Protein AF-0000000087657426 (afdb_homodimer)

Solvent-accessible surface area (backbone atoms only — not comparable to full-atom values): 53668 Å² total; per-residue (Å²): 70,73,72,68,56,54,44,27,36,70,86,80,39,48,72,34,55,71,92,42,52,44,82,43,72,60,35,58,32,49,30,38,39,33,48,39,78,78,80,18,58,87,68,72,45,73,40,77,48,42,55,46,56,54,64,40,89,78,57,95,87,42,57,42,34,62,46,52,40,53,38,50,24,24,60,72,61,27,42,59,61,71,53,52,49,52,31,30,54,67,54,70,44,66,51,67,52,72,67,58,35,43,49,51,51,60,58,37,47,68,26,47,51,52,50,44,52,54,52,45,50,54,51,49,50,54,52,49,63,74,43,69,84,50,52,40,47,34,21,40,43,75,49,68,58,38,75,88,46,76,46,38,39,36,37,32,35,36,28,34,49,85,81,64,38,64,73,50,71,43,72,41,72,49,63,78,59,83,66,53,69,65,56,49,50,52,52,36,49,51,50,49,52,51,48,39,43,74,70,68,57,52,48,42,30,38,28,26,66,92,50,87,64,51,63,58,50,50,61,71,38,26,86,79,61,42,76,57,49,72,30,31,42,31,61,61,52,50,49,50,52,40,52,52,34,48,57,51,18,70,40,90,84,12,56,68,38,54,66,42,44,64,53,50,48,52,36,44,52,50,16,51,67,44,82,53,64,89,44,20,57,15,43,38,48,34,50,62,43,37,47,62,64,42,61,67,50,68,69,82,47,74,80,19,82,52,44,56,60,86,63,75,85,66,90,66,82,67,78,69,49,52,84,84,31,71,36,31,52,52,49,50,52,63,68,65,30,65,68,64,48,59,47,46,66,32,31,40,77,73,51,46,61,59,53,47,51,42,50,50,54,42,36,39,54,45,50,49,70,90,55,72,67,46,74,75,51,54,56,54,40,50,48,51,32,47,52,53,50,39,50,52,50,50,38,54,76,72,58,51,48,34,73,49,69,78,66,79,83,77,80,79,68,83,73,72,70,48,75,35,61,72,53,87,79,80,64,62,66,51,57,50,28,54,50,42,36,55,52,47,51,56,56,37,64,73,45,71,81,67,80,50,62,68,48,44,53,50,32,52,52,34,52,51,41,48,43,52,65,80,62,48,60,71,56,65,70,54,60,62,60,60,54,69,50,105,69,72,72,68,56,55,43,27,36,72,85,81,38,48,73,34,55,72,90,43,52,45,84,44,73,61,37,58,32,50,31,37,39,31,48,38,77,77,77,16,60,83,68,73,43,75,41,77,48,43,56,47,58,54,63,41,90,80,55,94,86,43,57,43,34,63,46,53,41,54,36,50,24,24,61,72,62,26,43,58,62,70,51,52,50,52,30,29,54,69,54,69,45,66,52,67,51,72,68,56,35,44,48,50,53,61,59,36,48,67,26,47,52,52,52,44,53,54,52,44,48,52,50,48,52,54,51,49,64,74,42,70,85,52,52,39,47,33,22,40,43,75,47,66,55,37,75,86,40,76,46,40,40,38,36,30,36,37,28,34,50,85,80,62,38,67,74,49,71,43,72,43,70,48,62,79,59,85,64,52,70,66,55,50,51,51,51,36,49,51,52,50,52,51,49,40,44,75,70,68,56,54,48,42,30,38,28,26,68,92,51,87,63,50,63,59,50,50,61,72,40,25,87,77,60,42,75,59,48,72,30,28,41,32,60,61,51,49,48,50,51,40,52,52,34,49,58,50,18,70,39,89,83,11,54,71,39,53,67,42,45,63,52,49,48,53,34,46,52,49,14,52,67,44,84,56,64,88,43,21,59,15,43,39,47,34,50,63,42,40,40,63,72,40,59,68,48,69,70,85,46,74,78,20,84,51,44,55,62,88,63,77,85,68,92,66,82,72,84,57,49,50,83,85,30,70,38,32,54,51,48,51,52,62,67,65,30,63,67,63,47,60,47,46,66,34,31,39,76,71,50,45,61,60,53,48,50,36,48,51,54,42,37,40,55,44,49,52,74,84,54,71,67,48,74,77,52,54,56,53,40,52,50,50,33,48,52,53,49,39,50,52,51,51,39,52,75,71,56,50,49,34,72,46,70,78,67,81,84,78,72,80,64,82,72,72,67,50,75,35,61,73,53,87,80,80,64,62,66,51,56,50,28,53,50,42,37,54,51,46,52,56,57,38,65,74,44,69,83,67,84,48,62,71,47,45,54,50,32,51,51,35,51,52,41,47,44,52,66,79,64,48,59,77,56,67,69,51,61,64,59,61,58,67,48,104

Foldseek 3Di:
DVLVVQQADPPPRHGFDSVFWDWDDDAQKIKIWGDDCVPCVVPVDTDIDIRADFLAPPDPPTDGLVQLCVLLVCQLQLNDVVVVVVVCVVVVGRHDDLLSNLLSVVLLVVLLVVLLVVLLVVVVVVVCVVQVPHAFEKEKEKDFFAVVADSQKMKIWIATLPLLATNDIDIHGPFPDPDDPLVVNLVRVLVVLVVCLVVPGAHAEYEYADRPCNVVSQVVCCVRRNDYQYFYALVVLLVVLQVLLVVCCVDDQQVLSNVCSVVLVQQLVCLLPPPDLVQSLLSSCCVLVVLCVHAAADCPPPRRNDGGNPDPPDPDRNPDAHCPHPNSVSVNCSSVPPVSSVNSSRYDHSCSVVSVVQLVVLLCSNPPGPADAQPVSNNSSSSSSSLVSNLVSVCVVVVQWDQPPPPDPDDPDRPPGDTDGPDDRDSCSSVSSSVSSSVVVNVCVVPPPPPCVVSSVSSVVRVVSNCCVVPDDPPPPRPVVVPVSD/DVLVVQQADPPPRHGFDSVFWDWDDDAQKIKIWGDDPVPCVVPVDTDIDIRADFLAPPDPPTDGLVQLCVLLVCQLQLNDVVVVVVVCVVVVGRHDDLLSNLLSVVLLVVLLVVLLVVLLVVVVVVVCVVQVPHAFEKEKEKDFFEVVAPSQKMKIWIATLPLLATNDIDIHGPFPDPDDPLVVNLVRVLVVLVVCLVVPGAHAEYEYADRPCNVVSCVVCCVRRNDYQYFYALVVLLVVLQVLLVVCCVDPQQVLSNVCSVVLVQQLVCLLPPPDLVQSLLSSCCVLVVLQVHAAADCPPPRRNDGGNPDPDDPDRSPHCHCPHPNSVSVNCSSVPPVSSVNSSRYDHSCSVVSVVQLVVLLCSNPPGPADAQPVSNNSSSSSSSLVSNLVSVCVVVVQWDQPPPPDPDDPPRPPRDTDGPDDRDSCSSVSSSVSSSVVVNVCVVPPPPPCVVVSVSSVVRVVSNCCVVPDDPPPPRPVVNPVSD

Secondary structure (DSSP, 8-state):
-GGGGGSB-TTT-PBPPGGGEEEEEETTEEEEEE--TTTSTTT-PPEEEESS-BS-SS-SS--BHHHHHHHHHHHHHT--HHHHHHHHHHHT-----HHHHHHHHHHHHHHHHHHHHHHHHHHHHHHHHHHTTPPEEEEEEEEES-SSS---EEEEEEEETTT--EEEEEEEE-TTS---HHHHHHHHHHHHHHHHHHTT--EEEEEE-S-THHHHHHHHTHHHH---EEEEEHHHHHHHHHHHHHHHHTSTT-GGGGGHHHHHHHHHHHHHH-S-GGGHHHHHHHHHHHTTT-SB--TT-TTTS-SB--S---SS------TTSHHHHHHHHHHT-HHHHHHHTTEE-SSHHHHHHHHHHHHHHHS-TT----HHHHHHHHHHHHHHHHHHHHHHHTT-EEEE----SS--S----EEEESSPPP-HHHHHHHHHHHHHHHHHTTS----HHHHHHHHHHHHHHHHHHHT--SS-HHHHHHHHT-/-GGGGGSB-TTT-PBPPGGGEEEEEETTEEEEEE--TTTSTTT-PPEEEESS-BS-SS-SS--BHHHHHHHHHHHHHT--HHHHHHHHHHHT-----HHHHHHHHHHHHHHHHHHHHHHHHHHHHHHHHHHTTPPEEEEEEEEE--SSS---EEEEEEEETTT--EEEEEEEE-TTS---HHHHHHHHHHHHHHHHHHTT--EEEEEE-S-THHHHHHHHTHHHH---EEEEEHHHHHHHHHHHHHHHHTSTT-GGGGGHHHHHHHHHHHHHH-S-GGGHHHHHHHHHHHTTT-SB--TT-TTTS-SB--S---SS------TTSHHHHHHHHHHT-HHHHHHHTTEE-SSHHHHHHHHHHHHHHHS-TT----HHHHHHHHHHHHHHHHHHHHHHHTT-EEEE----SS--S----EEEESSPPP-HHHHHHHHHHHHHHHHHTTS-----HHHHHHHHHHHHHHHHHHT--SS-HHHHHHHHT-

Structure (mmCIF, N/CA/C/O backbone):
data_AF-0000000087657426-model_v1
#
loop_
_entity.id
_entity.type
_entity.pdbx_description
1 polymer 'Uncharacterized protein'
#
loop_
_atom_site.group_PDB
_atom_site.id
_atom_site.type_symbol
_atom_site.label_atom_id
_atom_site.label_alt_id
_atom_site.label_comp_id
_atom_site.label_asym_id
_atom_site.label_entity_id
_atom_site.label_seq_id
_atom_site.pdbx_PDB_ins_code
_atom_site.Cartn_x
_atom_site.Cartn_y
_atom_site.Cartn_z
_atom_site.occupancy
_atom_site.B_iso_or_equiv
_atom_site.auth_seq_id
_atom_site.auth_comp_id
_atom_site.auth_asym_id
_atom_site.auth_atom_id
_atom_site.pdbx_PDB_model_num
ATOM 1 N N . MET A 1 1 ? 8.039 -35.156 -13.398 1 88.69 1 MET A N 1
ATOM 2 C CA . MET A 1 1 ? 7.773 -34.031 -14.281 1 88.69 1 MET A CA 1
ATOM 3 C C . MET A 1 1 ? 6.797 -34.406 -15.391 1 88.69 1 MET A C 1
ATOM 5 O O . MET A 1 1 ? 6.699 -35.594 -15.758 1 88.69 1 MET A O 1
ATOM 9 N N . LEU A 1 2 ? 6.148 -33.5 -15.898 1 89.56 2 LEU A N 1
ATOM 10 C CA . LEU A 1 2 ? 5.023 -33.719 -16.797 1 89.56 2 LEU A CA 1
ATOM 11 C C . LEU A 1 2 ? 5.457 -34.5 -18.047 1 89.56 2 LEU A C 1
ATOM 13 O O . LEU A 1 2 ? 4.766 -35.406 -18.469 1 89.56 2 LEU A O 1
ATOM 17 N N . MET A 1 3 ? 6.629 -34.188 -18.547 1 89.56 3 MET A N 1
ATOM 18 C CA . MET A 1 3 ? 7.078 -34.781 -19.812 1 89.56 3 MET A CA 1
ATOM 19 C C . MET A 1 3 ? 7.332 -36.281 -19.641 1 89.56 3 MET A C 1
ATOM 21 O O . MET A 1 3 ? 7.309 -37.031 -20.625 1 89.56 3 MET A O 1
ATOM 25 N N . GLN A 1 4 ? 7.559 -36.719 -18.391 1 87.62 4 GLN A N 1
ATOM 26 C CA . GLN A 1 4 ? 7.766 -38.156 -18.094 1 87.62 4 GLN A CA 1
ATOM 27 C C . GLN A 1 4 ? 6.5 -38.969 -18.359 1 87.62 4 GLN A C 1
ATOM 29 O O . GLN A 1 4 ? 6.555 -40.188 -18.5 1 87.62 4 GLN A O 1
ATOM 34 N N . LEU A 1 5 ? 5.422 -38.25 -18.484 1 89.69 5 LEU A N 1
ATOM 35 C CA . LEU A 1 5 ? 4.145 -38.938 -18.672 1 89.69 5 LEU A CA 1
ATOM 36 C C . LEU A 1 5 ? 3.811 -39.094 -20.141 1 89.69 5 LEU A C 1
ATOM 38 O O . LEU A 1 5 ? 2.781 -39.656 -20.5 1 89.69 5 LEU A O 1
ATOM 42 N N . PHE A 1 6 ? 4.676 -38.594 -20.984 1 91 6 PHE A N 1
ATOM 43 C CA . PHE A 1 6 ? 4.453 -38.719 -22.422 1 91 6 PHE A CA 1
ATOM 44 C C . PHE A 1 6 ? 5.535 -39.562 -23.078 1 91 6 PHE A C 1
ATOM 46 O O . PHE A 1 6 ? 6.004 -39.25 -24.172 1 91 6 PHE A O 1
ATOM 53 N N . ILE A 1 7 ? 5.953 -40.469 -22.328 1 88.12 7 ILE A N 1
ATOM 54 C CA . ILE A 1 7 ? 6.859 -41.469 -22.875 1 88.12 7 ILE A CA 1
ATOM 55 C C . ILE A 1 7 ? 6.066 -42.5 -23.672 1 88.12 7 ILE A C 1
ATOM 57 O O . ILE A 1 7 ? 6.539 -43.031 -24.688 1 88.12 7 ILE A O 1
ATOM 61 N N . VAL A 1 8 ? 4.871 -42.75 -23.141 1 87.88 8 VAL A N 1
ATOM 62 C CA . VAL A 1 8 ? 3.98 -43.688 -23.828 1 87.88 8 VAL A CA 1
ATOM 63 C C . VAL A 1 8 ? 2.645 -43 -24.125 1 87.88 8 VAL A C 1
ATOM 65 O O . VAL A 1 8 ? 2.225 -42.094 -23.391 1 87.88 8 VAL A O 1
ATOM 68 N N . CYS A 1 9 ? 2.061 -43.406 -25.203 1 87.06 9 CYS A N 1
ATOM 69 C CA . CYS A 1 9 ? 0.744 -42.906 -25.562 1 87.06 9 CYS A CA 1
ATOM 70 C C . CYS A 1 9 ? -0.32 -43.406 -24.594 1 87.06 9 CYS A C 1
ATOM 72 O O . CYS A 1 9 ? -0.431 -44.594 -24.344 1 87.06 9 CYS A O 1
ATOM 74 N N . GLN A 1 10 ? -1.12 -42.469 -24.141 1 83.25 10 GLN A N 1
ATOM 75 C CA . GLN A 1 10 ? -2.1 -42.812 -23.125 1 83.25 10 GLN A CA 1
ATOM 76 C C . GLN A 1 10 ? -3.303 -43.531 -23.719 1 83.25 10 GLN A C 1
ATOM 78 O O . GLN A 1 10 ? -4.09 -44.156 -23 1 83.25 10 GLN A O 1
ATOM 83 N N . GLN A 1 11 ? -3.387 -43.5 -24.938 1 82.56 11 GLN A N 1
ATOM 84 C CA . GLN A 1 11 ? -4.516 -44.156 -25.594 1 82.56 11 GLN A CA 1
ATOM 85 C C . GLN A 1 11 ? -4.188 -45.594 -25.969 1 82.56 11 GLN A C 1
ATOM 87 O O . GLN A 1 11 ? -4.996 -46.5 -25.734 1 82.56 11 GLN A O 1
ATOM 92 N N . CYS A 1 12 ? -3.023 -45.812 -26.562 1 82.5 12 CYS A N 1
ATOM 93 C CA . CYS A 1 12 ? -2.732 -47.125 -27.078 1 82.5 12 CYS A CA 1
ATOM 94 C C . CYS A 1 12 ? -1.559 -47.75 -26.344 1 82.5 12 CYS A C 1
ATOM 96 O O . CYS A 1 12 ? -1.308 -48.969 -26.469 1 82.5 12 CYS A O 1
ATOM 98 N N . GLY A 1 13 ? -0.747 -47 -25.609 1 82.62 13 GLY A N 1
ATOM 99 C CA . GLY A 1 13 ? 0.36 -47.562 -24.828 1 82.62 13 GLY A CA 1
ATOM 100 C C . GLY A 1 13 ? 1.663 -47.594 -25.609 1 82.62 13 GLY A C 1
ATOM 101 O O . GLY A 1 13 ? 2.701 -47.969 -25.062 1 82.62 13 GLY A O 1
ATOM 102 N N . ALA A 1 14 ? 1.567 -47.188 -26.859 1 85.81 14 ALA A N 1
ATOM 103 C CA . ALA A 1 14 ? 2.768 -47.219 -27.688 1 85.81 14 ALA A CA 1
ATOM 104 C C . ALA A 1 14 ? 3.773 -46.156 -27.234 1 85.81 14 ALA A C 1
ATOM 106 O O . ALA A 1 14 ? 3.387 -45.125 -26.719 1 85.81 14 ALA A O 1
ATOM 107 N N . ARG A 1 15 ? 5.023 -46.438 -27.438 1 88.75 15 ARG A N 1
ATOM 108 C CA . ARG A 1 15 ? 6.074 -45.5 -27.047 1 88.75 15 ARG A CA 1
ATOM 109 C C . ARG A 1 15 ? 6.078 -44.281 -27.984 1 88.75 15 ARG A C 1
ATOM 111 O O . ARG A 1 15 ? 5.965 -44.406 -29.203 1 88.75 15 ARG A O 1
ATOM 118 N N . LEU A 1 16 ? 6.191 -43.156 -27.359 1 90.25 16 LEU A N 1
ATOM 119 C CA . LEU A 1 16 ? 6.223 -41.906 -28.109 1 90.25 16 LEU A CA 1
ATOM 120 C C . LEU A 1 16 ? 7.66 -41.469 -28.391 1 90.25 16 LEU A C 1
ATOM 122 O O . LEU A 1 16 ? 8.531 -41.656 -27.531 1 90.25 16 LEU A O 1
ATOM 126 N N . SER A 1 17 ? 7.902 -41 -29.594 1 88.25 17 SER A N 1
ATOM 127 C CA . SER A 1 17 ? 9.211 -40.406 -29.906 1 88.25 17 SER A CA 1
ATOM 128 C C . SER A 1 17 ? 9.391 -39.062 -29.219 1 88.25 17 SER A C 1
ATOM 130 O O . SER A 1 17 ? 8.57 -38.156 -29.391 1 88.25 17 SER A O 1
ATOM 132 N N . PRO A 1 18 ? 10.453 -38.938 -28.469 1 87.25 18 PRO A N 1
ATOM 133 C CA . PRO A 1 18 ? 10.672 -37.719 -27.719 1 87.25 18 PRO A CA 1
ATOM 134 C C . PRO A 1 18 ? 10.656 -36.469 -28.594 1 87.25 18 PRO A C 1
ATOM 136 O O . PRO A 1 18 ? 10.18 -35.406 -28.172 1 87.25 18 PRO A O 1
ATOM 139 N N . GLY A 1 19 ? 11.125 -36.531 -29.781 1 88.06 19 GLY A N 1
ATOM 140 C CA . GLY A 1 19 ? 11.164 -35.406 -30.672 1 88.06 19 GLY A CA 1
ATOM 141 C C . GLY A 1 19 ? 9.797 -34.969 -31.172 1 88.06 19 GLY A C 1
ATOM 142 O O . GLY A 1 19 ? 9.633 -33.875 -31.719 1 88.06 19 GLY A O 1
ATOM 143 N N . LYS A 1 20 ? 8.828 -35.75 -30.906 1 88.5 20 LYS A N 1
ATOM 144 C CA . LYS A 1 20 ? 7.492 -35.469 -31.422 1 88.5 20 LYS A CA 1
ATOM 145 C C . LYS A 1 20 ? 6.539 -35.094 -30.297 1 88.5 20 LYS A C 1
ATOM 147 O O . LYS A 1 20 ? 5.32 -35.219 -30.438 1 88.5 20 LYS A O 1
ATOM 152 N N . VAL A 1 21 ? 7.09 -34.844 -29.125 1 92.12 21 VAL A N 1
ATOM 153 C CA . VAL A 1 21 ? 6.324 -34.344 -27.984 1 92.12 21 VAL A CA 1
ATOM 154 C C . VAL A 1 21 ? 6.742 -32.906 -27.656 1 92.12 21 VAL A C 1
ATOM 156 O O . VAL A 1 21 ? 7.926 -32.625 -27.453 1 92.12 21 VAL A O 1
ATOM 159 N N . ARG A 1 22 ? 5.762 -32 -27.688 1 93.12 22 ARG A N 1
ATOM 160 C CA . ARG A 1 22 ? 6.047 -30.578 -27.453 1 93.12 22 ARG A CA 1
ATOM 161 C C . ARG A 1 22 ? 5.141 -30.016 -26.375 1 93.12 22 ARG A C 1
ATOM 163 O O . ARG A 1 22 ? 3.924 -30.203 -26.406 1 93.12 22 ARG A O 1
ATOM 170 N N . LEU A 1 23 ? 5.805 -29.391 -25.375 1 93.62 23 LEU A N 1
ATOM 171 C CA . LEU A 1 23 ? 5.07 -28.703 -24.312 1 93.62 23 LEU A CA 1
ATOM 172 C C . LEU A 1 23 ? 4.891 -27.219 -24.641 1 93.62 23 LEU A C 1
ATOM 174 O O . LEU A 1 23 ? 5.859 -26.531 -24.984 1 93.62 23 LEU A O 1
ATOM 178 N N . ILE A 1 24 ? 3.711 -26.703 -24.609 1 91.94 24 ILE A N 1
ATOM 179 C CA . ILE A 1 24 ? 3.383 -25.312 -24.859 1 91.94 24 ILE A CA 1
ATOM 180 C C . ILE A 1 24 ? 2.559 -24.75 -23.688 1 91.94 24 ILE A C 1
ATOM 182 O O . ILE A 1 24 ? 1.74 -25.469 -23.109 1 91.94 24 ILE A O 1
ATOM 186 N N . ALA A 1 25 ? 2.865 -23.516 -23.406 1 91.69 25 ALA A N 1
ATOM 187 C CA . ALA A 1 25 ? 2.07 -22.844 -22.375 1 91.69 25 ALA A CA 1
ATOM 188 C C . ALA A 1 25 ? 1.074 -21.875 -23 1 91.69 25 ALA A C 1
ATOM 190 O O . ALA A 1 25 ? 1.448 -21.031 -23.812 1 91.69 25 ALA A O 1
ATOM 191 N N . GLU A 1 26 ? -0.146 -21.984 -22.719 1 89.94 26 GLU A N 1
ATOM 192 C CA . GLU A 1 26 ? -1.197 -21.031 -23.078 1 89.94 26 GLU A CA 1
ATOM 193 C C . GLU A 1 26 ? -1.773 -20.359 -21.828 1 89.94 26 GLU A C 1
ATOM 195 O O . GLU A 1 26 ? -2.752 -20.844 -21.25 1 89.94 26 GLU A O 1
ATOM 200 N N . GLY A 1 27 ? -1.199 -19.203 -21.531 1 92.25 27 GLY A N 1
ATOM 201 C CA . GLY A 1 27 ? -1.495 -18.641 -20.234 1 92.25 27 GLY A CA 1
ATOM 202 C C . GLY A 1 27 ? -0.994 -19.484 -19.078 1 92.25 27 GLY A C 1
ATOM 203 O O . GLY A 1 27 ? 0.197 -19.797 -19 1 92.25 27 GLY A O 1
ATOM 204 N N . THR A 1 28 ? -1.985 -19.922 -18.297 1 92.5 28 THR A N 1
ATOM 205 C CA . THR A 1 28 ? -1.608 -20.766 -17.172 1 92.5 28 THR A CA 1
ATOM 206 C C . THR A 1 28 ? -1.732 -22.25 -17.531 1 92.5 28 THR A C 1
ATOM 208 O O . THR A 1 28 ? -1.377 -23.109 -16.734 1 92.5 28 THR A O 1
ATOM 211 N N . ALA A 1 29 ? -2.18 -22.594 -18.75 1 92.44 29 ALA A N 1
ATOM 212 C CA . ALA A 1 29 ? -2.494 -23.984 -19.109 1 92.44 29 ALA A CA 1
ATOM 213 C C . ALA A 1 29 ? -1.315 -24.641 -19.828 1 92.44 29 ALA A C 1
ATOM 215 O O . ALA A 1 29 ? -0.861 -24.156 -20.859 1 92.44 29 ALA A O 1
ATOM 216 N N . PRO A 1 30 ? -0.835 -25.703 -19.219 1 93.19 30 PRO A N 1
ATOM 217 C CA . PRO A 1 30 ? 0.102 -26.516 -20 1 93.19 30 PRO A CA 1
ATOM 218 C C . PRO A 1 30 ? -0.592 -27.344 -21.078 1 93.19 30 PRO A C 1
ATOM 220 O O . PRO A 1 30 ? -1.599 -28 -20.797 1 93.19 30 PRO A O 1
ATOM 223 N N . VAL A 1 31 ? -0.122 -27.266 -22.25 1 92.31 31 VAL A N 1
ATOM 224 C CA . VAL A 1 31 ? -0.64 -28.031 -23.375 1 92.31 31 VAL A CA 1
ATOM 225 C C . VAL A 1 31 ? 0.485 -28.844 -24 1 92.31 31 VAL A C 1
ATOM 227 O O . VAL A 1 31 ? 1.572 -28.328 -24.25 1 92.31 31 VAL A O 1
ATOM 230 N N . VAL A 1 32 ? 0.19 -30.141 -24.156 1 93.25 32 VAL A N 1
ATOM 231 C CA . VAL A 1 32 ? 1.188 -31.016 -24.781 1 93.25 32 VAL A CA 1
ATOM 232 C C . VAL A 1 32 ? 0.667 -31.516 -26.125 1 93.25 32 VAL A C 1
ATOM 234 O O . VAL A 1 32 ? -0.426 -32.094 -26.203 1 93.25 32 VAL A O 1
ATOM 237 N N . GLN A 1 33 ? 1.429 -31.203 -27.125 1 92 33 GLN A N 1
ATOM 238 C CA . GLN A 1 33 ? 1.176 -31.781 -28.453 1 92 33 GLN A CA 1
ATOM 239 C C . GLN A 1 33 ? 2.111 -32.938 -28.734 1 92 33 GLN A C 1
ATOM 241 O O . GLN A 1 33 ? 3.314 -32.875 -28.484 1 92 33 GLN A O 1
ATOM 246 N N . TYR A 1 34 ? 1.52 -34.062 -29.141 1 90.81 34 TYR A N 1
ATOM 247 C CA . TYR A 1 34 ? 2.367 -35.219 -29.375 1 90.81 34 TYR A CA 1
ATOM 248 C C . TYR A 1 34 ? 1.837 -36.031 -30.547 1 90.81 34 TYR A C 1
ATOM 250 O O . TYR A 1 34 ? 0.658 -35.938 -30.891 1 90.81 34 TYR A O 1
ATOM 258 N N . TYR A 1 35 ? 2.754 -36.75 -31.203 1 91 35 TYR A N 1
ATOM 259 C CA . TYR A 1 35 ? 2.422 -37.656 -32.312 1 91 35 TYR A CA 1
ATOM 260 C C . TYR A 1 35 ? 2.619 -39.125 -31.906 1 91 35 TYR A C 1
ATOM 262 O O . TYR A 1 35 ? 3.693 -39.5 -31.438 1 91 35 TYR A O 1
ATOM 270 N N . CYS A 1 36 ? 1.531 -39.812 -32 1 88.44 36 CYS A N 1
ATOM 271 C CA . CYS A 1 36 ? 1.607 -41.25 -31.766 1 88.44 36 CYS A CA 1
ATOM 272 C C . CYS A 1 36 ? 1.553 -42.031 -33.062 1 88.44 36 CYS A C 1
ATOM 274 O O . CYS A 1 36 ? 0.616 -41.875 -33.844 1 88.44 36 CYS A O 1
ATOM 276 N N . SER A 1 37 ? 2.441 -42.906 -33.281 1 84.69 37 SER A N 1
ATOM 277 C CA . SER A 1 37 ? 2.529 -43.656 -34.531 1 84.69 37 SER A CA 1
ATOM 278 C C . SER A 1 37 ? 1.344 -44.594 -34.688 1 84.69 37 SER A C 1
ATOM 280 O O . SER A 1 37 ? 0.937 -44.906 -35.812 1 84.69 37 SER A O 1
ATOM 282 N N . CYS A 1 38 ? 0.795 -45.031 -33.625 1 83.81 38 CYS A N 1
ATOM 283 C CA . CYS A 1 38 ? -0.306 -46 -33.656 1 83.81 38 CYS A CA 1
ATOM 284 C C . CYS A 1 38 ? -1.646 -45.281 -33.812 1 83.81 38 CYS A C 1
ATOM 286 O O . CYS A 1 38 ? -2.49 -45.688 -34.594 1 83.81 38 CYS A O 1
ATOM 288 N N . CYS A 1 39 ? -1.767 -44.344 -32.969 1 82.94 39 CYS A N 1
ATOM 289 C CA . CYS A 1 39 ? -3.072 -43.688 -32.875 1 82.94 39 CYS A CA 1
ATOM 290 C C . CYS A 1 39 ? -3.223 -42.625 -33.938 1 82.94 39 CYS A C 1
ATOM 292 O O . CYS A 1 39 ? -4.34 -42.25 -34.281 1 82.94 39 CYS A O 1
ATOM 294 N N . SER A 1 40 ? -2.08 -41.969 -34.375 1 74.19 40 SER A N 1
ATOM 295 C CA . SER A 1 40 ? -2.129 -40.844 -35.281 1 74.19 40 SER A CA 1
ATOM 296 C C . SER A 1 40 ? -2.123 -41.312 -36.75 1 74.19 40 SER A C 1
ATOM 298 O O . SER A 1 40 ? -2.146 -40.5 -37.688 1 74.19 40 SER A O 1
ATOM 300 N N . ILE A 1 41 ? -1.817 -42.625 -37.062 1 60.97 41 ILE A N 1
ATOM 301 C CA . ILE A 1 41 ? -1.708 -43.188 -38.406 1 60.97 41 ILE A CA 1
ATOM 302 C C . ILE A 1 41 ? -2.914 -42.75 -39.25 1 60.97 41 ILE A C 1
ATOM 304 O O . ILE A 1 41 ? -2.762 -42.312 -40.406 1 60.97 41 ILE A O 1
ATOM 308 N N . ASP A 1 42 ? -4.086 -43.094 -38.75 1 53.84 42 ASP A N 1
ATOM 309 C CA . ASP A 1 42 ? -5.199 -42.938 -39.656 1 53.84 42 ASP A CA 1
ATOM 310 C C . ASP A 1 42 ? -5.422 -41.469 -40.031 1 53.84 42 ASP A C 1
ATOM 312 O O . ASP A 1 42 ? -5.797 -41.125 -41.156 1 53.84 42 ASP A O 1
ATOM 316 N N . LYS A 1 43 ? -5.121 -40.562 -39.094 1 56.22 43 LYS A N 1
ATOM 317 C CA . LYS A 1 43 ? -5.562 -39.219 -39.5 1 56.22 43 LYS A CA 1
ATOM 318 C C . LYS A 1 43 ? -4.414 -38.219 -39.469 1 56.22 43 LYS A C 1
ATOM 320 O O . LYS A 1 43 ? -4.578 -37.062 -39.844 1 56.22 43 LYS A O 1
ATOM 325 N N . GLY A 1 44 ? -3.182 -38.719 -39.344 1 60.19 44 GLY A N 1
ATOM 326 C CA . GLY A 1 44 ? -2 -37.875 -39.375 1 60.19 44 GLY A CA 1
ATOM 327 C C . GLY A 1 44 ? -2.059 -36.719 -38.375 1 60.19 44 GLY A C 1
ATOM 328 O O . GLY A 1 44 ? -1.388 -35.719 -38.531 1 60.19 44 GLY A O 1
ATOM 329 N N . ASP A 1 45 ? -2.973 -36.938 -37.344 1 73.69 45 ASP A N 1
ATOM 330 C CA . ASP A 1 45 ? -3.34 -35.75 -36.562 1 73.69 45 ASP A CA 1
ATOM 331 C C . ASP A 1 45 ? -2.506 -35.656 -35.281 1 73.69 45 ASP A C 1
ATOM 333 O O . ASP A 1 45 ? -2.295 -36.656 -34.594 1 73.69 45 ASP A O 1
ATOM 337 N N . ILE A 1 46 ? -1.854 -34.594 -35.062 1 83.38 46 ILE A N 1
ATOM 338 C CA . ILE A 1 46 ? -1.186 -34.219 -33.812 1 83.38 46 ILE A CA 1
ATOM 339 C C . ILE A 1 46 ? -2.182 -34.281 -32.656 1 83.38 46 ILE A C 1
ATOM 341 O O . ILE A 1 46 ? -3.285 -33.75 -32.781 1 83.38 46 ILE A O 1
ATOM 345 N N . LYS A 1 47 ? -1.854 -35.188 -31.703 1 88.44 47 LYS A N 1
ATOM 346 C CA . LYS A 1 47 ? -2.695 -35.281 -30.516 1 88.44 47 LYS A CA 1
ATOM 347 C C . LYS A 1 47 ? -2.383 -34.125 -29.547 1 88.44 47 LYS A C 1
ATOM 349 O O . LYS A 1 47 ? -1.277 -33.594 -29.562 1 88.44 47 LYS A O 1
ATOM 354 N N . ARG A 1 48 ? -3.51 -33.844 -28.844 1 89.75 48 ARG A N 1
ATOM 355 C CA . ARG A 1 48 ? -3.387 -32.688 -27.953 1 89.75 48 ARG A CA 1
ATOM 356 C C . ARG A 1 48 ? -3.916 -33 -26.562 1 89.75 48 ARG A C 1
ATOM 358 O O . ARG A 1 48 ? -5.047 -33.469 -26.406 1 89.75 48 ARG A O 1
ATOM 365 N N . TRP A 1 49 ? -2.988 -32.969 -25.562 1 91 49 TRP A N 1
ATOM 366 C CA . TRP A 1 49 ? -3.406 -33.031 -24.172 1 91 49 TRP A CA 1
ATOM 367 C C . TRP A 1 49 ? -3.461 -31.641 -23.547 1 91 49 TRP A C 1
ATOM 369 O O . TRP A 1 49 ? -2.555 -30.828 -23.75 1 91 49 TRP A O 1
ATOM 379 N N . GLU A 1 50 ? -4.531 -31.312 -22.828 1 90.75 50 GLU A N 1
ATOM 380 C CA . GLU A 1 50 ? -4.707 -30.031 -22.172 1 90.75 50 GLU A CA 1
ATOM 381 C C . GLU A 1 50 ? -4.762 -30.188 -20.656 1 90.75 50 GLU A C 1
ATOM 383 O O . GLU A 1 50 ? -5.562 -30.969 -20.125 1 90.75 50 GLU A O 1
ATOM 388 N N . GLY A 1 51 ? -3.879 -29.453 -20 1 90.88 51 GLY A N 1
ATOM 389 C CA . GLY A 1 51 ? -3.775 -29.547 -18.562 1 90.88 51 GLY A CA 1
ATOM 390 C C . GLY A 1 51 ? -4.93 -28.891 -17.828 1 90.88 51 GLY A C 1
ATOM 391 O O . GLY A 1 51 ? -5.027 -28.969 -16.609 1 90.88 51 GLY A O 1
ATOM 392 N N . GLN A 1 52 ? -5.82 -28.219 -18.547 1 89.81 52 GLN A N 1
ATOM 393 C CA . GLN A 1 52 ? -6.98 -27.531 -18 1 89.81 52 GLN A CA 1
ATOM 394 C C . GLN A 1 52 ? -8.211 -27.719 -18.891 1 89.81 52 GLN A C 1
ATOM 396 O O . GLN A 1 52 ? -8.078 -27.922 -20.094 1 89.81 52 GLN A O 1
ATOM 401 N N . CYS A 1 53 ? -9.312 -27.656 -18.172 1 87.31 53 CYS A N 1
ATOM 402 C CA . CYS A 1 53 ? -10.555 -27.672 -18.938 1 87.31 53 CYS A CA 1
ATOM 403 C C . CYS A 1 53 ? -10.82 -26.312 -19.562 1 87.31 53 CYS A C 1
ATOM 405 O O . CYS A 1 53 ? -10.32 -25.281 -19.094 1 87.31 53 CYS A O 1
ATOM 407 N N . ARG A 1 54 ? -11.469 -26.375 -20.641 1 85.81 54 ARG A N 1
ATOM 408 C CA . ARG A 1 54 ? -11.945 -25.141 -21.266 1 85.81 54 ARG A CA 1
ATOM 409 C C . ARG A 1 54 ? -13.164 -24.594 -20.531 1 85.81 54 ARG A C 1
ATOM 411 O O . ARG A 1 54 ? -13.891 -25.344 -19.875 1 85.81 54 ARG A O 1
ATOM 418 N N . SER A 1 55 ? -13.312 -23.266 -20.422 1 79.56 55 SER A N 1
ATOM 419 C CA . SER A 1 55 ? -14.422 -22.641 -19.719 1 79.56 55 SER A CA 1
ATOM 420 C C . SER A 1 55 ? -15.758 -22.984 -20.375 1 79.56 55 SER A C 1
ATOM 422 O O . SER A 1 55 ? -16.781 -23.125 -19.688 1 79.56 55 SER A O 1
ATOM 424 N N . THR A 1 56 ? -15.852 -22.906 -21.641 1 71.62 56 THR A N 1
ATOM 425 C CA . THR A 1 56 ? -17.078 -23.281 -22.344 1 71.62 56 THR A CA 1
ATOM 426 C C . THR A 1 56 ? -16.812 -24.375 -23.375 1 71.62 56 THR A C 1
ATOM 428 O O . THR A 1 56 ? -15.719 -24.469 -23.922 1 71.62 56 THR A O 1
ATOM 431 N N . ALA A 1 57 ? -17.609 -25.438 -23.297 1 58.5 57 ALA A N 1
ATOM 432 C CA . ALA A 1 57 ? -17.469 -26.562 -24.203 1 58.5 57 ALA A CA 1
ATOM 433 C C . ALA A 1 57 ? -17.766 -26.156 -25.641 1 58.5 57 ALA A C 1
ATOM 435 O O . ALA A 1 57 ? -17.359 -26.844 -26.578 1 58.5 57 ALA A O 1
ATOM 436 N N . LEU A 1 58 ? -18.484 -25.172 -25.688 1 49.44 58 LEU A N 1
ATOM 437 C CA . LEU A 1 58 ? -19.156 -25.016 -26.984 1 49.44 58 LEU A CA 1
ATOM 438 C C . LEU A 1 58 ? -18.203 -24.422 -28.016 1 49.44 58 LEU A C 1
ATOM 440 O O . LEU A 1 58 ? -18.375 -24.656 -29.219 1 49.44 58 LEU A O 1
ATOM 444 N N . THR A 1 59 ? -17.516 -23.188 -27.766 1 48.69 59 THR A N 1
ATOM 445 C CA . THR A 1 59 ? -17 -22.438 -28.906 1 48.69 59 THR A CA 1
ATOM 446 C C . THR A 1 59 ? -15.531 -22.734 -29.141 1 48.69 59 THR A C 1
ATOM 448 O O . THR A 1 59 ? -14.836 -23.203 -28.234 1 48.69 59 THR A O 1
ATOM 451 N N . ARG A 1 60 ? -15.062 -22.797 -30.438 1 47.28 60 ARG A N 1
ATOM 452 C CA . ARG A 1 60 ? -13.727 -22.953 -30.984 1 47.28 60 ARG A CA 1
ATOM 453 C C . ARG A 1 60 ? -12.688 -22.266 -30.109 1 47.28 60 ARG A C 1
ATOM 455 O O . ARG A 1 60 ? -11.539 -22.703 -30.016 1 47.28 60 ARG A O 1
ATOM 462 N N . GLU A 1 61 ? -12.859 -21 -29.75 1 53.78 61 GLU A N 1
ATOM 463 C CA . GLU A 1 61 ? -11.836 -20.219 -29.078 1 53.78 61 GLU A CA 1
ATOM 464 C C . GLU A 1 61 ? -12.117 -20.094 -27.594 1 53.78 61 GLU A C 1
ATOM 466 O O . GLU A 1 61 ? -12.617 -19.062 -27.125 1 53.78 61 GLU A O 1
ATOM 471 N N . SER A 1 62 ? -12.172 -21.359 -26.875 1 69.25 62 SER A N 1
ATOM 472 C CA . SER A 1 62 ? -12.609 -21.328 -25.484 1 69.25 62 SER A CA 1
ATOM 473 C C . SER A 1 62 ? -11.43 -21.172 -24.531 1 69.25 62 SER A C 1
ATOM 475 O O . SER A 1 62 ? -10.414 -21.859 -24.672 1 69.25 62 SER A O 1
ATOM 477 N N . SER A 1 63 ? -11.359 -19.984 -23.859 1 78.88 63 SER A N 1
ATOM 478 C CA . SER A 1 63 ? -10.336 -19.734 -22.859 1 78.88 63 SER A CA 1
ATOM 479 C C . SER A 1 63 ? -10.258 -20.859 -21.844 1 78.88 63 SER A C 1
ATOM 481 O O . SER A 1 63 ? -11.258 -21.516 -21.562 1 78.88 63 SER A O 1
ATOM 483 N N . PHE A 1 64 ? -9.094 -21.219 -21.594 1 89.56 64 PHE A N 1
ATOM 484 C CA . PHE A 1 64 ? -8.898 -22.188 -20.516 1 89.56 64 PHE A CA 1
ATOM 485 C C . PHE A 1 64 ? -9.477 -21.672 -19.203 1 89.56 64 PHE A C 1
ATOM 487 O O . PHE A 1 64 ? -9.336 -20.484 -18.891 1 89.56 64 PHE A O 1
ATOM 494 N N . LEU A 1 65 ? -10.133 -22.484 -18.484 1 90.38 65 LEU A N 1
ATOM 495 C CA . LEU A 1 65 ? -10.789 -22.141 -17.234 1 90.38 65 LEU A CA 1
ATOM 496 C C . LEU A 1 65 ? -9.797 -21.531 -16.25 1 90.38 65 LEU A C 1
ATOM 498 O O . LEU A 1 65 ? -10.102 -20.547 -15.578 1 90.38 65 LEU A O 1
ATOM 502 N N . GLY A 1 66 ? -8.625 -22.141 -16.188 1 92.12 66 GLY A N 1
ATOM 503 C CA . GLY A 1 66 ? -7.609 -21.641 -15.266 1 92.12 66 GLY A CA 1
ATOM 504 C C . GLY A 1 66 ? -7.211 -20.203 -15.547 1 92.12 66 GLY A C 1
ATOM 505 O O . GLY A 1 66 ? -6.883 -19.453 -14.617 1 92.12 66 GLY A O 1
ATOM 506 N N . ASN A 1 67 ? -7.211 -19.812 -16.797 1 92.19 67 ASN A N 1
ATOM 507 C CA . ASN A 1 67 ? -6.895 -18.438 -17.156 1 92.19 67 ASN A CA 1
ATOM 508 C C . ASN A 1 67 ? -7.949 -17.469 -16.641 1 92.19 67 ASN A C 1
ATOM 510 O O . ASN A 1 67 ? -7.613 -16.406 -16.094 1 92.19 67 ASN A O 1
ATOM 514 N N . ILE A 1 68 ? -9.125 -17.844 -16.781 1 92.19 68 ILE A N 1
ATOM 515 C CA . ILE A 1 68 ? -10.25 -17.016 -16.344 1 92.19 68 ILE A CA 1
ATOM 516 C C . ILE A 1 68 ? -10.242 -16.906 -14.812 1 92.19 68 ILE A C 1
ATOM 518 O O . ILE A 1 68 ? -10.289 -15.797 -14.273 1 92.19 68 ILE A O 1
ATOM 522 N N . LEU A 1 69 ? -10.07 -18.016 -14.211 1 94.81 69 LEU A N 1
ATOM 523 C CA . LEU A 1 69 ? -10.125 -18.047 -12.758 1 94.81 69 LEU A CA 1
ATOM 524 C C . LEU A 1 69 ? -8.953 -17.266 -12.156 1 94.81 69 LEU A C 1
ATOM 526 O O . LEU A 1 69 ? -9.094 -16.656 -11.094 1 94.81 69 LEU A O 1
ATOM 530 N N . THR A 1 70 ? -7.848 -17.359 -12.844 1 96.44 70 THR A N 1
ATOM 531 C CA . THR A 1 70 ? -6.676 -16.609 -12.398 1 96.44 70 THR A CA 1
ATOM 532 C C . THR A 1 70 ? -6.977 -15.109 -12.352 1 96.44 70 THR A C 1
ATOM 534 O O . THR A 1 70 ? -6.691 -14.445 -11.352 1 96.44 70 THR A O 1
ATOM 537 N N . ALA A 1 71 ? -7.574 -14.617 -13.344 1 95.69 71 ALA A N 1
ATOM 538 C CA . ALA A 1 71 ? -7.887 -13.195 -13.445 1 95.69 71 ALA A CA 1
ATOM 539 C C . ALA A 1 71 ? -8.969 -12.797 -12.445 1 95.69 71 ALA A C 1
ATOM 541 O O . ALA A 1 71 ? -8.797 -11.836 -11.688 1 95.69 71 ALA A O 1
ATOM 542 N N . ILE A 1 72 ? -10.016 -13.57 -12.398 1 96.5 72 ILE A N 1
ATOM 543 C CA . ILE A 1 72 ? -11.164 -13.219 -11.562 1 96.5 72 ILE A CA 1
ATOM 544 C C . ILE A 1 72 ? -10.781 -13.312 -10.094 1 96.5 72 ILE A C 1
ATOM 546 O O . ILE A 1 72 ? -11.195 -12.484 -9.281 1 96.5 72 ILE A O 1
ATOM 550 N N . SER A 1 73 ? -10.008 -14.328 -9.766 1 97.31 73 SER A N 1
ATOM 551 C CA . SER A 1 73 ? -9.562 -14.469 -8.383 1 97.31 73 SER A CA 1
ATOM 552 C C . SER A 1 73 ? -8.75 -13.258 -7.934 1 97.31 73 SER A C 1
ATOM 554 O O . SER A 1 73 ? -8.844 -12.836 -6.777 1 97.31 73 SER A O 1
ATOM 556 N N . ALA A 1 74 ? -7.957 -12.727 -8.789 1 97.12 74 ALA A N 1
ATOM 557 C CA . ALA A 1 74 ? -7.199 -11.523 -8.469 1 97.12 74 ALA A CA 1
ATOM 558 C C . ALA A 1 74 ? -8.133 -10.336 -8.227 1 97.12 74 ALA A C 1
ATOM 560 O O . ALA A 1 74 ? -7.93 -9.555 -7.293 1 97.12 74 ALA A O 1
ATOM 561 N N . VAL A 1 75 ? -9.156 -10.25 -9.023 1 96.69 75 VAL A N 1
ATOM 562 C CA . VAL A 1 75 ? -10.109 -9.148 -8.93 1 96.69 75 VAL A CA 1
ATOM 563 C C . VAL A 1 75 ? -10.852 -9.219 -7.598 1 96.69 75 VAL A C 1
ATOM 565 O O . VAL A 1 75 ? -10.867 -8.25 -6.836 1 96.69 75 VAL A O 1
ATOM 568 N N . VAL A 1 76 ? -11.375 -10.336 -7.258 1 97.38 76 VAL A N 1
ATOM 569 C CA . VAL A 1 76 ? -12.312 -10.438 -6.141 1 97.38 76 VAL A CA 1
ATOM 570 C C . VAL A 1 76 ? -11.539 -10.414 -4.824 1 97.38 76 VAL A C 1
ATOM 572 O O . VAL A 1 76 ? -12.125 -10.156 -3.766 1 97.38 76 VAL A O 1
ATOM 575 N N . THR A 1 77 ? -10.227 -10.695 -4.867 1 94.75 77 THR A N 1
ATOM 576 C CA . THR A 1 77 ? -9.438 -10.664 -3.645 1 94.75 77 THR A CA 1
ATOM 577 C C . THR A 1 77 ? -8.719 -9.328 -3.502 1 94.75 77 THR A C 1
ATOM 579 O O . THR A 1 77 ? -8.109 -9.047 -2.465 1 94.75 77 THR A O 1
ATOM 582 N N . GLY A 1 78 ? -8.719 -8.555 -4.512 1 92.81 78 GLY A N 1
ATOM 583 C CA . GLY A 1 78 ? -8.039 -7.266 -4.477 1 92.81 78 GLY A CA 1
ATOM 584 C C . GLY A 1 78 ? -6.539 -7.379 -4.672 1 92.81 78 GLY A C 1
ATOM 585 O O . GLY A 1 78 ? -5.789 -6.477 -4.289 1 92.81 78 GLY A O 1
ATOM 586 N N . THR A 1 79 ? -6.074 -8.5 -5.184 1 92.81 79 THR A N 1
ATOM 587 C CA . THR A 1 79 ? -4.648 -8.688 -5.438 1 92.81 79 THR A CA 1
ATOM 588 C C . THR A 1 79 ? -4.234 -7.996 -6.73 1 92.81 79 THR A C 1
ATOM 590 O O . THR A 1 79 ? -4.84 -8.219 -7.781 1 92.81 79 THR A O 1
ATOM 593 N N . ARG A 1 80 ? -3.215 -7.207 -6.641 1 90 80 ARG A N 1
ATOM 594 C CA . ARG A 1 80 ? -2.779 -6.453 -7.812 1 90 80 ARG A CA 1
ATOM 595 C C . ARG A 1 80 ? -2.127 -7.367 -8.844 1 90 80 ARG A C 1
ATOM 597 O O . ARG A 1 80 ? -1.201 -8.117 -8.516 1 90 80 ARG A O 1
ATOM 604 N N . PHE A 1 81 ? -2.52 -7.156 -10.039 1 91.56 81 PHE A N 1
ATOM 605 C CA . PHE A 1 81 ? -2.039 -8.039 -11.102 1 91.56 81 PHE A CA 1
ATOM 606 C C . PHE A 1 81 ? -0.554 -7.816 -11.359 1 91.56 81 PHE A C 1
ATOM 608 O O . PHE A 1 81 ? 0.187 -8.766 -11.617 1 91.56 81 PHE A O 1
ATOM 615 N N . GLY A 1 82 ? -0.136 -6.539 -11.32 1 88 82 GLY A N 1
ATOM 616 C CA . GLY A 1 82 ? 1.271 -6.246 -11.547 1 88 82 GLY A CA 1
ATOM 617 C C . GLY A 1 82 ? 2.195 -6.988 -10.609 1 88 82 GLY A C 1
ATOM 618 O O . GLY A 1 82 ? 3.262 -7.453 -11.016 1 88 82 GLY A O 1
ATOM 619 N N . GLU A 1 83 ? 1.835 -7.117 -9.422 1 90.06 83 GLU A N 1
ATOM 620 C CA . GLU A 1 83 ? 2.631 -7.832 -8.422 1 90.06 83 GLU A CA 1
ATOM 621 C C . GLU A 1 83 ? 2.607 -9.336 -8.68 1 90.06 83 GLU A C 1
ATOM 623 O O . GLU A 1 83 ? 3.631 -10.008 -8.539 1 90.06 83 GLU A O 1
ATOM 628 N N . LEU A 1 84 ? 1.434 -9.828 -9.031 1 94.25 84 LEU A N 1
ATOM 629 C CA . LEU A 1 84 ? 1.308 -11.242 -9.367 1 94.25 84 LEU A CA 1
ATOM 630 C C . LEU A 1 84 ? 2.182 -11.594 -10.562 1 94.25 84 LEU A C 1
ATOM 632 O O . LEU A 1 84 ? 2.855 -12.625 -10.562 1 94.25 84 LEU A O 1
ATOM 636 N N . GLN A 1 85 ? 2.16 -10.75 -11.5 1 92.94 85 GLN A N 1
ATOM 637 C CA . GLN A 1 85 ? 2.93 -10.977 -12.719 1 92.94 85 GLN A CA 1
ATOM 638 C C . GLN A 1 85 ? 4.43 -10.969 -12.438 1 92.94 85 GLN A C 1
ATOM 640 O O . GLN A 1 85 ? 5.172 -11.805 -12.953 1 92.94 85 GLN A O 1
ATOM 645 N N . ARG A 1 86 ? 4.883 -10 -11.656 1 91.31 86 ARG A N 1
ATOM 646 C CA . ARG A 1 86 ? 6.293 -9.938 -11.289 1 91.31 86 ARG A CA 1
ATOM 647 C C . ARG A 1 86 ? 6.719 -11.195 -10.539 1 91.31 86 ARG A C 1
ATOM 649 O O . ARG A 1 86 ? 7.801 -11.734 -10.789 1 91.31 86 ARG A O 1
ATOM 656 N N . TRP A 1 87 ? 5.922 -11.602 -9.641 1 95.38 87 TRP A N 1
ATOM 657 C CA . TRP A 1 87 ? 6.172 -12.828 -8.883 1 95.38 87 TRP A CA 1
ATOM 658 C C . TRP A 1 87 ? 6.234 -14.039 -9.805 1 95.38 87 TRP A C 1
ATOM 660 O O . TRP A 1 87 ? 7.168 -14.836 -9.727 1 95.38 87 TRP A O 1
ATOM 670 N N . ALA A 1 88 ? 5.25 -14.156 -10.695 1 95.94 88 ALA A N 1
ATOM 671 C CA . ALA A 1 88 ? 5.188 -15.281 -11.633 1 95.94 88 ALA A CA 1
ATOM 672 C C . ALA A 1 88 ? 6.402 -15.297 -12.555 1 95.94 88 ALA A C 1
ATOM 674 O O . ALA A 1 88 ? 6.973 -16.359 -12.82 1 95.94 88 ALA A O 1
ATOM 675 N N . LYS A 1 89 ? 6.781 -14.156 -12.992 1 93.44 89 LYS A N 1
ATOM 676 C CA . LYS A 1 89 ? 7.945 -14.055 -13.867 1 93.44 89 LYS A CA 1
ATOM 677 C C . LYS A 1 89 ? 9.211 -14.523 -13.156 1 93.44 89 LYS A C 1
ATOM 679 O O . LYS A 1 89 ? 10.008 -15.273 -13.727 1 93.44 89 LYS A O 1
ATOM 684 N N . GLN A 1 90 ? 9.383 -14.062 -11.984 1 94.69 90 GLN A N 1
ATOM 685 C CA . GLN A 1 90 ? 10.547 -14.484 -11.211 1 94.69 90 GLN A CA 1
ATOM 686 C C . GLN A 1 90 ? 10.547 -16 -10.992 1 94.69 90 GLN A C 1
ATOM 688 O O . GLN A 1 90 ? 11.602 -16.625 -10.992 1 94.69 90 GLN A O 1
ATOM 693 N N . LEU A 1 91 ? 9.383 -16.578 -10.836 1 94.56 91 LEU A N 1
ATOM 694 C CA . LEU A 1 91 ? 9.203 -18.016 -10.625 1 94.56 91 LEU A CA 1
ATOM 695 C C . LEU A 1 91 ? 9.312 -18.766 -11.945 1 94.56 91 LEU A C 1
ATOM 697 O O . LEU A 1 91 ? 9.32 -20 -11.953 1 94.56 91 LEU A O 1
ATOM 701 N N . ARG A 1 92 ? 9.328 -18.094 -13.062 1 91.88 92 ARG A N 1
ATOM 702 C CA . ARG A 1 92 ? 9.273 -18.656 -14.406 1 91.88 92 ARG A CA 1
ATOM 703 C C . ARG A 1 92 ? 7.992 -19.469 -14.602 1 91.88 92 ARG A C 1
ATOM 705 O O . ARG A 1 92 ? 8.016 -20.547 -15.188 1 91.88 92 ARG A O 1
ATOM 712 N N . LEU A 1 93 ? 6.949 -18.984 -13.953 1 93.69 93 LEU A N 1
ATOM 713 C CA . LEU A 1 93 ? 5.613 -19.547 -14.094 1 93.69 93 LEU A CA 1
ATOM 714 C C . LEU A 1 93 ? 4.879 -18.938 -15.281 1 93.69 93 LEU A C 1
ATOM 716 O O . LEU A 1 93 ? 4.828 -17.719 -15.422 1 93.69 93 LEU A O 1
ATOM 720 N N . SER A 1 94 ? 4.395 -19.828 -16.172 1 93.12 94 SER A N 1
ATOM 721 C CA . SER A 1 94 ? 3.533 -19.328 -17.234 1 93.12 94 SER A CA 1
ATOM 722 C C . SER A 1 94 ? 2.273 -18.688 -16.656 1 93.12 94 SER A C 1
ATOM 724 O O . SER A 1 94 ? 1.628 -19.25 -15.773 1 93.12 94 SER A O 1
ATOM 726 N N . PHE A 1 95 ? 1.966 -17.5 -17.188 1 95.25 95 PHE A N 1
ATOM 727 C CA . PHE A 1 95 ? 0.912 -16.688 -16.594 1 95.25 95 PHE A CA 1
ATOM 728 C C . PHE A 1 95 ? 0.118 -15.953 -17.672 1 95.25 95 PHE A C 1
ATOM 730 O O . PHE A 1 95 ? 0.549 -15.883 -18.812 1 95.25 95 PHE A O 1
ATOM 737 N N . ILE A 1 96 ? -1.022 -15.5 -17.344 1 94.75 96 ILE A N 1
ATOM 738 C CA . ILE A 1 96 ? -1.829 -14.742 -18.281 1 94.75 96 ILE A CA 1
ATOM 739 C C . ILE A 1 96 ? -1.187 -13.375 -18.531 1 94.75 96 ILE A C 1
ATOM 741 O O . ILE A 1 96 ? -0.43 -12.883 -17.688 1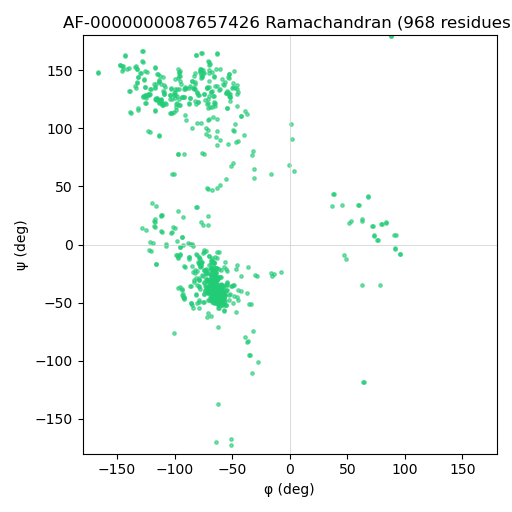 94.75 96 ILE A O 1
ATOM 745 N N . SER A 1 97 ? -1.517 -12.797 -19.656 1 92.5 97 SER A N 1
ATOM 746 C CA . SER A 1 97 ? -1.013 -11.469 -19.984 1 92.5 97 SER A CA 1
ATOM 747 C C . SER A 1 97 ? -1.823 -10.383 -19.297 1 92.5 97 SER A C 1
ATOM 749 O O . SER A 1 97 ? -2.936 -10.633 -18.828 1 92.5 97 SER A O 1
ATOM 751 N N . ILE A 1 98 ? -1.267 -9.164 -19.234 1 91.38 98 ILE A N 1
ATOM 752 C CA . ILE A 1 98 ? -1.951 -8.023 -18.625 1 91.38 98 ILE A CA 1
ATOM 753 C C . ILE A 1 98 ? -3.199 -7.684 -19.438 1 91.38 98 ILE A C 1
ATOM 755 O O . ILE A 1 98 ? -4.219 -7.281 -18.875 1 91.38 98 ILE A O 1
ATOM 759 N N . SER A 1 99 ? -3.109 -7.852 -20.766 1 89.94 99 SER A N 1
ATOM 760 C CA . SER A 1 99 ? -4.27 -7.605 -21.625 1 89.94 99 SER A CA 1
ATOM 761 C C . SER A 1 99 ? -5.406 -8.57 -21.297 1 89.94 99 SER A C 1
ATOM 763 O O . SER A 1 99 ? -6.562 -8.164 -21.203 1 89.94 99 SER A O 1
ATOM 765 N N . SER A 1 100 ? -5.02 -9.844 -21.109 1 90.38 100 SER A N 1
ATOM 766 C CA . SER A 1 100 ? -6.016 -10.844 -20.734 1 90.38 100 SER A CA 1
ATOM 767 C C . SER A 1 100 ? -6.637 -10.523 -19.375 1 90.38 100 SER A C 1
ATOM 769 O O . SER A 1 100 ? -7.848 -10.672 -19.188 1 90.38 100 SER A O 1
ATOM 771 N N . PHE A 1 101 ? -5.891 -10.031 -18.453 1 93.75 101 PHE A N 1
ATOM 772 C CA . PHE A 1 101 ? -6.391 -9.695 -17.125 1 93.75 101 PHE A CA 1
ATOM 773 C C . PHE A 1 101 ? -7.461 -8.609 -17.203 1 93.75 101 PHE A C 1
ATOM 775 O O . PHE A 1 101 ? -8.555 -8.766 -16.656 1 93.75 101 PHE A O 1
ATOM 782 N N . TYR A 1 102 ? -7.148 -7.582 -17.891 1 92.56 102 TYR A N 1
ATOM 783 C CA . TYR A 1 102 ? -8.078 -6.461 -17.922 1 92.56 102 TYR A CA 1
ATOM 784 C C . TYR A 1 102 ? -9.305 -6.789 -18.766 1 92.56 102 TYR A C 1
ATOM 786 O O . TYR A 1 102 ? -10.398 -6.27 -18.5 1 92.56 102 TYR A O 1
ATOM 794 N N . LYS A 1 103 ? -9.125 -7.605 -19.734 1 90.06 103 LYS A N 1
ATOM 795 C CA . LYS A 1 103 ? -10.289 -8.102 -20.469 1 90.06 103 LYS A CA 1
ATOM 796 C C . LYS A 1 103 ? -11.266 -8.797 -19.516 1 90.06 103 LYS A C 1
ATOM 798 O O . LYS A 1 103 ? -12.461 -8.477 -19.5 1 90.06 103 LYS A O 1
ATOM 803 N N . TRP A 1 104 ? -10.742 -9.688 -18.781 1 90.88 104 TRP A N 1
ATOM 804 C CA . TRP A 1 104 ? -11.594 -10.445 -17.859 1 90.88 104 TRP A CA 1
ATOM 805 C C . TRP A 1 104 ? -12.094 -9.562 -16.719 1 90.88 104 TRP A C 1
ATOM 807 O O . TRP A 1 104 ? -13.211 -9.742 -16.234 1 90.88 104 TRP A O 1
ATOM 817 N N . PHE A 1 105 ? -11.312 -8.586 -16.297 1 93.56 105 PHE A N 1
ATOM 818 C CA . PHE A 1 105 ? -11.766 -7.637 -15.281 1 93.56 105 PHE A CA 1
ATOM 819 C C . PHE A 1 105 ? -13.016 -6.902 -15.742 1 93.56 105 PHE A C 1
ATOM 821 O O . PHE A 1 105 ? -13.992 -6.805 -15 1 93.56 105 PHE A O 1
ATOM 828 N N . LEU A 1 106 ? -12.984 -6.473 -16.953 1 90.56 106 LEU A N 1
ATOM 829 C CA . LEU A 1 106 ? -14.133 -5.766 -17.516 1 90.56 106 LEU A CA 1
ATOM 830 C C . LEU A 1 106 ? -15.344 -6.691 -17.625 1 90.56 106 LEU A C 1
ATOM 832 O O . LEU A 1 106 ? -16.469 -6.273 -17.375 1 90.56 106 LEU A O 1
ATOM 836 N N . HIS A 1 107 ? -15.039 -7.91 -17.875 1 88 107 HIS A N 1
ATOM 837 C CA . HIS A 1 107 ? -16.109 -8.891 -18 1 88 107 HIS A CA 1
ATOM 838 C C . HIS A 1 107 ? -16.734 -9.211 -16.641 1 88 107 HIS A C 1
ATOM 840 O O . HIS A 1 107 ? -17.859 -9.711 -16.578 1 88 107 HIS A O 1
ATOM 846 N N . CYS A 1 108 ? -16.031 -8.961 -15.57 1 93.62 108 CYS A N 1
ATOM 847 C CA . CYS A 1 108 ? -16.516 -9.227 -14.227 1 93.62 108 CYS A CA 1
ATOM 848 C C . CYS A 1 108 ? -17.516 -8.156 -13.781 1 93.62 108 CYS A C 1
ATOM 850 O O . CYS A 1 108 ? -18.25 -8.352 -12.812 1 93.62 108 CYS A O 1
ATOM 852 N N . LYS A 1 109 ? -17.578 -7.023 -14.453 1 93.69 109 LYS A N 1
ATOM 853 C CA . LYS A 1 109 ? -18.312 -5.848 -13.992 1 93.69 109 LYS A CA 1
ATOM 854 C C . LYS A 1 109 ? -19.781 -6.172 -13.75 1 93.69 109 LYS A C 1
ATOM 856 O O . LYS A 1 109 ? -20.281 -6.012 -12.633 1 93.69 109 LYS A O 1
ATOM 861 N N . PRO A 1 110 ? -20.5 -6.688 -14.773 1 94.62 110 PRO A N 1
ATOM 862 C CA . PRO A 1 110 ? -21.922 -6.961 -14.539 1 94.62 110 PRO A CA 1
ATOM 863 C C . PRO A 1 110 ? -22.141 -7.996 -13.438 1 94.62 110 PRO A C 1
ATOM 865 O O . PRO A 1 110 ? -23.109 -7.883 -12.672 1 94.62 110 PRO A O 1
ATOM 868 N N . SER A 1 111 ? -21.25 -8.992 -13.352 1 96.25 111 SER A N 1
ATOM 869 C CA . SER A 1 111 ? -21.391 -10.031 -12.344 1 96.25 111 SER A CA 1
ATOM 870 C C . SER A 1 111 ? -21.156 -9.477 -10.938 1 96.25 111 SER A C 1
ATOM 872 O O . SER A 1 111 ? -21.844 -9.859 -9.992 1 96.25 111 SER A O 1
ATOM 874 N N . ILE A 1 112 ? -20.203 -8.617 -10.805 1 97.56 112 ILE A N 1
ATOM 875 C CA . ILE A 1 112 ? -19.922 -7.984 -9.516 1 97.56 112 ILE A CA 1
ATOM 876 C C . ILE A 1 112 ? -21.141 -7.164 -9.086 1 97.56 112 ILE A C 1
ATOM 878 O O . ILE A 1 112 ? -21.578 -7.25 -7.934 1 97.56 112 ILE A O 1
ATOM 882 N N . GLU A 1 113 ? -21.688 -6.418 -9.984 1 97.25 113 GLU A N 1
ATOM 883 C CA . GLU A 1 113 ? -22.859 -5.598 -9.688 1 97.25 113 GLU A CA 1
ATOM 884 C C . GLU A 1 113 ? -24.047 -6.457 -9.273 1 97.25 113 GLU A C 1
ATOM 886 O O . GLU A 1 113 ? -24.719 -6.16 -8.289 1 97.25 113 GLU A O 1
ATOM 891 N N . LYS A 1 114 ? -24.234 -7.508 -10 1 97 114 LYS A N 1
ATOM 892 C CA . LYS A 1 114 ? -25.328 -8.414 -9.703 1 97 114 LYS A CA 1
ATOM 893 C C . LYS A 1 114 ? -25.219 -8.984 -8.297 1 97 114 LYS A C 1
ATOM 895 O O . LYS A 1 114 ? -26.172 -8.945 -7.52 1 97 114 LYS A O 1
ATOM 900 N N . VAL A 1 115 ? -24.078 -9.508 -8.016 1 98.31 115 VAL A N 1
ATOM 901 C CA . VAL A 1 115 ? -23.859 -10.125 -6.711 1 98.31 115 VAL A CA 1
ATOM 902 C C . VAL A 1 115 ? -23.922 -9.062 -5.617 1 98.31 115 VAL A C 1
ATOM 904 O O . VAL A 1 115 ? -24.453 -9.312 -4.531 1 98.31 115 VAL A O 1
ATOM 907 N N . TYR A 1 116 ? -23.438 -7.918 -5.855 1 98.31 116 TYR A N 1
ATOM 908 C CA . TYR A 1 116 ? -23.484 -6.809 -4.91 1 98.31 116 TYR A CA 1
ATOM 909 C C . TYR A 1 116 ? -24.938 -6.441 -4.57 1 98.31 116 TYR A C 1
ATOM 911 O O . TYR A 1 116 ? -25.281 -6.285 -3.398 1 98.31 116 TYR A O 1
ATOM 919 N N . PHE A 1 117 ? -25.734 -6.305 -5.59 1 97.94 117 PHE A N 1
ATOM 920 C CA . PHE A 1 117 ? -27.125 -5.891 -5.367 1 97.94 117 PHE A CA 1
ATOM 921 C C . PHE A 1 117 ? -27.891 -6.953 -4.59 1 97.94 117 PHE A C 1
ATOM 923 O O . PHE A 1 117 ? -28.703 -6.633 -3.73 1 97.94 117 PHE A O 1
ATOM 930 N N . SER A 1 118 ? -27.578 -8.164 -4.891 1 97.75 118 SER A N 1
ATOM 931 C CA . SER A 1 118 ? -28.172 -9.242 -4.109 1 97.75 118 SER A CA 1
ATOM 932 C C . SER A 1 118 ? -27.734 -9.18 -2.652 1 97.75 118 SER A C 1
ATOM 934 O O . SER A 1 118 ? -28.547 -9.344 -1.743 1 97.75 118 SER A O 1
ATOM 936 N N . HIS A 1 119 ? -26.469 -9.016 -2.449 1 98.06 119 HIS A N 1
ATOM 937 C CA . HIS A 1 119 ? -25.938 -8.875 -1.104 1 98.06 119 HIS A CA 1
ATOM 938 C C . HIS A 1 119 ? -26.531 -7.676 -0.386 1 98.06 119 HIS A C 1
ATOM 940 O O . HIS A 1 119 ? -26.859 -7.754 0.801 1 98.06 119 HIS A O 1
ATOM 946 N N . GLN A 1 120 ? -26.672 -6.598 -1.065 1 97.81 120 GLN A N 1
ATOM 947 C CA . GLN A 1 120 ? -27.25 -5.371 -0.523 1 97.81 120 GLN A CA 1
ATOM 948 C C . GLN A 1 120 ? -28.703 -5.594 -0.082 1 97.81 120 GLN A C 1
ATOM 950 O O . GLN A 1 120 ? -29.109 -5.105 0.97 1 97.81 120 GLN A O 1
ATOM 955 N N . GLN A 1 121 ? -29.406 -6.371 -0.841 1 97.38 121 GLN A N 1
ATOM 956 C CA . GLN A 1 121 ? -30.781 -6.672 -0.48 1 97.38 121 GLN A CA 1
ATOM 957 C C . GLN A 1 121 ? -30.859 -7.453 0.829 1 97.38 121 GLN A C 1
ATOM 959 O O . GLN A 1 121 ? -31.734 -7.211 1.659 1 97.38 121 GLN A O 1
ATOM 964 N N . LYS A 1 122 ? -29.953 -8.312 0.954 1 96.75 122 LYS A N 1
ATOM 965 C CA . LYS A 1 122 ? -29.891 -9.047 2.215 1 96.75 122 LYS A CA 1
ATOM 966 C C . LYS A 1 122 ? -29.625 -8.102 3.387 1 96.75 122 LYS A C 1
ATOM 968 O O . LYS A 1 122 ? -30.219 -8.242 4.453 1 96.75 122 LYS A O 1
ATOM 973 N N . VAL A 1 123 ? -28.766 -7.207 3.166 1 97.81 123 VAL A N 1
ATOM 974 C CA . VAL A 1 123 ? -28.453 -6.207 4.18 1 97.81 123 VAL A CA 1
ATOM 975 C C . VAL A 1 123 ? -29.688 -5.375 4.5 1 97.81 123 VAL A C 1
ATOM 977 O O . VAL A 1 123 ? -30 -5.141 5.668 1 97.81 123 VAL A O 1
ATOM 980 N N . PHE A 1 124 ? -30.438 -5.016 3.492 1 97.38 124 PHE A N 1
ATOM 981 C CA . PHE A 1 124 ? -31.641 -4.23 3.664 1 97.38 124 PHE A CA 1
ATOM 982 C C . PHE A 1 124 ? -32.656 -4.98 4.516 1 97.38 124 PHE A C 1
ATOM 984 O O . PHE A 1 124 ? -33.25 -4.406 5.426 1 97.38 124 PHE A O 1
ATOM 991 N N . ASP A 1 125 ? -32.719 -6.199 4.234 1 96.38 125 ASP A N 1
ATOM 992 C CA . ASP A 1 125 ? -33.688 -7.02 4.957 1 96.38 125 ASP A CA 1
ATOM 993 C C . ASP A 1 125 ? -33.375 -7.074 6.445 1 96.38 125 ASP A C 1
ATOM 995 O O . ASP A 1 125 ? -34.25 -6.953 7.293 1 96.38 125 ASP A O 1
ATOM 999 N N . VAL A 1 126 ? -32.125 -7.211 6.711 1 96.25 126 VAL A N 1
ATOM 1000 C CA . VAL A 1 126 ? -31.688 -7.281 8.102 1 96.25 126 VAL A CA 1
ATOM 1001 C C . VAL A 1 126 ? -31.969 -5.953 8.797 1 96.25 126 VAL A C 1
ATOM 1003 O O . VAL A 1 126 ? -32.469 -5.93 9.922 1 96.25 126 VAL A O 1
ATOM 1006 N N . ILE A 1 127 ? -31.688 -4.883 8.172 1 96.62 127 ILE A N 1
ATOM 1007 C CA . ILE A 1 127 ? -31.875 -3.559 8.766 1 96.62 127 ILE A CA 1
ATOM 1008 C C . ILE A 1 127 ? -33.344 -3.258 8.922 1 96.62 127 ILE A C 1
ATOM 1010 O O . ILE A 1 127 ? -33.781 -2.721 9.945 1 96.62 127 ILE A O 1
ATOM 1014 N N . ARG A 1 128 ? -34.156 -3.613 7.977 1 95.69 128 ARG A N 1
ATOM 1015 C CA . ARG A 1 128 ? -35.594 -3.383 8.047 1 95.69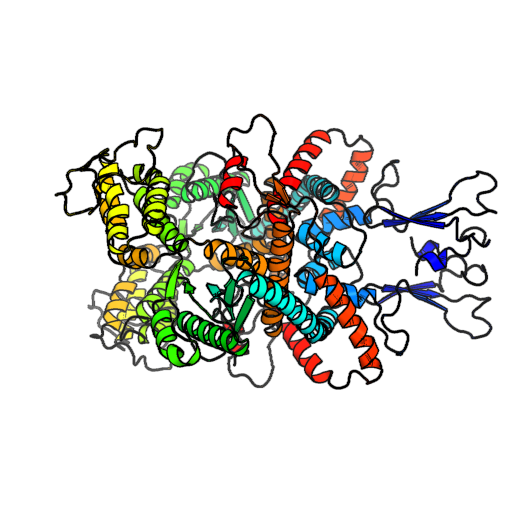 128 ARG A CA 1
ATOM 1016 C C . ARG A 1 128 ? -36.219 -4.152 9.211 1 95.69 128 ARG A C 1
ATOM 1018 O O . ARG A 1 128 ? -37.094 -3.645 9.891 1 95.69 128 ARG A O 1
ATOM 1025 N N . ARG A 1 129 ? -35.719 -5.281 9.383 1 93.75 129 ARG A N 1
ATOM 1026 C CA . ARG A 1 129 ? -36.219 -6.09 10.492 1 93.75 129 ARG A CA 1
ATOM 1027 C C . ARG A 1 129 ? -35.844 -5.457 11.836 1 93.75 129 ARG A C 1
ATOM 1029 O O . ARG A 1 129 ? -36.688 -5.449 12.766 1 93.75 129 ARG A O 1
ATOM 1036 N N . GLU A 1 130 ? -34.656 -4.934 11.93 1 91.81 130 GLU A N 1
ATOM 1037 C CA . GLU A 1 130 ? -34.188 -4.336 13.164 1 91.81 130 GLU A CA 1
ATOM 1038 C C . GLU A 1 130 ? -34.938 -3.062 13.5 1 91.81 130 GLU A C 1
ATOM 1040 O O . GLU A 1 130 ? -35.219 -2.795 14.672 1 91.81 130 GLU A O 1
ATOM 1045 N N . TYR A 1 131 ? -35.312 -2.217 12.586 1 91 131 TYR A N 1
ATOM 1046 C CA . TYR A 1 131 ? -35.906 -0.908 12.82 1 91 131 TYR A CA 1
ATOM 1047 C C . TYR A 1 131 ? -37.438 -0.988 12.773 1 91 131 TYR A C 1
ATOM 1049 O O . TYR A 1 131 ? -38.125 -0.085 13.242 1 91 131 TYR A O 1
ATOM 1057 N N . ALA A 1 132 ? -38 -2.029 12.398 1 86.44 132 ALA A N 1
ATOM 1058 C CA . ALA A 1 132 ? -39.438 -2.254 12.414 1 86.44 132 ALA A CA 1
ATOM 1059 C C . ALA A 1 132 ? -40.188 -0.987 12.016 1 86.44 132 ALA A C 1
ATOM 1061 O O . ALA A 1 132 ? -41.094 -0.547 12.734 1 86.44 132 ALA A O 1
ATOM 1062 N N . GLY A 1 133 ? -39.812 -0.223 11.016 1 79.94 133 GLY A N 1
ATOM 1063 C CA . GLY A 1 133 ? -40.5 0.948 10.516 1 79.94 133 GLY A CA 1
ATOM 1064 C C . GLY A 1 133 ? -39.969 2.248 11.102 1 79.94 133 GLY A C 1
ATOM 1065 O O . GLY A 1 133 ? -40.375 3.332 10.648 1 79.94 133 GLY A O 1
ATOM 1066 N N . LYS A 1 134 ? -39.094 2.195 12.078 1 88.25 134 LYS A N 1
ATOM 1067 C CA . LYS A 1 134 ? -38.5 3.395 12.664 1 88.25 134 LYS A CA 1
ATOM 1068 C C . LYS A 1 134 ? -37.438 3.982 11.75 1 88.25 134 LYS A C 1
ATOM 1070 O O . LYS A 1 134 ? -37.062 3.361 10.758 1 88.25 134 LYS A O 1
ATOM 1075 N N . GLY A 1 135 ? -37.125 5.18 12.062 1 94.12 135 GLY A N 1
ATOM 1076 C CA . GLY A 1 135 ? -36.125 5.859 11.273 1 94.12 135 GLY A CA 1
ATOM 1077 C C . GLY A 1 135 ? -34.688 5.371 11.555 1 94.12 135 GLY A C 1
ATOM 1078 O O . GLY A 1 135 ? -34.375 5.035 12.695 1 94.12 135 GLY A O 1
ATOM 1079 N N . LEU A 1 136 ? -33.906 5.398 10.562 1 95.81 136 LEU A N 1
ATOM 1080 C CA . LEU A 1 136 ? -32.531 4.891 10.641 1 95.81 136 LEU A CA 1
ATOM 1081 C C . LEU A 1 136 ? -31.641 5.871 11.383 1 95.81 136 LEU A C 1
ATOM 1083 O O . LEU A 1 136 ? -31.844 7.086 11.32 1 95.81 136 LEU A O 1
ATOM 1087 N N . HIS A 1 137 ? -30.703 5.355 12.117 1 96.31 137 HIS A N 1
ATOM 1088 C CA . HIS A 1 137 ? -29.562 6.098 12.641 1 96.31 137 HIS A CA 1
ATOM 1089 C C . HIS A 1 137 ? -28.297 5.801 11.836 1 96.31 137 HIS A C 1
ATOM 1091 O O . HIS A 1 137 ? -27.766 4.695 11.906 1 96.31 137 HIS A O 1
ATOM 1097 N N . LEU A 1 138 ? -27.844 6.828 11.148 1 97.25 138 LEU A N 1
ATOM 1098 C CA . LEU A 1 138 ? -26.828 6.582 10.133 1 97.25 138 LEU A CA 1
ATOM 1099 C C . LEU A 1 138 ? -25.516 7.266 10.5 1 97.25 138 LEU A C 1
ATOM 1101 O O . LEU A 1 138 ? -25.516 8.289 11.188 1 97.25 138 LEU A O 1
ATOM 1105 N N . ALA A 1 139 ? -24.438 6.668 10.148 1 97.25 139 ALA A N 1
ATOM 1106 C CA . ALA A 1 139 ? -23.125 7.297 10.109 1 97.25 139 ALA A CA 1
ATOM 1107 C C . ALA A 1 139 ? -22.656 7.473 8.672 1 97.25 139 ALA A C 1
ATOM 1109 O O . ALA A 1 139 ? -22.781 6.562 7.848 1 97.25 139 ALA A O 1
ATOM 1110 N N . VAL A 1 140 ? -22.172 8.656 8.328 1 96.5 140 VAL A N 1
ATOM 1111 C CA . VAL A 1 140 ? -21.656 8.938 6.988 1 96.5 140 VAL A CA 1
ATOM 1112 C C . VAL A 1 140 ? -20.219 9.414 7.074 1 96.5 140 VAL A C 1
ATOM 1114 O O . VAL A 1 140 ? -19.875 10.258 7.914 1 96.5 140 VAL A O 1
ATOM 1117 N N . GLY A 1 141 ? -19.375 8.812 6.293 1 93.12 141 GLY A N 1
ATOM 1118 C CA . GLY A 1 141 ? -17.984 9.195 6.246 1 93.12 141 GLY A CA 1
ATOM 1119 C C . GLY A 1 141 ? -17.453 9.328 4.832 1 93.12 141 GLY A C 1
ATOM 1120 O O . GLY A 1 141 ? -17.984 8.734 3.898 1 93.12 141 GLY A O 1
ATOM 1121 N N . THR A 1 142 ? -16.422 10.172 4.754 1 88.5 142 THR A N 1
ATOM 1122 C CA . THR A 1 142 ? -15.805 10.414 3.459 1 88.5 142 THR A CA 1
ATOM 1123 C C . THR A 1 142 ? -14.344 9.961 3.469 1 88.5 142 THR A C 1
ATOM 1125 O O . THR A 1 142 ? -13.688 10.008 4.508 1 88.5 142 THR A O 1
ATOM 1128 N N . SER A 1 143 ? -13.945 9.359 2.438 1 83.31 143 SER A N 1
ATOM 1129 C CA . SER A 1 143 ? -12.547 8.977 2.262 1 83.31 143 SER A CA 1
ATOM 1130 C C . SER A 1 143 ? -12.055 9.328 0.861 1 83.31 143 SER A C 1
ATOM 1132 O O . SER A 1 143 ? -12.797 9.195 -0.115 1 83.31 143 SER A O 1
ATOM 1134 N N . SER A 1 144 ? -10.789 9.898 0.908 1 73.69 144 SER A N 1
ATOM 1135 C CA . SER A 1 144 ? -10.203 10.281 -0.373 1 73.69 144 SER A CA 1
ATOM 1136 C C . SER A 1 144 ? -9 9.406 -0.71 1 73.69 144 SER A C 1
ATOM 1138 O O . SER A 1 144 ? -8.266 8.984 0.183 1 73.69 144 SER A O 1
ATOM 1140 N N . TYR A 1 145 ? -8.852 8.758 -1.716 1 58.06 145 TYR A N 1
ATOM 1141 C CA . TYR A 1 145 ? -7.684 7.984 -2.129 1 58.06 145 TYR A CA 1
ATOM 1142 C C . TYR A 1 145 ? -6.512 8.898 -2.461 1 58.06 145 TYR A C 1
ATOM 1144 O O . TYR A 1 145 ? -5.355 8.555 -2.205 1 58.06 145 TYR A O 1
ATOM 1152 N N . SER A 1 146 ? -6.336 9.883 -3.414 1 53.31 146 SER A N 1
ATOM 1153 C CA . SER A 1 146 ? -5.105 10.438 -3.963 1 53.31 146 SER A CA 1
ATOM 1154 C C . SER A 1 146 ? -4.656 11.672 -3.182 1 53.31 146 SER A C 1
ATOM 1156 O O . SER A 1 146 ? -5.387 12.664 -3.102 1 53.31 146 SER A O 1
ATOM 1158 N N . ARG A 1 147 ? -3.992 11.664 -1.909 1 46.44 147 ARG A N 1
ATOM 1159 C CA . ARG A 1 147 ? -3.467 12.945 -1.429 1 46.44 147 ARG A CA 1
ATOM 1160 C C . ARG A 1 147 ? -2.859 13.75 -2.57 1 46.44 147 ARG A C 1
ATOM 1162 O O . ARG A 1 147 ? -2.867 14.984 -2.539 1 46.44 147 ARG A O 1
ATOM 1169 N N . ARG A 1 148 ? -1.536 13.133 -2.732 1 42.06 148 ARG A N 1
ATOM 1170 C CA . ARG A 1 148 ? -0.812 14.07 -3.582 1 42.06 148 ARG A CA 1
ATOM 1171 C C . ARG A 1 148 ? -1.731 14.672 -4.641 1 42.06 148 ARG A C 1
ATOM 1173 O O . ARG A 1 148 ? -1.557 15.828 -5.035 1 42.06 148 ARG A O 1
ATOM 1180 N N . SER A 1 149 ? -1.844 13.867 -5.707 1 41.88 149 SER A N 1
ATOM 1181 C CA . SER A 1 149 ? -2.568 14.477 -6.816 1 41.88 149 SER A CA 1
ATOM 1182 C C . SER A 1 149 ? -4.02 14.766 -6.441 1 41.88 149 SER A C 1
ATOM 1184 O O . SER A 1 149 ? -4.492 14.32 -5.395 1 41.88 149 SER A O 1
ATOM 1186 N N . ASN A 1 150 ? -4.93 15.172 -7.531 1 41.5 150 ASN A N 1
ATOM 1187 C CA . ASN A 1 150 ? -6.328 15.578 -7.648 1 41.5 150 ASN A CA 1
ATOM 1188 C C . ASN A 1 150 ? -7.262 14.531 -7.051 1 41.5 150 ASN A C 1
ATOM 1190 O O . ASN A 1 150 ? -7.32 13.398 -7.531 1 41.5 150 ASN A O 1
ATOM 1194 N N . GLY A 1 151 ? -7.027 14.203 -5.742 1 55.06 151 GLY A N 1
ATOM 1195 C CA . GLY A 1 151 ? -8.133 13.5 -5.109 1 55.06 151 GLY A CA 1
ATOM 1196 C C . GLY A 1 151 ? -9.273 13.203 -6.062 1 55.06 151 GLY A C 1
ATOM 1197 O O . GLY A 1 151 ? -10.375 13.742 -5.914 1 55.06 151 GLY A O 1
ATOM 1198 N N . LEU A 1 152 ? -8.875 12.383 -7.035 1 62.31 152 LEU A N 1
ATOM 1199 C CA . LEU A 1 152 ? -9.781 12.188 -8.164 1 62.31 152 LEU A CA 1
ATOM 1200 C C . LEU A 1 152 ? -11.047 11.453 -7.73 1 62.31 152 LEU A C 1
ATOM 1202 O O . LEU A 1 152 ? -12.109 11.641 -8.32 1 62.31 152 LEU A O 1
ATOM 1206 N N . ILE A 1 153 ? -10.758 10.703 -6.676 1 78.5 153 ILE A N 1
ATOM 1207 C CA . ILE A 1 153 ? -11.906 9.883 -6.316 1 78.5 153 ILE A CA 1
ATOM 1208 C C . ILE A 1 153 ? -12.258 10.102 -4.848 1 78.5 153 ILE A C 1
ATOM 1210 O O . ILE A 1 153 ? -11.375 10.172 -3.994 1 78.5 153 ILE A O 1
ATOM 1214 N N . GLU A 1 154 ? -13.438 10.375 -4.645 1 85.38 154 GLU A N 1
ATOM 1215 C CA . GLU A 1 154 ? -14 10.516 -3.301 1 85.38 154 GLU A CA 1
ATOM 1216 C C . GLU A 1 154 ? -15.07 9.461 -3.037 1 85.38 154 GLU A C 1
ATOM 1218 O O . GLU A 1 154 ? -15.953 9.25 -3.869 1 85.38 154 GLU A O 1
ATOM 1223 N N . ASN A 1 155 ? -14.812 8.766 -1.938 1 89.94 155 ASN A N 1
ATOM 1224 C CA . ASN A 1 155 ? -15.836 7.832 -1.49 1 89.94 155 ASN A CA 1
ATOM 1225 C C . ASN A 1 155 ? -16.672 8.414 -0.359 1 89.94 155 ASN A C 1
ATOM 1227 O O . ASN A 1 155 ? -16.141 9.039 0.56 1 89.94 155 ASN A O 1
ATOM 1231 N N . VAL A 1 156 ? -17.938 8.336 -0.466 1 93.94 156 VAL A N 1
ATOM 1232 C CA . VAL A 1 156 ? -18.875 8.664 0.613 1 93.94 156 VAL A CA 1
ATOM 1233 C C . VAL A 1 156 ? -19.656 7.422 1.006 1 93.94 156 VAL A C 1
ATOM 1235 O O . VAL A 1 156 ? -20.422 6.879 0.197 1 93.94 156 VAL A O 1
ATOM 1238 N N . THR A 1 157 ? -19.453 6.969 2.236 1 96.44 157 THR A N 1
ATOM 1239 C CA . THR A 1 157 ? -20.031 5.707 2.695 1 96.44 157 THR A CA 1
ATOM 1240 C C . THR A 1 157 ? -21.062 5.953 3.787 1 96.44 157 THR A C 1
ATOM 1242 O O . THR A 1 157 ? -20.875 6.812 4.648 1 96.44 157 THR A O 1
ATOM 1245 N N . VAL A 1 158 ? -22.156 5.215 3.781 1 97.69 158 VAL A N 1
ATOM 1246 C CA . VAL A 1 158 ? -23.188 5.301 4.801 1 97.69 158 VAL A CA 1
ATOM 1247 C C . VAL A 1 158 ? -23.359 3.943 5.48 1 97.69 158 VAL A C 1
ATOM 1249 O O . VAL A 1 158 ? -23.375 2.906 4.816 1 97.69 158 VAL A O 1
ATOM 1252 N N . ALA A 1 159 ? -23.422 3.971 6.766 1 97.69 159 ALA A N 1
ATOM 1253 C CA . ALA A 1 159 ? -23.578 2.771 7.582 1 97.69 159 ALA A CA 1
ATOM 1254 C C . ALA A 1 159 ? -24.719 2.949 8.586 1 97.69 159 ALA A C 1
ATOM 1256 O O . ALA A 1 159 ? -24.969 4.059 9.062 1 97.69 159 ALA A O 1
ATOM 1257 N N . ASP A 1 160 ? -25.328 1.885 8.852 1 97.31 160 ASP A N 1
ATOM 1258 C CA . ASP A 1 160 ? -26.297 1.857 9.938 1 97.31 160 ASP A CA 1
ATOM 1259 C C . ASP A 1 160 ? -25.609 1.65 11.289 1 97.31 160 ASP A C 1
ATOM 1261 O O . ASP A 1 160 ? -24.781 0.758 11.43 1 97.31 160 ASP A O 1
ATOM 1265 N N . LEU A 1 161 ? -26.016 2.441 12.266 1 94.81 161 LEU A N 1
ATOM 1266 C CA . LEU A 1 161 ? -25.312 2.426 13.539 1 94.81 161 LEU A CA 1
ATOM 1267 C C . LEU A 1 161 ? -25.812 1.291 14.43 1 94.81 161 LEU A C 1
ATOM 1269 O O . LEU A 1 161 ? -25.094 0.819 15.312 1 94.81 161 LEU A O 1
ATOM 1273 N N . GLU A 1 162 ? -26.953 0.864 14.219 1 93.12 162 GLU A N 1
ATOM 1274 C CA . GLU A 1 162 ? -27.516 -0.184 15.062 1 93.12 162 GLU A CA 1
ATOM 1275 C C . GLU A 1 162 ? -26.969 -1.557 14.68 1 93.12 162 GLU A C 1
ATOM 1277 O O . GLU A 1 162 ? -26.547 -2.326 15.539 1 93.12 162 GLU A O 1
ATOM 1282 N N . THR A 1 163 ? -27.031 -1.799 13.406 1 94.94 163 THR A N 1
ATOM 1283 C CA . THR A 1 163 ? -26.594 -3.104 12.93 1 94.94 163 THR A CA 1
ATOM 1284 C C . THR A 1 163 ? -25.109 -3.072 12.578 1 94.94 163 THR A C 1
ATOM 1286 O O . THR A 1 163 ? -24.484 -4.121 12.406 1 94.94 163 THR A O 1
ATOM 1289 N N . ARG A 1 164 ? -24.5 -1.898 12.344 1 94.88 164 ARG A N 1
ATOM 1290 C CA . ARG A 1 164 ? -23.109 -1.66 11.953 1 94.88 164 ARG A CA 1
ATOM 1291 C C . ARG A 1 164 ? -22.891 -2.049 10.5 1 94.88 164 ARG A C 1
ATOM 1293 O O . ARG A 1 164 ? -21.75 -2.09 10.031 1 94.88 164 ARG A O 1
ATOM 1300 N N . LEU A 1 165 ? -23.969 -2.357 9.805 1 97.56 165 LEU A N 1
ATOM 1301 C CA . LEU A 1 165 ? -23.859 -2.768 8.406 1 97.56 165 LEU A CA 1
ATOM 1302 C C . LEU A 1 165 ? -23.766 -1.554 7.488 1 97.56 165 LEU A C 1
ATOM 1304 O O . LEU A 1 165 ? -24.328 -0.502 7.773 1 97.56 165 LEU A O 1
ATOM 1308 N N . LEU A 1 166 ? -23 -1.708 6.43 1 98.12 166 LEU A N 1
ATOM 1309 C CA . LEU A 1 166 ? -22.906 -0.679 5.402 1 98.12 166 LEU A CA 1
ATOM 1310 C C . LEU A 1 166 ? -24.062 -0.786 4.414 1 98.12 166 LEU A C 1
ATOM 1312 O O . LEU A 1 166 ? -24.375 -1.877 3.93 1 98.12 166 LEU A O 1
ATOM 1316 N N . LEU A 1 167 ? -24.625 0.336 4.145 1 97.75 167 LEU A N 1
ATOM 1317 C CA . LEU A 1 167 ? -25.734 0.36 3.211 1 97.75 167 LEU A CA 1
ATOM 1318 C C . LEU A 1 167 ? -25.266 0.636 1.79 1 97.75 167 LEU A C 1
ATOM 1320 O O . LEU A 1 167 ? -25.719 0.002 0.839 1 97.75 167 LEU A O 1
ATOM 1324 N N . HIS A 1 168 ? -24.375 1.557 1.729 1 96.5 168 HIS A N 1
ATOM 1325 C CA . HIS A 1 168 ? -24 2.02 0.395 1 96.5 168 HIS A CA 1
ATOM 1326 C C . HIS A 1 168 ? -22.734 2.859 0.434 1 96.5 168 HIS A C 1
ATOM 1328 O O . HIS A 1 168 ? -22.391 3.439 1.47 1 96.5 168 HIS A O 1
ATOM 1334 N N . THR A 1 169 ? -21.969 2.799 -0.614 1 94.94 169 THR A N 1
ATOM 1335 C CA . THR A 1 169 ? -20.828 3.678 -0.837 1 94.94 169 THR A CA 1
ATOM 1336 C C . THR A 1 169 ? -20.938 4.375 -2.191 1 94.94 169 THR A C 1
ATOM 1338 O O . THR A 1 169 ? -21 3.717 -3.23 1 94.94 169 THR A O 1
ATOM 1341 N N . GLU A 1 170 ? -20.938 5.711 -2.123 1 93.19 170 GLU A N 1
ATOM 1342 C CA . GLU A 1 170 ? -20.922 6.52 -3.338 1 93.19 170 GLU A CA 1
ATOM 1343 C C . GLU A 1 170 ? -19.484 6.859 -3.752 1 93.19 170 GLU A C 1
ATOM 1345 O O . GLU A 1 170 ? -18.703 7.352 -2.939 1 93.19 170 GLU A O 1
ATOM 1350 N N . VAL A 1 171 ? -19.203 6.523 -5.043 1 91.56 171 VAL A N 1
ATOM 1351 C CA . VAL A 1 171 ? -17.891 6.828 -5.586 1 91.56 171 VAL A CA 1
ATOM 1352 C C . VAL A 1 171 ? -17.984 7.977 -6.582 1 91.56 171 VAL A C 1
ATOM 1354 O O . VAL A 1 171 ? -18.719 7.887 -7.57 1 91.56 171 VAL A O 1
ATOM 1357 N N . LEU A 1 172 ? -17.203 9.055 -6.238 1 88.12 172 LEU A N 1
ATOM 1358 C CA . LEU A 1 172 ? -17.266 10.234 -7.09 1 88.12 172 LEU A CA 1
ATOM 1359 C C . LEU A 1 172 ? -15.914 10.516 -7.734 1 88.12 172 LEU A C 1
ATOM 1361 O O . LEU A 1 172 ? -14.867 10.359 -7.094 1 88.12 172 LEU A O 1
ATOM 1365 N N . HIS A 1 173 ? -15.953 10.828 -9.047 1 79.06 173 HIS A N 1
ATOM 1366 C CA . HIS A 1 173 ? -14.758 11.234 -9.781 1 79.06 173 HIS A CA 1
ATOM 1367 C C . HIS A 1 173 ? -14.688 12.75 -9.906 1 79.06 173 HIS A C 1
ATOM 1369 O O . HIS A 1 173 ? -15.648 13.398 -10.336 1 79.06 173 HIS A O 1
ATOM 1375 N N . ARG A 1 174 ? -13.578 13.227 -9.367 1 68.69 174 ARG A N 1
ATOM 1376 C CA . ARG A 1 174 ? -13.398 14.672 -9.445 1 68.69 174 ARG A CA 1
ATOM 1377 C C . ARG A 1 174 ? -13.109 15.117 -10.875 1 68.69 174 ARG A C 1
ATOM 1379 O O . ARG A 1 174 ? -12.719 16.266 -11.109 1 68.69 174 ARG A O 1
ATOM 1386 N N . LEU A 1 175 ? -13.445 14.492 -11.852 1 54.53 175 LEU A N 1
ATOM 1387 C CA . LEU A 1 175 ? -13.117 14.906 -13.211 1 54.53 175 LEU A CA 1
ATOM 1388 C C . LEU A 1 175 ? -13.422 16.391 -13.422 1 54.53 175 LEU A C 1
ATOM 1390 O O . LEU A 1 175 ? -14.477 16.875 -13.008 1 54.53 175 LEU A O 1
ATOM 1394 N N . GLY A 1 176 ? -12.352 17.25 -14.141 1 47.69 176 GLY A N 1
ATOM 1395 C CA . GLY A 1 176 ? -12.289 18.547 -14.789 1 47.69 176 GLY A CA 1
ATOM 1396 C C . GLY A 1 176 ? -12.57 19.703 -13.852 1 47.69 176 GLY A C 1
ATOM 1397 O O . GLY A 1 176 ? -12.359 20.875 -14.203 1 47.69 176 GLY A O 1
ATOM 1398 N N . LYS A 1 177 ? -13.43 19.547 -12.914 1 47.06 177 LYS A N 1
ATOM 1399 C CA . LYS A 1 177 ? -14.086 20.781 -12.5 1 47.06 177 LYS A CA 1
ATOM 1400 C C . LYS A 1 177 ? -13.352 21.422 -11.328 1 47.06 177 LYS A C 1
ATOM 1402 O O . LYS A 1 177 ? -13.867 22.359 -10.711 1 47.06 177 LYS A O 1
ATOM 1407 N N . ASN A 1 178 ? -12.188 21.172 -11.164 1 52.75 178 ASN A N 1
ATOM 1408 C CA . ASN A 1 178 ? -11.508 21.953 -10.133 1 52.75 178 ASN A CA 1
ATOM 1409 C C . ASN A 1 178 ? -12.336 22.047 -8.859 1 52.75 178 ASN A C 1
ATOM 1411 O O . ASN A 1 178 ? -12.594 23.141 -8.352 1 52.75 178 ASN A O 1
ATOM 1415 N N . LYS A 1 179 ? -13.102 20.953 -8.555 1 61.97 179 LYS A N 1
ATOM 1416 C CA . LYS A 1 179 ? -13.914 21.078 -7.344 1 61.97 179 LYS A CA 1
ATOM 1417 C C . LYS A 1 179 ? -13.125 20.672 -6.105 1 61.97 179 LYS A C 1
ATOM 1419 O O . LYS A 1 179 ? -12.297 19.75 -6.164 1 61.97 179 LYS A O 1
ATOM 1424 N N . SER A 1 180 ? -13.289 21.469 -5.133 1 71.19 180 SER A N 1
ATOM 1425 C CA . SER A 1 180 ? -12.641 21.25 -3.844 1 71.19 180 SER A CA 1
ATOM 1426 C C . SER A 1 180 ? -13.141 19.953 -3.199 1 71.19 180 SER A C 1
ATOM 1428 O O . SER A 1 180 ? -14.203 19.438 -3.57 1 71.19 180 SER A O 1
ATOM 1430 N N . SER A 1 181 ? -12.406 19.281 -2.422 1 75.12 181 SER A N 1
ATOM 1431 C CA . SER A 1 181 ? -12.773 18.094 -1.675 1 75.12 181 SER A CA 1
ATOM 1432 C C . SER A 1 181 ? -14.07 18.297 -0.897 1 75.12 181 SER A C 1
ATOM 1434 O O . SER A 1 181 ? -14.906 17.391 -0.833 1 75.12 181 SER A O 1
ATOM 1436 N N . THR A 1 182 ? -14.219 19.453 -0.433 1 77.94 182 THR A N 1
ATOM 1437 C CA . THR A 1 182 ? -15.414 19.766 0.343 1 77.94 182 THR A CA 1
ATOM 1438 C C . THR A 1 182 ? -16.656 19.703 -0.539 1 77.94 182 THR A C 1
ATOM 1440 O O . THR A 1 182 ? -17.688 19.156 -0.134 1 77.94 182 THR A O 1
ATOM 1443 N N . LYS A 1 183 ? -16.562 20.234 -1.702 1 82.62 183 LYS A N 1
ATOM 1444 C CA . LYS A 1 183 ? -17.688 20.219 -2.621 1 82.62 183 LYS A CA 1
ATOM 1445 C C . LYS A 1 183 ? -18.031 18.781 -3.027 1 82.62 183 LYS A C 1
ATOM 1447 O O . LYS A 1 183 ? -19.203 18.438 -3.16 1 82.62 183 LYS A O 1
ATOM 1452 N N . MET A 1 184 ? -17 18.062 -3.162 1 84.44 184 MET A N 1
ATOM 1453 C CA . MET A 1 184 ? -17.219 16.672 -3.539 1 84.44 184 MET A CA 1
ATOM 1454 C C . MET A 1 184 ? -17.906 15.898 -2.414 1 84.44 184 MET A C 1
ATOM 1456 O O . MET A 1 184 ? -18.75 15.047 -2.672 1 84.44 184 MET A O 1
ATOM 1460 N N . GLN A 1 185 ? -17.531 16.188 -1.233 1 88.56 185 GLN A N 1
ATOM 1461 C CA . GLN A 1 185 ? -18.156 15.555 -0.083 1 88.56 185 GLN A CA 1
ATOM 1462 C C . GLN A 1 185 ? -19.641 15.906 -0.007 1 88.56 185 GLN A C 1
ATOM 1464 O O . GLN A 1 185 ? -20.484 15.039 0.257 1 88.56 185 GLN A O 1
ATOM 1469 N N . VAL A 1 186 ? -19.891 17.141 -0.29 1 91.31 186 VAL A N 1
ATOM 1470 C CA . VAL A 1 186 ? -21.281 17.594 -0.248 1 91.31 186 VAL A CA 1
ATOM 1471 C C . VAL A 1 186 ? -22.078 16.922 -1.361 1 91.31 186 VAL A C 1
ATOM 1473 O O . VAL A 1 186 ? -23.188 16.453 -1.132 1 91.31 186 VAL A O 1
ATOM 1476 N N . GLU A 1 187 ? -21.484 16.922 -2.498 1 91 187 GLU A N 1
ATOM 1477 C CA . GLU A 1 187 ? -22.156 16.266 -3.615 1 91 187 GLU A CA 1
ATOM 1478 C C . GLU A 1 187 ? -22.375 14.781 -3.328 1 91 187 GLU A C 1
ATOM 1480 O O . GLU A 1 187 ? -23.422 14.227 -3.664 1 91 187 GLU A O 1
ATOM 1485 N N . GLY A 1 188 ? -21.375 14.195 -2.777 1 92.81 188 GLY A N 1
ATOM 1486 C CA . GLY A 1 188 ? -21.516 12.797 -2.414 1 92.81 188 GLY A CA 1
ATOM 1487 C C . GLY A 1 188 ? -22.609 12.539 -1.41 1 92.81 188 GLY A C 1
ATOM 1488 O O . GLY A 1 188 ? -23.375 11.578 -1.551 1 92.81 188 GLY A O 1
ATOM 1489 N N . LEU A 1 189 ? -22.719 13.352 -0.435 1 95.06 189 LEU A N 1
ATOM 1490 C CA . LEU A 1 189 ? -23.781 13.219 0.548 1 95.06 189 LEU A CA 1
ATOM 1491 C C . LEU A 1 189 ? -25.141 13.43 -0.101 1 95.06 189 LEU A C 1
ATOM 1493 O O . LEU A 1 189 ? -26.094 12.703 0.199 1 95.06 189 LEU A O 1
ATOM 1497 N N . ARG A 1 190 ? -25.188 14.406 -0.944 1 95.31 190 ARG A N 1
ATOM 1498 C CA . ARG A 1 190 ? -26.438 14.656 -1.666 1 95.31 190 ARG A CA 1
ATOM 1499 C C . ARG A 1 190 ? -26.906 13.406 -2.408 1 95.31 190 ARG A C 1
ATOM 1501 O O . ARG A 1 190 ? -28.047 12.992 -2.271 1 95.31 190 ARG A O 1
ATOM 1508 N N . LYS A 1 191 ? -26.062 12.867 -3.146 1 94.69 191 LYS A N 1
ATOM 1509 C CA . LYS A 1 191 ? -26.375 11.672 -3.922 1 94.69 191 LYS A CA 1
ATOM 1510 C C . LYS A 1 191 ? -26.781 10.516 -3.01 1 94.69 191 LYS A C 1
ATOM 1512 O O . LYS A 1 191 ? -27.688 9.75 -3.328 1 94.69 191 LYS A O 1
ATOM 1517 N N . LEU A 1 192 ? -26.062 10.422 -1.942 1 96.25 192 LEU A N 1
ATOM 1518 C CA . LEU A 1 192 ? -26.344 9.359 -0.981 1 96.25 192 LEU A CA 1
ATOM 1519 C C . LEU A 1 192 ? -27.734 9.523 -0.391 1 96.25 192 LEU A C 1
ATOM 1521 O O . LEU A 1 192 ? -28.469 8.539 -0.249 1 96.25 192 LEU A O 1
ATOM 1525 N N . LEU A 1 193 ? -28.109 10.703 -0.045 1 96.06 193 LEU A N 1
ATOM 1526 C CA . LEU A 1 193 ? -29.422 10.977 0.527 1 96.06 193 LEU A CA 1
ATOM 1527 C C . LEU A 1 193 ? -30.516 10.742 -0.5 1 96.06 193 LEU A C 1
ATOM 1529 O O . LEU A 1 193 ? -31.578 10.211 -0.167 1 96.06 193 LEU A O 1
ATOM 1533 N N . GLN A 1 194 ? -30.234 11.102 -1.702 1 94.94 194 GLN A N 1
ATOM 1534 C CA . GLN A 1 194 ? -31.188 10.82 -2.779 1 94.94 194 GLN A CA 1
ATOM 1535 C C . GLN A 1 194 ? -31.359 9.312 -2.971 1 94.94 194 GLN A C 1
ATOM 1537 O O . GLN A 1 194 ? -32.469 8.836 -3.178 1 94.94 194 GLN A O 1
ATOM 1542 N N . TRP A 1 195 ? -30.266 8.703 -2.906 1 95.75 195 TRP A N 1
ATOM 1543 C CA . TRP A 1 195 ? -30.297 7.246 -3.027 1 95.75 195 TRP A CA 1
ATOM 1544 C C . TRP A 1 195 ? -31.109 6.629 -1.888 1 95.75 195 TRP A C 1
ATOM 1546 O O . TRP A 1 195 ? -31.938 5.75 -2.113 1 95.75 195 TRP A O 1
ATOM 1556 N N . LEU A 1 196 ? -30.922 7.023 -0.695 1 95.44 196 LEU A N 1
ATOM 1557 C CA . LEU A 1 196 ? -31.656 6.523 0.462 1 95.44 196 LEU A CA 1
ATOM 1558 C C . LEU A 1 196 ? -33.156 6.781 0.307 1 95.44 196 LEU A C 1
ATOM 1560 O O . LEU A 1 196 ? -33.969 5.918 0.631 1 95.44 196 LEU A O 1
ATOM 1564 N N . SER A 1 197 ? -33.406 7.957 -0.167 1 93.94 197 SER A N 1
ATOM 1565 C CA . SER A 1 197 ? -34.781 8.305 -0.405 1 93.94 197 SER A CA 1
ATOM 1566 C C . SER A 1 197 ? -35.406 7.406 -1.463 1 93.94 197 SER A C 1
ATOM 1568 O O . SER A 1 197 ? -36.562 6.945 -1.305 1 93.94 197 SER A O 1
ATOM 1570 N N . SER A 1 198 ? -34.688 7.191 -2.508 1 93.81 198 SER A N 1
ATOM 1571 C CA . SER A 1 198 ? -35.188 6.352 -3.59 1 93.81 198 SER A CA 1
ATOM 1572 C C . SER A 1 198 ? -35.438 4.922 -3.113 1 93.81 198 SER A C 1
ATOM 1574 O O . SER A 1 198 ? -36.281 4.219 -3.648 1 93.81 198 SER A O 1
ATOM 1576 N N . GLU A 1 199 ? -34.688 4.5 -2.137 1 93.44 199 GLU A N 1
ATOM 1577 C CA . GLU A 1 199 ? -34.844 3.164 -1.568 1 93.44 199 GLU A CA 1
ATOM 1578 C C . GLU A 1 199 ? -35.906 3.148 -0.462 1 93.44 199 GLU A C 1
ATOM 1580 O O . GLU A 1 199 ? -36.094 2.133 0.209 1 93.44 199 GLU A O 1
ATOM 1585 N N . ASN A 1 200 ? -36.531 4.277 -0.179 1 91.31 200 ASN A N 1
ATOM 1586 C CA . ASN A 1 200 ? -37.625 4.441 0.755 1 91.31 200 ASN A CA 1
ATOM 1587 C C . ASN A 1 200 ? -37.188 4.219 2.197 1 91.31 200 ASN A C 1
ATOM 1589 O O . ASN A 1 200 ? -37.875 3.533 2.963 1 91.31 200 ASN A O 1
ATOM 1593 N N . TRP A 1 201 ? -36.062 4.723 2.51 1 94.44 201 TRP A N 1
ATOM 1594 C CA . TRP A 1 201 ? -35.594 4.684 3.893 1 94.44 201 TRP A CA 1
ATOM 1595 C C . TRP A 1 201 ? -36 5.945 4.645 1 94.44 201 TRP A C 1
ATOM 1597 O O . TRP A 1 201 ? -35.906 7.055 4.117 1 94.44 201 TRP A O 1
ATOM 1607 N N . ARG A 1 202 ? -36.5 5.758 5.805 1 93.56 202 ARG A N 1
ATOM 1608 C CA . ARG A 1 202 ? -36.688 6.867 6.727 1 93.56 202 ARG A CA 1
ATOM 1609 C C . ARG A 1 202 ? -35.469 7.078 7.605 1 93.56 202 ARG A C 1
ATOM 1611 O O . ARG A 1 202 ? -34.938 6.121 8.164 1 93.56 202 ARG A O 1
ATOM 1618 N N . ILE A 1 203 ? -35.094 8.328 7.719 1 95.94 203 ILE A N 1
ATOM 1619 C CA . ILE A 1 203 ? -33.875 8.633 8.469 1 95.94 203 ILE A CA 1
ATOM 1620 C C . ILE A 1 203 ? -34.219 9.477 9.695 1 95.94 203 ILE A C 1
ATOM 1622 O O . ILE A 1 203 ? -34.875 10.523 9.578 1 95.94 203 ILE A O 1
ATOM 1626 N N . SER A 1 204 ? -33.812 8.969 10.836 1 95 204 SER A N 1
ATOM 1627 C CA . SER A 1 204 ? -34.031 9.719 12.07 1 95 204 SER A CA 1
ATOM 1628 C C . SER A 1 204 ? -32.844 10.609 12.398 1 95 204 SER A C 1
ATOM 1630 O O . SER A 1 204 ? -33 11.789 12.727 1 95 204 SER A O 1
ATOM 1632 N N . ALA A 1 205 ? -31.719 10.055 12.273 1 95.38 205 ALA A N 1
ATOM 1633 C CA . ALA A 1 205 ? -30.531 10.797 12.656 1 95.38 205 ALA A CA 1
ATOM 1634 C C . ALA A 1 205 ? -29.344 10.422 11.781 1 95.38 205 ALA A C 1
ATOM 1636 O O . ALA A 1 205 ? -29.297 9.32 11.227 1 95.38 205 ALA A O 1
ATOM 1637 N N . MET A 1 206 ? -28.453 11.328 11.68 1 95.56 206 MET A N 1
ATOM 1638 C CA . MET A 1 206 ? -27.234 11.117 10.891 1 95.56 206 MET A CA 1
ATOM 1639 C C . MET A 1 206 ? -26.031 11.695 11.609 1 95.56 206 MET A C 1
ATOM 1641 O O . MET A 1 206 ? -26.078 12.82 12.117 1 95.56 206 MET A O 1
ATOM 1645 N N . THR A 1 207 ? -25.016 10.922 11.672 1 95.38 207 THR A N 1
ATOM 1646 C CA . THR A 1 207 ? -23.75 11.344 12.242 1 95.38 207 THR A CA 1
ATOM 1647 C C . THR A 1 207 ? -22.672 11.453 11.164 1 95.38 207 THR A C 1
ATOM 1649 O O . THR A 1 207 ? -22.453 10.508 10.398 1 95.38 207 THR A O 1
ATOM 1652 N N . THR A 1 208 ? -22.016 12.594 11.023 1 94.19 208 THR A N 1
ATOM 1653 C CA . THR A 1 208 ? -20.984 12.805 10.016 1 94.19 208 THR A CA 1
ATOM 1654 C C . THR A 1 208 ? -19.719 13.352 10.656 1 94.19 208 THR A C 1
ATO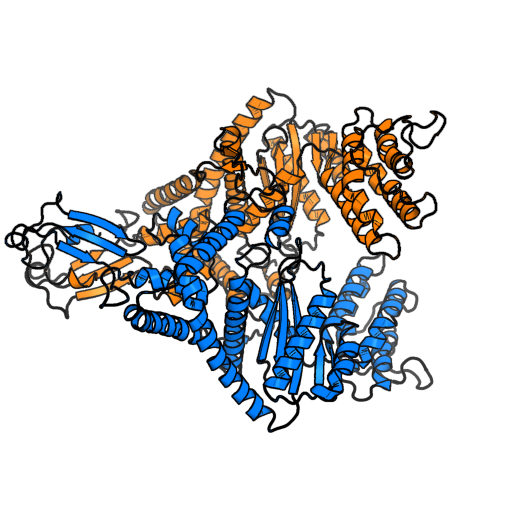M 1656 O O . THR A 1 208 ? -19.719 13.727 11.828 1 94.19 208 THR A O 1
ATOM 1659 N N . ASP A 1 209 ? -18.625 13.305 9.828 1 87.88 209 ASP A N 1
ATOM 1660 C CA . ASP A 1 209 ? -17.469 14.117 10.195 1 87.88 209 ASP A CA 1
ATOM 1661 C C . ASP A 1 209 ? -17.812 15.602 10.18 1 87.88 209 ASP A C 1
ATOM 1663 O O . ASP A 1 209 ? -18.812 16.016 9.594 1 87.88 209 ASP A O 1
ATOM 1667 N N . ARG A 1 210 ? -16.953 16.297 10.781 1 87.94 210 ARG A N 1
ATOM 1668 C CA . ARG A 1 210 ? -17.234 17.734 10.859 1 87.94 210 ARG A CA 1
ATOM 1669 C C . ARG A 1 210 ? -17.078 18.406 9.5 1 87.94 210 ARG A C 1
ATOM 1671 O O . ARG A 1 210 ? -15.977 18.5 8.969 1 87.94 210 ARG A O 1
ATOM 1678 N N . ASN A 1 211 ? -18.109 18.766 8.898 1 87.75 211 ASN A N 1
ATOM 1679 C CA . ASN A 1 211 ? -18.234 19.547 7.672 1 87.75 211 ASN A CA 1
ATOM 1680 C C . ASN A 1 211 ? -19.359 20.578 7.773 1 87.75 211 ASN A C 1
ATOM 1682 O O . ASN A 1 211 ? -20.531 20.219 7.773 1 87.75 211 ASN A O 1
ATOM 1686 N N . LYS A 1 212 ? -19 21.766 7.77 1 86.88 212 LYS A N 1
ATOM 1687 C CA . LYS A 1 212 ? -19.938 22.859 8.055 1 86.88 212 LYS A CA 1
ATOM 1688 C C . LYS A 1 212 ? -20.969 23.016 6.938 1 86.88 212 LYS A C 1
ATOM 1690 O O . LYS A 1 212 ? -21.984 23.688 7.113 1 86.88 212 LYS A O 1
ATOM 1695 N N . SER A 1 213 ? -20.719 22.391 5.84 1 90.12 213 SER A N 1
ATOM 1696 C CA . SER A 1 213 ? -21.625 22.531 4.707 1 90.12 213 SER A CA 1
ATOM 1697 C C . SER A 1 213 ? -22.75 21.5 4.773 1 90.12 213 SER A C 1
ATOM 1699 O O . SER A 1 213 ? -23.734 21.609 4.051 1 90.12 213 SER A O 1
ATOM 1701 N N . PHE A 1 214 ? -22.688 20.547 5.621 1 93.5 214 PHE A N 1
ATOM 1702 C CA . PHE A 1 214 ? -23.625 19.438 5.633 1 93.5 214 PHE A CA 1
ATOM 1703 C C . PHE A 1 214 ? -24.969 19.875 6.191 1 93.5 214 PHE A C 1
ATOM 1705 O O . PHE A 1 214 ? -26.016 19.531 5.641 1 93.5 214 PHE A O 1
ATOM 1712 N N . PRO A 1 215 ? -24.953 20.688 7.297 1 91.19 215 PRO A N 1
ATOM 1713 C CA . PRO A 1 215 ? -26.25 21.125 7.816 1 91.19 215 PRO A CA 1
ATOM 1714 C C . PRO A 1 215 ? -27.078 21.891 6.781 1 91.19 215 PRO A C 1
ATOM 1716 O O . PRO A 1 215 ? -28.281 21.688 6.668 1 91.19 215 PRO A O 1
ATOM 1719 N N . ALA A 1 216 ? -26.359 22.766 6.039 1 93.25 216 ALA A N 1
ATOM 1720 C CA . ALA A 1 216 ? -27.062 23.516 5 1 93.25 216 ALA A CA 1
ATOM 1721 C C . ALA A 1 216 ? -27.641 22.578 3.945 1 93.25 216 ALA A C 1
ATOM 1723 O O . ALA A 1 216 ? -28.75 22.797 3.455 1 93.25 216 ALA A O 1
ATOM 1724 N N . LEU A 1 217 ? -26.938 21.641 3.594 1 94.88 217 LEU A N 1
ATOM 1725 C CA . LEU A 1 217 ? -27.391 20.656 2.619 1 94.88 217 LEU A CA 1
ATOM 1726 C C . LEU A 1 217 ? -28.625 19.922 3.141 1 94.88 217 LEU A C 1
ATOM 1728 O O . LEU A 1 217 ? -29.578 19.703 2.396 1 94.88 217 LEU A O 1
ATOM 1732 N N . LEU A 1 218 ? -28.609 19.5 4.391 1 95 218 LEU A N 1
ATOM 1733 C CA . LEU A 1 218 ? -29.719 18.766 4.988 1 95 218 LEU A CA 1
ATOM 1734 C C . LEU A 1 218 ? -30.984 19.641 5.027 1 95 218 LEU A C 1
ATOM 1736 O O . LEU A 1 218 ? -32.094 19.141 4.797 1 95 218 LEU A O 1
ATOM 1740 N N . ASP A 1 219 ? -30.734 20.891 5.27 1 93.81 219 ASP A N 1
ATOM 1741 C CA . ASP A 1 219 ? -31.859 21.828 5.273 1 93.81 219 ASP A CA 1
ATOM 1742 C C . ASP A 1 219 ? -32.469 21.984 3.879 1 93.81 219 ASP A C 1
ATOM 1744 O O . ASP A 1 219 ? -33.688 22.062 3.725 1 93.81 219 ASP A O 1
ATOM 1748 N N . ASP A 1 220 ? -31.594 22 2.918 1 93.88 220 ASP A N 1
ATOM 1749 C CA . ASP A 1 220 ? -32 22.125 1.526 1 93.88 220 ASP A CA 1
ATOM 1750 C C . ASP A 1 220 ? -32.844 20.922 1.091 1 93.88 220 ASP A C 1
ATOM 1752 O O . ASP A 1 220 ? -33.75 21.047 0.266 1 93.88 220 ASP A O 1
ATOM 1756 N N . LEU A 1 221 ? -32.594 19.812 1.669 1 93.38 221 LEU A N 1
ATOM 1757 C CA . LEU A 1 221 ? -33.219 18.562 1.222 1 93.38 221 LEU A CA 1
ATOM 1758 C C . LEU A 1 221 ? -34.344 18.156 2.162 1 93.38 221 LEU A C 1
ATOM 1760 O O . LEU A 1 221 ? -34.906 17.062 2.027 1 93.38 221 LEU A O 1
ATOM 1764 N N . LYS A 1 222 ? -34.719 18.969 3.043 1 92.5 222 LYS A N 1
ATOM 1765 C CA . LYS A 1 222 ? -35.688 18.656 4.082 1 92.5 222 LYS A CA 1
ATOM 1766 C C . LYS A 1 222 ? -37.031 18.25 3.479 1 92.5 222 LYS A C 1
ATOM 1768 O O . LYS A 1 222 ? -37.719 17.359 3.986 1 92.5 222 LYS A O 1
ATOM 1773 N N . GLN A 1 223 ? -37.406 18.859 2.484 1 90.12 223 GLN A N 1
ATOM 1774 C CA . GLN A 1 223 ? -38.688 18.578 1.851 1 90.12 223 GLN A CA 1
ATOM 1775 C C . GLN A 1 223 ? -38.688 17.188 1.207 1 90.12 223 GLN A C 1
ATOM 1777 O O . GLN A 1 223 ? -39.688 16.484 1.235 1 90.12 223 GLN A O 1
ATOM 1782 N N . GLU A 1 224 ? -37.562 16.844 0.755 1 87.88 224 GLU A N 1
ATOM 1783 C CA . GLU A 1 224 ? -37.438 15.586 0.025 1 87.88 224 GLU A CA 1
ATOM 1784 C C . GLU A 1 224 ? -37.219 14.406 0.978 1 87.88 224 GLU A C 1
ATOM 1786 O O . GLU A 1 224 ? -37.781 13.328 0.771 1 87.88 224 GLU A O 1
ATOM 1791 N N . ILE A 1 225 ? -36.5 14.602 2.047 1 90.19 225 ILE A N 1
ATOM 1792 C CA . ILE A 1 225 ? -36.062 13.445 2.811 1 90.19 225 ILE A CA 1
ATOM 1793 C C . ILE A 1 225 ? -36.562 13.539 4.246 1 90.19 225 ILE A C 1
ATOM 1795 O O . ILE A 1 225 ? -36.406 12.602 5.031 1 90.19 225 ILE A O 1
ATOM 1799 N N . GLY A 1 226 ? -37.188 14.617 4.578 1 88.56 226 GLY A N 1
ATOM 1800 C CA . GLY A 1 226 ? -37.656 14.812 5.941 1 88.56 226 GLY A CA 1
ATOM 1801 C C . GLY A 1 226 ? -36.625 15.453 6.844 1 88.56 226 GLY A C 1
ATOM 1802 O O . GLY A 1 226 ? -35.5 15.75 6.402 1 88.56 226 GLY A O 1
ATOM 1803 N N . THR A 1 227 ? -37.031 15.648 8.062 1 92.12 227 THR A N 1
ATOM 1804 C CA . THR A 1 227 ? -36.125 16.266 9.047 1 92.12 227 THR A CA 1
ATOM 1805 C C . THR A 1 227 ? -35.188 15.219 9.641 1 92.12 227 THR A C 1
ATOM 1807 O O . THR A 1 227 ? -35.625 14.188 10.141 1 92.12 227 THR A O 1
ATOM 1810 N N . ILE A 1 228 ? -34 15.438 9.531 1 94.69 228 ILE A N 1
ATOM 1811 C CA . ILE A 1 228 ? -32.938 14.547 10.047 1 94.69 228 ILE A CA 1
ATOM 1812 C C . ILE A 1 228 ? -32.188 15.242 11.188 1 94.69 228 ILE A C 1
ATOM 1814 O O . ILE A 1 228 ? -31.734 16.375 11.031 1 94.69 228 ILE A O 1
ATOM 1818 N N . GLN A 1 229 ? -32.125 14.633 12.32 1 93.12 229 GLN A N 1
ATOM 1819 C CA . GLN A 1 229 ? -31.266 15.133 13.383 1 93.12 229 GLN A CA 1
ATOM 1820 C C . GLN A 1 229 ? -29.797 14.898 13.062 1 93.12 229 GLN A C 1
ATOM 1822 O O . GLN A 1 229 ? -29.375 13.766 12.844 1 93.12 229 GLN A O 1
ATOM 1827 N N . HIS A 1 230 ? -29.094 15.914 13.016 1 94.25 230 HIS A N 1
ATOM 1828 C CA . HIS A 1 230 ? -27.703 15.812 12.578 1 94.25 230 HIS A CA 1
ATOM 1829 C C . HIS A 1 230 ? -26.75 15.875 13.773 1 94.25 230 HIS A C 1
ATOM 1831 O O . HIS A 1 230 ? -26.875 16.734 14.641 1 94.25 230 HIS A O 1
ATOM 1837 N N . PHE A 1 231 ? -25.75 14.969 13.789 1 92.81 231 PHE A N 1
ATOM 1838 C CA . PHE A 1 231 ? -24.719 14.922 14.828 1 92.81 231 PHE A CA 1
ATOM 1839 C C . PHE A 1 231 ? -23.328 14.906 14.203 1 92.81 231 PHE A C 1
ATOM 1841 O O . PHE A 1 231 ? -23.172 14.562 13.031 1 92.81 231 PHE A O 1
ATOM 1848 N N . TRP A 1 232 ? -22.422 15.328 15.031 1 92.38 232 TRP A N 1
ATOM 1849 C CA . TRP A 1 232 ? -21 15.148 14.703 1 92.38 232 TRP A CA 1
ATOM 1850 C C . TRP A 1 232 ? -20.453 13.891 15.359 1 92.38 232 TRP A C 1
ATOM 1852 O O . TRP A 1 232 ? -20.875 13.523 16.469 1 92.38 232 TRP A O 1
ATOM 1862 N N . ASP A 1 233 ? -19.484 13.266 14.68 1 91 233 ASP A N 1
ATOM 1863 C CA . ASP A 1 233 ? -18.844 12.102 15.273 1 91 233 ASP A CA 1
ATOM 1864 C C . ASP A 1 233 ? -17.984 12.508 16.484 1 91 233 ASP A C 1
ATOM 1866 O O . ASP A 1 233 ? -16.969 13.188 16.328 1 91 233 ASP A O 1
ATOM 1870 N N . GLY A 1 234 ? -18.312 12.031 17.594 1 87.88 234 GLY A N 1
ATOM 1871 C CA . GLY A 1 234 ? -17.656 12.406 18.828 1 87.88 234 GLY A CA 1
ATOM 1872 C C . GLY A 1 234 ? -16.234 11.898 18.938 1 87.88 234 GLY A C 1
ATOM 1873 O O . GLY A 1 234 ? -15.391 12.516 19.594 1 87.88 234 GLY A O 1
ATOM 1874 N N . ILE A 1 235 ? -15.977 10.828 18.234 1 88.06 235 ILE A N 1
ATOM 1875 C CA . ILE A 1 235 ? -14.633 10.273 18.281 1 88.06 235 ILE A CA 1
ATOM 1876 C C . ILE A 1 235 ? -13.656 11.203 17.578 1 88.06 235 ILE A C 1
ATOM 1878 O O . ILE A 1 235 ? -12.508 11.352 18 1 88.06 235 ILE A O 1
ATOM 1882 N N . CYS A 1 236 ? -14.117 11.797 16.516 1 87.5 236 CYS A N 1
ATOM 1883 C CA . CYS A 1 236 ? -13.281 12.773 15.836 1 87.5 236 CYS A CA 1
ATOM 1884 C C . CYS A 1 236 ? -12.953 13.945 16.75 1 87.5 236 CYS A C 1
ATOM 1886 O O . CYS A 1 236 ? -11.828 14.453 16.734 1 87.5 236 CYS A O 1
ATOM 1888 N N . LEU A 1 237 ? -13.906 14.32 17.531 1 87.12 237 LEU A N 1
ATOM 1889 C CA . LEU A 1 237 ? -13.703 15.391 18.5 1 87.12 237 LEU A CA 1
ATOM 1890 C C . LEU A 1 237 ? -12.695 14.977 19.562 1 87.12 237 LEU A C 1
ATOM 1892 O O . LEU A 1 237 ? -11.805 15.758 19.922 1 87.12 237 LEU A O 1
ATOM 1896 N N . MET A 1 238 ? -12.859 13.797 20 1 86.5 238 MET A N 1
ATOM 1897 C CA . MET A 1 238 ? -11.922 13.258 20.984 1 86.5 238 MET A CA 1
ATOM 1898 C C . MET A 1 238 ? -10.508 13.227 20.422 1 86.5 238 MET A C 1
ATOM 1900 O O . MET A 1 238 ? -9.547 13.562 21.125 1 86.5 238 MET A O 1
ATOM 1904 N N . ARG A 1 239 ? -10.461 12.812 19.25 1 85.38 239 ARG A N 1
ATOM 1905 C CA . ARG A 1 239 ? -9.156 12.758 18.594 1 85.38 239 ARG A CA 1
ATOM 1906 C C . ARG A 1 239 ? -8.547 14.148 18.469 1 85.38 239 ARG A C 1
ATOM 1908 O O . ARG A 1 239 ? -7.324 14.312 18.562 1 85.38 239 ARG A O 1
ATOM 1915 N N . TRP A 1 240 ? -9.367 15.117 18.172 1 87.56 240 TRP A N 1
ATOM 1916 C CA . TRP A 1 240 ? -8.891 16.5 18.094 1 87.56 240 TRP A CA 1
ATOM 1917 C C . TRP A 1 240 ? -8.297 16.938 19.438 1 87.56 240 TRP A C 1
ATOM 1919 O O . TRP A 1 240 ? -7.191 17.484 19.484 1 87.56 240 TRP A O 1
ATOM 1929 N N . PHE A 1 241 ? -8.93 16.656 20.531 1 89.06 241 PHE A N 1
ATOM 1930 C CA . PHE A 1 241 ? -8.445 17 21.875 1 89.06 241 PHE A CA 1
ATOM 1931 C C . PHE A 1 241 ? -7.117 16.312 22.156 1 89.06 241 PHE A C 1
ATOM 1933 O O . PHE A 1 241 ? -6.172 16.953 22.641 1 89.06 241 PHE A O 1
ATOM 1940 N N . ASN A 1 242 ? -7.133 15.078 21.781 1 86.88 242 ASN A N 1
ATOM 1941 C CA . ASN A 1 242 ? -5.918 14.305 22.016 1 86.88 242 ASN A CA 1
ATOM 1942 C C . ASN A 1 242 ? -4.73 14.883 21.234 1 86.88 242 ASN A C 1
ATOM 1944 O O . ASN A 1 242 ? -3.629 14.992 21.781 1 86.88 242 ASN A O 1
ATOM 1948 N N . LYS A 1 243 ? -5.004 15.156 20.031 1 85.44 243 LYS A N 1
ATOM 1949 C CA . LYS A 1 243 ? -3.947 15.727 19.203 1 85.44 243 LYS A CA 1
ATOM 1950 C C . LYS A 1 243 ? -3.443 17.047 19.781 1 85.44 243 LYS A C 1
ATOM 1952 O O . LYS A 1 243 ? -2.236 17.297 19.812 1 85.44 243 LYS A O 1
ATOM 1957 N N . ARG A 1 244 ? -4.32 17.922 20.266 1 89.94 244 ARG A N 1
ATOM 1958 C CA . ARG A 1 244 ? -3.963 19.203 20.844 1 89.94 244 ARG A CA 1
ATOM 1959 C C . ARG A 1 244 ? -3.199 19.047 22.141 1 89.94 244 ARG A C 1
ATOM 1961 O O . ARG A 1 244 ? -2.213 19.734 22.391 1 89.94 244 ARG A O 1
ATOM 1968 N N . LEU A 1 245 ? -3.631 18.109 22.922 1 89 245 LEU A N 1
ATOM 1969 C CA . LEU A 1 245 ? -2.975 17.844 24.203 1 89 245 LEU A CA 1
ATOM 1970 C C . LEU A 1 245 ? -1.549 17.344 23.984 1 89 245 LEU A C 1
ATOM 1972 O O . LEU A 1 245 ? -0.616 17.828 24.641 1 89 245 LEU A O 1
ATOM 1976 N N . ARG A 1 246 ? -1.469 16.469 23.016 1 85.12 246 ARG A N 1
ATOM 1977 C CA . ARG A 1 246 ? -0.151 15.906 22.734 1 85.12 246 ARG A CA 1
ATOM 1978 C C . ARG A 1 246 ? 0.797 16.969 22.203 1 85.12 246 ARG A C 1
ATOM 1980 O O . ARG A 1 246 ? 1.988 16.969 22.516 1 85.12 246 ARG A O 1
ATOM 1987 N N . LYS A 1 247 ? 0.244 17.75 21.328 1 85.69 247 LYS A N 1
ATOM 1988 C CA . LYS A 1 247 ? 1.044 18.844 20.781 1 85.69 247 LYS A CA 1
ATOM 1989 C C . LYS A 1 247 ? 1.551 19.766 21.891 1 85.69 247 LYS A C 1
ATOM 1991 O O . LYS A 1 247 ? 2.738 20.094 21.938 1 85.69 247 LYS A O 1
ATOM 1996 N N . GLU A 1 248 ? 0.694 20.172 22.812 1 89 248 GLU A N 1
ATOM 1997 C CA . GLU A 1 248 ? 1.046 21.094 23.891 1 89 248 GLU A CA 1
ATOM 1998 C C . GLU A 1 248 ? 1.926 20.406 24.938 1 89 248 GLU A C 1
ATOM 2000 O O . GLU A 1 248 ? 2.711 21.062 25.625 1 89 248 GLU A O 1
ATOM 2005 N N . ALA A 1 249 ? 1.839 19.125 25.031 1 87.5 249 ALA A N 1
ATOM 2006 C CA . ALA A 1 249 ? 2.641 18.375 25.984 1 87.5 249 ALA A CA 1
ATOM 2007 C C . ALA A 1 249 ? 4.121 18.422 25.625 1 87.5 249 ALA A C 1
ATOM 2009 O O . ALA A 1 249 ? 4.984 18.188 26.469 1 87.5 249 ALA A O 1
ATOM 2010 N N . LYS A 1 250 ? 4.312 18.703 24.406 1 80.69 250 LYS A N 1
ATOM 2011 C CA . LYS A 1 250 ? 5.699 18.781 23.953 1 80.69 250 LYS A CA 1
ATOM 2012 C C . LYS A 1 250 ? 6.336 20.109 24.359 1 80.69 250 LYS A C 1
ATOM 2014 O O . LYS A 1 250 ? 7.562 20.25 24.328 1 80.69 250 LYS A O 1
ATOM 2019 N N . CYS A 1 251 ? 5.496 21.047 24.703 1 84.44 251 CYS A N 1
ATOM 2020 C CA . CYS A 1 251 ? 6.012 22.344 25.141 1 84.44 251 CYS A CA 1
ATOM 2021 C C . CYS A 1 251 ? 6.707 22.219 26.5 1 84.44 251 CYS A C 1
ATOM 2023 O O . CYS A 1 251 ? 6.438 21.297 2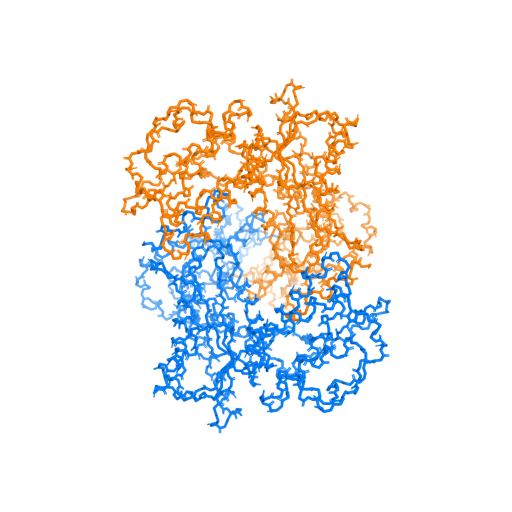7.266 1 84.44 251 CYS A O 1
ATOM 2025 N N . LYS A 1 252 ? 7.602 23.172 26.688 1 81.69 252 LYS A N 1
ATOM 2026 C CA . LYS A 1 252 ? 8.352 23.188 27.938 1 81.69 252 LYS A CA 1
ATOM 2027 C C . LYS A 1 252 ? 7.406 23.219 29.141 1 81.69 252 LYS A C 1
ATOM 2029 O O . LYS A 1 252 ? 6.457 24 29.172 1 81.69 252 LYS A O 1
ATOM 2034 N N . ASP A 1 253 ? 7.512 22.359 30.219 1 82.19 253 ASP A N 1
ATOM 2035 C CA . ASP A 1 253 ? 6.824 22.297 31.516 1 82.19 253 ASP A CA 1
ATOM 2036 C C . ASP A 1 253 ? 5.375 21.844 31.328 1 82.19 253 ASP A C 1
ATOM 2038 O O . ASP A 1 253 ? 4.523 22.125 32.188 1 82.19 253 ASP A O 1
ATOM 2042 N N . CYS A 1 254 ? 5.082 21.297 30.172 1 89.56 254 CYS A N 1
ATOM 2043 C CA . CYS A 1 254 ? 3.699 20.906 29.922 1 89.56 254 CYS A CA 1
ATOM 2044 C C . CYS A 1 254 ? 3.594 19.406 29.703 1 89.56 254 CYS A C 1
ATOM 2046 O O . CYS A 1 254 ? 2.633 18.922 29.094 1 89.56 254 CYS A O 1
ATOM 2048 N N . SER A 1 255 ? 4.531 18.641 30.125 1 82.31 255 SER A N 1
ATOM 2049 C CA . SER A 1 255 ? 4.574 17.188 29.875 1 82.31 255 SER A CA 1
ATOM 2050 C C . SER A 1 255 ? 3.422 16.484 30.578 1 82.31 255 SER A C 1
ATOM 2052 O O . SER A 1 255 ? 2.979 15.422 30.141 1 82.31 255 SER A O 1
ATOM 2054 N N . THR A 1 256 ? 2.947 17.062 31.609 1 79.56 256 THR A N 1
ATOM 2055 C CA . THR A 1 256 ? 1.869 16.469 32.406 1 79.56 256 THR A CA 1
ATOM 2056 C C . THR A 1 256 ? 0.585 16.391 31.578 1 79.56 256 THR A C 1
ATOM 2058 O O . THR A 1 256 ? -0.312 15.602 31.891 1 79.56 256 THR A O 1
ATOM 2061 N N . LEU A 1 257 ? 0.525 17.156 30.547 1 87 257 LEU A N 1
ATOM 2062 C CA . LEU A 1 257 ? -0.672 17.188 29.719 1 87 257 LEU A CA 1
ATOM 2063 C C . LEU A 1 257 ? -0.874 15.859 29 1 87 257 LEU A C 1
ATOM 2065 O O . LEU A 1 257 ? -1.991 15.531 28.609 1 87 257 LEU A O 1
ATOM 2069 N N . SER A 1 258 ? 0.131 15.125 28.844 1 81.12 258 SER A N 1
ATOM 2070 C CA . SER A 1 258 ? 0.014 13.82 28.188 1 81.12 258 SER A CA 1
ATOM 2071 C C . SER A 1 258 ? -0.844 12.867 29.016 1 81.12 258 SER A C 1
ATOM 2073 O O . SER A 1 258 ? -1.561 12.031 28.453 1 81.12 258 SER A O 1
ATOM 2075 N N . THR A 1 259 ? -0.839 13.039 30.266 1 77.69 259 THR A N 1
ATOM 2076 C CA . THR A 1 259 ? -1.611 12.172 31.141 1 77.69 259 THR A CA 1
ATOM 2077 C C . THR A 1 259 ? -3.09 12.547 31.109 1 77.69 259 THR A C 1
ATOM 2079 O O . THR A 1 259 ? -3.949 11.734 31.453 1 77.69 259 THR A O 1
ATOM 2082 N N . TRP A 1 260 ? -3.34 13.719 30.656 1 82.62 260 TRP A N 1
ATOM 2083 C CA . TRP A 1 260 ? -4.711 14.211 30.625 1 82.62 260 TRP A CA 1
ATOM 2084 C C . TRP A 1 260 ? -5.465 13.672 29.422 1 82.62 260 TRP A C 1
ATOM 2086 O O . TRP A 1 260 ? -6.691 13.789 29.344 1 82.62 260 TRP A O 1
ATOM 2096 N N . CYS A 1 261 ? -4.844 13.039 28.5 1 80.44 261 CYS A N 1
ATOM 2097 C CA . CYS A 1 261 ? -5.504 12.492 27.328 1 80.44 261 CYS A CA 1
ATOM 2098 C C . CYS A 1 261 ? -6.59 11.492 27.719 1 80.44 261 CYS A C 1
ATOM 2100 O O . CYS A 1 261 ? -7.738 11.617 27.297 1 80.44 261 CYS A O 1
ATOM 2102 N N . LYS A 1 262 ? -6.242 10.625 28.562 1 78.69 262 LYS A N 1
ATOM 2103 C CA . LYS A 1 262 ? -7.195 9.602 28.984 1 78.69 262 LYS A CA 1
ATOM 2104 C C . LYS A 1 262 ? -8.305 10.211 29.844 1 78.69 262 LYS A C 1
ATOM 2106 O O . LYS A 1 262 ? -9.477 9.852 29.703 1 78.69 262 LYS A O 1
ATOM 2111 N N . ARG A 1 263 ? -7.941 11.125 30.656 1 79.06 263 ARG A N 1
ATOM 2112 C CA . ARG A 1 263 ? -8.891 11.75 31.562 1 79.06 263 ARG A CA 1
ATOM 2113 C C . ARG A 1 263 ? -9.906 12.594 30.812 1 79.06 263 ARG A C 1
ATOM 2115 O O . ARG A 1 263 ? -11.102 12.539 31.094 1 79.06 263 ARG A O 1
ATOM 2122 N N . LEU A 1 264 ? -9.352 13.312 30 1 85.5 264 LEU A N 1
ATOM 2123 C CA . LEU A 1 264 ? -10.242 14.172 29.219 1 85.5 264 LEU A CA 1
ATOM 2124 C C . LEU A 1 264 ? -11.203 13.336 28.375 1 85.5 264 LEU A C 1
ATOM 2126 O O . LEU A 1 264 ? -12.359 13.711 28.188 1 85.5 264 LEU A O 1
ATOM 2130 N N . LYS A 1 265 ? -10.672 12.227 27.875 1 83.88 265 LYS A N 1
ATOM 2131 C CA . LYS A 1 265 ? -11.531 11.32 27.125 1 83.88 265 LYS A CA 1
ATOM 2132 C C . LYS A 1 265 ? -12.711 10.852 27.969 1 83.88 265 LYS A C 1
ATOM 2134 O O . LYS A 1 265 ? -13.844 10.781 27.469 1 83.88 265 LYS A O 1
ATOM 2139 N N . ALA A 1 266 ? -12.469 10.508 29.172 1 82.62 266 ALA A N 1
ATOM 2140 C CA . ALA A 1 266 ? -13.523 10.055 30.078 1 82.62 266 ALA A CA 1
ATOM 2141 C C . ALA A 1 266 ? -14.562 11.156 30.297 1 82.62 266 ALA A C 1
ATOM 2143 O O . ALA A 1 266 ? -15.766 10.891 30.266 1 82.62 266 ALA A O 1
ATOM 2144 N N . HIS A 1 267 ? -14.078 12.367 30.531 1 84.19 267 HIS A N 1
ATOM 2145 C CA . HIS A 1 267 ? -14.984 13.484 30.75 1 84.19 267 HIS A CA 1
ATOM 2146 C C . HIS A 1 267 ? -15.805 13.773 29.5 1 84.19 267 HIS A C 1
ATOM 2148 O O . HIS A 1 267 ? -17 14.086 29.578 1 84.19 267 HIS A O 1
ATOM 2154 N N . LEU A 1 268 ? -15.133 13.688 28.391 1 85.69 268 LEU A N 1
ATOM 2155 C CA . LEU A 1 268 ? -15.82 13.914 27.125 1 85.69 268 LEU A CA 1
ATOM 2156 C C . LEU A 1 268 ? -16.922 12.875 26.906 1 85.69 268 LEU A C 1
ATOM 2158 O O . LEU A 1 268 ? -18.016 13.211 26.453 1 85.69 268 LEU A O 1
ATOM 2162 N N . THR A 1 269 ? -16.562 11.656 27.203 1 84.25 269 THR A N 1
ATOM 2163 C CA . THR A 1 269 ? -17.531 10.57 27.062 1 84.25 269 THR A CA 1
ATOM 2164 C C . THR A 1 269 ? -18.734 10.797 27.969 1 84.25 269 THR A C 1
ATOM 2166 O O . THR A 1 269 ? -19.875 10.625 27.531 1 84.25 269 THR A O 1
ATOM 2169 N N . GLU A 1 270 ? -18.469 11.234 29.094 1 81.88 270 GLU A N 1
ATOM 2170 C CA . GLU A 1 270 ? -19.547 11.523 30.047 1 81.88 270 GLU A CA 1
ATOM 2171 C C . GLU A 1 270 ? -20.375 12.719 29.578 1 81.88 270 GLU A C 1
ATOM 2173 O O . GLU A 1 270 ? -21.594 12.727 29.734 1 81.88 270 GLU A O 1
ATOM 2178 N N . ALA A 1 271 ? -19.703 13.656 29.141 1 83.69 271 ALA A N 1
ATOM 2179 C CA . ALA A 1 271 ? -20.391 14.852 28.656 1 83.69 271 ALA A CA 1
ATOM 2180 C C . ALA A 1 271 ? -21.328 14.516 27.5 1 83.69 271 ALA A C 1
ATOM 2182 O O . ALA A 1 271 ? -22.484 14.945 27.5 1 83.69 271 ALA A O 1
ATOM 2183 N N . VAL A 1 272 ? -20.875 13.758 26.562 1 83.19 272 VAL A N 1
ATOM 2184 C CA . VAL A 1 272 ? -21.656 13.43 25.375 1 83.19 272 VAL A CA 1
ATOM 2185 C C . VAL A 1 272 ? -22.828 12.523 25.766 1 83.19 272 VAL A C 1
ATOM 2187 O O . VAL A 1 272 ? -23.906 12.617 25.188 1 83.19 272 VAL A O 1
ATOM 2190 N N . ASN A 1 273 ? -22.609 11.672 26.703 1 77.31 273 ASN A N 1
ATOM 2191 C CA . ASN A 1 273 ? -23.641 10.742 27.125 1 77.31 273 ASN A CA 1
ATOM 2192 C C . ASN A 1 273 ? -24.656 11.422 28.047 1 77.31 273 ASN A C 1
ATOM 2194 O O . ASN A 1 273 ? -25.719 10.867 28.328 1 77.31 273 ASN A O 1
ATOM 2198 N N . ALA A 1 274 ? -24.172 12.547 28.5 1 70.75 274 ALA A N 1
ATOM 2199 C CA . ALA A 1 274 ? -25.062 13.242 29.422 1 70.75 274 ALA A CA 1
ATOM 2200 C C . ALA A 1 274 ? -26.328 13.719 28.703 1 70.75 274 ALA A C 1
ATOM 2202 O O . ALA A 1 274 ? -26.281 14.078 27.531 1 70.75 274 ALA A O 1
ATOM 2203 N N . ASN A 1 275 ? -27.484 13.359 29.047 1 57.22 275 ASN A N 1
ATOM 2204 C CA . ASN A 1 275 ? -28.828 13.492 28.5 1 57.22 275 ASN A CA 1
ATOM 2205 C C . ASN A 1 275 ? -29.188 14.961 28.25 1 57.22 275 ASN A C 1
ATOM 2207 O O . ASN A 1 275 ? -29.953 15.266 27.328 1 57.22 275 ASN A O 1
ATOM 2211 N N . LYS A 1 276 ? -28.859 15.953 29.094 1 57.69 276 LYS A N 1
ATOM 2212 C CA . LYS A 1 276 ? -29.344 17.312 28.906 1 57.69 276 LYS A CA 1
ATOM 2213 C C . LYS A 1 276 ? -28.281 18.188 28.234 1 57.69 276 LYS A C 1
ATOM 2215 O O . LYS A 1 276 ? -27.141 18.25 28.703 1 57.69 276 LYS A O 1
ATOM 2220 N N . ARG A 1 277 ? -28.594 18.688 26.969 1 56.69 277 ARG A N 1
ATOM 2221 C CA . ARG A 1 277 ? -27.75 19.484 26.062 1 56.69 277 ARG A CA 1
ATOM 2222 C C . ARG A 1 277 ? -27.031 20.594 26.812 1 56.69 277 ARG A C 1
ATOM 2224 O O . ARG A 1 277 ? -25.859 20.875 26.547 1 56.69 277 ARG A O 1
ATOM 2231 N N . GLU A 1 278 ? -27.875 21.406 27.734 1 57.47 278 GLU A N 1
ATOM 2232 C CA . GLU A 1 278 ? -27.344 22.594 28.391 1 57.47 278 GLU A CA 1
ATOM 2233 C C . GLU A 1 278 ? -26.188 22.25 29.328 1 57.47 278 GLU A C 1
ATOM 2235 O O . GLU A 1 278 ? -25.281 23.062 29.531 1 57.47 278 GLU A O 1
ATOM 2240 N N . ASP A 1 279 ? -26.094 20.891 29.531 1 69.06 279 ASP A N 1
ATOM 2241 C CA . ASP A 1 279 ? -25.203 20.438 30.594 1 69.06 279 ASP A CA 1
ATOM 2242 C C . ASP A 1 279 ? -23.938 19.797 30.016 1 69.06 279 ASP A C 1
ATOM 2244 O O . ASP A 1 279 ? -23 19.516 30.75 1 69.06 279 ASP A O 1
ATOM 2248 N N . ILE A 1 280 ? -23.938 19.812 28.75 1 79.62 280 ILE A N 1
ATOM 2249 C CA . ILE A 1 280 ? -22.859 19.031 28.156 1 79.62 280 ILE A CA 1
ATOM 2250 C C . ILE A 1 280 ? -21.531 19.75 28.312 1 79.62 280 ILE A C 1
ATOM 2252 O O . ILE A 1 280 ? -20.531 19.156 28.719 1 79.62 280 ILE A O 1
ATOM 2256 N N . ARG A 1 281 ? -21.594 21.047 28.125 1 82 281 ARG A N 1
ATOM 2257 C CA . ARG A 1 281 ? -20.391 21.844 28.266 1 82 281 ARG A CA 1
ATOM 2258 C C . ARG A 1 281 ? -19.906 21.859 29.719 1 82 281 ARG A C 1
ATOM 2260 O O . ARG A 1 281 ? -18.703 21.766 29.969 1 82 281 ARG A O 1
ATOM 2267 N N . ASN A 1 282 ? -20.891 21.953 30.547 1 79.75 282 ASN A N 1
ATOM 2268 C CA . ASN A 1 282 ? -20.562 22.031 31.969 1 79.75 282 ASN A CA 1
ATOM 2269 C C . ASN 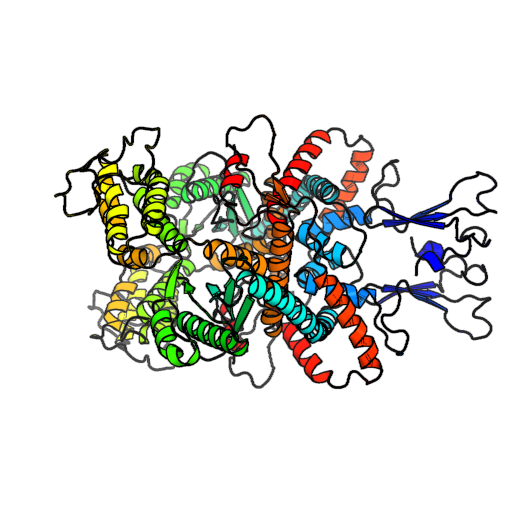A 1 282 ? -19.891 20.75 32.469 1 79.75 282 ASN A C 1
ATOM 2271 O O . ASN A 1 282 ? -18.953 20.797 33.25 1 79.75 282 ASN A O 1
ATOM 2275 N N . VAL A 1 283 ? -20.359 19.734 31.953 1 81.75 283 VAL A N 1
ATOM 2276 C CA . VAL A 1 283 ? -19.812 18.453 32.344 1 81.75 283 VAL A CA 1
ATOM 2277 C C . VAL A 1 283 ? -18.359 18.344 31.891 1 81.75 283 VAL A C 1
ATOM 2279 O O . VAL A 1 283 ? -17.5 17.875 32.656 1 81.75 283 VAL A O 1
ATOM 2282 N N . LEU A 1 284 ? -18.156 18.781 30.703 1 86 284 LEU A N 1
ATOM 2283 C CA . LEU A 1 284 ? -16.781 18.719 30.203 1 86 284 LEU A CA 1
ATOM 2284 C C . LEU A 1 284 ? -15.891 19.688 30.984 1 86 284 LEU A C 1
ATOM 2286 O O . LEU A 1 284 ? -14.773 19.328 31.359 1 86 284 LEU A O 1
ATOM 2290 N N . ASN A 1 285 ? -16.406 20.781 31.266 1 84.69 285 ASN A N 1
ATOM 2291 C CA . ASN A 1 285 ? -15.617 21.828 31.922 1 84.69 285 ASN A CA 1
ATOM 2292 C C . ASN A 1 285 ? -15.289 21.438 33.375 1 84.69 285 ASN A C 1
ATOM 2294 O O . ASN A 1 285 ? -14.367 22 33.969 1 84.69 285 ASN A O 1
ATOM 2298 N N . ALA A 1 286 ? -15.977 20.516 33.906 1 82.44 286 ALA A N 1
ATOM 2299 C CA . ALA A 1 286 ? -15.711 20.047 35.25 1 82.44 286 ALA A CA 1
ATOM 2300 C C . ALA A 1 286 ? -14.328 19.422 35.344 1 82.44 286 ALA A C 1
ATOM 2302 O O . ALA A 1 286 ? -13.766 19.297 36.438 1 82.44 286 ALA A O 1
ATOM 2303 N N . CYS A 1 287 ? -13.844 19.047 34.219 1 83.62 287 CYS A N 1
ATOM 2304 C CA . CYS A 1 287 ? -12.508 18.469 34.219 1 83.62 287 CYS A CA 1
ATOM 2305 C C . CYS A 1 287 ? -11.477 19.469 34.719 1 83.62 287 CYS A C 1
ATOM 2307 O O . CYS A 1 287 ? -10.461 19.094 35.312 1 83.62 287 CYS A O 1
ATOM 2309 N N . LEU A 1 288 ? -11.758 20.75 34.531 1 84.44 288 LEU A N 1
ATOM 2310 C CA . LEU A 1 288 ? -10.836 21.797 34.938 1 84.44 288 LEU A CA 1
ATOM 2311 C C . LEU A 1 288 ? -10.812 21.906 36.469 1 84.44 288 LEU A C 1
ATOM 2313 O O . LEU A 1 288 ? -9.781 22.234 37.062 1 84.44 288 LEU A O 1
ATOM 2317 N N . LYS A 1 289 ? -11.922 21.609 37 1 79.44 289 LYS A N 1
ATOM 2318 C CA . LYS A 1 289 ? -11.969 21.562 38.438 1 79.44 289 LYS A CA 1
ATOM 2319 C C . LYS A 1 289 ? -11.234 20.344 39 1 79.44 289 LYS A C 1
ATOM 2321 O O . LYS A 1 289 ? -10.523 20.438 40 1 79.44 289 LYS A O 1
ATOM 2326 N N . ARG A 1 290 ? -11.375 19.312 38.25 1 78.19 290 ARG A N 1
ATOM 2327 C CA . ARG A 1 290 ? -10.695 18.078 38.625 1 78.19 290 ARG A CA 1
ATOM 2328 C C . ARG A 1 290 ? -9.18 18.234 38.531 1 78.19 290 ARG A C 1
ATOM 2330 O O . ARG A 1 290 ? -8.438 17.641 39.312 1 78.19 290 ARG A O 1
ATOM 2337 N N . ALA A 1 291 ? -8.789 18.953 37.594 1 77.31 291 ALA A N 1
ATOM 2338 C CA . ALA A 1 291 ? -7.359 19.188 37.438 1 77.31 291 ALA A CA 1
ATOM 2339 C C . ALA A 1 291 ? -6.781 19.859 38.688 1 77.31 291 ALA A C 1
ATOM 2341 O O . ALA A 1 291 ? -5.582 19.734 38.969 1 77.31 291 ALA A O 1
ATOM 2342 N N . HIS A 1 292 ? -7.645 20.484 39.406 1 75.12 292 HIS A N 1
ATOM 2343 C CA . HIS A 1 292 ? -7.242 21.109 40.656 1 75.12 292 HIS A CA 1
ATOM 2344 C C . HIS A 1 292 ? -7.59 20.234 41.875 1 75.12 292 HIS A C 1
ATOM 2346 O O . HIS A 1 292 ? -7.59 20.703 43 1 75.12 292 HIS A O 1
ATOM 2352 N N . ASP A 1 293 ? -7.914 18.969 41.562 1 68.94 293 ASP A N 1
ATOM 2353 C CA . ASP A 1 293 ? -8.227 17.953 42.562 1 68.94 293 ASP A CA 1
ATOM 2354 C C . ASP A 1 293 ? -9.477 18.344 43.344 1 68.94 293 ASP A C 1
ATOM 2356 O O . ASP A 1 293 ? -9.57 18.078 44.562 1 68.94 293 ASP A O 1
ATOM 2360 N N . MET A 1 294 ? -10.188 19.156 42.719 1 66.81 294 MET A N 1
ATOM 2361 C CA . MET A 1 294 ? -11.469 19.469 43.344 1 66.81 294 MET A CA 1
ATOM 2362 C C . MET A 1 294 ? -12.531 18.469 42.906 1 66.81 294 MET A C 1
ATOM 2364 O O . MET A 1 294 ? -12.695 18.188 41.719 1 66.81 294 MET A O 1
ATOM 2368 N N . ARG A 1 295 ? -13.117 17.766 43.875 1 64.69 295 ARG A N 1
ATOM 2369 C CA . ARG A 1 295 ? -14.133 16.766 43.562 1 64.69 295 ARG A CA 1
ATOM 2370 C C . ARG A 1 295 ? -15.531 17.359 43.688 1 64.69 295 ARG A C 1
ATOM 2372 O O . ARG A 1 295 ? -16.438 16.938 42.969 1 64.69 295 ARG A O 1
ATOM 2379 N N . ASP A 1 296 ? -15.672 18.234 44.688 1 65.19 296 ASP A N 1
ATOM 2380 C CA . ASP A 1 296 ? -16.953 18.891 44.906 1 65.19 296 ASP A CA 1
ATOM 2381 C C . ASP A 1 296 ? -16.781 20.406 44.938 1 65.19 296 ASP A C 1
ATOM 2383 O O . ASP A 1 296 ? -15.742 20.922 45.375 1 65.19 296 ASP A O 1
ATOM 2387 N N . TRP A 1 297 ? -17.594 21.031 44.125 1 63.19 297 TRP A N 1
ATOM 2388 C CA . TRP A 1 297 ? -17.484 22.5 44.125 1 63.19 297 TRP A CA 1
ATOM 2389 C C . TRP A 1 297 ? -18.875 23.125 44.25 1 63.19 297 TRP A C 1
ATOM 2391 O O . TRP A 1 297 ? -19.875 22.5 43.875 1 63.19 297 TRP A O 1
ATOM 2401 N N . PRO A 1 298 ? -18.938 24.281 45 1 61.16 298 PRO A N 1
ATOM 2402 C CA . PRO A 1 298 ? -20.219 24.938 45.219 1 61.16 298 PRO A CA 1
ATOM 2403 C C . PRO A 1 298 ? -20.984 25.219 43.938 1 61.16 298 PRO A C 1
ATOM 2405 O O . PRO A 1 298 ? -20.375 25.359 42.875 1 61.16 298 PRO A O 1
ATOM 2408 N N . VAL A 1 299 ? -22.297 25.094 43.969 1 59.25 299 VAL A N 1
ATOM 2409 C CA . VAL A 1 299 ? -23.25 25.297 42.875 1 59.25 299 VAL A CA 1
ATOM 2410 C C . VAL A 1 299 ? -23.016 26.656 42.219 1 59.25 299 VAL A C 1
ATOM 2412 O O . VAL A 1 299 ? -23.203 26.797 41 1 59.25 299 VAL A O 1
ATOM 2415 N N . ASP A 1 300 ? -22.797 27.625 43.031 1 51.94 300 ASP A N 1
ATOM 2416 C CA . ASP A 1 300 ? -22.688 29 42.531 1 51.94 300 ASP A CA 1
ATOM 2417 C C . ASP A 1 300 ? -21.5 29.156 41.594 1 51.94 300 ASP A C 1
ATOM 2419 O O . ASP A 1 300 ? -21.25 30.25 41.062 1 51.94 300 ASP A O 1
ATOM 2423 N N . ASP A 1 301 ? -20.75 28.141 41.5 1 50.84 301 ASP A N 1
ATOM 2424 C CA . ASP A 1 301 ? -19.625 28.281 40.594 1 50.84 301 ASP A CA 1
ATOM 2425 C C . ASP A 1 301 ? -20.094 28.203 39.125 1 50.84 301 ASP A C 1
ATOM 2427 O O . ASP A 1 301 ? -20.578 27.156 38.688 1 50.84 301 ASP A O 1
ATOM 2431 N N . GLU A 1 302 ? -20.625 29.156 38.594 1 47.72 302 GLU A N 1
ATOM 2432 C CA . GLU A 1 302 ? -21.234 29.5 37.312 1 47.72 302 GLU A CA 1
ATOM 2433 C C . GLU A 1 302 ? -20.625 28.672 36.188 1 47.72 302 GLU A C 1
ATOM 2435 O O . GLU A 1 302 ? -21.234 28.531 35.125 1 47.72 302 GLU A O 1
ATOM 2440 N N . ALA A 1 303 ? -19.438 28.25 36.344 1 51.44 303 ALA A N 1
ATOM 2441 C CA . ALA A 1 303 ? -18.734 27.875 35.094 1 51.44 303 ALA A CA 1
ATOM 2442 C C . ALA A 1 303 ? -19.141 26.469 34.656 1 51.44 303 ALA A C 1
ATOM 2444 O O . ALA A 1 303 ? -19.078 26.156 33.469 1 51.44 303 ALA A O 1
ATOM 2445 N N . CYS A 1 304 ? -19.531 25.562 35.625 1 55.53 304 CYS A N 1
ATOM 2446 C CA . CYS A 1 304 ? -19.641 24.172 35.156 1 55.53 304 CYS A CA 1
ATOM 2447 C C . CYS A 1 304 ? -21.062 23.656 35.312 1 55.53 304 CYS A C 1
ATOM 2449 O O . CYS A 1 304 ? -21.406 22.625 34.75 1 55.53 304 CYS A O 1
ATOM 2451 N N . GLY A 1 305 ? -22.047 24.484 35.812 1 57.34 305 GLY A N 1
ATOM 2452 C CA . GLY A 1 305 ? -23.422 24.047 36 1 57.34 305 GLY A CA 1
ATOM 2453 C C . GLY A 1 305 ? -23.516 22.703 36.688 1 57.34 305 GLY A C 1
ATOM 2454 O O . GLY A 1 305 ? -24.609 22.141 36.812 1 57.34 305 GLY A O 1
ATOM 2455 N N . VAL A 1 306 ? -22.422 21.953 36.906 1 63.44 306 VAL A N 1
ATOM 2456 C CA . VAL A 1 306 ? -22.438 20.703 37.656 1 63.44 306 VAL A CA 1
ATOM 2457 C C . VAL A 1 306 ? -21.656 20.891 38.969 1 63.44 306 VAL A C 1
ATOM 2459 O O . VAL A 1 306 ? -20.797 21.766 39.062 1 63.44 306 VAL A O 1
ATOM 2462 N N . THR A 1 307 ? -22.094 20.25 40.031 1 63.5 307 THR A N 1
ATOM 2463 C CA . THR A 1 307 ? -21.5 20.453 41.344 1 63.5 307 THR A CA 1
ATOM 2464 C C . THR A 1 307 ? -20.516 19.344 41.656 1 63.5 307 THR A C 1
ATOM 2466 O O . THR A 1 307 ? -19.875 19.375 42.719 1 63.5 307 THR A O 1
ATOM 2469 N N . ARG A 1 308 ? -20.453 18.203 40.781 1 65.31 308 ARG A N 1
ATOM 2470 C CA . ARG A 1 308 ? -19.547 17.094 41.062 1 65.31 308 ARG A CA 1
ATOM 2471 C C . ARG A 1 308 ? -19 16.5 39.781 1 65.31 308 ARG A C 1
ATOM 2473 O O . ARG A 1 308 ? -19.625 16.641 38.719 1 65.31 308 ARG A O 1
ATOM 2480 N N . CYS A 1 309 ? -17.812 15.945 39.812 1 63.56 309 CYS A N 1
ATOM 2481 C CA . CYS A 1 309 ? -17.203 15.266 38.688 1 63.56 309 CYS A CA 1
ATOM 2482 C C . CYS A 1 309 ? -17.984 14.008 38.312 1 63.56 309 CYS A C 1
ATOM 2484 O O . CYS A 1 309 ? -18.406 13.258 39.188 1 63.56 309 CYS A O 1
ATOM 2486 N N . CYS A 1 310 ? -18.484 13.898 37.188 1 58.72 310 CYS A N 1
ATOM 2487 C CA . CYS A 1 310 ? -19.391 12.844 36.75 1 58.72 310 CYS A CA 1
ATOM 2488 C C . CYS A 1 310 ? -18.641 11.531 36.531 1 58.72 310 CYS A C 1
ATOM 2490 O O . CYS A 1 310 ? -19.25 10.5 36.25 1 58.72 310 CYS A O 1
ATOM 2492 N N . HIS A 1 311 ? -17.375 11.523 36.625 1 58.25 311 HIS A N 1
ATOM 2493 C CA . HIS A 1 311 ? -16.734 10.227 36.406 1 58.25 311 HIS A CA 1
ATOM 2494 C C . HIS A 1 311 ? -16.469 9.5 37.719 1 58.25 311 HIS A C 1
ATOM 2496 O O . HIS A 1 311 ? -16.359 10.133 38.75 1 58.25 311 HIS A O 1
ATOM 2502 N N . PRO A 1 312 ? -16.5 8.164 37.688 1 57.69 312 PRO A N 1
ATOM 2503 C CA . PRO A 1 312 ? -16.188 7.41 38.906 1 57.69 312 PRO A CA 1
ATOM 2504 C C . PRO A 1 312 ? -14.812 7.762 39.469 1 57.69 312 PRO A C 1
ATOM 2506 O O . PRO A 1 312 ? -13.922 8.211 38.75 1 57.69 312 PRO A O 1
ATOM 2509 N N . PRO A 1 313 ? -14.719 7.867 40.844 1 54.16 313 PRO A N 1
ATOM 2510 C CA . PRO A 1 313 ? -13.43 8.156 41.469 1 54.16 313 PRO A CA 1
ATOM 2511 C C . PRO A 1 313 ? -12.273 7.383 40.844 1 54.16 313 PRO A C 1
ATOM 2513 O O . PRO A 1 313 ? -12.406 6.188 40.562 1 54.16 313 PRO A O 1
ATOM 2516 N N . MET A 1 314 ? -11.453 8.109 40.188 1 52.59 314 MET A N 1
ATOM 2517 C CA . MET A 1 314 ? -10.266 7.434 39.656 1 52.59 314 MET A CA 1
ATOM 2518 C C . MET A 1 314 ? -9.32 7.051 40.812 1 52.59 314 MET A C 1
ATOM 2520 O O . MET A 1 314 ? -9.227 7.762 41.812 1 52.59 314 MET A O 1
ATOM 2524 N N . LYS A 1 315 ? -8.883 5.812 40.938 1 51.31 315 LYS A N 1
ATOM 2525 C CA . LYS A 1 315 ? -8.078 5.23 42 1 51.31 315 LYS A CA 1
ATOM 2526 C C . LYS A 1 315 ? -6.871 6.109 42.312 1 51.31 315 LYS A C 1
ATOM 2528 O O . LYS A 1 315 ? -6.352 6.074 43.438 1 51.31 315 LYS A O 1
ATOM 2533 N N . LYS A 1 316 ? -6.098 6.668 41.312 1 51.38 316 LYS A N 1
ATOM 2534 C CA . LYS A 1 316 ? -4.855 7.355 41.656 1 51.38 316 LYS A CA 1
ATOM 2535 C C . LYS A 1 316 ? -5.059 8.867 41.719 1 51.38 316 LYS A C 1
ATOM 2537 O O . LYS A 1 316 ? -5.77 9.43 40.875 1 51.38 316 LYS A O 1
ATOM 2542 N N . PRO A 1 317 ? -4.598 9.469 42.938 1 50.06 317 PRO A N 1
ATOM 2543 C CA . PRO A 1 317 ? -4.656 10.922 43.125 1 50.06 317 PRO A CA 1
ATOM 2544 C C . PRO A 1 317 ? -4.141 11.68 41.906 1 50.06 317 PRO A C 1
ATOM 2546 O O . PRO A 1 317 ? -3.271 11.188 41.188 1 50.06 317 PRO A O 1
ATOM 2549 N N . PHE A 1 318 ? -4.91 12.609 41.469 1 51.12 318 PHE A N 1
ATOM 2550 C CA . PHE A 1 318 ? -4.613 13.461 40.312 1 51.12 318 PHE A CA 1
ATOM 2551 C C . PHE A 1 318 ? -3.436 14.383 40.625 1 51.12 318 PHE A C 1
ATOM 2553 O O . PHE A 1 318 ? -3.551 15.305 41.438 1 51.12 318 PHE A O 1
ATOM 2560 N N . SER A 1 319 ? -2.375 14.102 41.125 1 47.56 319 SER A N 1
ATOM 2561 C CA . SER A 1 319 ? -1.322 15.031 41.5 1 47.56 319 SER A CA 1
ATOM 2562 C C . SER A 1 319 ? -1.215 16.188 40.5 1 47.56 319 SER A C 1
ATOM 2564 O O . SER A 1 319 ? -0.458 17.141 40.75 1 47.56 319 SER A O 1
ATOM 2566 N N . GLU A 1 320 ? -1.646 16.406 39.156 1 52.94 320 GLU A N 1
ATOM 2567 C CA . GLU A 1 320 ? -0.521 16.875 38.375 1 52.94 320 GLU A CA 1
ATOM 2568 C C . GLU A 1 320 ? -0.576 18.391 38.188 1 52.94 320 GLU A C 1
ATOM 2570 O O . GLU A 1 320 ? 0.461 19.062 38.156 1 52.94 320 GLU A O 1
ATOM 2575 N N . ALA A 1 321 ? -1.443 19.125 37.281 1 57.09 321 ALA A N 1
ATOM 2576 C CA . ALA A 1 321 ? -1.032 20.438 36.781 1 57.09 321 ALA A CA 1
ATOM 2577 C C . ALA A 1 321 ? -1.415 21.531 37.781 1 57.09 321 ALA A C 1
ATOM 2579 O O . ALA A 1 321 ? -2.6 21.766 38.031 1 57.09 321 ALA A O 1
ATOM 2580 N N . PRO A 1 322 ? -0.521 22.016 38.594 1 60.53 322 PRO A N 1
ATOM 2581 C CA . PRO A 1 322 ? -0.837 23.109 39.531 1 60.53 322 PRO A CA 1
ATOM 2582 C C . PRO A 1 322 ? -1.619 24.234 38.844 1 60.53 322 PRO A C 1
ATOM 2584 O O . PRO A 1 322 ? -1.43 24.5 37.656 1 60.53 322 PRO A O 1
ATOM 2587 N N . VAL A 1 323 ? -2.732 24.859 39.469 1 62.5 323 VAL A N 1
ATOM 2588 C CA . VAL A 1 323 ? -3.686 25.859 39 1 62.5 323 VAL A CA 1
ATOM 2589 C C . VAL A 1 323 ? -2.943 27 38.312 1 62.5 323 VAL A C 1
ATOM 2591 O O . VAL A 1 323 ? -3.408 27.531 37.312 1 62.5 323 VAL A O 1
ATOM 2594 N N . GLU A 1 324 ? -1.669 27.172 38.594 1 68.31 324 GLU A N 1
ATOM 2595 C CA . GLU A 1 324 ? -0.913 28.297 38.062 1 68.31 324 GLU A CA 1
ATOM 2596 C C . GLU A 1 324 ? 0.221 27.797 37.156 1 68.31 324 GLU A C 1
ATOM 2598 O O . GLU A 1 324 ? 1.104 28.578 36.781 1 68.31 324 GLU A O 1
ATOM 2603 N N . SER A 1 325 ? -0.05 26.719 36.781 1 81.19 325 SER A N 1
ATOM 2604 C CA . SER A 1 325 ? 1.016 26.188 35.938 1 81.19 325 SER A CA 1
ATOM 2605 C C . SER A 1 325 ? 0.737 26.422 34.469 1 81.19 325 SER A C 1
ATOM 2607 O O . SER A 1 325 ? -0.412 26.641 34.062 1 81.19 325 SER A O 1
ATOM 2609 N N . HIS A 1 326 ? 1.67 26.656 33.75 1 87.56 326 HIS A N 1
ATOM 2610 C CA . HIS A 1 326 ? 1.586 26.797 32.312 1 87.56 326 HIS A CA 1
ATOM 2611 C C . HIS A 1 326 ? 0.798 25.641 31.688 1 87.56 326 HIS A C 1
ATOM 2613 O O . HIS A 1 326 ? 0.02 25.859 30.75 1 87.56 326 HIS A O 1
ATOM 2619 N N . ALA A 1 327 ? 0.944 24.547 32.25 1 87.25 327 ALA A N 1
ATOM 2620 C CA . ALA A 1 327 ? 0.242 23.359 31.766 1 87.25 327 ALA A CA 1
ATOM 2621 C C . ALA A 1 327 ? -1.267 23.5 31.953 1 87.25 327 ALA A C 1
ATOM 2623 O O . ALA A 1 327 ? -2.043 23.141 31.062 1 87.25 327 ALA A O 1
ATOM 2624 N N . PHE A 1 328 ? -1.606 24.078 33.031 1 87.38 328 PHE A N 1
ATOM 2625 C CA . PHE A 1 328 ? -3.029 24.234 33.312 1 87.38 328 PHE A CA 1
ATOM 2626 C C . PHE A 1 328 ? -3.639 25.281 32.375 1 87.38 328 PHE A C 1
ATOM 2628 O O . PHE A 1 328 ? -4.766 25.125 31.922 1 87.38 328 PHE A O 1
ATOM 2635 N N . GLU A 1 329 ? -2.967 26.281 32.156 1 89.25 329 GLU A N 1
ATOM 2636 C CA . GLU A 1 329 ? -3.463 27.312 31.25 1 89.25 329 GLU A CA 1
ATOM 2637 C C . GLU A 1 329 ? -3.689 26.75 29.859 1 89.25 329 GLU A C 1
ATOM 2639 O O . GLU A 1 329 ? -4.676 27.078 29.203 1 89.25 329 GLU A O 1
ATOM 2644 N N . LYS A 1 330 ? -2.785 25.922 29.453 1 91.5 330 LYS A N 1
ATOM 2645 C CA . LYS A 1 330 ? -2.934 25.281 28.141 1 91.5 330 LYS A CA 1
ATOM 2646 C C . LYS A 1 330 ? -4.141 24.359 28.125 1 91.5 330 LYS A C 1
ATOM 2648 O O . LYS A 1 330 ? -4.887 24.312 27.141 1 91.5 330 LYS A O 1
ATOM 2653 N N . LEU A 1 331 ? -4.258 23.625 29.203 1 90.44 331 LEU A N 1
ATOM 2654 C CA . LEU A 1 331 ? -5.406 22.734 29.312 1 90.44 331 LEU A CA 1
ATOM 2655 C C . LEU A 1 331 ? -6.715 23.516 29.25 1 90.44 331 LEU A C 1
ATOM 2657 O O . LEU A 1 331 ? -7.641 23.125 28.531 1 90.44 331 LEU A O 1
ATOM 2661 N N . ARG A 1 332 ? -6.766 24.562 30.016 1 89.62 332 ARG A N 1
ATOM 2662 C CA . ARG A 1 332 ? -7.945 25.422 30.062 1 89.62 332 ARG A CA 1
ATOM 2663 C C . ARG A 1 332 ? -8.273 25.969 28.672 1 89.62 332 ARG A C 1
ATOM 2665 O O . ARG A 1 332 ? -9.438 25.938 28.25 1 89.62 332 ARG A O 1
ATOM 2672 N N . LYS A 1 333 ? -7.332 26.359 27.938 1 91.44 333 LYS A N 1
ATOM 2673 C CA . LYS A 1 333 ? -7.531 26.891 26.594 1 91.44 333 LYS A CA 1
ATOM 2674 C C . LYS A 1 333 ? -8.055 25.828 25.641 1 91.44 333 LYS A C 1
ATOM 2676 O O . LYS A 1 333 ? -8.898 26.109 24.781 1 91.44 333 LYS A O 1
ATOM 2681 N N . ILE A 1 334 ? -7.551 24.625 25.812 1 92.81 334 ILE A N 1
ATOM 2682 C CA . ILE A 1 334 ? -7.969 23.516 24.953 1 92.81 334 ILE A CA 1
ATOM 2683 C C . ILE A 1 334 ? -9.422 23.172 25.266 1 92.81 334 ILE A C 1
ATOM 2685 O O . ILE A 1 334 ? -10.234 23.031 24.344 1 92.81 334 ILE A O 1
ATOM 2689 N N . VAL A 1 335 ? -9.742 23.078 26.531 1 90 335 VAL A N 1
ATOM 2690 C CA . VAL A 1 335 ? -11.055 22.625 26.953 1 90 335 VAL A CA 1
ATOM 2691 C C . VAL A 1 335 ? -12.102 23.688 26.656 1 90 335 VAL A C 1
ATOM 2693 O O . VAL A 1 335 ? -13.211 23.375 26.203 1 90 335 VAL A O 1
ATOM 2696 N N . LEU A 1 336 ? -11.727 24.922 26.828 1 90.69 336 LEU A N 1
ATOM 2697 C CA . LEU A 1 336 ? -12.703 26 26.703 1 90.69 336 LEU A CA 1
ATOM 2698 C C . LEU A 1 336 ? -12.711 26.562 25.281 1 90.69 336 LEU A C 1
ATOM 2700 O O . LEU A 1 336 ? -13.328 27.594 25.016 1 90.69 336 LEU A O 1
ATOM 2704 N N . ASN A 1 337 ? -11.977 25.938 24.375 1 91.56 337 ASN A N 1
ATOM 2705 C CA . ASN A 1 337 ? -12.016 26.375 22.984 1 91.56 337 ASN A CA 1
ATOM 2706 C C . ASN A 1 337 ? -13.445 26.406 22.453 1 91.56 337 ASN A C 1
ATOM 2708 O O . ASN A 1 337 ? -14.172 25.422 22.562 1 91.56 337 ASN A O 1
ATOM 2712 N N . LYS A 1 338 ? -13.82 27.438 21.828 1 88.69 338 LYS A N 1
ATOM 2713 C CA . LYS A 1 338 ? -15.211 27.703 21.453 1 88.69 338 LYS A CA 1
ATOM 2714 C C . LYS A 1 338 ? -15.695 26.688 20.422 1 88.69 338 LYS A C 1
ATOM 2716 O O . LYS A 1 338 ? -16.797 26.141 20.562 1 88.69 338 LYS A O 1
ATOM 2721 N N . THR A 1 339 ? -14.906 26.391 19.438 1 88.56 339 THR A N 1
ATOM 2722 C CA . THR A 1 339 ? -15.336 25.531 18.344 1 88.56 339 THR A CA 1
ATOM 2723 C C . THR A 1 339 ? -15.602 24.125 18.828 1 88.56 339 THR A C 1
ATOM 2725 O O . THR A 1 339 ? -16.703 23.578 18.625 1 88.56 339 THR A O 1
ATOM 2728 N N . PRO A 1 340 ? -14.695 23.547 19.547 1 89.12 340 PRO A N 1
ATOM 2729 C CA . PRO A 1 340 ? -14.969 22.203 20.062 1 89.12 340 PRO A CA 1
ATOM 2730 C C . PRO A 1 340 ? -16.109 22.172 21.078 1 89.12 340 PRO A C 1
ATOM 2732 O O . PRO A 1 340 ? -16.844 21.172 21.172 1 89.12 340 PRO A O 1
ATOM 2735 N N . GLN A 1 341 ? -16.297 23.203 21.844 1 87.44 341 GLN A N 1
ATOM 2736 C CA . GLN A 1 341 ? -17.406 23.297 22.781 1 87.44 341 GLN A CA 1
ATOM 2737 C C . GLN A 1 341 ? -18.75 23.297 22.047 1 87.44 341 GLN A C 1
ATOM 2739 O O . GLN A 1 341 ? -19.703 22.625 22.484 1 87.44 341 GLN A O 1
ATOM 2744 N N . ASP A 1 342 ? -18.719 24.016 20.953 1 86.19 342 ASP A N 1
ATOM 2745 C CA . ASP A 1 342 ? -19.922 24.047 20.141 1 86.19 342 ASP A CA 1
ATOM 2746 C C . ASP A 1 342 ? -20.203 22.672 19.516 1 86.19 342 ASP A C 1
ATOM 2748 O O . ASP A 1 342 ? -21.344 22.25 19.406 1 86.19 342 ASP A O 1
ATOM 2752 N N . ASP A 1 343 ? -19.203 22.047 19.094 1 88.25 343 ASP A N 1
ATOM 2753 C CA . ASP A 1 343 ? -19.328 20.75 18.453 1 88.25 343 ASP A CA 1
ATOM 2754 C C . ASP A 1 343 ? -19.781 19.688 19.453 1 88.25 343 ASP A C 1
ATOM 2756 O O . ASP A 1 343 ? -20.438 18.703 19.094 1 88.25 343 ASP A O 1
ATOM 2760 N N . LEU A 1 344 ? -19.438 19.906 20.688 1 87.25 344 LEU A N 1
ATOM 2761 C CA . LEU A 1 344 ? -19.766 18.953 21.75 1 87.25 344 LEU A CA 1
ATOM 2762 C C . LEU A 1 344 ? -21.266 18.781 21.891 1 87.25 344 LEU A C 1
ATOM 2764 O O . LEU A 1 344 ? -21.75 17.688 22.141 1 87.25 344 LEU A O 1
ATOM 2768 N N . SER A 1 345 ? -21.984 19.812 21.766 1 83.06 345 SER A N 1
ATOM 2769 C CA . SER A 1 345 ? -23.438 19.781 21.922 1 83.06 345 SER A CA 1
ATOM 2770 C C . SER A 1 345 ? -24.094 18.953 20.828 1 83.06 345 SER A C 1
ATOM 2772 O O . SER A 1 345 ? -25.219 18.484 20.984 1 83.06 345 SER A O 1
ATOM 2774 N N . LYS A 1 346 ? -23.328 18.688 19.781 1 87.38 346 LYS A N 1
ATOM 2775 C CA . LYS A 1 346 ? -23.859 17.906 18.656 1 87.38 346 LYS A CA 1
ATOM 2776 C C . LYS A 1 346 ? -23.094 16.609 18.484 1 87.38 346 LYS A C 1
ATOM 2778 O O . LYS A 1 346 ? -23.156 15.969 17.438 1 87.38 346 LYS A O 1
ATOM 2783 N N . ALA A 1 347 ? -22.359 16.25 19.453 1 90.12 347 ALA A N 1
ATOM 2784 C CA . ALA A 1 347 ? -21.5 15.078 19.328 1 90.12 347 ALA A CA 1
ATOM 2785 C C . ALA A 1 347 ? -22.25 13.789 19.641 1 90.12 347 ALA A C 1
ATOM 2787 O O . ALA A 1 347 ? -23.109 13.773 20.531 1 90.12 347 ALA A O 1
ATOM 2788 N N . ASN A 1 348 ? -21.953 12.773 18.859 1 88.31 348 ASN A N 1
ATOM 2789 C CA . ASN A 1 348 ? -22.469 11.43 19.047 1 88.31 348 ASN A CA 1
ATOM 2790 C C . ASN A 1 348 ? -21.359 10.398 19.125 1 88.31 348 ASN A C 1
ATOM 2792 O O . ASN A 1 348 ? -20.375 10.492 18.375 1 88.31 348 ASN A O 1
ATOM 2796 N N . LEU A 1 349 ? -21.469 9.469 20.094 1 85.44 349 LEU A N 1
ATOM 2797 C CA . LEU A 1 349 ? -20.422 8.469 20.266 1 85.44 349 LEU A CA 1
ATOM 2798 C C . LEU A 1 349 ? -20.938 7.078 19.891 1 85.44 349 LEU A C 1
ATOM 2800 O O . LEU A 1 349 ? -20.406 6.07 20.375 1 85.44 349 LEU A O 1
ATOM 2804 N N . ARG A 1 350 ? -21.922 6.992 19.078 1 80.94 350 ARG A N 1
ATOM 2805 C CA . ARG A 1 350 ? -22.547 5.719 18.734 1 80.94 350 ARG A CA 1
ATOM 2806 C C . ARG A 1 350 ? -21.672 4.918 17.781 1 80.94 350 ARG A C 1
ATOM 2808 O O . ARG A 1 350 ? -22.156 4.062 17.047 1 80.94 350 ARG A O 1
ATOM 2815 N N . GLY A 1 351 ? -20.344 5.176 17.578 1 76.12 351 GLY A N 1
ATOM 2816 C CA . GLY A 1 351 ? -19.391 4.277 16.969 1 76.12 351 GLY A CA 1
ATOM 2817 C C . GLY A 1 351 ? -19.25 4.469 15.469 1 76.12 351 GLY A C 1
ATOM 2818 O O . GLY A 1 351 ? -18.719 3.604 14.773 1 76.12 351 GLY A O 1
ATOM 2819 N N . GLY A 1 352 ? -19.797 5.445 14.859 1 88.06 352 GLY A N 1
ATOM 2820 C CA . GLY A 1 352 ? -19.719 5.66 13.43 1 88.06 352 GLY A CA 1
ATOM 2821 C C . GLY A 1 352 ? -18.281 5.707 12.914 1 88.06 352 GLY A C 1
ATOM 2822 O O . GLY A 1 352 ? -17.969 5.121 11.875 1 88.06 352 GLY A O 1
ATOM 2823 N N . TYR A 1 353 ? -17.469 6.172 13.688 1 88.38 353 TYR A N 1
ATOM 2824 C CA . TYR A 1 353 ? -16.078 6.34 13.305 1 88.38 353 TYR A CA 1
ATOM 2825 C C . TYR A 1 353 ? -15.398 4.988 13.109 1 88.38 353 TYR A C 1
ATOM 2827 O O . TYR A 1 353 ? -14.703 4.773 12.109 1 88.38 353 TYR A O 1
ATOM 2835 N N . THR A 1 354 ? -15.578 4.09 14 1 84.5 354 THR A N 1
ATOM 2836 C CA . THR A 1 354 ? -14.93 2.787 13.945 1 84.5 354 THR A CA 1
ATOM 2837 C C . THR A 1 354 ? -15.398 2.002 12.727 1 84.5 354 THR A C 1
ATOM 2839 O O . THR A 1 354 ? -14.586 1.377 12.039 1 84.5 354 THR A O 1
ATOM 2842 N N . ILE A 1 355 ? -16.672 2.1 12.484 1 91.44 355 ILE A N 1
ATOM 2843 C CA . ILE A 1 355 ? -17.25 1.403 11.344 1 91.44 355 ILE A CA 1
ATOM 2844 C C . ILE A 1 355 ? -16.625 1.932 10.055 1 91.44 355 ILE A C 1
ATOM 2846 O O . ILE A 1 355 ? -16.094 1.159 9.25 1 91.44 355 ILE A O 1
ATOM 2850 N N . LEU A 1 356 ? -16.594 3.209 9.969 1 93.06 356 LEU A N 1
ATOM 2851 C CA . LEU A 1 356 ? -16.156 3.842 8.727 1 93.06 356 LEU A CA 1
ATOM 2852 C C . LEU A 1 356 ? -14.641 3.73 8.562 1 93.06 356 LEU A C 1
ATOM 2854 O O . LEU A 1 356 ? -14.141 3.586 7.445 1 93.06 356 LEU A O 1
ATOM 2858 N N . LYS A 1 357 ? -13.938 3.742 9.609 1 86.88 357 LYS A N 1
ATOM 2859 C CA . LYS A 1 357 ? -12.492 3.561 9.555 1 86.88 357 LYS A CA 1
ATOM 2860 C C . LYS A 1 357 ? -12.133 2.145 9.109 1 86.88 357 LYS A C 1
ATOM 2862 O O . LYS A 1 357 ? -11.188 1.947 8.344 1 86.88 357 LYS A O 1
ATOM 2867 N N . THR A 1 358 ? -12.836 1.191 9.617 1 85.56 358 THR A N 1
ATOM 2868 C CA . THR A 1 358 ? -12.609 -0.193 9.211 1 85.56 358 THR A CA 1
ATOM 2869 C C . THR A 1 358 ? -12.898 -0.375 7.723 1 85.56 358 THR A C 1
ATOM 2871 O O . THR A 1 358 ? -12.133 -1.041 7.02 1 85.56 358 THR A O 1
ATOM 2874 N N . LYS A 1 359 ? -13.961 0.253 7.336 1 91.69 359 LYS A N 1
ATOM 2875 C CA . LYS A 1 359 ? -14.273 0.215 5.91 1 91.69 359 LYS A CA 1
ATOM 2876 C C . LYS A 1 359 ? -13.148 0.831 5.086 1 91.69 359 LYS A C 1
ATOM 2878 O O . LYS A 1 359 ? -12.781 0.302 4.031 1 91.69 359 LYS A O 1
ATOM 2883 N N . ASN A 1 360 ? -12.547 1.868 5.527 1 85.62 360 ASN A N 1
ATOM 2884 C CA . ASN A 1 360 ? -11.445 2.529 4.836 1 85.62 360 ASN A CA 1
ATOM 2885 C C . ASN A 1 360 ? -10.227 1.62 4.734 1 85.62 360 ASN A C 1
ATOM 2887 O O . ASN A 1 360 ? -9.531 1.616 3.715 1 85.62 360 ASN A O 1
ATOM 2891 N N . VAL A 1 361 ? -10.016 0.924 5.766 1 81.75 361 VAL A N 1
ATOM 2892 C CA . VAL A 1 361 ? -8.891 -0.012 5.762 1 81.75 361 VAL A CA 1
ATOM 2893 C C . VAL A 1 361 ? -9.125 -1.09 4.707 1 81.75 361 VAL A C 1
ATOM 2895 O O . VAL A 1 361 ? -8.211 -1.43 3.947 1 81.75 361 VAL A O 1
ATOM 2898 N N . LEU A 1 362 ? -10.344 -1.566 4.656 1 86.31 362 LEU A N 1
ATOM 2899 C CA . LEU A 1 362 ? -10.672 -2.605 3.686 1 86.31 362 LEU A CA 1
ATOM 2900 C C . LEU A 1 362 ? -10.594 -2.062 2.262 1 86.31 362 LEU A C 1
ATOM 2902 O O . LEU A 1 362 ? -10.203 -2.783 1.34 1 86.31 362 LEU A O 1
ATOM 2906 N N . ASP A 1 363 ? -10.961 -0.801 2.146 1 89 363 ASP A N 1
ATOM 2907 C CA . ASP A 1 363 ? -10.828 -0.181 0.831 1 89 363 ASP A CA 1
ATOM 2908 C C . ASP A 1 363 ? -9.391 -0.244 0.333 1 89 363 ASP A C 1
ATOM 2910 O O . ASP A 1 363 ? -9.148 -0.474 -0.853 1 89 363 ASP A O 1
ATOM 2914 N N . LYS A 1 364 ? -8.516 -0.091 1.222 1 81.62 364 LYS A N 1
ATOM 2915 C CA . LYS A 1 364 ? -7.098 -0.047 0.86 1 81.62 364 LYS A CA 1
ATOM 2916 C C . LYS A 1 364 ? -6.582 -1.434 0.485 1 81.62 364 LYS A C 1
ATOM 2918 O O . LYS A 1 364 ? -5.559 -1.56 -0.186 1 81.62 364 LYS A O 1
ATOM 2923 N N . LEU A 1 365 ? -7.266 -2.406 0.962 1 82.94 365 LEU A N 1
ATOM 2924 C CA . LEU A 1 365 ? -6.926 -3.77 0.568 1 82.94 365 LEU A CA 1
ATOM 2925 C C . LEU A 1 365 ? -7.195 -3.988 -0.917 1 82.94 365 LEU A C 1
ATOM 2927 O O . LEU A 1 365 ? -6.434 -4.684 -1.595 1 82.94 365 LEU A O 1
ATOM 2931 N N . TYR A 1 366 ? -8.234 -3.365 -1.337 1 88.69 366 TYR A N 1
ATOM 2932 C CA . TYR A 1 366 ? -8.641 -3.562 -2.723 1 88.69 366 TYR A CA 1
ATOM 2933 C C . TYR A 1 366 ? -8.047 -2.49 -3.627 1 88.69 366 TYR A C 1
ATOM 2935 O O . TYR A 1 366 ? -7.734 -2.756 -4.789 1 88.69 366 TYR A O 1
ATOM 2943 N N . LEU A 1 367 ? -8.016 -1.338 -3.135 1 84.5 367 LEU A N 1
ATOM 2944 C CA . LEU A 1 367 ? -7.441 -0.212 -3.867 1 84.5 367 LEU A CA 1
ATOM 2945 C C . LEU A 1 367 ? -6.297 0.423 -3.078 1 84.5 367 LEU A C 1
ATOM 2947 O O . LEU A 1 367 ? -6.523 1.327 -2.271 1 84.5 367 LEU A O 1
ATOM 2951 N N . ARG A 1 368 ? -5.164 0.023 -3.422 1 76.12 368 ARG A N 1
ATOM 2952 C CA . ARG A 1 368 ? -4.004 0.558 -2.721 1 76.12 368 ARG A CA 1
ATOM 2953 C C . ARG A 1 368 ? -3.844 2.051 -2.984 1 76.12 368 ARG A C 1
ATOM 2955 O O . ARG A 1 368 ? -4.039 2.514 -4.109 1 76.12 368 ARG A O 1
ATOM 2962 N N . ARG A 1 369 ? -3.367 2.674 -1.9 1 68.69 369 ARG A N 1
ATOM 2963 C CA . ARG A 1 369 ? -3.178 4.117 -2.01 1 68.69 369 ARG A CA 1
ATOM 2964 C C . ARG A 1 369 ? -1.901 4.445 -2.777 1 68.69 369 ARG A C 1
ATOM 2966 O O . ARG A 1 369 ? -0.958 3.652 -2.793 1 68.69 369 ARG A O 1
ATOM 2973 N N . LYS A 1 370 ? -1.847 5.527 -3.482 1 63.88 370 LYS A N 1
ATOM 2974 C CA . LYS A 1 370 ? -0.704 6.082 -4.203 1 63.88 370 LYS A CA 1
ATOM 2975 C C . LYS A 1 370 ? -0.442 5.312 -5.496 1 63.88 370 LYS A C 1
ATOM 2977 O O . LYS A 1 370 ? 0.655 5.379 -6.051 1 63.88 370 LYS A O 1
ATOM 2982 N N . ILE A 1 371 ? -1.339 4.344 -5.773 1 70.62 371 ILE A N 1
ATOM 2983 C CA . ILE A 1 371 ? -1.311 3.672 -7.07 1 70.62 371 ILE A CA 1
ATOM 2984 C C . ILE A 1 371 ? -2.523 4.094 -7.895 1 70.62 371 ILE A C 1
ATOM 2986 O O . ILE A 1 371 ? -3.643 4.152 -7.383 1 70.62 371 ILE A O 1
ATOM 2990 N N . LEU A 1 372 ? -2.279 4.465 -9.031 1 71.31 372 LEU A N 1
ATOM 2991 C CA . LEU A 1 372 ? -3.371 4.816 -9.93 1 71.31 372 LEU A CA 1
ATOM 2992 C C . LEU A 1 372 ? -3.99 3.568 -10.555 1 71.31 372 LEU A C 1
ATOM 2994 O O . LEU A 1 372 ? -3.271 2.678 -11.008 1 71.31 372 LEU A O 1
ATOM 2998 N N . HIS A 1 373 ? -5.227 3.529 -10.477 1 81.44 373 HIS A N 1
ATOM 2999 C CA . HIS A 1 373 ? -5.988 2.438 -11.07 1 81.44 373 HIS A CA 1
ATOM 3000 C C . HIS A 1 373 ? -6.918 2.947 -12.172 1 81.44 373 HIS A C 1
ATOM 3002 O O . HIS A 1 373 ? -7.273 4.129 -12.188 1 81.44 373 HIS A O 1
ATOM 3008 N N . PRO A 1 374 ? -7.195 2.09 -13.102 1 81.94 374 PRO A N 1
ATOM 3009 C CA . PRO A 1 374 ? -8.219 2.502 -14.07 1 81.94 374 PRO A CA 1
ATOM 3010 C C . PRO A 1 374 ? -9.508 2.959 -13.398 1 81.94 374 PRO A C 1
ATOM 3012 O O . PRO A 1 374 ? -9.922 2.387 -12.391 1 81.94 374 PRO A O 1
ATOM 3015 N N . LEU A 1 375 ? -10.203 3.902 -13.945 1 81 375 LEU A N 1
ATOM 3016 C CA . LEU A 1 375 ? -11.336 4.598 -13.336 1 81 375 LEU A CA 1
ATOM 3017 C C . LEU A 1 375 ? -12.453 3.619 -13 1 81 375 LEU A C 1
ATOM 3019 O O . LEU A 1 375 ? -13.062 3.703 -11.93 1 81 375 LEU A O 1
ATOM 3023 N N . PHE A 1 376 ? -12.695 2.715 -13.859 1 85.62 376 PHE A N 1
ATOM 3024 C CA . PHE A 1 376 ? -13.844 1.842 -13.688 1 85.62 376 PHE A CA 1
ATOM 3025 C C . PHE A 1 376 ? -13.648 0.915 -12.5 1 85.62 376 PHE A C 1
ATOM 3027 O O . PHE A 1 376 ? -14.617 0.353 -11.977 1 85.62 376 PHE A O 1
ATOM 3034 N N . THR A 1 377 ? -12.414 0.731 -12.078 1 90.44 377 THR A N 1
ATOM 3035 C CA . THR A 1 377 ? -12.133 -0.224 -11.008 1 90.44 377 THR A CA 1
ATOM 3036 C C . THR A 1 377 ? -12.57 0.334 -9.656 1 90.44 377 THR A C 1
ATOM 3038 O O . THR A 1 377 ? -12.852 -0.427 -8.727 1 90.44 377 THR A O 1
ATOM 3041 N N . TYR A 1 378 ? -12.695 1.653 -9.508 1 89.75 378 TYR A N 1
ATOM 3042 C CA . TYR A 1 378 ? -12.938 2.275 -8.211 1 89.75 378 TYR A CA 1
ATOM 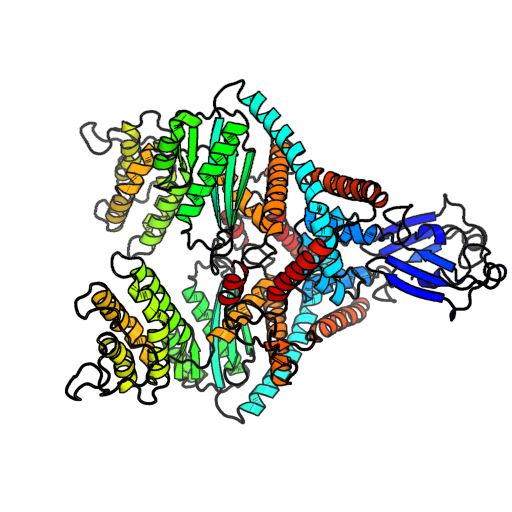3043 C C . TYR A 1 378 ? -14.312 1.907 -7.676 1 89.75 378 TYR A C 1
ATOM 3045 O O . TYR A 1 378 ? -14.453 1.487 -6.523 1 89.75 378 TYR A O 1
ATOM 3053 N N . LYS A 1 379 ? -15.258 2.061 -8.508 1 92.69 379 LYS A N 1
ATOM 3054 C CA . LYS A 1 379 ? -16.609 1.716 -8.086 1 92.69 379 LYS A CA 1
ATOM 3055 C C . LYS A 1 379 ? -16.734 0.229 -7.762 1 92.69 379 LYS A C 1
ATOM 3057 O O . LYS A 1 379 ? -17.344 -0.149 -6.758 1 92.69 379 LYS A O 1
ATOM 3062 N N . LEU A 1 380 ? -16.172 -0.615 -8.57 1 95.88 380 LEU A N 1
ATOM 3063 C CA . LEU A 1 380 ? -16.266 -2.061 -8.398 1 95.88 380 LEU A CA 1
ATOM 3064 C C . LEU A 1 380 ? -15.555 -2.502 -7.121 1 95.88 380 LEU A C 1
ATOM 3066 O O . LEU A 1 380 ? -16.094 -3.312 -6.359 1 95.88 380 LEU A O 1
ATOM 3070 N N . TYR A 1 381 ? -14.414 -1.987 -6.852 1 95.06 381 TYR A N 1
ATOM 3071 C CA . TYR A 1 381 ? -13.68 -2.352 -5.648 1 95.06 381 TYR A CA 1
ATOM 3072 C C . TYR A 1 381 ? -14.367 -1.81 -4.402 1 95.06 381 TYR A C 1
ATOM 3074 O O . TYR A 1 381 ? -14.297 -2.42 -3.33 1 95.06 381 TYR A O 1
ATOM 3082 N N . ALA A 1 382 ? -15.055 -0.652 -4.543 1 94.81 382 ALA A N 1
ATOM 3083 C CA . ALA A 1 382 ? -15.867 -0.166 -3.428 1 94.81 382 ALA A CA 1
ATOM 3084 C C . ALA A 1 382 ? -16.984 -1.147 -3.096 1 94.81 382 ALA A C 1
ATOM 3086 O O . ALA A 1 382 ? -17.281 -1.389 -1.924 1 94.81 382 ALA A O 1
ATOM 3087 N N . MET A 1 383 ? -17.562 -1.696 -4.129 1 97.56 383 MET A N 1
ATOM 3088 C CA . MET A 1 383 ? -18.594 -2.705 -3.943 1 97.56 383 MET A CA 1
ATOM 3089 C C . MET A 1 383 ? -18.031 -3.945 -3.254 1 97.56 383 MET A C 1
ATOM 3091 O O . MET A 1 383 ? -18.625 -4.445 -2.293 1 97.56 383 MET A O 1
ATOM 3095 N N . LEU A 1 384 ? -16.906 -4.371 -3.709 1 97.5 384 LEU A N 1
ATOM 3096 C CA . LEU A 1 384 ? -16.281 -5.562 -3.146 1 97.5 384 LEU A CA 1
ATOM 3097 C C . LEU A 1 384 ? -15.906 -5.344 -1.686 1 97.5 384 LEU A C 1
ATOM 3099 O O . LEU A 1 384 ? -16.156 -6.207 -0.839 1 97.5 384 LEU A O 1
ATOM 3103 N N . SER A 1 385 ? -15.32 -4.215 -1.381 1 95.75 385 SER A N 1
ATOM 3104 C CA . SER A 1 385 ? -14.93 -3.914 -0.007 1 95.75 385 SER A CA 1
ATOM 3105 C C . SER A 1 385 ? -16.141 -3.812 0.906 1 95.75 385 SER A C 1
ATOM 3107 O O . SER A 1 385 ? -16.078 -4.176 2.082 1 95.75 385 SER A O 1
ATOM 3109 N N . THR A 1 386 ? -17.219 -3.32 0.347 1 97.38 386 THR A N 1
ATOM 3110 C CA . THR A 1 386 ? -18.453 -3.23 1.12 1 97.38 386 THR A CA 1
ATOM 3111 C C . THR A 1 386 ? -18.969 -4.621 1.463 1 97.38 386 THR A C 1
ATOM 3113 O O . THR A 1 386 ? -19.312 -4.895 2.615 1 97.38 386 THR A O 1
ATOM 3116 N N . MET A 1 387 ? -19.016 -5.492 0.493 1 97.5 387 MET A N 1
ATOM 3117 C CA . MET A 1 387 ? -19.438 -6.863 0.745 1 97.5 387 MET A CA 1
ATOM 3118 C C . MET A 1 387 ? -18.516 -7.555 1.735 1 97.5 387 MET A C 1
ATOM 3120 O O . MET A 1 387 ? -18.969 -8.289 2.611 1 97.5 387 MET A O 1
ATOM 3124 N N . HIS A 1 388 ? -17.266 -7.309 1.552 1 95.38 388 HIS A N 1
ATOM 3125 C CA . HIS A 1 388 ? -16.266 -7.848 2.479 1 95.38 388 HIS A CA 1
ATOM 3126 C C . HIS A 1 388 ? -16.562 -7.41 3.91 1 95.38 388 HIS A C 1
ATOM 3128 O O . HIS A 1 388 ? -16.609 -8.242 4.82 1 95.38 388 HIS A O 1
ATOM 3134 N N . PHE A 1 389 ? -16.797 -6.176 4.082 1 95.25 389 PHE A N 1
ATOM 3135 C CA . PHE A 1 389 ? -17.078 -5.617 5.402 1 95.25 389 PHE A CA 1
ATOM 3136 C C . PHE A 1 389 ? -18.344 -6.227 5.992 1 95.25 389 PHE A C 1
ATOM 3138 O O . PHE A 1 389 ? -18.328 -6.707 7.125 1 95.25 389 PHE A O 1
ATOM 3145 N N . ASN A 1 390 ? -19.406 -6.156 5.27 1 97.06 390 ASN A N 1
ATOM 3146 C CA . ASN A 1 390 ? -20.688 -6.656 5.746 1 97.06 390 ASN A CA 1
ATOM 3147 C C . ASN A 1 390 ? -20.625 -8.141 6.094 1 97.06 390 ASN A C 1
ATOM 3149 O O . ASN A 1 390 ? -21.266 -8.586 7.047 1 97.06 390 ASN A O 1
ATOM 3153 N N . THR A 1 391 ? -19.859 -8.867 5.332 1 94.56 391 THR A N 1
ATOM 3154 C CA . THR A 1 391 ? -19.703 -10.289 5.609 1 94.56 391 THR A CA 1
ATOM 3155 C C . THR A 1 391 ? -19.031 -10.5 6.965 1 94.56 391 THR A C 1
ATOM 3157 O O . THR A 1 391 ? -19.406 -11.398 7.719 1 94.56 391 THR A O 1
ATOM 3160 N N . LEU A 1 392 ? -18.062 -9.719 7.246 1 90.38 392 LEU A N 1
ATOM 3161 C CA . LEU A 1 392 ? -17.391 -9.797 8.547 1 90.38 392 LEU A CA 1
ATOM 3162 C C . LEU A 1 392 ? -18.359 -9.445 9.672 1 90.38 392 LEU A C 1
ATOM 3164 O O . LEU A 1 392 ? -18.359 -10.086 10.719 1 90.38 392 LEU A O 1
ATOM 3168 N N . VAL A 1 393 ? -19.172 -8.438 9.438 1 92.75 393 VAL A N 1
ATOM 3169 C CA . VAL A 1 393 ? -20.156 -8.023 10.438 1 92.75 393 VAL A CA 1
ATOM 3170 C C . VAL A 1 393 ? -21.188 -9.133 10.641 1 92.75 393 VAL A C 1
ATOM 3172 O O . VAL A 1 393 ? -21.547 -9.453 11.781 1 92.75 393 VAL A O 1
ATOM 3175 N N . PHE A 1 394 ? -21.625 -9.766 9.547 1 93.12 394 PHE A N 1
ATOM 3176 C CA . PHE A 1 394 ? -22.547 -10.891 9.648 1 93.12 394 PHE A CA 1
ATOM 3177 C C . PHE A 1 394 ? -21.938 -12.023 10.469 1 93.12 394 PHE A C 1
ATOM 3179 O O . PHE A 1 394 ? -22.609 -12.609 11.32 1 93.12 394 PHE A O 1
ATOM 3186 N N . ALA A 1 395 ? -20.672 -12.289 10.219 1 88.44 395 ALA A N 1
ATOM 3187 C CA . ALA A 1 395 ? -19.984 -13.352 10.945 1 88.44 395 ALA A CA 1
ATOM 3188 C C . ALA A 1 395 ? -19.891 -13.023 12.43 1 88.44 395 ALA A C 1
ATOM 3190 O O . ALA A 1 395 ? -20.062 -13.898 13.281 1 88.44 395 ALA A O 1
ATOM 3191 N N . GLU A 1 396 ? -19.641 -11.789 12.734 1 84.19 396 GLU A N 1
ATOM 3192 C CA . GLU A 1 396 ? -19.578 -11.336 14.125 1 84.19 396 GLU A CA 1
ATOM 3193 C C . GLU A 1 396 ? -20.938 -11.469 14.805 1 84.19 396 GLU A C 1
ATOM 3195 O O . GLU A 1 396 ? -21.031 -11.945 15.938 1 84.19 396 GLU A O 1
ATOM 3200 N N . THR A 1 397 ? -21.953 -11.055 14.125 1 86.56 397 THR A N 1
ATOM 3201 C CA . THR A 1 397 ? -23.312 -11.07 14.672 1 86.56 397 THR A CA 1
ATOM 3202 C C . THR A 1 397 ? -23.797 -12.508 14.859 1 86.56 397 THR A C 1
ATOM 3204 O O . THR A 1 397 ? -24.547 -12.797 15.789 1 86.56 397 THR A O 1
ATOM 3207 N N . ASN A 1 398 ? -23.281 -13.398 14.031 1 86.56 398 ASN A N 1
ATOM 3208 C CA . ASN A 1 398 ? -23.656 -14.805 14.117 1 86.56 398 ASN A CA 1
ATOM 3209 C C . ASN A 1 398 ? -22.844 -15.539 15.164 1 86.56 398 ASN A C 1
ATOM 3211 O O . ASN A 1 398 ? -23.016 -16.75 15.359 1 86.56 398 ASN A O 1
ATOM 3215 N N . GLY A 1 399 ? -21.906 -14.875 15.844 1 79.56 399 GLY A N 1
ATOM 3216 C CA . GLY A 1 399 ? -21.141 -15.453 16.938 1 79.56 399 GLY A CA 1
ATOM 3217 C C . GLY A 1 399 ? -19.938 -16.25 16.469 1 79.56 399 GLY A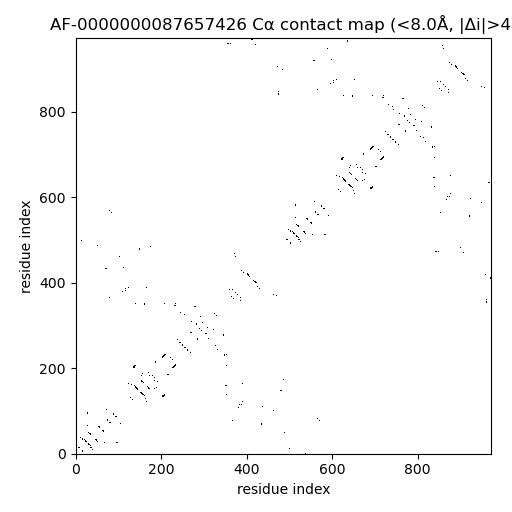 C 1
ATOM 3218 O O . GLY A 1 399 ? -19.438 -17.125 17.188 1 79.56 399 GLY A O 1
ATOM 3219 N N . GLU A 1 400 ? -19.5 -16.031 15.297 1 72.38 400 GLU A N 1
ATOM 3220 C CA . GLU A 1 400 ? -18.375 -16.797 14.758 1 72.38 400 GLU A CA 1
ATOM 3221 C C . GLU A 1 400 ? -17.047 -16.234 15.25 1 72.38 400 GLU A C 1
ATOM 3223 O O . GLU A 1 400 ? -16.094 -16.109 14.477 1 72.38 400 GLU A O 1
ATOM 3228 N N . TRP A 1 401 ? -17.031 -15.727 16.406 1 67.19 401 TRP A N 1
ATOM 3229 C CA . TRP A 1 401 ? -15.805 -15.148 16.938 1 67.19 401 TRP A CA 1
ATOM 3230 C C . TRP A 1 401 ? -15.539 -15.633 18.359 1 67.19 401 TRP A C 1
ATOM 3232 O O . TRP A 1 401 ? -16.422 -16.188 19 1 67.19 401 TRP A O 1
ATOM 3242 N N . LYS A 1 402 ? -14.344 -15.875 18.578 1 62.34 402 LYS A N 1
ATOM 3243 C CA . LYS A 1 402 ? -13.922 -16.234 19.938 1 62.34 402 LYS A CA 1
ATOM 3244 C C . LYS A 1 402 ? -13.023 -15.148 20.531 1 62.34 402 LYS A C 1
ATOM 3246 O O . LYS A 1 402 ? -12.398 -14.383 19.797 1 62.34 402 LYS A O 1
ATOM 3251 N N . VAL A 1 403 ? -13.281 -14.945 21.75 1 57.75 403 VAL A N 1
ATOM 3252 C CA . VAL A 1 403 ? -12.375 -14.062 22.469 1 57.75 403 VAL A CA 1
ATOM 3253 C C . VAL A 1 403 ? -11.047 -14.773 22.703 1 57.75 403 VAL A C 1
ATOM 3255 O O . VAL A 1 403 ? -11.016 -15.922 23.156 1 57.75 403 VAL A O 1
ATOM 3258 N N . GLU A 1 404 ? -10.078 -14.625 21.922 1 53.38 404 GLU A N 1
ATOM 3259 C CA . GLU A 1 404 ? -8.789 -15.242 22.219 1 53.38 404 GLU A CA 1
ATOM 3260 C C . GLU A 1 404 ? -8.086 -14.516 23.375 1 53.38 404 GLU A C 1
ATOM 3262 O O . GLU A 1 404 ? -7.949 -13.297 23.344 1 53.38 404 GLU A O 1
ATOM 3267 N N . GLN A 1 405 ? -8.273 -15.266 24.562 1 46.16 405 GLN A N 1
ATOM 3268 C CA . GLN A 1 405 ? -7.492 -14.844 25.719 1 46.16 405 GLN A CA 1
ATOM 3269 C C . GLN A 1 405 ? -5.996 -15.008 25.453 1 46.16 405 GLN A C 1
ATOM 3271 O O . GLN A 1 405 ? -5.551 -16.062 25.031 1 46.16 405 GLN A O 1
ATOM 3276 N N . ASN A 1 406 ? -5.398 -14.273 24.969 1 40.62 406 ASN A N 1
ATOM 3277 C CA . ASN A 1 406 ? -3.957 -14.477 24.859 1 40.62 406 ASN A CA 1
ATOM 3278 C C . ASN A 1 406 ? -3.346 -14.852 26.219 1 40.62 406 ASN A C 1
ATOM 3280 O O . ASN A 1 406 ? -3.344 -14.039 27.141 1 40.62 406 ASN A O 1
ATOM 3284 N N . GLY A 1 407 ? -3.625 -16.125 26.766 1 38.09 407 GLY A N 1
ATOM 3285 C CA . GLY A 1 407 ? -2.863 -16.594 27.922 1 38.09 407 GLY A CA 1
ATOM 3286 C C . GLY A 1 407 ? -1.371 -16.359 27.781 1 38.09 407 GLY A C 1
ATOM 3287 O O . GLY A 1 407 ? -0.575 -16.953 28.5 1 38.09 407 GLY A O 1
ATOM 3288 N N . GLY A 1 408 ? -0.755 -16.141 26.906 1 33.5 408 GLY A N 1
ATOM 3289 C CA . GLY A 1 408 ? 0.659 -16.328 27.188 1 33.5 408 GLY A CA 1
ATOM 3290 C C . GLY A 1 408 ? 1.108 -15.633 28.469 1 33.5 408 GLY A C 1
ATOM 3291 O O . GLY A 1 408 ? 0.436 -14.727 28.953 1 33.5 408 GLY A O 1
ATOM 3292 N N . ALA A 1 409 ? 2.057 -16.391 29.359 1 33.09 409 ALA A N 1
ATOM 3293 C CA . ALA A 1 409 ? 2.811 -16.031 30.562 1 33.09 409 ALA A CA 1
ATOM 3294 C C . ALA A 1 409 ? 3.127 -14.547 30.609 1 33.09 409 ALA A C 1
ATOM 3296 O O . ALA A 1 409 ? 2.902 -13.883 31.609 1 33.09 409 ALA A O 1
ATOM 3297 N N . ARG A 1 410 ? 4.52 -14.25 30.203 1 32.59 410 ARG A N 1
ATOM 3298 C CA . ARG A 1 410 ? 5.344 -13.203 30.797 1 32.59 410 ARG A CA 1
ATOM 3299 C C . ARG A 1 410 ? 4.73 -11.828 30.562 1 32.59 410 ARG A C 1
ATOM 3301 O O . ARG A 1 410 ? 5.117 -10.852 31.203 1 32.59 410 ARG A O 1
ATOM 3308 N N . ARG A 1 411 ? 4.727 -11.273 29.312 1 36.91 411 ARG A N 1
ATOM 3309 C CA . ARG A 1 411 ? 4.875 -9.82 29.359 1 36.91 411 ARG A CA 1
ATOM 3310 C C . ARG A 1 411 ? 3.625 -9.164 29.922 1 36.91 411 ARG A C 1
ATOM 3312 O O . ARG A 1 411 ? 2.52 -9.688 29.797 1 36.91 411 ARG A O 1
ATOM 3319 N N . LYS A 1 412 ? 3.73 -8.086 30.781 1 32.38 412 LYS A N 1
ATOM 3320 C CA . LYS A 1 412 ? 3.094 -7.055 31.609 1 32.38 412 LYS A CA 1
ATOM 3321 C C . LYS A 1 412 ? 1.939 -6.395 30.859 1 32.38 412 LYS A C 1
ATOM 3323 O O . LYS A 1 412 ? 1.244 -5.535 31.406 1 32.38 412 LYS A O 1
ATOM 3328 N N . ILE A 1 413 ? 2.1 -6.141 29.531 1 33.31 413 ILE A N 1
ATOM 3329 C CA . ILE A 1 413 ? 1.032 -5.211 29.172 1 33.31 413 ILE A CA 1
ATOM 3330 C C . ILE A 1 413 ? -0.288 -5.965 29.047 1 33.31 413 ILE A C 1
ATOM 3332 O O . ILE A 1 413 ? -0.363 -6.98 28.344 1 33.31 413 ILE A O 1
ATOM 3336 N N . PRO A 1 414 ? -1.148 -5.898 29.906 1 34.72 414 PRO A N 1
ATOM 3337 C CA . PRO A 1 414 ? -2.502 -6.453 29.844 1 34.72 414 PRO A CA 1
ATOM 3338 C C . PRO A 1 414 ? -3.078 -6.453 28.438 1 34.72 414 PRO A C 1
ATOM 3340 O O . PRO A 1 414 ? -3.158 -5.398 27.797 1 34.72 414 PRO A O 1
ATOM 3343 N N . ARG A 1 415 ? -2.711 -7.332 27.562 1 41.94 415 ARG A N 1
ATOM 3344 C CA . ARG A 1 415 ? -3.25 -7.488 26.219 1 41.94 415 ARG A CA 1
ATOM 3345 C C . ARG A 1 415 ? -4.773 -7.512 26.234 1 41.94 415 ARG A C 1
ATOM 3347 O O . ARG A 1 415 ? -5.379 -8.328 26.922 1 41.94 415 ARG A O 1
ATOM 3354 N N . LYS A 1 416 ? -5.344 -6.449 25.969 1 43.19 416 LYS A N 1
ATOM 3355 C CA . LYS A 1 416 ? -6.801 -6.418 25.844 1 43.19 416 LYS A CA 1
ATOM 3356 C C . LYS A 1 416 ? -7.293 -7.484 24.875 1 43.19 416 LYS A C 1
ATOM 3358 O O . LYS A 1 416 ? -6.594 -7.828 23.922 1 43.19 416 LYS A O 1
ATOM 3363 N N . SER A 1 417 ? -8.18 -8.305 25.203 1 45.81 417 SER A N 1
ATOM 3364 C CA . SER A 1 417 ? -8.938 -9.367 24.547 1 45.81 417 SER A CA 1
ATOM 3365 C C . SER A 1 417 ? -9.445 -8.922 23.172 1 45.81 417 SER A C 1
ATOM 3367 O O . SER A 1 417 ? -10 -7.832 23.047 1 45.81 417 SER A O 1
ATOM 3369 N N . GLY A 1 418 ? -8.617 -9.133 22.109 1 54.16 418 GLY A N 1
ATOM 3370 C CA . GLY A 1 418 ? -9.227 -8.805 20.828 1 54.16 418 GLY A CA 1
ATOM 3371 C C . GLY A 1 418 ? -10.094 -9.914 20.281 1 54.16 418 GLY A C 1
ATOM 3372 O O . GLY A 1 418 ? -9.969 -11.07 20.688 1 54.16 418 GLY A O 1
ATOM 3373 N N . LYS A 1 419 ? -11.281 -9.57 19.672 1 58.59 419 LYS A N 1
ATOM 3374 C CA . LYS A 1 419 ? -12.156 -10.523 19 1 58.59 419 LYS A CA 1
ATOM 3375 C C . LYS A 1 419 ? -11.492 -11.094 17.75 1 58.59 419 LYS A C 1
ATOM 3377 O O . LYS A 1 419 ? -10.906 -10.352 16.953 1 58.59 419 LYS A O 1
ATOM 3382 N N . VAL A 1 420 ? -11.133 -12.391 17.844 1 65.25 420 VAL A N 1
ATOM 3383 C CA . VAL A 1 420 ? -10.625 -13.078 16.656 1 65.25 420 VAL A CA 1
ATOM 3384 C C . VAL A 1 420 ? -11.656 -14.086 16.156 1 65.25 420 VAL A C 1
ATOM 3386 O O . VAL A 1 420 ? -12.367 -14.703 16.969 1 65.25 420 VAL A O 1
ATOM 3389 N N . PHE A 1 421 ? -11.789 -14.078 14.898 1 69.56 421 PHE A N 1
ATOM 3390 C CA . PHE A 1 421 ? -12.719 -15.055 14.336 1 69.56 421 PHE A CA 1
ATOM 3391 C C . PHE A 1 421 ? -12.227 -16.469 14.578 1 69.56 421 PHE A C 1
ATOM 3393 O O . PHE A 1 421 ? -11.031 -16.75 14.5 1 69.56 421 PHE A O 1
ATOM 3400 N N . ARG A 1 422 ? -13.086 -17.359 14.961 1 66.12 422 ARG A N 1
ATOM 3401 C CA . ARG A 1 422 ? -12.773 -18.766 15.219 1 66.12 422 ARG A CA 1
ATOM 3402 C C . ARG A 1 422 ? -12.18 -19.438 13.984 1 66.12 422 ARG A C 1
ATOM 3404 O O . ARG A 1 422 ? -11.258 -20.234 14.094 1 66.12 422 ARG A O 1
ATOM 3411 N N . ALA A 1 423 ? -12.812 -19.156 12.922 1 69.56 423 ALA A N 1
ATOM 3412 C CA . ALA A 1 423 ? -12.391 -19.641 11.617 1 69.56 423 ALA A CA 1
ATOM 3413 C C . ALA A 1 423 ? -12.391 -18.516 10.578 1 69.56 423 ALA A C 1
ATOM 3415 O O . ALA A 1 423 ? -13.039 -17.5 10.766 1 69.56 423 ALA A O 1
ATOM 3416 N N . PRO A 1 424 ? -11.477 -18.75 9.648 1 76.38 424 PRO A N 1
ATOM 3417 C CA . PRO A 1 424 ? -11.516 -17.75 8.586 1 76.38 424 PRO A CA 1
ATOM 3418 C C . PRO A 1 424 ? -12.914 -17.562 8.008 1 76.38 424 PRO A C 1
ATOM 3420 O O . PRO A 1 424 ? -13.602 -18.547 7.711 1 76.38 424 PRO A O 1
ATOM 3423 N N . VAL A 1 425 ? -13.344 -16.344 7.98 1 83.75 425 VAL A N 1
ATOM 3424 C CA . VAL A 1 425 ? -14.672 -16.016 7.48 1 83.75 425 VAL A CA 1
ATOM 3425 C C . VAL A 1 425 ? -14.75 -16.312 5.984 1 83.75 425 VAL A C 1
ATOM 3427 O O . VAL A 1 425 ? -13.883 -15.898 5.219 1 83.75 425 VAL A O 1
ATOM 3430 N N . LEU A 1 426 ? -15.75 -17.047 5.668 1 86.06 426 LEU A N 1
ATOM 3431 C CA . LEU A 1 426 ? -15.953 -17.422 4.27 1 86.06 426 LEU A CA 1
ATOM 3432 C C . LEU A 1 426 ? -16.609 -16.281 3.5 1 86.06 426 LEU A C 1
ATOM 3434 O O . LEU A 1 426 ? -17.688 -15.805 3.887 1 86.06 426 LEU A O 1
ATOM 3438 N N . HIS A 1 427 ? -15.984 -15.859 2.488 1 92.88 427 HIS A N 1
ATOM 3439 C CA . HIS A 1 427 ? -16.547 -14.836 1.609 1 92.88 427 HIS A CA 1
ATOM 3440 C C . HIS A 1 427 ? -17.203 -15.469 0.385 1 92.88 427 HIS A C 1
ATOM 3442 O O . HIS A 1 427 ? -16.688 -15.344 -0.73 1 92.88 427 HIS A O 1
ATOM 3448 N N . SER A 1 428 ? -18.391 -15.977 0.61 1 94.75 428 SER A N 1
ATOM 3449 C CA . SER A 1 428 ? -19.094 -16.75 -0.406 1 94.75 428 SER A CA 1
ATOM 3450 C C . SER A 1 428 ? -19.406 -15.898 -1.632 1 94.75 428 SER A C 1
ATOM 3452 O O . SER A 1 428 ? -19.562 -16.422 -2.736 1 94.75 428 SER A O 1
ATOM 3454 N N . TRP A 1 429 ? -19.547 -14.594 -1.389 1 96.94 429 TRP A N 1
ATOM 3455 C CA . TRP A 1 429 ? -19.859 -13.711 -2.506 1 96.94 429 TRP A CA 1
ATOM 3456 C C . TRP A 1 429 ? -18.766 -13.773 -3.57 1 96.94 429 TRP A C 1
ATOM 3458 O O . TRP A 1 429 ? -19.016 -13.508 -4.746 1 96.94 429 TRP A O 1
ATOM 3468 N N . ARG A 1 430 ? -17.547 -14.07 -3.23 1 97.31 430 ARG A N 1
ATOM 3469 C CA . ARG A 1 430 ? -16.484 -14.219 -4.219 1 97.31 430 ARG A CA 1
ATOM 3470 C C . ARG A 1 430 ? -16.797 -15.359 -5.188 1 97.31 430 ARG A C 1
ATOM 3472 O O . ARG A 1 430 ? -16.672 -15.195 -6.402 1 97.31 430 ARG A O 1
ATOM 3479 N N . ASP A 1 431 ? -17.203 -16.453 -4.617 1 96.38 431 ASP A N 1
ATOM 3480 C CA . ASP A 1 431 ? -17.562 -17.625 -5.422 1 96.38 431 ASP A CA 1
ATOM 3481 C C . ASP A 1 431 ? -18.766 -17.328 -6.301 1 96.38 431 ASP A C 1
ATOM 3483 O O . ASP A 1 431 ? -18.844 -17.781 -7.445 1 96.38 431 ASP A O 1
ATOM 3487 N N . GLN A 1 432 ? -19.656 -16.594 -5.727 1 97.12 432 GLN A N 1
ATOM 3488 C CA . GLN A 1 432 ? -20.844 -16.234 -6.484 1 97.12 432 GLN A CA 1
ATOM 3489 C C . GLN A 1 432 ? -20.484 -15.391 -7.707 1 97.12 432 GLN A C 1
ATOM 3491 O O . GLN A 1 432 ? -21.078 -15.555 -8.773 1 97.12 432 GLN A O 1
ATOM 3496 N N . ILE A 1 433 ? -19.531 -14.523 -7.535 1 97.12 433 ILE A N 1
ATOM 3497 C CA . ILE A 1 433 ? -19.109 -13.695 -8.664 1 97.12 433 ILE A CA 1
ATOM 3498 C C . ILE A 1 433 ? -18.453 -14.578 -9.719 1 97.12 433 ILE A C 1
ATOM 3500 O O . ILE A 1 433 ? -18.719 -14.43 -10.914 1 97.12 433 ILE A O 1
ATOM 3504 N N . VAL A 1 434 ? -17.594 -15.492 -9.273 1 94.25 434 VAL A N 1
ATOM 3505 C CA . VAL A 1 434 ? -16.938 -16.406 -10.195 1 94.25 434 VAL A CA 1
ATOM 3506 C C . VAL A 1 434 ? -18 -17.188 -10.977 1 94.25 434 VAL A C 1
ATOM 3508 O O . VAL A 1 434 ? -17.922 -17.281 -12.211 1 94.25 434 VAL A O 1
ATOM 3511 N N . GLU A 1 435 ? -18.969 -17.688 -10.312 1 93.38 435 GLU A N 1
ATOM 3512 C CA . GLU A 1 435 ? -20.031 -18.469 -10.938 1 93.38 435 GLU A CA 1
ATOM 3513 C C . GLU A 1 435 ? -20.828 -17.609 -11.922 1 93.38 435 GLU A C 1
ATOM 3515 O O . GLU A 1 435 ? -21.141 -18.062 -13.031 1 93.38 435 GLU A O 1
ATOM 3520 N N . ALA A 1 436 ? -21.078 -16.406 -11.516 1 94.44 436 ALA A N 1
ATOM 3521 C CA . ALA A 1 436 ? -21.844 -15.508 -12.375 1 94.44 436 ALA A CA 1
ATOM 3522 C C . ALA A 1 436 ? -21.078 -15.195 -13.656 1 94.44 436 ALA A C 1
ATOM 3524 O O . ALA A 1 436 ? -21.672 -15.102 -14.734 1 94.44 436 ALA A O 1
ATOM 3525 N N . VAL A 1 437 ? -19.797 -14.992 -13.586 1 91.94 437 VAL A N 1
ATOM 3526 C CA . VAL A 1 437 ? -18.984 -14.695 -14.758 1 91.94 437 VAL A CA 1
ATOM 3527 C C . VAL A 1 437 ? -18.969 -15.898 -15.695 1 91.94 437 VAL A C 1
ATOM 3529 O O . VAL A 1 437 ? -19.094 -15.742 -16.906 1 91.94 437 VAL A O 1
ATOM 3532 N N . LEU A 1 438 ? -18.812 -17.062 -15.133 1 88.06 438 LEU A N 1
ATOM 3533 C CA . LEU A 1 438 ? -18.766 -18.281 -15.938 1 88.06 438 LEU A CA 1
ATOM 3534 C C . LEU A 1 438 ? -20.109 -18.547 -16.594 1 88.06 438 LEU A C 1
ATOM 3536 O O . LEU A 1 438 ? -20.156 -19.016 -17.734 1 88.06 438 LEU A O 1
ATOM 3540 N N . GLU A 1 439 ? -21.156 -18.234 -15.883 1 85.88 439 GLU A N 1
ATOM 3541 C CA . GLU A 1 439 ? -22.5 -18.391 -16.438 1 85.88 439 GLU A CA 1
ATOM 3542 C C . GLU A 1 439 ? -22.734 -17.438 -17.609 1 85.88 439 GLU A C 1
ATOM 3544 O O . GLU A 1 439 ? -23.344 -17.812 -18.594 1 85.88 439 GLU A O 1
ATOM 3549 N N . GLU A 1 440 ? -22.266 -16.266 -17.438 1 80.81 440 GLU A N 1
ATOM 3550 C CA . GLU A 1 440 ? -22.422 -15.258 -18.484 1 80.81 440 GLU A CA 1
ATOM 3551 C C . GLU A 1 440 ? -21.641 -15.641 -19.734 1 80.81 440 GLU A C 1
ATOM 3553 O O . GLU A 1 440 ? -22.031 -15.305 -20.859 1 80.81 440 GLU A O 1
ATOM 3558 N N . GLN A 1 441 ? -20.531 -16.219 -19.562 1 73.25 441 GLN A N 1
ATOM 3559 C CA . GLN A 1 441 ? -19.719 -16.656 -20.688 1 73.25 441 GLN A CA 1
ATOM 3560 C C . GLN A 1 441 ? -20.438 -17.719 -21.5 1 73.25 441 GLN A C 1
ATOM 3562 O O . GLN A 1 441 ? -20.328 -17.75 -22.734 1 73.25 441 GLN A O 1
ATOM 3567 N N . VAL A 1 442 ? -21.094 -18.516 -20.844 1 61.44 442 VAL A N 1
ATOM 3568 C CA . VAL A 1 442 ? -21.828 -19.578 -21.5 1 61.44 442 VAL A CA 1
ATOM 3569 C C . VAL A 1 442 ? -22.969 -18.984 -22.328 1 61.44 442 VAL A C 1
ATOM 3571 O O . VAL A 1 442 ? -23.234 -19.422 -23.453 1 61.44 442 VAL A O 1
ATOM 3574 N N . VAL A 1 443 ? -23.531 -17.938 -21.734 1 53.97 443 VAL A N 1
ATOM 3575 C CA . VAL A 1 443 ? -24.688 -17.328 -22.391 1 53.97 443 VAL A CA 1
ATOM 3576 C C . VAL A 1 443 ? -24.219 -16.516 -23.594 1 53.97 443 VAL A C 1
ATOM 3578 O O . VAL A 1 443 ? -24.859 -16.547 -24.641 1 53.97 443 VAL A O 1
ATOM 3581 N N . GLU A 1 444 ? -23.203 -15.648 -23.375 1 52.38 444 GLU A N 1
ATOM 3582 C CA . GLU A 1 444 ? -22.75 -14.805 -24.469 1 52.38 444 GLU A CA 1
ATOM 3583 C C . GLU A 1 444 ? -22.25 -15.648 -25.641 1 52.38 444 GLU A C 1
ATOM 3585 O O . GLU A 1 444 ? -22.344 -15.234 -26.797 1 52.38 444 GLU A O 1
ATOM 3590 N N . HIS A 1 445 ? -21.531 -16.641 -25.469 1 49.47 445 HIS A N 1
ATOM 3591 C CA . HIS A 1 445 ? -21.047 -17.453 -26.578 1 49.47 445 HIS A CA 1
ATOM 3592 C C . HIS A 1 445 ? -22.219 -17.984 -27.406 1 49.47 445 HIS A C 1
ATOM 3594 O O . HIS A 1 445 ? -22.016 -18.516 -28.5 1 49.47 445 HIS A O 1
ATOM 3600 N N . GLY A 1 446 ? -23.359 -18.031 -26.953 1 43.22 446 GLY A N 1
ATOM 3601 C CA . GLY A 1 446 ? -24.297 -18.141 -28.062 1 43.22 446 GLY A CA 1
ATOM 3602 C C . GLY A 1 446 ? -24.328 -16.922 -28.938 1 43.22 446 GLY A C 1
ATOM 3603 O O . GLY A 1 446 ? -24.844 -16.969 -30.062 1 43.22 446 GLY A O 1
ATOM 3604 N N . VAL A 1 447 ? -24.219 -15.742 -28.531 1 40.16 447 VAL A N 1
ATOM 3605 C CA . VAL A 1 447 ? -24.047 -14.5 -29.281 1 40.16 447 VAL A CA 1
ATOM 3606 C C . VAL A 1 447 ? -22.578 -14.094 -29.25 1 40.16 447 VAL A C 1
ATOM 3608 O O . VAL A 1 447 ? -21.922 -14.156 -28.203 1 40.16 447 VAL A O 1
ATOM 3611 N N . PRO A 1 448 ? -21.922 -14.117 -30.422 1 37.84 448 PRO A N 1
ATOM 3612 C CA . PRO A 1 448 ? -20.547 -13.648 -30.5 1 37.84 448 PRO A CA 1
ATOM 3613 C C . PRO A 1 448 ? -20.266 -12.438 -29.609 1 37.84 448 PRO A C 1
ATOM 3615 O O . PRO A 1 448 ? -21.125 -11.562 -29.484 1 37.84 448 PRO A O 1
ATOM 3618 N N . LEU A 1 449 ? -19.5 -12.523 -28.594 1 38.19 449 LEU A N 1
ATOM 3619 C CA . LEU A 1 449 ? -19.109 -11.344 -27.828 1 38.19 449 LEU A CA 1
ATOM 3620 C C . LEU A 1 449 ? -19.031 -10.117 -28.734 1 38.19 449 LEU A C 1
ATOM 3622 O O . LEU A 1 449 ? -18.125 -10.008 -29.562 1 38.19 449 LEU A O 1
ATOM 3626 N N . LYS A 1 450 ? -20.078 -9.672 -29.281 1 36.06 450 LYS A N 1
ATOM 3627 C CA . LYS A 1 450 ? -20.078 -8.5 -30.156 1 36.06 450 LYS A CA 1
ATOM 3628 C C . LYS A 1 450 ? -19.062 -7.461 -29.672 1 36.06 450 LYS A C 1
ATOM 3630 O O . LYS A 1 450 ? -18.266 -6.957 -30.469 1 36.06 450 LYS A O 1
ATOM 3635 N N . ASP A 1 451 ? -19.422 -6.383 -28.844 1 36.69 451 ASP A N 1
ATOM 3636 C CA . ASP A 1 451 ? -18.922 -5.023 -28.672 1 36.69 451 ASP A CA 1
ATOM 3637 C C . ASP A 1 451 ? -17.562 -5.027 -27.969 1 36.69 451 ASP A C 1
ATOM 3639 O O . ASP A 1 451 ? -17.422 -4.527 -26.859 1 36.69 451 ASP A O 1
ATOM 3643 N N . VAL A 1 452 ? -16.703 -5.754 -28.359 1 41.03 452 VAL A N 1
ATOM 3644 C CA . VAL A 1 452 ? -15.32 -6.07 -28 1 41.03 452 VAL A CA 1
ATOM 3645 C C . VAL A 1 452 ? -14.43 -4.848 -28.219 1 41.03 452 VAL A C 1
ATOM 3647 O O . VAL A 1 452 ? -13.32 -4.777 -27.688 1 41.03 452 VAL A O 1
ATOM 3650 N N . LYS A 1 453 ? -14.828 -4.078 -29.203 1 42.69 453 LYS A N 1
ATOM 3651 C CA . LYS A 1 453 ? -13.938 -2.967 -29.5 1 42.69 453 LYS A CA 1
ATOM 3652 C C . LYS A 1 453 ? -13.82 -2.014 -28.312 1 42.69 453 LYS A C 1
ATOM 3654 O O . LYS A 1 453 ? -12.734 -1.506 -28.031 1 42.69 453 LYS A O 1
ATOM 3659 N N . HIS A 1 454 ? -14.969 -1.557 -27.781 1 50.06 454 HIS A N 1
ATOM 3660 C CA . HIS A 1 454 ? -14.977 -0.659 -26.641 1 50.06 454 HIS A CA 1
ATOM 3661 C C . HIS A 1 454 ? -14.188 -1.244 -25.469 1 50.06 454 HIS A C 1
ATOM 3663 O O . HIS A 1 454 ? -13.523 -0.511 -24.734 1 50.06 454 HIS A O 1
ATOM 3669 N N . ASP A 1 455 ? -14.109 -2.602 -25.594 1 67.5 455 ASP A N 1
ATOM 3670 C CA . ASP A 1 455 ? -13.414 -3.359 -24.562 1 67.5 455 ASP A CA 1
ATOM 3671 C C . ASP A 1 455 ? -11.898 -3.318 -24.766 1 67.5 455 ASP A C 1
ATOM 3673 O O . ASP A 1 455 ? -11.141 -3.143 -23.812 1 67.5 455 ASP A O 1
ATOM 3677 N N . ALA A 1 456 ? -11.695 -3.039 -26.047 1 72 456 ALA A N 1
ATOM 3678 C CA . ALA A 1 456 ? -10.266 -3.051 -26.344 1 72 456 ALA A CA 1
ATOM 3679 C C . ALA A 1 456 ? -9.609 -1.731 -25.938 1 72 456 ALA A C 1
ATOM 3681 O O . ALA A 1 456 ? -8.5 -1.721 -25.391 1 72 456 ALA A O 1
ATOM 3682 N N . SER A 1 457 ? -10.367 -0.686 -26.281 1 75.81 457 SER A N 1
ATOM 3683 C CA . SER A 1 457 ? -9.852 0.626 -25.922 1 75.81 457 SER A CA 1
ATOM 3684 C C . SER A 1 457 ? -9.75 0.778 -24.406 1 75.81 457 SER A C 1
ATOM 3686 O O . SER A 1 457 ? -8.781 1.339 -23.891 1 75.81 457 SER A O 1
ATOM 3688 N N . GLN A 1 458 ? -10.727 0.296 -23.812 1 81.62 458 GLN A N 1
ATOM 3689 C CA . GLN A 1 458 ? -10.719 0.357 -22.359 1 81.62 458 GLN A CA 1
ATOM 3690 C C . GLN A 1 458 ? -9.594 -0.499 -21.781 1 81.62 458 GLN A C 1
ATOM 3692 O O . GLN A 1 458 ? -8.945 -0.107 -20.812 1 81.62 458 GLN A O 1
ATOM 3697 N N . VAL A 1 459 ? -9.422 -1.521 -22.453 1 83.62 459 VAL A N 1
ATOM 3698 C CA . VAL A 1 459 ? -8.352 -2.414 -22.016 1 83.62 459 VAL A CA 1
ATOM 3699 C C . VAL A 1 459 ? -6.996 -1.734 -22.219 1 83.62 459 VAL A C 1
ATOM 3701 O O . VAL A 1 459 ? -6.164 -1.719 -21.297 1 83.62 459 VAL A O 1
ATOM 3704 N N . GLN A 1 460 ? -6.855 -1.177 -23.328 1 80.88 460 GLN A N 1
ATOM 3705 C CA . GLN A 1 460 ? -5.602 -0.483 -23.609 1 80.88 460 GLN A CA 1
ATOM 3706 C C . GLN A 1 460 ? -5.395 0.688 -22.656 1 80.88 460 GLN A C 1
ATOM 3708 O O . GLN A 1 460 ? -4.281 0.926 -22.188 1 80.88 460 GLN A O 1
ATOM 3713 N N . GLY A 1 461 ? -6.488 1.352 -22.422 1 75.88 461 GLY A N 1
ATOM 3714 C CA . GLY A 1 461 ? -6.426 2.426 -21.438 1 75.88 461 GLY A CA 1
ATOM 3715 C C . GLY A 1 461 ? -6.031 1.947 -20.047 1 75.88 461 GLY A C 1
ATOM 3716 O O . GLY A 1 461 ? -5.254 2.605 -19.359 1 75.88 461 GLY A O 1
ATOM 3717 N N . SER A 1 462 ? -6.488 0.854 -19.766 1 83.06 462 SER A N 1
ATOM 3718 C CA . SER A 1 462 ? -6.195 0.287 -18.453 1 83.06 462 SER A CA 1
ATOM 3719 C C . SER A 1 462 ? -4.734 -0.14 -18.344 1 83.06 462 SER A C 1
ATOM 3721 O O . SER A 1 462 ? -4.094 0.068 -17.312 1 83.06 462 SER A O 1
ATOM 3723 N N . ILE A 1 463 ? -4.27 -0.728 -19.375 1 79.19 463 ILE A N 1
ATOM 3724 C CA . ILE A 1 463 ? -2.875 -1.152 -19.422 1 79.19 463 ILE A CA 1
ATOM 3725 C C . ILE A 1 463 ? -1.96 0.064 -19.297 1 79.19 463 ILE A C 1
ATOM 3727 O O . ILE A 1 463 ? -0.955 0.023 -18.594 1 79.19 463 ILE A O 1
ATOM 3731 N N . PHE A 1 464 ? -2.365 1.032 -19.891 1 75.25 464 PHE A N 1
ATOM 3732 C CA . PHE A 1 464 ? -1.596 2.27 -19.859 1 75.25 464 PHE A CA 1
ATOM 3733 C C . PHE A 1 464 ? -1.508 2.807 -18.438 1 75.25 464 PHE A C 1
ATOM 3735 O O . PHE A 1 464 ? -0.423 3.152 -17.953 1 75.25 464 PHE A O 1
ATOM 3742 N N . VAL A 1 465 ? -2.553 2.818 -17.766 1 73.88 465 VAL A N 1
ATOM 3743 C CA . VAL A 1 465 ? -2.6 3.322 -16.406 1 73.88 465 VAL A CA 1
ATOM 3744 C C . VAL A 1 465 ? -1.7 2.471 -15.508 1 73.88 465 VAL A C 1
ATOM 3746 O O . VAL A 1 465 ? -0.95 3.002 -14.68 1 73.88 465 VAL A O 1
ATOM 3749 N N . GLU A 1 466 ? -1.717 1.202 -15.695 1 74.75 466 GLU A N 1
ATOM 3750 C CA . GLU A 1 466 ? -0.908 0.29 -14.891 1 74.75 466 GLU A CA 1
ATOM 3751 C C . GLU A 1 466 ? 0.582 0.494 -15.156 1 74.75 466 GLU A C 1
ATOM 3753 O O . GLU A 1 466 ? 1.399 0.395 -14.242 1 74.75 466 GLU A O 1
ATOM 3758 N N . SER A 1 467 ? 0.893 0.738 -16.359 1 68.5 467 SER A N 1
ATOM 3759 C CA . SER A 1 467 ? 2.289 0.896 -16.75 1 68.5 467 SER A CA 1
ATOM 3760 C C . SER A 1 467 ? 2.9 2.148 -16.141 1 68.5 467 SER A C 1
ATOM 3762 O O . SER A 1 467 ? 4.121 2.246 -15.992 1 68.5 467 SER A O 1
ATOM 3764 N N . LEU A 1 468 ? 2.09 3.047 -15.773 1 62.25 468 LEU A N 1
ATOM 3765 C CA . LEU A 1 468 ? 2.576 4.273 -15.148 1 62.25 468 LEU A CA 1
ATOM 3766 C C . LEU A 1 468 ? 3.184 3.984 -13.781 1 62.25 468 LEU A C 1
ATOM 3768 O O . LEU A 1 468 ? 4.059 4.719 -13.32 1 62.25 468 LEU A O 1
ATOM 3772 N N . PHE A 1 469 ? 2.707 2.93 -13.219 1 57.97 469 PHE A N 1
ATOM 3773 C CA . PHE A 1 469 ? 3.215 2.586 -11.891 1 57.97 469 PHE A CA 1
ATOM 3774 C C . PHE A 1 469 ? 4.5 1.776 -12 1 57.97 469 PHE A C 1
ATOM 3776 O O . PHE A 1 469 ? 5.445 1.996 -11.234 1 57.97 469 PHE A O 1
ATOM 3783 N N . ASP A 1 470 ? 4.43 0.56 -12.891 1 54.03 470 ASP A N 1
ATOM 3784 C CA . ASP A 1 470 ? 5.566 -0.353 -12.945 1 54.03 470 ASP A CA 1
ATOM 3785 C C . ASP A 1 470 ? 6.758 0.296 -13.641 1 54.03 470 ASP A C 1
ATOM 3787 O O . ASP A 1 470 ? 7.906 -0.087 -13.406 1 54.03 470 ASP A O 1
ATOM 3791 N N . GLY A 1 471 ? 6.605 0.952 -14.75 1 43.41 471 GLY A N 1
ATOM 3792 C CA . GLY A 1 471 ? 7.652 1.653 -15.469 1 43.41 471 GLY A CA 1
ATOM 3793 C C . GLY A 1 471 ? 8.125 2.91 -14.766 1 43.41 471 GLY A C 1
ATOM 3794 O O . GLY A 1 471 ? 9.109 3.531 -15.18 1 43.41 471 GLY A O 1
ATOM 3795 N N . ARG A 1 472 ? 7.004 3.814 -14.586 1 39.56 472 ARG A N 1
ATOM 3796 C CA . ARG A 1 472 ? 7.199 5.223 -14.258 1 39.56 472 ARG A CA 1
ATOM 3797 C C . ARG A 1 472 ? 8.234 5.387 -13.148 1 39.56 472 ARG A C 1
ATOM 3799 O O . ARG A 1 472 ? 8.188 4.684 -12.141 1 39.56 472 ARG A O 1
ATOM 3806 N N . GLU A 1 473 ? 9.297 6.031 -13.352 1 34.22 473 GLU A N 1
ATOM 3807 C CA . GLU A 1 473 ? 10.148 7.164 -12.992 1 34.22 473 GLU A CA 1
ATOM 3808 C C . GLU A 1 473 ? 9.547 7.969 -11.844 1 34.22 473 GLU A C 1
ATOM 3810 O O . GLU A 1 473 ? 8.352 8.258 -11.844 1 34.22 473 GLU A O 1
ATOM 3815 N N . THR A 1 474 ? 9.969 7.871 -10.781 1 34.25 474 THR A N 1
ATOM 3816 C CA . THR A 1 474 ? 9.867 8.852 -9.703 1 34.25 474 THR A CA 1
ATOM 3817 C C . THR A 1 474 ? 9.414 10.203 -10.242 1 34.25 474 THR A C 1
ATOM 3819 O O . THR A 1 474 ? 9.359 11.188 -9.492 1 34.25 474 THR A O 1
ATOM 3822 N N . LYS A 1 475 ? 9.648 10.531 -11.523 1 33.56 475 LYS A N 1
ATOM 3823 C CA . LYS A 1 475 ? 9.25 11.906 -11.797 1 33.56 475 LYS A CA 1
ATOM 3824 C C . LYS A 1 475 ? 7.82 12.172 -11.32 1 33.56 475 LYS A C 1
ATOM 3826 O O . LYS A 1 475 ? 7.066 11.234 -11.055 1 33.56 475 LYS A O 1
ATOM 3831 N N . ASP A 1 476 ? 7.184 13.359 -11.742 1 32.41 476 ASP A N 1
ATOM 3832 C CA . ASP A 1 476 ? 5.969 13.984 -11.234 1 32.41 476 ASP A CA 1
ATOM 3833 C C . ASP A 1 476 ? 4.754 13.086 -11.438 1 32.41 476 ASP A C 1
ATOM 3835 O O . ASP A 1 476 ? 4.18 13.047 -12.531 1 32.41 476 ASP A O 1
ATOM 3839 N N . ILE A 1 477 ? 4.754 11.914 -11.125 1 32.41 477 ILE A N 1
ATOM 3840 C CA . ILE A 1 477 ? 3.473 11.234 -10.953 1 32.41 477 ILE A CA 1
ATOM 3841 C C . ILE A 1 477 ? 2.352 12.266 -10.844 1 32.41 477 ILE A C 1
ATOM 3843 O O . ILE A 1 477 ? 1.185 11.953 -11.094 1 32.41 477 ILE A O 1
ATOM 3847 N N . LYS A 1 478 ? 2.619 13.359 -10.414 1 32.97 478 LYS A N 1
ATOM 3848 C CA . LYS A 1 478 ? 1.698 14.492 -10.297 1 32.97 478 LYS A CA 1
ATOM 3849 C C . LYS A 1 478 ? 1.235 14.969 -11.664 1 32.97 478 LYS A C 1
ATOM 3851 O O . LYS A 1 478 ? 0.051 15.25 -11.867 1 32.97 478 LYS A O 1
ATOM 3856 N N . GLU A 1 479 ? 2.121 15.188 -12.648 1 31.53 479 GLU A N 1
ATOM 3857 C CA . GLU A 1 479 ? 1.734 15.844 -13.898 1 31.53 479 GLU A CA 1
ATOM 3858 C C . GLU A 1 479 ? 0.999 14.883 -14.82 1 31.53 479 GLU A C 1
ATOM 3860 O O . GLU A 1 479 ? 0.079 15.281 -15.539 1 31.53 479 GLU A O 1
ATOM 3865 N N . SER A 1 480 ? 1.352 13.719 -14.898 1 30.95 480 SER A N 1
ATOM 3866 C CA . SER A 1 480 ? 0.617 12.836 -15.805 1 30.95 480 SER A CA 1
ATOM 3867 C C . SER A 1 480 ? -0.799 12.586 -15.297 1 30.95 480 SER A C 1
ATOM 3869 O O . SER A 1 480 ? -1.684 12.211 -16.062 1 30.95 480 SER A O 1
ATOM 3871 N N . PHE A 1 481 ? -1.129 12.508 -14.188 1 29.97 481 PHE A N 1
ATOM 3872 C CA . PHE A 1 481 ? -2.477 12.312 -13.664 1 29.97 481 PHE A CA 1
ATOM 3873 C C . PHE A 1 481 ? -3.375 13.484 -14.023 1 29.97 481 PHE A C 1
ATOM 3875 O O . PHE A 1 481 ? -4.582 13.312 -14.211 1 29.97 481 PHE A O 1
ATOM 3882 N N . TYR A 1 482 ? -2.902 14.672 -14.172 1 27.64 482 TYR A N 1
ATOM 3883 C CA . TYR A 1 482 ? -3.719 15.82 -14.539 1 27.64 482 TYR A CA 1
ATOM 3884 C C . TYR A 1 482 ? -4.215 15.703 -15.977 1 27.64 482 TYR A C 1
ATOM 3886 O O . TYR A 1 482 ? -5.316 16.141 -16.297 1 27.64 482 TYR A O 1
ATOM 3894 N N . GLU A 1 483 ? -3.502 15.188 -16.875 1 27.39 483 GLU A N 1
ATOM 3895 C CA . GLU A 1 483 ? -3.941 15.203 -18.266 1 27.39 483 GLU A CA 1
ATOM 3896 C C . GLU A 1 483 ? -4.984 14.117 -18.531 1 27.39 483 GLU A C 1
ATOM 3898 O O . GLU A 1 483 ? -5.793 14.234 -19.453 1 27.39 483 GLU A O 1
ATOM 3903 N N . LEU A 1 484 ? -4.992 13.086 -17.922 1 26.11 484 LEU A N 1
ATOM 3904 C CA . LEU A 1 484 ? -6.004 12.133 -18.359 1 26.11 484 LEU A CA 1
ATOM 3905 C C . LEU A 1 484 ? -7.387 12.539 -17.875 1 26.11 484 LEU A C 1
ATOM 3907 O O . LEU A 1 484 ? -8.391 11.93 -18.25 1 26.11 484 LEU A O 1
ATOM 3911 N N . GLY A 1 485 ? -7.508 13.203 -16.859 1 23.22 485 GLY A N 1
ATOM 3912 C CA . GLY A 1 485 ? -8.859 13.656 -16.594 1 23.22 485 GLY A CA 1
ATOM 3913 C C . GLY A 1 485 ? -9.383 14.648 -17.625 1 23.22 485 GLY A C 1
ATOM 3914 O O . GLY A 1 485 ? -10.492 15.172 -17.484 1 23.22 485 GLY A O 1
ATOM 3915 N N . ASN A 1 486 ? -8.672 15.328 -18.516 1 21.38 486 ASN A N 1
ATOM 3916 C CA . ASN A 1 486 ? -9.477 16 -19.531 1 21.38 486 ASN A CA 1
ATOM 3917 C C . ASN A 1 486 ? -9.984 15.016 -20.594 1 21.38 486 ASN A C 1
ATOM 3919 O O . ASN A 1 486 ? -9.211 14.219 -21.125 1 21.38 486 ASN A O 1
ATOM 3923 N N . MET B 1 1 ? -6.5 -33.031 -18.5 1 88.69 1 MET B N 1
ATOM 3924 C CA . MET B 1 1 ? -6.27 -33 -17.062 1 88.69 1 MET B CA 1
ATOM 3925 C C . MET B 1 1 ? -5.27 -34.062 -16.625 1 88.69 1 MET B C 1
ATOM 3927 O O . MET B 1 1 ? -5.129 -35.094 -17.297 1 88.69 1 MET B O 1
ATOM 3931 N N . LEU B 1 2 ? -4.66 -33.844 -15.586 1 89.62 2 LEU B N 1
ATOM 3932 C CA . LEU B 1 2 ? -3.516 -34.625 -15.164 1 89.62 2 LEU B CA 1
ATOM 3933 C C . LEU B 1 2 ? -3.908 -36.094 -14.977 1 89.62 2 LEU B C 1
ATOM 3935 O O . LEU B 1 2 ? -3.182 -37 -15.398 1 89.62 2 LEU B O 1
ATOM 3939 N N . MET B 1 3 ? -5.082 -36.344 -14.445 1 89.56 3 MET B N 1
ATOM 3940 C CA . MET B 1 3 ? -5.5 -37.719 -14.117 1 89.56 3 MET B CA 1
ATOM 3941 C C . MET B 1 3 ? -5.711 -38.531 -15.375 1 89.56 3 MET B C 1
ATOM 3943 O O . MET B 1 3 ? -5.652 -39.781 -15.336 1 89.56 3 MET B O 1
ATOM 3947 N N . GLN B 1 4 ? -5.93 -37.844 -16.531 1 87.94 4 GLN B N 1
ATOM 3948 C CA . GLN B 1 4 ? -6.094 -38.531 -17.812 1 87.94 4 GLN B CA 1
ATOM 3949 C C . GLN B 1 4 ? -4.797 -39.188 -18.25 1 87.94 4 GLN B C 1
ATOM 3951 O O . GLN B 1 4 ? -4.801 -40.062 -19.125 1 87.94 4 GLN B O 1
ATOM 3956 N N . LEU B 1 5 ? -3.729 -38.844 -17.562 1 89.94 5 LEU B N 1
ATOM 3957 C CA . LEU B 1 5 ? -2.43 -39.375 -17.969 1 89.94 5 LEU B CA 1
ATOM 3958 C C . LEU B 1 5 ? -2.061 -40.594 -17.125 1 89.94 5 LEU B C 1
ATOM 3960 O O . LEU B 1 5 ? -0.972 -41.156 -17.266 1 89.94 5 LEU B O 1
ATOM 3964 N N . PHE B 1 6 ? -2.963 -40.969 -16.266 1 91.19 6 PHE B N 1
ATOM 3965 C CA . PHE B 1 6 ? -2.721 -42.156 -15.414 1 91.19 6 PHE B CA 1
ATOM 3966 C C . PHE B 1 6 ? -3.768 -43.219 -15.664 1 91.19 6 PHE B C 1
ATOM 3968 O O . PHE B 1 6 ? -4.25 -43.844 -14.719 1 91.19 6 PHE B O 1
ATOM 3975 N N . ILE B 1 7 ? -4.133 -43.281 -16.859 1 88.19 7 ILE B N 1
ATOM 3976 C CA . ILE B 1 7 ? -4.996 -44.375 -17.297 1 88.19 7 ILE B CA 1
ATOM 3977 C C . ILE B 1 7 ? -4.164 -45.625 -17.547 1 88.19 7 ILE B C 1
ATOM 3979 O O . ILE B 1 7 ? -4.609 -46.75 -17.266 1 88.19 7 ILE B O 1
ATOM 3983 N N . VAL B 1 8 ? -2.963 -45.344 -18.031 1 88.06 8 VAL B N 1
ATOM 3984 C CA . VAL B 1 8 ? -2.037 -46.469 -18.266 1 88.06 8 VAL B CA 1
ATOM 3985 C C . VAL B 1 8 ? -0.723 -46.188 -17.531 1 88.06 8 VAL B C 1
ATOM 3987 O O . VAL B 1 8 ? -0.343 -45.031 -17.328 1 88.06 8 VAL B O 1
ATOM 3990 N N . CYS B 1 9 ? -0.129 -47.281 -17.141 1 86.94 9 CYS B N 1
ATOM 3991 C CA . CYS B 1 9 ? 1.166 -47.188 -16.469 1 86.94 9 CYS B CA 1
ATOM 3992 C C . CYS B 1 9 ? 2.242 -46.688 -17.438 1 86.94 9 CYS B C 1
ATOM 3994 O O . CYS B 1 9 ? 2.393 -47.25 -18.531 1 86.94 9 CYS B O 1
ATOM 3996 N N . GLN B 1 10 ? 2.988 -45.75 -17 1 83.06 10 GLN B N 1
ATOM 3997 C CA . GLN B 1 10 ? 3.982 -45.125 -17.875 1 83.06 10 GLN B CA 1
ATOM 3998 C C . GLN B 1 10 ? 5.199 -46.031 -18.047 1 83.06 10 GLN B C 1
ATOM 4000 O O . GLN B 1 10 ? 5.996 -45.844 -18.969 1 83.06 10 GLN B O 1
ATOM 4005 N N . GLN B 1 11 ? 5.305 -46.969 -17.234 1 82.12 11 GLN B N 1
ATOM 4006 C CA . GLN B 1 11 ? 6.461 -47.844 -17.281 1 82.12 11 GLN B CA 1
ATOM 4007 C C . GLN B 1 11 ? 6.184 -49.062 -18.172 1 82.12 11 GLN B C 1
ATOM 4009 O O . GLN B 1 11 ? 7.008 -49.438 -19.016 1 82.12 11 GLN B O 1
ATOM 4014 N N . CYS B 1 12 ? 5.027 -49.688 -17.984 1 82.38 12 CYS B N 1
ATOM 4015 C CA . CYS B 1 12 ? 4.789 -50.969 -18.672 1 82.38 12 CYS B CA 1
ATOM 4016 C C . CYS B 1 12 ? 3.627 -50.844 -19.656 1 82.38 12 CYS B C 1
ATOM 4018 O O . CYS B 1 12 ? 3.412 -51.719 -20.484 1 82.38 12 CYS B O 1
ATOM 4020 N N . GLY B 1 13 ? 2.777 -49.812 -19.562 1 82.44 13 GLY B N 1
ATOM 4021 C CA . GLY B 1 13 ? 1.683 -49.594 -20.5 1 82.44 13 GLY B CA 1
ATOM 4022 C C . GLY B 1 13 ? 0.392 -50.25 -20.062 1 82.44 13 GLY B C 1
ATOM 4023 O O . GLY B 1 13 ? -0.637 -50.125 -20.719 1 82.44 13 GLY B O 1
ATOM 4024 N N . ALA B 1 14 ? 0.493 -50.969 -18.938 1 85.81 14 ALA B N 1
ATOM 4025 C CA . ALA B 1 14 ? -0.698 -51.656 -18.438 1 85.81 14 ALA B CA 1
ATOM 4026 C C . ALA B 1 14 ? -1.743 -50.656 -17.953 1 85.81 14 ALA B C 1
ATOM 4028 O O . ALA B 1 14 ? -1.399 -49.562 -17.469 1 85.81 14 ALA B O 1
ATOM 4029 N N . ARG B 1 15 ? -2.973 -51 -18.078 1 88.94 15 ARG B N 1
ATOM 4030 C CA . ARG B 1 15 ? -4.059 -50.125 -17.625 1 88.94 15 ARG B CA 1
ATOM 4031 C C . ARG B 1 15 ? -4.094 -50.062 -16.109 1 88.94 15 ARG B C 1
ATOM 4033 O O . ARG B 1 15 ? -3.961 -51.062 -15.422 1 88.94 15 ARG B O 1
ATOM 4040 N N . LEU B 1 16 ? -4.25 -48.875 -15.648 1 90.62 16 LEU B N 1
ATOM 4041 C CA . LEU B 1 16 ? -4.312 -48.656 -14.211 1 90.62 16 LEU B CA 1
ATOM 4042 C C . LEU B 1 16 ? -5.762 -48.625 -13.727 1 90.62 16 LEU B C 1
ATOM 4044 O O . LEU B 1 16 ? -6.641 -48.125 -14.43 1 90.62 16 LEU B O 1
ATOM 4048 N N . SER B 1 17 ? -5.996 -49.219 -12.562 1 88.44 17 SER B N 1
ATOM 4049 C CA . SER B 1 17 ? -7.316 -49.125 -11.953 1 88.44 17 SER B CA 1
ATOM 4050 C C . SER B 1 17 ? -7.559 -47.75 -11.375 1 88.44 17 SER B C 1
ATOM 4052 O O . SER B 1 17 ? -6.766 -47.25 -10.57 1 88.44 17 SER B O 1
ATOM 4054 N N . PRO B 1 18 ? -8.641 -47.125 -11.805 1 87.69 18 PRO B N 1
ATOM 4055 C CA . PRO B 1 18 ? -8.906 -45.75 -11.359 1 87.69 18 PRO B CA 1
ATOM 4056 C C . PRO B 1 18 ? -8.922 -45.625 -9.836 1 87.69 18 PRO B C 1
ATOM 4058 O O . PRO B 1 18 ? -8.484 -44.594 -9.297 1 87.69 18 PRO B O 1
ATOM 4061 N N . GLY B 1 19 ? -9.375 -46.562 -9.133 1 88.25 19 GLY B N 1
ATOM 4062 C CA . GLY B 1 19 ? -9.445 -46.5 -7.68 1 88.25 19 GLY B CA 1
ATOM 4063 C C . GLY B 1 19 ? -8.086 -46.562 -7.012 1 88.25 19 GLY B C 1
ATOM 4064 O O . GLY B 1 19 ? -7.957 -46.281 -5.824 1 88.25 19 GLY B O 1
ATOM 4065 N N . LYS B 1 20 ? -7.109 -46.844 -7.766 1 88.75 20 LYS B N 1
ATOM 4066 C CA . LYS B 1 20 ? -5.781 -47.031 -7.184 1 88.75 20 LYS B CA 1
ATOM 4067 C C . LYS B 1 20 ? -4.852 -45.906 -7.598 1 88.75 20 LYS B C 1
ATOM 4069 O O . LYS B 1 20 ? -3.627 -46.062 -7.574 1 88.75 20 LYS B O 1
ATOM 4074 N N . VAL B 1 21 ? -5.41 -44.875 -8.188 1 92.25 21 VAL B N 1
ATOM 4075 C CA . VAL B 1 21 ? -4.668 -43.656 -8.531 1 92.25 21 VAL B CA 1
ATOM 4076 C C . VAL B 1 21 ? -5.133 -42.5 -7.656 1 92.25 21 VAL B C 1
ATOM 4078 O O . VAL B 1 21 ? -6.328 -42.188 -7.598 1 92.25 21 VAL B O 1
ATOM 4081 N N . ARG B 1 22 ? -4.184 -41.906 -6.914 1 93.19 22 ARG B N 1
ATOM 4082 C CA . ARG B 1 22 ? -4.516 -40.844 -5.988 1 93.19 22 ARG B CA 1
ATOM 4083 C C . ARG B 1 22 ? -3.637 -39.625 -6.23 1 93.19 22 ARG B C 1
ATOM 4085 O O . ARG B 1 22 ? -2.412 -39.719 -6.324 1 93.19 22 ARG B O 1
ATOM 4092 N N . LEU B 1 23 ? -4.324 -38.469 -6.395 1 93.75 23 LEU B N 1
ATOM 4093 C CA . LEU B 1 23 ? -3.619 -37.188 -6.531 1 93.75 23 LEU B CA 1
ATOM 4094 C C . LEU B 1 23 ? -3.486 -36.5 -5.18 1 93.75 23 LEU B C 1
ATOM 4096 O O . LEU B 1 23 ? -4.477 -36.312 -4.461 1 93.75 23 LEU B O 1
ATOM 4100 N N . ILE B 1 24 ? -2.314 -36.125 -4.793 1 92.12 24 ILE B N 1
ATOM 4101 C CA . ILE B 1 24 ? -2.031 -35.406 -3.549 1 92.12 24 ILE B CA 1
ATOM 4102 C C . ILE B 1 24 ? -1.229 -34.125 -3.848 1 92.12 24 ILE B C 1
ATOM 4104 O O . ILE B 1 24 ? -0.359 -34.125 -4.719 1 92.12 24 ILE B O 1
ATOM 4108 N N . ALA B 1 25 ? -1.598 -33.125 -3.102 1 91.81 25 ALA B N 1
ATOM 4109 C CA . ALA B 1 25 ? -0.834 -31.875 -3.23 1 91.81 25 ALA B CA 1
ATOM 4110 C C . ALA B 1 25 ? 0.14 -31.719 -2.066 1 91.81 25 ALA B C 1
ATOM 4112 O O . ALA B 1 25 ? -0.249 -31.828 -0.902 1 91.81 25 ALA B O 1
ATOM 4113 N N . GLU B 1 26 ? 1.36 -31.531 -2.305 1 90.19 26 GLU B N 1
ATOM 4114 C CA . GLU B 1 26 ? 2.387 -31.172 -1.335 1 90.19 26 GLU B CA 1
ATOM 4115 C C . GLU B 1 26 ? 2.926 -29.766 -1.606 1 90.19 26 GLU B C 1
ATOM 4117 O O . GLU B 1 26 ? 3.918 -29.609 -2.318 1 90.19 26 GLU B O 1
ATOM 4122 N N . GLY B 1 27 ? 2.307 -28.812 -0.919 1 92.19 27 GLY B N 1
ATOM 4123 C CA . GLY B 1 27 ? 2.562 -27.438 -1.312 1 92.19 27 GLY B CA 1
ATOM 4124 C C . GLY B 1 27 ? 2.076 -27.125 -2.713 1 92.19 27 GLY B C 1
ATOM 4125 O O . GLY B 1 27 ? 0.897 -27.297 -3.023 1 92.19 27 GLY B O 1
ATOM 4126 N N . THR B 1 28 ? 3.076 -26.766 -3.535 1 92.56 28 THR B N 1
ATOM 4127 C CA . THR B 1 28 ? 2.709 -26.453 -4.91 1 92.56 28 THR B CA 1
ATOM 4128 C C . THR B 1 28 ? 2.887 -27.672 -5.812 1 92.56 28 THR B C 1
ATOM 4130 O O . THR B 1 28 ? 2.553 -27.625 -7 1 92.56 28 THR B O 1
ATOM 4133 N N . ALA B 1 29 ? 3.369 -28.812 -5.289 1 92.5 29 ALA B N 1
ATOM 4134 C CA . ALA B 1 29 ? 3.73 -29.969 -6.109 1 92.5 29 ALA B CA 1
ATOM 4135 C C . ALA B 1 29 ? 2.582 -30.969 -6.188 1 92.5 29 ALA B C 1
ATOM 4137 O O . ALA B 1 29 ? 2.123 -31.469 -5.16 1 92.5 29 ALA B O 1
ATOM 4138 N N . PRO B 1 30 ? 2.133 -31.203 -7.391 1 93.12 30 PRO B N 1
ATOM 4139 C CA . PRO B 1 30 ? 1.233 -32.344 -7.531 1 93.12 30 PRO B CA 1
ATOM 4140 C C . PRO B 1 30 ? 1.967 -33.688 -7.465 1 93.12 30 PRO B C 1
ATOM 4142 O O . PRO B 1 30 ? 2.986 -33.875 -8.141 1 93.12 30 PRO B O 1
ATOM 4145 N N . VAL B 1 31 ? 1.505 -34.562 -6.668 1 92.38 31 VAL B N 1
ATOM 4146 C CA . VAL B 1 31 ? 2.059 -35.875 -6.523 1 92.38 31 VAL B CA 1
ATOM 4147 C C . VAL B 1 31 ? 0.969 -36.938 -6.777 1 92.38 31 VAL B C 1
ATOM 4149 O O . VAL B 1 31 ? -0.128 -36.844 -6.223 1 92.38 31 VAL B O 1
ATOM 4152 N N . VAL B 1 32 ? 1.298 -37.875 -7.656 1 93.19 32 VAL B N 1
ATOM 4153 C CA . VAL B 1 32 ? 0.335 -38.938 -7.941 1 93.19 32 VAL B CA 1
ATOM 4154 C C . VAL B 1 32 ? 0.883 -40.281 -7.453 1 93.19 32 VAL B C 1
ATOM 4156 O O . VAL B 1 32 ? 1.999 -40.656 -7.805 1 93.19 32 VAL B O 1
ATOM 4159 N N . GLN B 1 33 ? 0.109 -40.875 -6.594 1 92.06 33 GLN B N 1
ATOM 4160 C CA . GLN B 1 33 ? 0.391 -42.219 -6.176 1 92.06 33 GLN B CA 1
ATOM 4161 C C . GLN B 1 33 ? -0.507 -43.219 -6.906 1 92.06 33 GLN B C 1
ATOM 4163 O O . GLN B 1 33 ? -1.715 -43 -7.023 1 92.06 33 GLN B O 1
ATOM 4168 N N . TYR B 1 34 ? 0.122 -44.219 -7.473 1 90.81 34 TYR B N 1
ATOM 4169 C CA . TYR B 1 34 ? -0.692 -45.188 -8.211 1 90.81 34 TYR B CA 1
ATOM 4170 C C . TYR B 1 34 ? -0.128 -46.594 -8.086 1 90.81 34 TYR B C 1
ATOM 4172 O O . TYR B 1 34 ? 1.052 -46.781 -7.773 1 90.81 34 TYR B O 1
ATOM 4180 N N . TYR B 1 35 ? -1.012 -47.594 -8.219 1 91 35 TYR B N 1
ATOM 4181 C CA . TYR B 1 35 ? -0.645 -49 -8.188 1 91 35 TYR B CA 1
ATOM 4182 C C . TYR B 1 35 ? -0.798 -49.625 -9.562 1 91 35 TYR B C 1
ATOM 4184 O O . TYR B 1 35 ? -1.86 -49.531 -10.18 1 91 35 TYR B O 1
ATOM 4192 N N . CYS B 1 36 ? 0.313 -50.125 -10.031 1 88.31 36 CYS B N 1
ATOM 4193 C CA . CYS B 1 36 ? 0.283 -50.875 -11.281 1 88.31 36 CYS B CA 1
ATOM 4194 C C . CYS B 1 36 ? 0.38 -52.375 -11.023 1 88.31 36 CYS B C 1
ATOM 4196 O O . CYS B 1 36 ? 1.321 -52.844 -10.375 1 88.31 36 CYS B O 1
ATOM 4198 N N . SER B 1 37 ? -0.478 -53.125 -11.555 1 84.56 37 SER B N 1
ATOM 4199 C CA . SER B 1 37 ? -0.526 -54.562 -11.32 1 84.56 37 SER B CA 1
ATOM 4200 C C . SER B 1 37 ? 0.695 -55.281 -11.914 1 84.56 37 SER B C 1
ATOM 4202 O O . SER B 1 37 ? 1.124 -56.312 -11.414 1 84.56 37 SER B O 1
ATOM 4204 N N . CYS B 1 38 ? 1.245 -54.75 -12.914 1 83.69 38 CYS B N 1
ATOM 4205 C CA . CYS B 1 38 ? 2.379 -55.344 -13.602 1 83.69 38 CYS B CA 1
ATOM 4206 C C . CYS B 1 38 ? 3.693 -54.969 -12.945 1 83.69 38 CYS B C 1
ATOM 4208 O O . CYS B 1 38 ? 4.566 -55.812 -12.734 1 83.69 38 CYS B O 1
ATOM 4210 N N . CYS B 1 39 ? 3.77 -53.688 -12.758 1 83.06 39 CYS B N 1
ATOM 4211 C CA . CYS B 1 39 ? 5.051 -53.156 -12.305 1 83.06 39 CYS B CA 1
ATOM 4212 C C . CYS B 1 39 ? 5.176 -53.281 -10.789 1 83.06 39 CYS B C 1
ATOM 4214 O O . CYS B 1 39 ? 6.285 -53.281 -10.25 1 83.06 39 CYS B O 1
ATOM 4216 N N . SER B 1 40 ? 4.023 -53.188 -10.031 1 74.31 40 SER B N 1
ATOM 4217 C CA . SER B 1 40 ? 4.043 -53.156 -8.57 1 74.31 40 SER B CA 1
ATOM 4218 C C . SER B 1 40 ? 4.086 -54.562 -7.996 1 74.31 40 SER B C 1
ATOM 4220 O O . SER B 1 40 ? 4.258 -54.75 -6.789 1 74.31 40 SER B O 1
ATOM 4222 N N . ILE B 1 41 ? 3.725 -55.688 -8.742 1 61 41 ILE B N 1
ATOM 4223 C CA . ILE B 1 41 ? 3.703 -57.062 -8.266 1 61 41 ILE B CA 1
ATOM 4224 C C . ILE B 1 41 ? 5.02 -57.375 -7.566 1 61 41 ILE B C 1
ATOM 4226 O O . ILE B 1 41 ? 5.023 -58 -6.496 1 61 41 ILE B O 1
ATOM 4230 N N . ASP B 1 42 ? 6.098 -57.062 -8.25 1 53.94 42 ASP B N 1
ATOM 4231 C CA . ASP B 1 42 ? 7.32 -57.594 -7.656 1 53.94 42 ASP B CA 1
ATOM 4232 C C . ASP B 1 42 ? 7.617 -56.938 -6.312 1 53.94 42 ASP B C 1
ATOM 4234 O O . ASP B 1 42 ? 8.148 -57.562 -5.402 1 53.94 42 ASP B O 1
ATOM 4238 N N . LYS B 1 43 ? 7.195 -55.688 -6.152 1 56.28 43 LYS B N 1
ATOM 4239 C CA . LYS B 1 43 ? 7.676 -55.125 -4.891 1 56.28 43 LYS B CA 1
ATOM 4240 C C . LYS B 1 43 ? 6.527 -54.531 -4.094 1 56.28 43 LYS B C 1
ATOM 4242 O O . LYS B 1 43 ? 6.727 -54.031 -2.977 1 56.28 43 LYS B O 1
ATOM 4247 N N . GLY B 1 44 ? 5.273 -54.875 -4.5 1 59.72 44 GLY B N 1
ATOM 4248 C CA . GLY B 1 44 ? 4.082 -54.438 -3.787 1 59.72 44 GLY B CA 1
ATOM 4249 C C . GLY B 1 44 ? 4.047 -52.938 -3.539 1 59.72 44 GLY B C 1
ATOM 4250 O O . GLY B 1 44 ? 3.309 -52.469 -2.672 1 59.72 44 GLY B O 1
ATOM 4251 N N . ASP B 1 45 ? 4.906 -52.188 -4.363 1 74 45 ASP B N 1
ATOM 4252 C CA . ASP B 1 45 ? 5.184 -50.812 -3.924 1 74 45 ASP B CA 1
ATOM 4253 C C . ASP B 1 45 ? 4.324 -49.812 -4.688 1 74 45 ASP B C 1
ATOM 4255 O O . ASP B 1 45 ? 4.156 -49.938 -5.902 1 74 45 ASP B O 1
ATOM 4259 N N . ILE B 1 46 ? 3.613 -49 -4.027 1 83.56 46 ILE B N 1
ATOM 4260 C CA . ILE B 1 46 ? 2.91 -47.844 -4.555 1 83.56 46 ILE B CA 1
ATOM 4261 C C . ILE B 1 46 ? 3.889 -46.938 -5.316 1 83.56 46 ILE B C 1
ATOM 4263 O O . ILE B 1 46 ? 4.973 -46.625 -4.816 1 83.56 46 ILE B O 1
ATOM 4267 N N . LYS B 1 47 ? 3.58 -46.812 -6.641 1 88.56 47 LYS B N 1
ATOM 4268 C CA . LYS B 1 47 ? 4.41 -45.938 -7.453 1 88.56 47 LYS B CA 1
ATOM 4269 C C . LYS B 1 47 ? 4.051 -44.469 -7.207 1 88.56 47 LYS B C 1
ATOM 4271 O O . LYS B 1 47 ? 2.926 -44.156 -6.809 1 88.56 47 LYS B O 1
ATOM 4276 N N . ARG B 1 48 ? 5.152 -43.719 -7.414 1 89.75 48 ARG B N 1
ATOM 4277 C CA . ARG B 1 48 ? 4.988 -42.281 -7.105 1 89.75 48 ARG B CA 1
ATOM 4278 C C . ARG B 1 48 ? 5.516 -41.438 -8.242 1 89.75 48 ARG B C 1
ATOM 4280 O O . ARG B 1 48 ? 6.656 -41.594 -8.672 1 89.75 48 ARG B O 1
ATOM 4287 N N . TRP B 1 49 ? 4.578 -40.656 -8.859 1 90.94 49 TRP B N 1
ATOM 4288 C CA . TRP B 1 49 ? 4.984 -39.625 -9.805 1 90.94 49 TRP B CA 1
ATOM 4289 C C . TRP B 1 49 ? 4.988 -38.25 -9.141 1 90.94 49 TRP B C 1
ATOM 4291 O O . TRP B 1 49 ? 4.051 -37.906 -8.414 1 90.94 49 TRP B O 1
ATOM 4301 N N . GLU B 1 50 ? 6.039 -37.469 -9.336 1 90.75 50 GLU B N 1
ATOM 4302 C CA . GLU B 1 50 ? 6.168 -36.125 -8.773 1 90.75 50 GLU B CA 1
ATOM 4303 C C . GLU B 1 50 ? 6.207 -35.062 -9.875 1 90.75 50 GLU B C 1
ATOM 4305 O O . GLU B 1 50 ? 7.031 -35.125 -10.789 1 90.75 50 GLU B O 1
ATOM 4310 N N . GLY B 1 51 ? 5.309 -34.125 -9.734 1 90.81 51 GLY B N 1
ATOM 4311 C CA . GLY B 1 51 ? 5.191 -33.062 -10.742 1 90.81 51 GLY B CA 1
ATOM 4312 C C . GLY B 1 51 ? 6.316 -32.031 -10.672 1 90.81 51 GLY B C 1
ATOM 4313 O O . GLY B 1 51 ? 6.402 -31.156 -11.516 1 90.81 51 GLY B O 1
ATOM 4314 N N . GLN B 1 52 ? 7.188 -32.156 -9.68 1 89.88 52 GLN B N 1
ATOM 4315 C CA . GLN B 1 52 ? 8.32 -31.25 -9.492 1 89.88 52 GLN B CA 1
ATOM 4316 C C . GLN B 1 52 ? 9.562 -32 -9.039 1 89.88 52 GLN B C 1
ATOM 4318 O O . GLN B 1 52 ? 9.453 -33.094 -8.438 1 89.88 52 GLN B O 1
ATOM 4323 N N . CYS B 1 53 ? 10.656 -31.406 -9.43 1 87.56 53 CYS B N 1
ATOM 4324 C CA . CYS B 1 53 ? 11.914 -31.953 -8.938 1 87.56 53 CYS B CA 1
ATOM 4325 C C . CYS B 1 53 ? 12.141 -31.578 -7.48 1 87.56 53 CYS B C 1
ATOM 4327 O O . CYS B 1 53 ? 11.594 -30.578 -7.004 1 87.56 53 CYS B O 1
ATOM 4329 N N . ARG B 1 54 ? 12.812 -32.406 -6.828 1 86.12 54 ARG B N 1
ATOM 4330 C CA . ARG B 1 54 ? 13.25 -32.094 -5.477 1 86.12 54 ARG B CA 1
ATOM 4331 C C . ARG B 1 54 ? 14.445 -31.141 -5.496 1 86.12 54 ARG B C 1
ATOM 4333 O O . ARG B 1 54 ? 15.203 -31.109 -6.473 1 86.12 54 ARG B O 1
ATOM 4340 N N . SER B 1 55 ? 14.539 -30.203 -4.551 1 79.75 55 SER B N 1
ATOM 4341 C CA . SER B 1 55 ? 15.625 -29.234 -4.496 1 79.75 55 SER B CA 1
ATOM 4342 C C . SER B 1 55 ? 16.969 -29.922 -4.312 1 79.75 55 SER B C 1
ATOM 4344 O O . SER B 1 55 ? 17.984 -29.453 -4.828 1 79.75 55 SER B O 1
ATOM 4346 N N . THR B 1 56 ? 17.094 -30.828 -3.426 1 71.38 56 THR B N 1
ATOM 4347 C CA . THR B 1 56 ? 18.344 -31.562 -3.238 1 71.38 56 THR B CA 1
ATOM 4348 C C . THR B 1 56 ? 18.125 -33.062 -3.432 1 71.38 56 THR B C 1
ATOM 4350 O O . THR B 1 56 ? 17.031 -33.562 -3.172 1 71.38 56 THR B O 1
ATOM 4353 N N . ALA B 1 57 ? 18.969 -33.656 -4.254 1 57.34 57 ALA B N 1
ATOM 4354 C CA . ALA B 1 57 ? 18.906 -35.094 -4.547 1 57.34 57 ALA B CA 1
ATOM 4355 C C . ALA B 1 57 ? 19.188 -35.906 -3.303 1 57.34 57 ALA B C 1
ATOM 4357 O O . ALA B 1 57 ? 18.844 -37.094 -3.24 1 57.34 57 ALA B O 1
ATOM 4358 N N . LEU B 1 58 ? 19.891 -35.312 -2.488 1 48.91 58 LEU B N 1
ATOM 4359 C CA . LEU B 1 58 ? 20.578 -36.156 -1.536 1 48.91 58 LEU B CA 1
ATOM 4360 C C . LEU B 1 58 ? 19.641 -36.562 -0.387 1 48.91 58 LEU B C 1
ATOM 4362 O O . LEU B 1 58 ? 19.859 -37.562 0.271 1 48.91 58 LEU B O 1
ATOM 4366 N N . THR B 1 59 ? 18.875 -35.562 0.323 1 48.31 59 THR B N 1
ATOM 4367 C CA . THR B 1 59 ? 18.375 -35.906 1.644 1 48.31 59 THR B CA 1
ATOM 4368 C C . THR B 1 59 ? 16.906 -36.312 1.563 1 48.31 59 THR B C 1
ATOM 4370 O O . THR B 1 59 ? 16.203 -35.969 0.606 1 48.31 59 THR B O 1
ATOM 4373 N N . ARG B 1 60 ? 16.469 -37.344 2.387 1 46.69 60 ARG B N 1
ATOM 4374 C CA . ARG B 1 60 ? 15.148 -37.906 2.617 1 46.69 60 ARG B CA 1
ATOM 4375 C C . ARG B 1 60 ? 14.078 -36.844 2.557 1 46.69 60 ARG B C 1
ATOM 4377 O O . ARG B 1 60 ? 12.945 -37.094 2.137 1 46.69 60 ARG B O 1
ATOM 4384 N N . GLU B 1 61 ? 14.211 -35.75 3.283 1 53.25 61 GLU B N 1
ATOM 4385 C CA . GLU B 1 61 ? 13.141 -34.781 3.42 1 53.25 61 GLU B CA 1
ATOM 4386 C C . GLU B 1 61 ? 13.375 -33.562 2.498 1 53.25 61 GLU B C 1
ATOM 4388 O O . GLU B 1 61 ? 13.859 -32.531 2.938 1 53.25 61 GLU B O 1
ATOM 4393 N N . SER B 1 62 ? 13.43 -33.875 1.093 1 69.25 62 SER B N 1
ATOM 4394 C CA . SER B 1 62 ? 13.836 -32.844 0.171 1 69.25 62 SER B CA 1
ATOM 4395 C C . SER B 1 62 ? 12.633 -32.031 -0.33 1 69.25 62 SER B C 1
ATOM 4397 O O . SER B 1 62 ? 11.641 -32.625 -0.767 1 69.25 62 SER B O 1
ATOM 4399 N N . SER B 1 63 ? 12.516 -30.781 0.15 1 79.12 63 SER B N 1
ATOM 4400 C CA . SER B 1 63 ? 11.461 -29.875 -0.313 1 79.12 63 SER B CA 1
ATOM 4401 C C . SER B 1 63 ? 11.406 -29.828 -1.836 1 79.12 63 SER B C 1
ATOM 4403 O O . SER B 1 63 ? 12.43 -30 -2.504 1 79.12 63 SER B O 1
ATOM 4405 N N . PHE B 1 64 ? 10.258 -29.891 -2.285 1 89.56 64 PHE B N 1
ATOM 4406 C CA . PHE B 1 64 ? 10.094 -29.703 -3.721 1 89.56 64 PHE B CA 1
ATOM 4407 C C . PHE B 1 64 ? 10.633 -28.359 -4.16 1 89.56 64 PHE B C 1
ATOM 4409 O O . PHE B 1 64 ? 10.453 -27.359 -3.461 1 89.56 64 PHE B O 1
ATOM 4416 N N . LEU B 1 65 ? 11.305 -28.312 -5.238 1 90.56 65 LEU B N 1
ATOM 4417 C CA . LEU B 1 65 ? 11.938 -27.109 -5.758 1 90.56 65 LEU B CA 1
ATOM 4418 C C . LEU B 1 65 ? 10.914 -25.984 -5.941 1 90.56 65 LEU B C 1
ATOM 4420 O O . LEU B 1 65 ? 11.188 -24.828 -5.609 1 90.56 65 LEU B O 1
ATOM 4424 N N . GLY B 1 66 ? 9.766 -26.344 -6.484 1 92.12 66 GLY B N 1
ATOM 4425 C CA . GLY B 1 66 ? 8.727 -25.359 -6.703 1 92.12 66 GLY B CA 1
ATOM 4426 C C . GLY B 1 66 ? 8.289 -24.656 -5.43 1 92.12 66 GLY B C 1
ATOM 4427 O O . GLY B 1 66 ? 7.934 -23.484 -5.449 1 92.12 66 GLY B O 1
ATOM 4428 N N . ASN B 1 67 ? 8.289 -25.359 -4.34 1 92.25 67 ASN B N 1
ATOM 4429 C CA . ASN B 1 67 ? 7.93 -24.781 -3.053 1 92.25 67 ASN B CA 1
ATOM 4430 C C . ASN B 1 67 ? 8.945 -23.719 -2.615 1 92.25 67 ASN B C 1
ATOM 4432 O O . ASN B 1 67 ? 8.57 -22.641 -2.164 1 92.25 67 ASN B O 1
ATOM 4436 N N . ILE B 1 68 ? 10.141 -24.031 -2.801 1 92.38 68 ILE B N 1
ATOM 4437 C CA . ILE B 1 68 ? 11.227 -23.141 -2.424 1 92.38 68 ILE B CA 1
ATOM 4438 C C . ILE B 1 68 ? 11.203 -21.891 -3.311 1 92.38 68 ILE B C 1
ATOM 4440 O O . ILE B 1 68 ? 11.211 -20.766 -2.811 1 92.38 68 ILE B O 1
ATOM 4444 N N . LEU B 1 69 ? 11.062 -22.141 -4.559 1 95 69 LEU B N 1
ATOM 4445 C CA . LEU B 1 69 ? 11.102 -21.047 -5.516 1 95 69 LEU B CA 1
ATOM 4446 C C . LEU B 1 69 ? 9.898 -20.125 -5.328 1 95 69 LEU B C 1
ATOM 4448 O O . LEU B 1 69 ? 10 -18.906 -5.531 1 95 69 LEU B O 1
ATOM 4452 N N . THR B 1 70 ? 8.805 -20.734 -4.961 1 96.62 70 THR B N 1
ATOM 4453 C CA . THR B 1 70 ? 7.605 -19.953 -4.695 1 96.62 70 THR B CA 1
ATOM 4454 C C . THR B 1 70 ? 7.855 -18.953 -3.572 1 96.62 70 THR B C 1
ATOM 4456 O O . THR B 1 70 ? 7.535 -17.766 -3.707 1 96.62 70 THR B O 1
ATOM 4459 N N . ALA B 1 71 ? 8.453 -19.375 -2.559 1 95.75 71 ALA B N 1
ATOM 4460 C CA . ALA B 1 71 ? 8.719 -18.531 -1.398 1 95.75 71 ALA B CA 1
ATOM 4461 C C . ALA B 1 71 ? 9.781 -17.484 -1.72 1 95.75 71 ALA B C 1
ATOM 4463 O O . ALA B 1 71 ? 9.578 -16.281 -1.476 1 95.75 71 ALA B O 1
ATOM 4464 N N . ILE B 1 72 ? 10.852 -17.906 -2.32 1 96.62 72 ILE B N 1
ATOM 4465 C CA . ILE B 1 72 ? 11.977 -17.016 -2.574 1 96.62 72 ILE B CA 1
ATOM 4466 C C . ILE B 1 72 ? 11.57 -15.953 -3.594 1 96.62 72 ILE B C 1
ATOM 4468 O O . ILE B 1 72 ? 11.945 -14.781 -3.465 1 96.62 72 ILE B O 1
ATOM 4472 N N . SER B 1 73 ? 10.828 -16.375 -4.598 1 97.38 73 SER B N 1
ATOM 4473 C CA . SER B 1 73 ? 10.375 -15.422 -5.598 1 97.38 73 SER B CA 1
ATOM 4474 C C . SER B 1 73 ? 9.523 -14.32 -4.969 1 97.38 73 SER B C 1
ATOM 4476 O O . SER B 1 73 ? 9.594 -13.164 -5.383 1 97.38 73 SER B O 1
ATOM 4478 N N . ALA B 1 74 ? 8.711 -14.664 -4.023 1 97.12 74 ALA B N 1
ATOM 4479 C CA . ALA B 1 74 ? 7.922 -13.664 -3.311 1 97.12 74 ALA B CA 1
ATOM 4480 C C . ALA B 1 74 ? 8.812 -12.703 -2.537 1 97.12 74 ALA B C 1
ATOM 4482 O O . ALA B 1 74 ? 8.586 -11.492 -2.545 1 97.12 74 ALA B O 1
ATOM 4483 N N . VAL B 1 75 ? 9.844 -13.219 -1.941 1 96.81 75 VAL B N 1
ATOM 4484 C CA . VAL B 1 75 ? 10.766 -12.422 -1.141 1 96.81 75 VAL B CA 1
ATOM 4485 C C . VAL B 1 75 ? 11.492 -11.422 -2.035 1 96.81 75 VAL B C 1
ATOM 4487 O O . VAL B 1 75 ? 11.477 -10.219 -1.774 1 96.81 75 VAL B O 1
ATOM 4490 N N . VAL B 1 76 ? 12.047 -11.859 -3.121 1 97.38 76 VAL B N 1
ATOM 4491 C CA . VAL B 1 76 ? 12.969 -11.047 -3.902 1 97.38 76 VAL B CA 1
ATOM 4492 C C . VAL B 1 76 ? 12.18 -10.031 -4.734 1 97.38 76 VAL B C 1
ATOM 4494 O O . VAL B 1 76 ? 12.734 -9.039 -5.199 1 97.38 76 VAL B O 1
ATOM 4497 N N . THR B 1 77 ? 10.883 -10.289 -4.945 1 94.69 77 THR B N 1
ATOM 4498 C CA . THR B 1 77 ? 10.078 -9.352 -5.719 1 94.69 77 THR B CA 1
ATOM 4499 C C . THR B 1 77 ? 9.312 -8.406 -4.793 1 94.69 77 THR B C 1
ATOM 4501 O O . THR B 1 77 ? 8.695 -7.445 -5.254 1 94.69 77 THR B O 1
ATOM 4504 N N . GLY B 1 78 ? 9.289 -8.688 -3.551 1 92.81 78 GLY B N 1
ATOM 4505 C CA . GLY B 1 78 ? 8.578 -7.855 -2.596 1 92.81 78 GLY B CA 1
ATOM 4506 C C . GLY B 1 78 ? 7.082 -8.117 -2.578 1 92.81 78 GLY B C 1
ATOM 4507 O O . GLY B 1 78 ? 6.301 -7.277 -2.135 1 92.81 78 GLY B O 1
ATOM 4508 N N . THR B 1 79 ? 6.656 -9.25 -3.121 1 92.81 79 THR B N 1
ATOM 4509 C CA . THR B 1 79 ? 5.242 -9.609 -3.123 1 92.81 79 THR B CA 1
ATOM 4510 C C . THR B 1 79 ? 4.824 -10.164 -1.767 1 92.81 79 THR B C 1
ATOM 4512 O O . THR B 1 79 ? 5.449 -11.094 -1.252 1 92.81 79 THR B O 1
ATOM 4515 N N . ARG B 1 80 ? 3.777 -9.625 -1.223 1 90.19 80 ARG B N 1
ATOM 4516 C CA . ARG B 1 80 ? 3.336 -10.047 0.101 1 90.19 80 ARG B CA 1
ATOM 4517 C C . ARG B 1 80 ? 2.723 -11.445 0.051 1 90.19 80 ARG B C 1
ATOM 4519 O O . ARG B 1 80 ? 1.815 -11.703 -0.743 1 90.19 80 ARG B O 1
ATOM 4526 N N . PHE B 1 81 ? 3.121 -12.219 0.994 1 91.75 81 PHE B N 1
ATOM 4527 C CA . PHE B 1 81 ? 2.674 -13.602 0.994 1 91.75 81 PHE B CA 1
ATOM 4528 C C . PHE B 1 81 ? 1.184 -13.695 1.3 1 91.75 81 PHE B C 1
ATOM 4530 O O . PHE B 1 81 ? 0.472 -14.516 0.718 1 91.75 81 PHE B O 1
ATOM 4537 N N . GLY B 1 82 ? 0.721 -12.875 2.26 1 88.25 82 GLY B N 1
ATOM 4538 C CA . GLY B 1 82 ? -0.691 -12.898 2.607 1 88.25 82 GLY B CA 1
ATOM 4539 C C . GLY B 1 82 ? -1.604 -12.68 1.416 1 88.25 82 GLY B C 1
ATOM 4540 O O . GLY B 1 82 ? -2.65 -13.32 1.304 1 88.25 82 GLY B O 1
ATOM 4541 N N . GLU B 1 83 ? -1.256 -11.844 0.559 1 90.12 83 GLU B N 1
ATOM 4542 C CA . GLU B 1 83 ? -2.043 -11.562 -0.638 1 90.12 83 GLU B CA 1
ATOM 4543 C C . GLU B 1 83 ? -1.969 -12.719 -1.63 1 90.12 83 GLU B C 1
ATOM 4545 O O . GLU B 1 83 ? -2.973 -13.078 -2.248 1 90.12 83 GLU B O 1
ATOM 4550 N N . LEU B 1 84 ? -0.78 -13.273 -1.759 1 94.38 84 LEU B N 1
ATOM 4551 C CA . LEU B 1 84 ? -0.606 -14.43 -2.627 1 94.38 84 LEU B CA 1
ATOM 4552 C C . LEU B 1 84 ? -1.453 -15.602 -2.145 1 94.38 84 LEU B C 1
ATOM 4554 O O . LEU B 1 84 ? -2.094 -16.281 -2.949 1 94.38 84 LEU B O 1
ATOM 4558 N N . GLN B 1 85 ? -1.434 -15.781 -0.89 1 93.12 85 GLN B N 1
ATOM 4559 C CA . GLN B 1 85 ? -2.178 -16.891 -0.298 1 93.12 85 GLN B CA 1
ATOM 4560 C C . GLN B 1 85 ? -3.682 -16.703 -0.492 1 93.12 85 GLN B C 1
ATOM 4562 O O . GLN B 1 85 ? -4.391 -17.672 -0.809 1 93.12 85 GLN B O 1
ATOM 4567 N N . ARG B 1 86 ? -4.176 -15.508 -0.259 1 91.31 86 ARG B N 1
ATOM 4568 C CA . ARG B 1 86 ? -5.594 -15.219 -0.466 1 91.31 86 ARG B CA 1
ATOM 4569 C C . ARG B 1 86 ? -5.992 -15.461 -1.917 1 91.31 86 ARG B C 1
ATOM 4571 O O . ARG B 1 86 ? -7.051 -16.031 -2.188 1 91.31 86 ARG B O 1
ATOM 4578 N N . TRP B 1 87 ? -5.188 -15.016 -2.795 1 95.5 87 TRP B N 1
ATOM 4579 C CA . TRP B 1 87 ? -5.41 -15.227 -4.223 1 95.5 87 TRP B CA 1
ATOM 4580 C C . TRP B 1 87 ? -5.426 -16.719 -4.559 1 95.5 87 TRP B C 1
ATOM 4582 O O . TRP B 1 87 ? -6.336 -17.203 -5.234 1 95.5 87 TRP B O 1
ATOM 4592 N N . ALA B 1 88 ? -4.43 -17.438 -4.062 1 96.06 88 ALA B N 1
ATOM 4593 C CA . ALA B 1 88 ? -4.32 -18.875 -4.32 1 96.06 88 ALA B CA 1
ATOM 4594 C C . ALA B 1 88 ? -5.527 -19.625 -3.764 1 96.06 88 ALA B C 1
ATOM 4596 O O . ALA B 1 88 ? -6.062 -20.531 -4.418 1 96.06 88 ALA B O 1
ATOM 4597 N N . LYS B 1 89 ? -5.93 -19.234 -2.605 1 93.44 89 LYS B N 1
ATOM 4598 C CA . LYS B 1 89 ? -7.086 -19.891 -1.985 1 93.44 89 LYS B CA 1
ATOM 4599 C C . LYS B 1 89 ? -8.344 -19.672 -2.822 1 93.44 89 LYS B C 1
ATOM 4601 O O . LYS B 1 89 ? -9.109 -20.609 -3.041 1 93.44 89 LYS B O 1
ATOM 4606 N N . GLN B 1 90 ? -8.539 -18.484 -3.232 1 94.69 90 GLN B N 1
ATOM 4607 C CA . GLN B 1 90 ? -9.703 -18.188 -4.066 1 94.69 90 GLN B CA 1
ATOM 4608 C C . GLN B 1 90 ? -9.656 -18.984 -5.367 1 94.69 90 GLN B C 1
ATOM 4610 O O . GLN B 1 90 ? -10.695 -19.422 -5.875 1 94.69 90 GLN B O 1
ATOM 4615 N N . LEU B 1 91 ? -8.477 -19.203 -5.902 1 94.5 91 LEU B N 1
ATOM 4616 C CA . LEU B 1 91 ? -8.25 -19.953 -7.137 1 94.5 91 LEU B CA 1
ATOM 4617 C C . LEU B 1 91 ? -8.32 -21.453 -6.879 1 94.5 91 LEU B C 1
ATOM 4619 O O . LEU B 1 91 ? -8.32 -22.25 -7.82 1 94.5 91 LEU B O 1
ATOM 4623 N N . ARG B 1 92 ? -8.336 -21.875 -5.633 1 91.94 92 ARG B N 1
ATOM 4624 C CA . ARG B 1 92 ? -8.242 -23.281 -5.211 1 91.94 92 ARG B CA 1
ATOM 4625 C C . ARG B 1 92 ? -6.941 -23.906 -5.688 1 91.94 92 ARG B C 1
ATOM 4627 O O . ARG B 1 92 ? -6.934 -25.062 -6.141 1 91.94 92 ARG B O 1
ATOM 4634 N N . LEU B 1 93 ? -5.926 -23.078 -5.719 1 93.88 93 LEU B N 1
ATOM 4635 C CA . LEU B 1 93 ? -4.57 -23.516 -6.047 1 93.88 93 LEU B CA 1
ATOM 4636 C C . LEU B 1 93 ? -3.844 -24.016 -4.805 1 93.88 93 LEU B C 1
ATOM 4638 O O . LEU B 1 93 ? -3.824 -23.328 -3.775 1 93.88 93 LEU B O 1
ATOM 4642 N N . SER B 1 94 ? -3.332 -25.25 -4.91 1 93.5 94 SER B N 1
ATOM 4643 C CA . SER B 1 94 ? -2.475 -25.719 -3.822 1 93.5 94 SER B CA 1
ATOM 4644 C C . SER B 1 94 ? -1.243 -24.828 -3.674 1 93.5 94 SER B C 1
ATOM 4646 O O . SER B 1 94 ? -0.594 -24.5 -4.668 1 93.5 94 SER B O 1
ATOM 4648 N N . PHE B 1 95 ? -0.963 -24.469 -2.42 1 95.25 95 PHE B N 1
ATOM 4649 C CA . PHE B 1 95 ? 0.063 -23.469 -2.162 1 95.25 95 PHE B CA 1
ATOM 4650 C C . PHE B 1 95 ? 0.851 -23.812 -0.903 1 95.25 95 PHE B C 1
ATOM 4652 O O . PHE B 1 95 ? 0.438 -24.656 -0.12 1 95.25 95 PHE B O 1
ATOM 4659 N N . ILE B 1 96 ? 1.972 -23.219 -0.75 1 94.88 96 ILE B N 1
ATOM 4660 C CA . ILE B 1 96 ? 2.768 -23.438 0.454 1 94.88 96 ILE B CA 1
ATOM 4661 C C . ILE B 1 96 ? 2.088 -22.766 1.647 1 94.88 96 ILE B C 1
ATOM 4663 O O . ILE B 1 96 ? 1.304 -21.828 1.479 1 94.88 96 ILE B O 1
ATOM 4667 N N . SER B 1 97 ? 2.42 -23.234 2.822 1 92.69 97 SER B N 1
ATOM 4668 C CA . SER B 1 97 ? 1.882 -22.656 4.047 1 92.69 97 SER B CA 1
ATOM 4669 C C . SER B 1 97 ? 2.652 -21.406 4.445 1 92.69 97 SER B C 1
ATOM 4671 O O . SER B 1 97 ? 3.768 -21.172 3.971 1 92.69 97 SER B O 1
ATOM 4673 N N . ILE B 1 98 ? 2.053 -20.594 5.328 1 91.62 98 ILE B N 1
ATOM 4674 C CA . ILE B 1 98 ? 2.693 -19.375 5.812 1 91.62 98 ILE B CA 1
ATOM 4675 C C . ILE B 1 98 ? 3.945 -19.734 6.613 1 91.62 98 ILE B C 1
ATOM 4677 O O . ILE B 1 98 ? 4.945 -19.016 6.566 1 91.62 98 ILE B O 1
ATOM 4681 N N . SER B 1 99 ? 3.875 -20.859 7.344 1 90.19 99 SER B N 1
ATOM 4682 C CA . SER B 1 99 ? 5.039 -21.312 8.094 1 90.19 99 SER B CA 1
ATOM 4683 C C . SER B 1 99 ? 6.199 -21.656 7.164 1 90.19 99 SER B C 1
ATOM 4685 O O . SER B 1 99 ? 7.344 -21.281 7.426 1 90.19 99 SER B O 1
ATOM 4687 N N . SER B 1 100 ? 5.859 -22.328 6.062 1 90.56 100 SER B N 1
ATOM 4688 C CA . SER B 1 100 ? 6.875 -22.656 5.07 1 90.56 100 SER B CA 1
ATOM 4689 C C . SER B 1 100 ? 7.469 -21.406 4.449 1 90.56 100 SER B C 1
ATOM 4691 O O . SER B 1 100 ? 8.68 -21.312 4.23 1 90.56 100 SER B O 1
ATOM 4693 N N . PHE B 1 101 ? 6.691 -20.391 4.219 1 93.94 101 PHE B N 1
ATOM 4694 C CA . PHE B 1 101 ? 7.16 -19.141 3.635 1 93.94 101 PHE B CA 1
ATOM 4695 C C . PHE B 1 101 ? 8.195 -18.484 4.535 1 93.94 101 PHE B C 1
ATOM 4697 O O . PHE B 1 101 ? 9.289 -18.125 4.078 1 93.94 101 PHE B O 1
ATOM 4704 N N . TYR B 1 102 ? 7.863 -18.344 5.754 1 92.69 102 TYR B N 1
ATOM 4705 C CA . TYR B 1 102 ? 8.758 -17.609 6.645 1 92.69 102 TYR B CA 1
ATOM 4706 C C . TYR B 1 102 ? 10.008 -18.438 6.949 1 92.69 102 TYR B C 1
ATOM 4708 O O . TYR B 1 102 ? 11.078 -17.875 7.203 1 92.69 102 TYR B O 1
ATOM 4716 N N . LYS B 1 103 ? 9.867 -19.719 6.945 1 90.12 103 LYS B N 1
ATOM 4717 C CA . LYS B 1 103 ? 11.055 -20.562 7.055 1 90.12 103 LYS B CA 1
ATOM 4718 C C . LYS B 1 103 ? 12.039 -20.266 5.93 1 90.12 103 LYS B C 1
ATOM 4720 O O . LYS B 1 103 ? 13.219 -20 6.184 1 90.12 103 LYS B O 1
ATOM 4725 N N . TRP B 1 104 ? 11.539 -20.266 4.758 1 91 104 TRP B N 1
ATOM 4726 C CA . TRP B 1 104 ? 12.406 -20.031 3.607 1 91 104 TRP B CA 1
ATOM 4727 C C . TRP B 1 104 ? 12.859 -18.578 3.561 1 91 104 TRP B C 1
ATOM 4729 O O . TRP B 1 104 ? 13.977 -18.281 3.121 1 91 104 TRP B O 1
ATOM 4739 N N . PHE B 1 105 ? 12.039 -17.641 4.012 1 93.81 105 PHE B N 1
ATOM 4740 C CA . PHE B 1 105 ? 12.445 -16.25 4.102 1 93.81 105 PHE B CA 1
ATOM 4741 C C . PHE B 1 105 ? 13.68 -16.094 4.973 1 93.81 105 PHE B C 1
ATOM 4743 O O . PHE B 1 105 ? 14.648 -15.438 4.582 1 93.81 105 PHE B O 1
ATOM 4750 N N . LEU B 1 106 ? 13.648 -16.75 6.09 1 90.69 106 LEU B N 1
ATOM 4751 C CA . LEU B 1 106 ? 14.781 -16.688 7.008 1 90.69 106 LEU B CA 1
ATOM 4752 C C . LEU B 1 106 ? 16.016 -17.328 6.387 1 90.69 106 LEU B C 1
ATOM 4754 O O . LEU B 1 106 ? 17.125 -16.828 6.559 1 90.69 106 LEU B O 1
ATOM 4758 N N . HIS B 1 107 ? 15.766 -18.312 5.605 1 88.25 107 HIS B N 1
ATOM 4759 C CA . HIS B 1 107 ? 16.859 -19 4.941 1 88.25 107 HIS B CA 1
ATOM 4760 C C . HIS B 1 107 ? 17.469 -18.141 3.84 1 88.25 107 HIS B C 1
ATOM 4762 O O . HIS B 1 107 ? 18.609 -18.375 3.428 1 88.25 107 HIS B O 1
ATOM 4768 N N . CYS B 1 108 ? 16.75 -17.188 3.34 1 93.88 108 CYS B N 1
ATOM 4769 C CA . CYS B 1 108 ? 17.234 -16.312 2.281 1 93.88 108 CYS B CA 1
ATOM 4770 C C . CYS B 1 108 ? 18.188 -15.258 2.836 1 93.88 108 CYS B C 1
ATOM 4772 O O . CYS B 1 108 ? 18.922 -14.625 2.078 1 93.88 108 CYS B O 1
ATOM 4774 N N . LYS B 1 109 ? 18.234 -15.039 4.137 1 93.75 109 LYS B N 1
ATOM 4775 C CA . LYS B 1 109 ? 18.922 -13.906 4.758 1 93.75 109 LYS B CA 1
ATOM 4776 C C . LYS B 1 109 ? 20.406 -13.883 4.367 1 93.75 109 LYS B C 1
ATOM 4778 O O . LYS B 1 109 ? 20.875 -12.914 3.779 1 93.75 109 LYS B O 1
ATOM 4783 N N . PRO B 1 110 ? 21.156 -14.984 4.652 1 94.56 110 PRO B N 1
ATOM 4784 C CA . PRO B 1 110 ? 22.578 -14.938 4.309 1 94.56 110 PRO B CA 1
ATOM 4785 C C . PRO B 1 110 ? 22.812 -14.742 2.812 1 94.56 110 PRO B C 1
ATOM 4787 O O . PRO B 1 110 ? 23.766 -14.062 2.418 1 94.56 110 PRO B O 1
ATOM 4790 N N . SER B 1 111 ? 21.969 -15.352 1.982 1 96.25 111 SER B N 1
ATOM 4791 C CA . SER B 1 111 ? 22.109 -15.242 0.535 1 96.25 111 SER B CA 1
ATOM 4792 C C . SER B 1 111 ? 21.844 -13.82 0.057 1 96.25 111 SER B C 1
ATOM 4794 O O . SER B 1 111 ? 22.531 -13.312 -0.834 1 96.25 111 SER B O 1
ATOM 4796 N N . ILE B 1 112 ? 20.844 -13.195 0.614 1 97.56 112 ILE B N 1
ATOM 4797 C CA . ILE B 1 112 ? 20.531 -11.812 0.272 1 97.56 112 ILE B CA 1
ATOM 4798 C C . ILE B 1 112 ? 21.719 -10.914 0.639 1 97.56 112 ILE B C 1
ATOM 4800 O O . ILE B 1 112 ? 22.141 -10.078 -0.159 1 97.56 112 ILE B O 1
ATOM 4804 N N . GLU B 1 113 ? 22.25 -11.102 1.801 1 97.19 113 GLU B N 1
ATOM 4805 C CA . GLU B 1 113 ? 23.391 -10.312 2.258 1 97.19 113 GLU B CA 1
ATOM 4806 C C . GLU B 1 113 ? 24.609 -10.516 1.354 1 97.19 113 GLU B C 1
ATOM 4808 O O . GLU B 1 113 ? 25.266 -9.547 0.958 1 97.19 113 GLU B O 1
ATOM 4813 N N . LYS B 1 114 ? 24.828 -11.742 1.018 1 96.94 114 LYS B N 1
ATOM 4814 C CA . LYS B 1 114 ? 25.953 -12.062 0.149 1 96.94 114 LYS B CA 1
ATOM 4815 C C . LYS B 1 114 ? 25.828 -11.352 -1.196 1 96.94 114 LYS B C 1
ATOM 4817 O O . LYS B 1 114 ? 26.781 -10.703 -1.646 1 96.94 114 LYS B O 1
ATOM 4822 N N . VAL B 1 115 ? 24.719 -11.516 -1.807 1 98.31 115 VAL B N 1
ATOM 4823 C CA . VAL B 1 115 ? 24.5 -10.922 -3.123 1 98.31 115 VAL B CA 1
ATOM 4824 C C . VAL B 1 115 ? 24.516 -9.398 -3.012 1 98.31 115 VAL B C 1
ATOM 4826 O O . VAL B 1 115 ? 25.047 -8.711 -3.891 1 98.31 115 VAL B O 1
ATOM 4829 N N . TYR B 1 116 ? 24 -8.859 -1.984 1 98.31 116 TYR B N 1
ATOM 4830 C CA . TYR B 1 116 ? 24 -7.422 -1.741 1 98.31 116 TYR B CA 1
ATOM 4831 C C . TYR B 1 116 ? 25.422 -6.883 -1.654 1 98.31 116 TYR B C 1
ATOM 4833 O O . TYR B 1 116 ? 25.75 -5.875 -2.283 1 98.31 116 TYR B O 1
ATOM 4841 N N . PHE B 1 117 ? 26.25 -7.547 -0.884 1 97.94 117 PHE B N 1
ATOM 4842 C CA . PHE B 1 117 ? 27.609 -7.066 -0.686 1 97.94 117 PHE B CA 1
ATOM 4843 C C . PHE B 1 117 ? 28.406 -7.133 -1.986 1 97.94 117 PHE B C 1
ATOM 4845 O O . PHE B 1 117 ? 29.203 -6.238 -2.279 1 97.94 117 PHE B O 1
ATOM 4852 N N . SER B 1 118 ? 28.125 -8.156 -2.732 1 97.69 118 SER B N 1
ATOM 4853 C CA . SER B 1 118 ? 28.75 -8.234 -4.047 1 97.69 118 SER B CA 1
ATOM 4854 C C . SER B 1 118 ? 28.297 -7.09 -4.949 1 97.69 118 SER B C 1
ATOM 4856 O O . SER B 1 118 ? 29.109 -6.469 -5.637 1 97.69 118 SER B O 1
ATOM 4858 N N . HIS B 1 119 ? 27.031 -6.859 -4.969 1 98 119 HIS B N 1
ATOM 4859 C CA . HIS B 1 119 ? 26.469 -5.758 -5.738 1 98 119 HIS B CA 1
ATOM 4860 C C . HIS B 1 119 ? 27.031 -4.414 -5.27 1 98 119 HIS B C 1
ATOM 4862 O O . HIS B 1 119 ? 27.344 -3.547 -6.086 1 98 119 HIS B O 1
ATOM 4868 N N . GLN B 1 120 ? 27.141 -4.234 -4 1 97.81 120 GLN B N 1
ATOM 4869 C CA . GLN B 1 120 ? 27.672 -3.016 -3.4 1 97.81 120 GLN B CA 1
ATOM 4870 C C . GLN B 1 120 ? 29.109 -2.773 -3.83 1 97.81 120 GLN B C 1
ATOM 4872 O O . GLN B 1 120 ? 29.5 -1.64 -4.125 1 97.81 120 GLN B O 1
ATOM 4877 N N . GLN B 1 121 ? 29.859 -3.83 -3.922 1 97.38 121 GLN B N 1
ATOM 4878 C CA . GLN B 1 121 ? 31.25 -3.703 -4.363 1 97.38 121 GLN B CA 1
ATOM 4879 C C . GLN B 1 121 ? 31.312 -3.203 -5.805 1 97.38 121 GLN B C 1
ATOM 4881 O O . GLN B 1 121 ? 32.188 -2.381 -6.137 1 97.38 121 GLN B O 1
ATOM 4886 N N . LYS B 1 122 ? 30.453 -3.691 -6.562 1 96.81 122 LYS B N 1
ATOM 4887 C CA . LYS B 1 122 ? 30.391 -3.199 -7.938 1 96.81 122 LYS B CA 1
ATOM 4888 C C . LYS B 1 122 ? 30.078 -1.707 -7.973 1 96.81 122 LYS B C 1
ATOM 4890 O O . LYS B 1 122 ? 30.672 -0.962 -8.758 1 96.81 122 LYS B O 1
ATOM 4895 N N . VAL B 1 123 ? 29.188 -1.326 -7.16 1 97.81 123 VAL B N 1
ATOM 4896 C CA . VAL B 1 123 ? 28.812 0.081 -7.055 1 97.81 123 VAL B CA 1
ATOM 4897 C C . VAL B 1 123 ? 30.031 0.899 -6.602 1 97.81 123 VAL B C 1
ATOM 4899 O O . VAL B 1 123 ? 30.312 1.956 -7.168 1 97.81 123 VAL B O 1
ATOM 4902 N N . PHE B 1 124 ? 30.766 0.39 -5.664 1 97.44 124 PHE B N 1
ATOM 4903 C CA . PHE B 1 124 ? 31.953 1.065 -5.152 1 97.44 124 PHE B CA 1
ATOM 4904 C C . PHE B 1 124 ? 33 1.268 -6.258 1 97.44 124 PHE B C 1
ATOM 4906 O O . PHE B 1 124 ? 33.562 2.352 -6.395 1 97.44 124 PHE B O 1
ATOM 4913 N N . ASP B 1 125 ? 33.094 0.265 -7.02 1 96.31 125 ASP B N 1
ATOM 4914 C CA . ASP B 1 125 ? 34.094 0.323 -8.094 1 96.31 125 ASP B CA 1
ATOM 4915 C C . ASP B 1 125 ? 33.75 1.413 -9.102 1 96.31 125 ASP B C 1
ATOM 4917 O O . ASP B 1 125 ? 34.594 2.168 -9.539 1 96.31 125 ASP B O 1
ATOM 4921 N N . VAL B 1 126 ? 32.5 1.491 -9.398 1 96.19 126 VAL B N 1
ATOM 4922 C CA . VAL B 1 126 ? 32.031 2.494 -10.359 1 96.19 126 VAL B CA 1
ATOM 4923 C C . VAL B 1 126 ? 32.25 3.893 -9.789 1 96.19 126 VAL B C 1
ATOM 4925 O O . VAL B 1 126 ? 32.75 4.785 -10.484 1 96.19 126 VAL B O 1
ATOM 4928 N N . ILE B 1 127 ? 31.969 4.094 -8.562 1 96.62 127 ILE B N 1
ATOM 4929 C CA . ILE B 1 127 ? 32.094 5.398 -7.93 1 96.62 127 ILE B CA 1
ATOM 4930 C C . ILE B 1 127 ? 33.562 5.766 -7.781 1 96.62 127 ILE B C 1
ATOM 4932 O O . ILE B 1 127 ? 33.938 6.91 -8.023 1 96.62 127 ILE B O 1
ATOM 4936 N N . ARG B 1 128 ? 34.375 4.836 -7.43 1 95.75 128 ARG B N 1
ATOM 4937 C CA . ARG B 1 128 ? 35.812 5.09 -7.281 1 95.75 128 ARG B CA 1
ATOM 4938 C C . ARG B 1 128 ? 36.438 5.508 -8.609 1 95.75 128 ARG B C 1
ATOM 4940 O O . ARG B 1 128 ? 37.312 6.387 -8.641 1 95.75 128 ARG B O 1
ATOM 4947 N N . ARG B 1 129 ? 36 4.891 -9.586 1 93.81 129 ARG B N 1
ATOM 4948 C CA . ARG B 1 129 ? 36.5 5.238 -10.914 1 93.81 129 ARG B CA 1
ATOM 4949 C C . ARG B 1 129 ? 36.094 6.656 -11.297 1 93.81 129 ARG B C 1
ATOM 4951 O O . ARG B 1 129 ? 36.875 7.398 -11.883 1 93.81 129 ARG B O 1
ATOM 4958 N N . GLU B 1 130 ? 34.875 7.023 -10.969 1 91.94 130 GLU B N 1
ATOM 4959 C CA . GLU B 1 130 ? 34.344 8.344 -11.312 1 91.94 130 GLU B CA 1
ATOM 4960 C C . GLU B 1 130 ? 35.062 9.438 -10.547 1 91.94 130 GLU B C 1
ATOM 4962 O O . GLU B 1 130 ? 35.344 10.516 -11.086 1 91.94 130 GLU B O 1
ATOM 4967 N N . TYR B 1 131 ? 35.438 9.305 -9.312 1 91.31 131 TYR B N 1
ATOM 4968 C CA . TYR B 1 131 ? 36 10.344 -8.453 1 91.31 131 TYR B CA 1
ATOM 4969 C C . TYR B 1 131 ? 37.5 10.297 -8.469 1 91.31 131 TYR B C 1
ATOM 4971 O O . TYR B 1 131 ? 38.156 11.258 -8.07 1 91.31 131 TYR B O 1
ATOM 4979 N N . ALA B 1 132 ? 38.125 9.367 -9.031 1 86.81 132 ALA B N 1
ATOM 4980 C CA . ALA B 1 132 ? 39.562 9.273 -9.188 1 86.81 132 ALA B CA 1
ATOM 4981 C C . ALA B 1 132 ? 40.281 9.805 -7.953 1 86.81 132 ALA B C 1
ATOM 4983 O O . ALA B 1 132 ? 41.188 10.664 -8.062 1 86.81 132 ALA B O 1
ATOM 4984 N N . GLY B 1 133 ? 39.875 9.5 -6.738 1 80 133 GLY B N 1
ATOM 4985 C CA . GLY B 1 133 ? 40.562 9.883 -5.508 1 80 133 GLY B CA 1
ATOM 4986 C C . GLY B 1 133 ? 40 11.148 -4.895 1 80 133 GLY B C 1
ATOM 4987 O O . GLY B 1 133 ? 40.344 11.508 -3.768 1 80 133 GLY B O 1
ATOM 4988 N N . LYS B 1 134 ? 39.094 11.859 -5.566 1 88.44 134 LYS B N 1
ATOM 4989 C CA . LYS B 1 134 ? 38.469 13.055 -5.035 1 88.44 134 LYS B CA 1
ATOM 4990 C C . LYS B 1 134 ? 37.375 12.703 -4.016 1 88.44 134 LYS B C 1
ATOM 4992 O O . LYS B 1 134 ? 37.031 11.531 -3.863 1 88.44 134 LYS B O 1
ATOM 4997 N N . GLY B 1 135 ? 37 13.703 -3.299 1 94.19 135 GLY B N 1
ATOM 4998 C CA . GLY B 1 135 ? 36 13.508 -2.283 1 94.19 135 GLY B CA 1
ATOM 4999 C C . GLY B 1 135 ? 34.594 13.359 -2.859 1 94.19 135 GLY B C 1
ATOM 5000 O O . GLY B 1 135 ? 34.25 14.008 -3.854 1 94.19 135 GLY B O 1
ATOM 5001 N N . LEU B 1 136 ? 33.812 12.602 -2.207 1 95.94 136 LEU B N 1
ATOM 5002 C CA . LEU B 1 136 ? 32.469 12.297 -2.658 1 95.94 136 LEU B CA 1
ATOM 5003 C C . LEU B 1 136 ? 31.516 13.469 -2.395 1 95.94 136 LEU B C 1
ATOM 5005 O O . LEU B 1 136 ? 31.703 14.211 -1.425 1 95.94 136 LEU B O 1
ATOM 5009 N N . HIS B 1 137 ? 30.578 13.664 -3.262 1 96.31 137 HIS B N 1
ATOM 5010 C CA . HIS B 1 137 ? 29.406 14.508 -3.041 1 96.31 137 HIS B CA 1
ATOM 5011 C C . HIS B 1 137 ? 28.172 13.672 -2.768 1 96.31 137 HIS B C 1
ATOM 5013 O O . HIS B 1 137 ? 27.656 13 -3.668 1 96.31 137 HIS B O 1
ATOM 5019 N N . LEU B 1 138 ? 27.703 13.789 -1.542 1 97.25 138 LEU B N 1
ATOM 5020 C CA . LEU B 1 138 ? 26.703 12.82 -1.092 1 97.25 138 LEU B CA 1
ATOM 5021 C C . LEU B 1 138 ? 25.375 13.5 -0.834 1 97.25 138 LEU B C 1
ATOM 5023 O O . LEU B 1 138 ? 25.328 14.68 -0.489 1 97.25 138 LEU B O 1
ATOM 5027 N N . ALA B 1 139 ? 24.312 12.812 -1.082 1 97.25 139 ALA B N 1
ATOM 5028 C CA . ALA B 1 139 ? 22.969 13.133 -0.597 1 97.25 139 ALA B CA 1
ATOM 5029 C C . ALA B 1 139 ? 22.516 12.133 0.457 1 97.25 139 ALA B C 1
ATOM 5031 O O . ALA B 1 139 ? 22.672 10.922 0.283 1 97.25 139 ALA B O 1
ATOM 5032 N N . VAL B 1 140 ? 22.016 12.617 1.573 1 96.44 140 VAL B N 1
ATOM 5033 C CA . VAL B 1 140 ? 21.531 11.758 2.641 1 96.44 140 VAL B CA 1
ATOM 5034 C C . VAL B 1 140 ? 20.062 12.078 2.936 1 96.44 140 VAL B C 1
ATOM 5036 O O . VAL B 1 140 ? 19.703 13.25 3.045 1 96.44 140 VAL B O 1
ATOM 5039 N N . GLY B 1 141 ? 19.266 11.07 2.967 1 93.12 141 GLY B N 1
ATOM 5040 C CA . GLY B 1 141 ? 17.859 11.234 3.275 1 93.12 141 GLY B CA 1
ATOM 5041 C C . GLY B 1 141 ? 17.344 10.219 4.273 1 93.12 141 GLY B C 1
ATOM 5042 O O . GLY B 1 141 ? 17.906 9.133 4.406 1 93.12 141 GLY B O 1
ATOM 5043 N N . THR B 1 142 ? 16.312 10.672 4.969 1 88.31 142 THR B N 1
ATOM 5044 C CA . THR B 1 142 ? 15.695 9.805 5.973 1 88.31 142 THR B CA 1
ATOM 5045 C C . THR B 1 142 ? 14.25 9.484 5.594 1 88.31 142 THR B C 1
ATOM 5047 O O . THR B 1 142 ? 13.57 10.305 4.965 1 88.31 142 THR B O 1
ATOM 5050 N N . SER B 1 143 ? 13.898 8.305 5.77 1 83.19 143 SER B N 1
ATOM 5051 C CA . SER B 1 143 ? 12.516 7.891 5.57 1 83.19 143 SER B CA 1
ATOM 5052 C C . SER B 1 143 ? 12.031 7.027 6.73 1 83.19 143 SER B C 1
ATOM 5054 O O . SER B 1 143 ? 12.781 6.215 7.266 1 83.19 143 SER B O 1
ATOM 5056 N N . SER B 1 144 ? 10.789 7.422 7.125 1 73.81 144 SER B N 1
ATOM 5057 C CA . SER B 1 144 ? 10.211 6.672 8.234 1 73.81 144 SER B CA 1
ATOM 5058 C C . SER B 1 144 ? 9.039 5.812 7.773 1 73.81 144 SER B C 1
ATOM 5060 O O . SER B 1 144 ? 8.305 6.195 6.859 1 73.81 144 SER B O 1
ATOM 5062 N N . TYR B 1 145 ? 9.078 4.711 7.902 1 57.91 145 TYR B N 1
ATOM 5063 C CA . TYR B 1 145 ? 7.902 3.893 7.625 1 57.91 145 TYR B CA 1
ATOM 5064 C C . TYR B 1 145 ? 6.758 4.254 8.562 1 57.91 145 TYR B C 1
ATOM 5066 O O . TYR B 1 145 ? 6.934 5.043 9.5 1 57.91 145 TYR B O 1
ATOM 5074 N N . SER B 1 146 ? 5.801 3.684 9.305 1 52.59 146 SER B N 1
ATOM 5075 C CA . SER B 1 146 ? 4.445 3.701 9.852 1 52.59 146 SER B CA 1
ATOM 5076 C C . SER B 1 146 ? 4.25 4.875 10.805 1 52.59 146 SER B C 1
ATOM 5078 O O . SER B 1 146 ? 5.035 5.059 11.742 1 52.59 146 SER B O 1
ATOM 5080 N N . ARG B 1 147 ? 3.756 6.082 10.375 1 45.94 147 ARG B N 1
ATOM 5081 C CA . ARG B 1 147 ? 3.275 7.137 11.266 1 45.94 147 ARG B CA 1
ATOM 5082 C C . ARG B 1 147 ? 2.662 6.551 12.531 1 45.94 147 ARG B C 1
ATOM 5084 O O . ARG B 1 147 ? 2.705 7.176 13.594 1 45.94 147 ARG B O 1
ATOM 5091 N N . ARG B 1 148 ? 1.353 6.031 12 1 42.22 148 ARG B N 1
ATOM 5092 C CA . ARG B 1 148 ? 0.621 5.855 13.25 1 42.22 148 ARG B CA 1
ATOM 5093 C C . ARG B 1 148 ? 1.549 5.383 14.359 1 42.22 148 ARG B C 1
ATOM 5095 O O . ARG B 1 148 ? 1.386 5.773 15.516 1 42.22 148 ARG B O 1
ATOM 5102 N N . SER B 1 149 ? 1.761 4.035 14.344 1 40.81 149 SER B N 1
ATOM 5103 C CA . SER B 1 149 ? 2.514 3.504 15.477 1 40.81 149 SER B CA 1
ATOM 5104 C C . SER B 1 149 ? 3.973 3.939 15.422 1 40.81 149 SER B C 1
ATOM 5106 O O . SER B 1 149 ? 4.5 4.234 14.352 1 40.81 149 SER B O 1
ATOM 5108 N N . ASN B 1 150 ? 4.699 4.156 16.516 1 42.94 150 ASN B N 1
ATOM 5109 C CA . ASN B 1 150 ? 6.078 4.473 16.859 1 42.94 150 ASN B CA 1
ATOM 5110 C C . ASN B 1 150 ? 7.027 4.211 15.695 1 42.94 150 ASN B C 1
ATOM 5112 O O . ASN B 1 150 ? 7.176 3.068 15.258 1 42.94 150 ASN B O 1
ATOM 5116 N N . GLY B 1 151 ? 6.801 4.934 14.539 1 55.34 151 GLY B N 1
ATOM 5117 C CA . GLY B 1 151 ? 7.867 4.902 13.547 1 55.34 151 GLY B CA 1
ATOM 5118 C C . GLY B 1 151 ? 9.062 4.078 13.984 1 55.34 151 GLY B C 1
ATOM 5119 O O . GLY B 1 151 ? 10.102 4.629 14.367 1 55.34 151 GLY B O 1
ATOM 5120 N N . LEU B 1 152 ? 8.766 2.803 14.039 1 62.47 152 LEU B N 1
ATOM 5121 C CA . LEU B 1 152 ? 9.711 1.878 14.656 1 62.47 152 LEU B CA 1
ATOM 5122 C C . LEU B 1 152 ? 10.984 1.771 13.828 1 62.47 152 LEU B C 1
ATOM 5124 O O . LEU B 1 152 ? 12.055 1.472 14.367 1 62.47 152 LEU B O 1
ATOM 5128 N N . ILE B 1 153 ? 10.719 2.086 12.562 1 78.5 153 ILE B N 1
ATOM 5129 C CA . ILE B 1 153 ? 11.891 1.865 11.727 1 78.5 153 ILE B CA 1
ATOM 5130 C C . ILE B 1 153 ? 12.227 3.141 10.953 1 78.5 153 ILE B C 1
ATOM 5132 O O . ILE B 1 153 ? 11.328 3.812 10.438 1 78.5 153 ILE B O 1
ATOM 5136 N N . GLU B 1 154 ? 13.406 3.506 11.07 1 85.06 154 GLU B N 1
ATOM 5137 C CA . GLU B 1 154 ? 13.938 4.641 10.32 1 85.06 154 GLU B CA 1
ATOM 5138 C C . GLU B 1 154 ? 15.039 4.195 9.367 1 85.06 154 GLU B C 1
ATOM 5140 O O . GLU B 1 154 ? 15.938 3.441 9.742 1 85.06 154 GLU B O 1
ATOM 5145 N N . ASN B 1 155 ? 14.797 4.59 8.141 1 89.81 155 ASN B N 1
ATOM 5146 C CA . ASN B 1 155 ? 15.844 4.363 7.148 1 89.81 155 ASN B CA 1
ATOM 5147 C C . ASN B 1 155 ? 16.641 5.633 6.883 1 89.81 155 ASN B C 1
ATOM 5149 O O . ASN B 1 155 ? 16.078 6.719 6.75 1 89.81 155 ASN B O 1
ATOM 5153 N N . VAL B 1 156 ? 17.922 5.535 6.922 1 93.81 156 VAL B N 1
ATOM 5154 C CA . VAL B 1 156 ? 18.812 6.602 6.492 1 93.81 156 VAL B CA 1
ATOM 5155 C C . VAL B 1 156 ? 19.641 6.129 5.297 1 93.81 156 VAL B C 1
ATOM 5157 O O . VAL B 1 156 ? 20.422 5.184 5.41 1 93.81 156 VAL B O 1
ATOM 5160 N N . THR B 1 157 ? 19.438 6.77 4.164 1 96.31 157 THR B N 1
ATOM 5161 C CA . THR B 1 157 ? 20.047 6.336 2.91 1 96.31 157 THR B CA 1
ATOM 5162 C C . THR B 1 157 ? 21.047 7.363 2.41 1 96.31 157 THR B C 1
ATOM 5164 O O . THR B 1 157 ? 20.828 8.57 2.52 1 96.31 157 THR B O 1
ATOM 5167 N N . VAL B 1 158 ? 22.172 6.922 1.853 1 97.62 158 VAL B N 1
ATOM 5168 C CA . VAL B 1 158 ? 23.188 7.797 1.279 1 97.62 158 VAL B CA 1
ATOM 5169 C C . VAL B 1 158 ? 23.391 7.453 -0.194 1 97.62 158 VAL B C 1
ATOM 5171 O O . VAL B 1 158 ? 23.453 6.277 -0.563 1 97.62 158 VAL B O 1
ATOM 5174 N N . ALA B 1 159 ? 23.422 8.461 -1.003 1 97.62 159 ALA B N 1
ATOM 5175 C CA . ALA B 1 159 ? 23.609 8.32 -2.443 1 97.62 159 ALA B CA 1
ATOM 5176 C C . ALA B 1 159 ? 24.734 9.242 -2.934 1 97.62 159 ALA B C 1
ATOM 5178 O O . ALA B 1 159 ? 24.938 10.32 -2.379 1 97.62 159 ALA B O 1
ATOM 5179 N N . ASP B 1 160 ? 25.391 8.781 -3.904 1 97.31 160 ASP B N 1
ATOM 5180 C CA . ASP B 1 160 ? 26.344 9.625 -4.613 1 97.31 160 ASP B CA 1
ATOM 5181 C C . ASP B 1 160 ? 25.641 10.5 -5.648 1 97.31 160 ASP B C 1
ATOM 5183 O O . ASP B 1 160 ? 24.844 10.008 -6.445 1 97.31 160 ASP B O 1
ATOM 5187 N N . LEU B 1 161 ? 25.984 11.766 -5.66 1 94.75 161 LEU B N 1
ATOM 5188 C CA . LEU B 1 161 ? 25.266 12.711 -6.508 1 94.75 161 LEU B CA 1
ATOM 5189 C C . LEU B 1 161 ? 25.797 12.672 -7.938 1 94.75 161 LEU B C 1
ATOM 5191 O O . LEU B 1 161 ? 25.078 13.016 -8.875 1 94.75 161 LEU B O 1
ATOM 5195 N N . GLU B 1 162 ? 26.953 12.273 -8.109 1 93.25 162 GLU B N 1
ATOM 5196 C CA . GLU B 1 162 ? 27.531 12.266 -9.445 1 93.25 162 GLU B CA 1
ATOM 5197 C C . GLU B 1 162 ? 27.047 11.07 -10.258 1 93.25 162 GLU B C 1
ATOM 5199 O O . GLU B 1 162 ? 26.625 11.219 -11.406 1 93.25 162 GLU B O 1
ATOM 5204 N N . THR B 1 163 ? 27.125 9.938 -9.625 1 94.88 163 THR B N 1
ATOM 5205 C CA . THR B 1 163 ? 26.734 8.727 -10.328 1 94.88 163 THR B CA 1
ATOM 5206 C C . THR B 1 163 ? 25.266 8.422 -10.102 1 94.88 163 THR B C 1
ATOM 5208 O O . THR B 1 163 ? 24.672 7.605 -10.805 1 94.88 163 THR B O 1
ATOM 5211 N N . ARG B 1 164 ? 24.609 8.992 -9.055 1 94.88 164 ARG B N 1
ATOM 5212 C CA . ARG B 1 164 ? 23.219 8.805 -8.648 1 94.88 164 ARG B CA 1
ATOM 5213 C C . ARG B 1 164 ? 23.031 7.43 -8.008 1 94.88 164 ARG B C 1
ATOM 5215 O O . ARG B 1 164 ? 21.891 7.02 -7.754 1 94.88 164 ARG B O 1
ATOM 5222 N N . LEU B 1 165 ? 24.141 6.734 -7.793 1 97.56 165 LEU B N 1
ATOM 5223 C CA . LEU B 1 165 ? 24.047 5.398 -7.215 1 97.56 165 LEU B CA 1
ATOM 5224 C C . LEU B 1 165 ? 23.922 5.473 -5.695 1 97.56 165 LEU B C 1
ATOM 5226 O O . LEU B 1 165 ? 24.453 6.387 -5.066 1 97.56 165 LEU B O 1
ATOM 5230 N N . LEU B 1 166 ? 23.203 4.535 -5.145 1 98.12 166 LEU B N 1
ATOM 5231 C CA . LEU B 1 166 ? 23.078 4.402 -3.697 1 98.12 166 LEU B CA 1
ATOM 5232 C C . LEU B 1 166 ? 24.266 3.613 -3.129 1 98.12 166 LEU B C 1
ATOM 5234 O O . LEU B 1 166 ? 24.609 2.555 -3.656 1 98.12 166 LEU B O 1
ATOM 5238 N N . LEU B 1 167 ? 24.781 4.141 -2.082 1 97.75 167 LEU B N 1
ATOM 5239 C CA . LEU B 1 167 ? 25.906 3.473 -1.447 1 97.75 167 LEU B CA 1
ATOM 5240 C C . LEU B 1 167 ? 25.438 2.547 -0.332 1 97.75 167 LEU B C 1
ATOM 5242 O O . LEU B 1 167 ? 25.938 1.425 -0.2 1 97.75 167 LEU B O 1
ATOM 5246 N N . HIS B 1 168 ? 24.531 3.059 0.409 1 96.5 168 HIS B N 1
ATOM 5247 C CA . HIS B 1 168 ? 24.156 2.322 1.614 1 96.5 168 HIS B CA 1
ATOM 5248 C C . HIS B 1 168 ? 22.859 2.854 2.213 1 96.5 168 HIS B C 1
ATOM 5250 O O . HIS B 1 168 ? 22.5 4.012 1.995 1 96.5 168 HIS B O 1
ATOM 5256 N N . THR B 1 169 ? 22.094 1.989 2.816 1 94.81 169 THR B N 1
ATOM 5257 C CA . THR B 1 169 ? 20.938 2.348 3.623 1 94.81 169 THR B CA 1
ATOM 5258 C C . THR B 1 169 ? 21.047 1.76 5.027 1 94.81 169 THR B C 1
ATOM 5260 O O . THR B 1 169 ? 21.141 0.542 5.188 1 94.81 169 THR B O 1
ATOM 5263 N N . GLU B 1 170 ? 21.016 2.67 5.996 1 93.12 170 GLU B N 1
ATOM 5264 C CA . GLU B 1 170 ? 21 2.258 7.395 1 93.12 170 GLU B CA 1
ATOM 5265 C C . GLU B 1 170 ? 19.562 2.119 7.91 1 93.12 170 GLU B C 1
ATOM 5267 O O . GLU B 1 170 ? 18.75 3.033 7.754 1 93.12 170 GLU B O 1
ATOM 5272 N N . VAL B 1 171 ? 19.312 0.9 8.477 1 91.38 171 VAL B N 1
ATOM 5273 C CA . VAL B 1 171 ? 17.984 0.643 9.039 1 91.38 171 VAL B CA 1
ATOM 5274 C C . VAL B 1 171 ? 18.078 0.624 10.562 1 91.38 171 VAL B C 1
ATOM 5276 O O . VAL B 1 171 ? 18.828 -0.166 11.141 1 91.38 171 VAL B O 1
ATOM 5279 N N . LEU B 1 172 ? 17.25 1.561 11.156 1 87.81 172 LEU B N 1
ATOM 5280 C CA . LEU B 1 172 ? 17.281 1.673 12.609 1 87.81 172 LEU B CA 1
ATOM 5281 C C . LEU B 1 172 ? 15.938 1.313 13.219 1 87.81 172 LEU B C 1
ATOM 5283 O O . LEU B 1 172 ? 14.891 1.668 12.672 1 87.81 172 LEU B O 1
ATOM 5287 N N . HIS B 1 173 ? 15.969 0.503 14.289 1 78.44 173 HIS B N 1
ATOM 5288 C CA . HIS B 1 173 ? 14.773 0.165 15.055 1 78.44 173 HIS B CA 1
ATOM 5289 C C . HIS B 1 173 ? 14.656 1.029 16.297 1 78.44 173 HIS B C 1
ATOM 5291 O O . HIS B 1 173 ? 15.609 1.153 17.078 1 78.44 173 HIS B O 1
ATOM 5297 N N . ARG B 1 174 ? 13.523 1.723 16.344 1 68.38 174 ARG B N 1
ATOM 5298 C CA . ARG B 1 174 ? 13.289 2.576 17.5 1 68.38 174 ARG B CA 1
ATOM 5299 C C . ARG B 1 174 ? 13.016 1.743 18.75 1 68.38 174 ARG B C 1
ATOM 5301 O O . ARG B 1 174 ? 12.617 2.279 19.781 1 68.38 174 ARG B O 1
ATOM 5308 N N . LEU B 1 175 ? 13.273 0.569 18.859 1 54.38 175 LEU B N 1
ATOM 5309 C CA . LEU B 1 175 ? 12.93 -0.233 20.031 1 54.38 175 LEU B CA 1
ATOM 5310 C C . LEU B 1 175 ? 13.438 0.424 21.312 1 54.38 175 LEU B C 1
ATOM 5312 O O . LEU B 1 175 ? 14.586 0.879 21.359 1 54.38 175 LEU B O 1
ATOM 5316 N N . GLY B 1 176 ? 12.477 0.605 22.453 1 47.75 176 GLY B N 1
ATOM 5317 C CA . GLY B 1 176 ? 12.578 0.939 23.875 1 47.75 176 GLY B CA 1
ATOM 5318 C C . GLY B 1 176 ? 12.781 2.422 24.125 1 47.75 176 GLY B C 1
ATOM 5319 O O . GLY B 1 176 ? 12.633 2.893 25.25 1 47.75 176 GLY B O 1
ATOM 5320 N N . LYS B 1 177 ? 13.477 3.068 23.297 1 46.44 177 LYS B N 1
ATOM 5321 C CA . LYS B 1 177 ? 14.141 4.223 23.891 1 46.44 177 LYS B CA 1
ATOM 5322 C C . LYS B 1 177 ? 13.352 5.504 23.641 1 46.44 177 LYS B C 1
ATOM 5324 O O . LYS B 1 177 ? 13.805 6.598 23.984 1 46.44 177 LYS B O 1
ATOM 5329 N N . ASN B 1 178 ? 12.086 5.41 23.516 1 52.72 178 ASN B N 1
ATOM 5330 C CA . ASN B 1 178 ? 11.352 6.668 23.453 1 52.72 178 ASN B CA 1
ATOM 5331 C C . ASN B 1 178 ? 12.125 7.734 22.688 1 52.72 178 ASN B C 1
ATOM 5333 O O . ASN B 1 178 ? 12.266 8.867 23.156 1 52.72 178 ASN B O 1
ATOM 5337 N N . LYS B 1 179 ? 12.898 7.309 21.656 1 61.12 179 LYS B N 1
ATOM 5338 C CA . LYS B 1 179 ? 13.664 8.352 20.984 1 61.12 179 LYS B CA 1
ATOM 5339 C C . LYS B 1 179 ? 12.852 9 19.875 1 61.12 179 LYS B C 1
ATOM 5341 O O . LYS B 1 179 ? 12.055 8.336 19.219 1 61.12 179 LYS B O 1
ATOM 5346 N N . SER B 1 180 ? 12.922 10.25 19.875 1 70.94 180 SER B N 1
ATOM 5347 C CA . SER B 1 180 ? 12.266 11.07 18.859 1 70.94 180 SER B CA 1
ATOM 5348 C C . SER B 1 180 ? 12.797 10.75 17.469 1 70.94 180 SER B C 1
ATOM 5350 O O . SER B 1 180 ? 13.875 10.18 17.328 1 70.94 180 SER B O 1
ATOM 5352 N N . SER B 1 181 ? 12.047 10.898 16.453 1 74.81 181 SER B N 1
ATOM 5353 C CA . SER B 1 181 ? 12.438 10.711 15.062 1 74.81 181 SER B CA 1
ATOM 5354 C C . SER B 1 181 ? 13.711 11.484 14.742 1 74.81 181 SER B C 1
ATOM 5356 O O . SER B 1 181 ? 14.586 10.984 14.023 1 74.81 181 SER B O 1
ATOM 5358 N N . THR B 1 182 ? 13.82 12.602 15.344 1 77.88 182 THR B N 1
ATOM 5359 C CA . THR B 1 182 ? 15 13.43 15.102 1 77.88 182 THR B CA 1
ATOM 5360 C C . THR B 1 182 ? 16.25 12.766 15.641 1 77.88 182 THR B C 1
ATOM 5362 O O . THR B 1 182 ? 17.297 12.758 14.984 1 77.88 182 THR B O 1
ATOM 5365 N N . LYS B 1 183 ? 16.156 12.211 16.812 1 82.62 183 LYS B N 1
ATOM 5366 C CA . LYS B 1 183 ? 17.312 11.531 17.391 1 82.62 183 LYS B CA 1
ATOM 5367 C C . LYS B 1 183 ? 17.703 10.312 16.562 1 82.62 183 LYS B C 1
ATOM 5369 O O . LYS B 1 183 ? 18.891 10.023 16.406 1 82.62 183 LYS B O 1
ATOM 5374 N N . MET B 1 184 ? 16.703 9.703 16.078 1 83.94 184 MET B N 1
ATOM 5375 C CA . MET B 1 184 ? 16.969 8.523 15.266 1 83.94 184 MET B CA 1
ATOM 5376 C C . MET B 1 184 ? 17.672 8.906 13.961 1 83.94 184 MET B C 1
ATOM 5378 O O . MET B 1 184 ? 18.547 8.188 13.484 1 83.94 184 MET B O 1
ATOM 5382 N N . GLN B 1 185 ? 17.266 10 13.43 1 88.38 185 GLN B N 1
ATOM 5383 C CA . GLN B 1 185 ? 17.891 10.492 12.211 1 88.38 185 GLN B CA 1
ATOM 5384 C C . GLN B 1 185 ? 19.375 10.82 12.453 1 88.38 185 GLN B C 1
ATOM 5386 O O . GLN B 1 185 ? 20.219 10.492 11.625 1 88.38 185 GLN B O 1
ATOM 5391 N N . VAL B 1 186 ? 19.594 11.414 13.578 1 91.25 186 VAL B N 1
ATOM 5392 C CA . VAL B 1 186 ? 20.953 11.781 13.922 1 91.25 186 VAL B CA 1
ATOM 5393 C C . VAL B 1 186 ? 21.797 10.523 14.133 1 91.25 186 VAL B C 1
ATOM 5395 O O . VAL B 1 186 ? 22.922 10.43 13.633 1 91.25 186 VAL B O 1
ATOM 5398 N N . GLU B 1 187 ? 21.219 9.625 14.859 1 91 187 GLU B N 1
ATOM 5399 C CA . GLU B 1 187 ? 21.922 8.359 15.086 1 91 187 GLU B CA 1
ATOM 5400 C C . GLU B 1 187 ? 22.188 7.637 13.766 1 91 187 GLU B C 1
ATOM 5402 O O . GLU B 1 187 ? 23.25 7.055 13.57 1 91 187 GLU B O 1
ATOM 5407 N N . GLY B 1 188 ? 21.203 7.652 12.953 1 92.62 188 GLY B N 1
ATOM 5408 C CA . GLY B 1 188 ? 21.375 7.035 11.648 1 92.62 188 GLY B CA 1
ATOM 5409 C C . GLY B 1 188 ? 22.469 7.668 10.82 1 92.62 188 GLY B C 1
ATOM 5410 O O . GLY B 1 188 ? 23.266 6.965 10.188 1 92.62 188 GLY B O 1
ATOM 5411 N N . LEU B 1 189 ? 22.531 8.945 10.812 1 94.94 189 LEU B N 1
ATOM 5412 C CA . LEU B 1 189 ? 23.594 9.641 10.094 1 94.94 189 LEU B CA 1
ATOM 5413 C C . LEU B 1 189 ? 24.953 9.32 10.688 1 94.94 189 LEU B C 1
ATOM 5415 O O . LEU B 1 189 ? 25.922 9.117 9.953 1 94.94 189 LEU B O 1
ATOM 5419 N N . ARG B 1 190 ? 25 9.305 11.992 1 95.31 190 ARG B N 1
ATOM 5420 C CA . ARG B 1 190 ? 26.25 8.953 12.664 1 95.31 190 ARG B CA 1
ATOM 5421 C C . ARG B 1 190 ? 26.75 7.594 12.188 1 95.31 190 ARG B C 1
ATOM 5423 O O . ARG B 1 190 ? 27.922 7.465 11.789 1 95.31 190 ARG B O 1
ATOM 5430 N N . LYS B 1 191 ? 25.922 6.652 12.242 1 94.75 191 LYS B N 1
ATOM 5431 C CA . LYS B 1 191 ? 26.297 5.297 11.828 1 94.75 191 LYS B CA 1
ATOM 5432 C C . LYS B 1 191 ? 26.703 5.262 10.359 1 94.75 191 LYS B C 1
ATOM 5434 O O . LYS B 1 191 ? 27.641 4.555 9.992 1 94.75 191 LYS B O 1
ATOM 5439 N N . LEU B 1 192 ? 25.984 5.996 9.586 1 96.19 192 LEU B N 1
ATOM 5440 C CA . LEU B 1 192 ? 26.281 6.059 8.164 1 96.19 192 LEU B CA 1
ATOM 5441 C C . LEU B 1 192 ? 27.672 6.656 7.922 1 96.19 192 LEU B C 1
ATOM 5443 O O . LEU B 1 192 ? 28.422 6.156 7.094 1 96.19 192 LEU B O 1
ATOM 5447 N N . LEU B 1 193 ? 27.984 7.695 8.609 1 96.12 193 LEU B N 1
ATOM 5448 C CA . LEU B 1 193 ? 29.281 8.344 8.469 1 96.12 193 LEU B CA 1
ATOM 5449 C C . LEU B 1 193 ? 30.406 7.441 8.961 1 96.12 193 LEU B C 1
ATOM 5451 O O . LEU B 1 193 ? 31.484 7.391 8.359 1 96.12 193 LEU B O 1
ATOM 5455 N N . GLN B 1 194 ? 30.141 6.758 10.016 1 95.06 194 GLN B N 1
ATOM 5456 C CA . GLN B 1 194 ? 31.109 5.781 10.5 1 95.06 194 GLN B CA 1
ATOM 5457 C C . GLN B 1 194 ? 31.344 4.672 9.477 1 95.06 194 GLN B C 1
ATOM 5459 O O . GLN B 1 194 ? 32.469 4.242 9.266 1 95.06 194 GLN B O 1
ATOM 5464 N N . TRP B 1 195 ? 30.266 4.289 8.945 1 95.81 195 TRP B N 1
ATOM 5465 C CA . TRP B 1 195 ? 30.359 3.262 7.914 1 95.81 195 TRP B CA 1
ATOM 5466 C C . TRP B 1 195 ? 31.156 3.764 6.719 1 95.81 195 TRP B C 1
ATOM 5468 O O . TRP B 1 195 ? 32.031 3.057 6.203 1 95.81 195 TRP B O 1
ATOM 5478 N N . LEU B 1 196 ? 30.938 4.93 6.25 1 95.56 196 LEU B N 1
ATOM 5479 C CA . LEU B 1 196 ? 31.672 5.52 5.137 1 95.56 196 LEU B CA 1
ATOM 5480 C C . LEU B 1 196 ? 33.156 5.613 5.453 1 95.56 196 LEU B C 1
ATOM 5482 O O . LEU B 1 196 ? 34 5.336 4.598 1 95.56 196 LEU B O 1
ATOM 5486 N N . SER B 1 197 ? 33.375 6.008 6.664 1 94.06 197 SER B N 1
ATOM 5487 C CA . SER B 1 197 ? 34.781 6.098 7.105 1 94.06 197 SER B CA 1
ATOM 5488 C C . SER B 1 197 ? 35.438 4.727 7.098 1 94.06 197 SER B C 1
ATOM 5490 O O . SER B 1 197 ? 36.594 4.59 6.66 1 94.06 197 SER B O 1
ATOM 5492 N N . SER B 1 198 ? 34.719 3.762 7.594 1 94 198 SER B N 1
ATOM 5493 C CA . SER B 1 198 ? 35.281 2.408 7.652 1 94 198 SER B CA 1
ATOM 5494 C C . SER B 1 198 ? 35.531 1.865 6.254 1 94 198 SER B C 1
ATOM 5496 O O . SER B 1 198 ? 36.438 1.029 6.07 1 94 198 SER B O 1
ATOM 5498 N N . GLU B 1 199 ? 34.812 2.328 5.289 1 93.69 199 GLU B N 1
ATOM 5499 C CA . GLU B 1 199 ? 35 1.913 3.904 1 93.69 199 GLU B CA 1
ATOM 5500 C C . GLU B 1 199 ? 36.031 2.785 3.201 1 93.69 199 GLU B C 1
ATOM 5502 O O . GLU B 1 199 ? 36.25 2.648 1.996 1 93.69 199 GLU B O 1
ATOM 5507 N N . ASN B 1 200 ? 36.625 3.74 3.893 1 91.62 200 ASN B N 1
ATOM 5508 C CA . ASN B 1 200 ? 37.719 4.598 3.439 1 91.62 200 ASN B CA 1
ATOM 5509 C C . ASN B 1 200 ? 37.25 5.547 2.334 1 91.62 200 ASN B C 1
ATOM 5511 O O . ASN B 1 200 ? 37.969 5.715 1.33 1 91.62 200 ASN B O 1
ATOM 5515 N N . TRP B 1 201 ? 36.094 6.07 2.504 1 94.5 201 TRP B N 1
ATOM 5516 C CA . TRP B 1 201 ? 35.625 7.09 1.573 1 94.5 201 TRP B CA 1
ATOM 5517 C C . TRP B 1 201 ? 36 8.484 2.062 1 94.5 201 TRP B C 1
ATOM 5519 O O . TRP B 1 201 ? 35.844 8.797 3.246 1 94.5 201 TRP B O 1
ATOM 5529 N N . ARG B 1 202 ? 36.469 9.273 1.171 1 93.56 202 ARG B N 1
ATOM 5530 C CA . ARG B 1 202 ? 36.625 10.695 1.43 1 93.56 202 ARG B CA 1
ATOM 5531 C C . ARG B 1 202 ? 35.375 11.469 1.011 1 93.56 202 ARG B C 1
ATOM 5533 O O . ARG B 1 202 ? 34.844 11.266 -0.089 1 93.56 202 ARG B O 1
ATOM 5540 N N . ILE B 1 203 ? 34.938 12.344 1.893 1 96 203 ILE B N 1
ATOM 5541 C CA . ILE B 1 203 ? 33.719 13.078 1.63 1 96 203 ILE B CA 1
ATOM 5542 C C . ILE B 1 203 ? 34.031 14.562 1.485 1 96 203 ILE B C 1
ATOM 5544 O O . ILE B 1 203 ? 34.625 15.172 2.371 1 96 203 ILE B O 1
ATOM 5548 N N . SER B 1 204 ? 33.594 15.102 0.362 1 95 204 SER B N 1
ATOM 5549 C CA . SER B 1 204 ? 33.781 16.531 0.141 1 95 204 SER B CA 1
ATOM 5550 C C . SER B 1 204 ? 32.562 17.328 0.606 1 95 204 SER B C 1
ATOM 5552 O O . SER B 1 204 ? 32.688 18.344 1.291 1 95 204 SER B O 1
ATOM 5554 N N . ALA B 1 205 ? 31.453 16.828 0.244 1 95.44 205 ALA B N 1
ATOM 5555 C CA . ALA B 1 205 ? 30.234 17.578 0.558 1 95.44 205 ALA B CA 1
ATOM 5556 C C . ALA B 1 205 ? 29.078 16.625 0.811 1 95.44 205 ALA B C 1
ATOM 5558 O O . ALA B 1 205 ? 29.078 15.484 0.324 1 95.44 205 ALA B O 1
ATOM 5559 N N . MET B 1 206 ? 28.172 17.094 1.56 1 95.56 206 MET B N 1
ATOM 5560 C CA . MET B 1 206 ? 26.969 16.328 1.882 1 95.56 206 MET B CA 1
ATOM 5561 C C . MET B 1 206 ? 25.719 17.203 1.853 1 95.56 206 MET B C 1
ATOM 5563 O O . MET B 1 206 ? 25.734 18.328 2.379 1 95.56 206 MET B O 1
ATOM 5567 N N . THR B 1 207 ? 24.734 16.719 1.201 1 95.31 207 THR B N 1
ATOM 5568 C CA . THR B 1 207 ? 23.438 17.391 1.145 1 95.31 207 THR B CA 1
ATOM 5569 C C . THR B 1 207 ? 22.375 16.594 1.901 1 95.31 207 THR B C 1
ATOM 5571 O O . THR B 1 207 ? 22.219 15.391 1.667 1 95.31 207 THR B O 1
ATOM 5574 N N . THR B 1 208 ? 21.703 17.188 2.863 1 94.19 208 THR B N 1
ATOM 5575 C CA . THR B 1 208 ? 20.672 16.516 3.656 1 94.19 208 THR B CA 1
ATOM 5576 C C . THR B 1 208 ? 19.375 17.328 3.648 1 94.19 208 THR B C 1
ATOM 5578 O O . THR B 1 208 ? 19.344 18.469 3.18 1 94.19 208 THR B O 1
ATOM 5581 N N . ASP B 1 209 ? 18.297 16.625 4.117 1 87.94 209 ASP B N 1
ATOM 5582 C CA . ASP B 1 209 ? 17.109 17.391 4.484 1 87.94 209 ASP B CA 1
ATOM 5583 C C . ASP B 1 209 ? 17.406 18.344 5.645 1 87.94 209 ASP B C 1
ATOM 5585 O O . ASP B 1 209 ? 18.406 18.172 6.352 1 87.94 209 ASP B O 1
ATOM 5589 N N . ARG B 1 210 ? 16.547 19.234 5.793 1 87.88 210 ARG B N 1
ATOM 5590 C CA . ARG B 1 210 ? 16.781 20.219 6.844 1 87.88 210 ARG B CA 1
ATOM 5591 C C . ARG B 1 210 ? 16.625 19.594 8.227 1 87.88 210 ARG B C 1
ATOM 5593 O O . ARG B 1 210 ? 15.508 19.219 8.617 1 87.88 210 ARG B O 1
ATOM 5600 N N . ASN B 1 211 ? 17.641 19.406 8.922 1 87.69 211 ASN B N 1
ATOM 5601 C CA . ASN B 1 211 ? 17.75 18.984 10.32 1 87.69 211 ASN B CA 1
ATOM 5602 C C . ASN B 1 211 ? 18.844 19.766 11.055 1 87.69 211 ASN B C 1
ATOM 5604 O O . ASN B 1 211 ? 20.031 19.562 10.789 1 87.69 211 ASN B O 1
ATOM 5608 N N . LYS B 1 212 ? 18.438 20.516 11.953 1 86.62 212 LYS B N 1
ATOM 5609 C CA . LYS B 1 212 ? 19.328 21.469 12.617 1 86.62 212 LYS B CA 1
ATOM 5610 C C . LYS B 1 212 ? 20.375 20.75 13.461 1 86.62 212 LYS B C 1
ATOM 5612 O O . LYS B 1 212 ? 21.375 21.344 13.875 1 86.62 212 LYS B O 1
ATOM 5617 N N . SER B 1 213 ? 20.172 19.5 13.703 1 89.81 213 SER B N 1
ATOM 5618 C CA . SER B 1 213 ? 21.094 18.75 14.547 1 89.81 213 SER B CA 1
ATOM 5619 C C . SER B 1 213 ? 22.25 18.172 13.727 1 89.81 213 SER B C 1
ATOM 5621 O O . SER B 1 213 ? 23.25 17.719 14.289 1 89.81 213 SER B O 1
ATOM 5623 N N . PHE B 1 214 ? 22.203 18.203 12.438 1 93.5 214 PHE B N 1
ATOM 5624 C CA . PHE B 1 214 ? 23.172 17.531 11.594 1 93.5 214 PHE B CA 1
ATOM 5625 C C . PHE B 1 214 ? 24.5 18.281 11.594 1 93.5 214 PHE B C 1
ATOM 5627 O O . PHE B 1 214 ? 25.562 17.672 11.695 1 93.5 214 PHE B O 1
ATOM 5634 N N . PRO B 1 215 ? 24.453 19.641 11.516 1 91.25 215 PRO B N 1
ATOM 5635 C CA . PRO B 1 215 ? 25.734 20.359 11.539 1 91.25 215 PRO B CA 1
ATOM 5636 C C . PRO B 1 215 ? 26.531 20.078 12.805 1 91.25 215 PRO B C 1
ATOM 5638 O O . PRO B 1 215 ? 27.75 19.891 12.734 1 91.25 215 PRO B O 1
ATOM 5641 N N . ALA B 1 216 ? 25.812 20.062 13.938 1 93.31 216 ALA B N 1
ATOM 5642 C CA . ALA B 1 216 ? 26.5 19.766 15.188 1 93.31 216 ALA B CA 1
ATOM 5643 C C . ALA B 1 216 ? 27.125 18.359 15.164 1 93.31 216 ALA B C 1
ATOM 5645 O O . ALA B 1 216 ? 28.234 18.156 15.664 1 93.31 216 ALA B O 1
ATOM 5646 N N . LEU B 1 217 ? 26.453 17.484 14.648 1 94.94 217 LEU B N 1
ATOM 5647 C CA . LEU B 1 217 ? 26.953 16.109 14.531 1 94.94 217 LEU B CA 1
ATOM 5648 C C . LEU B 1 217 ? 28.188 16.062 13.648 1 94.94 217 LEU B C 1
ATOM 5650 O O . LEU B 1 217 ? 29.172 15.383 13.969 1 94.94 217 LEU B O 1
ATOM 5654 N N . LEU B 1 218 ? 28.188 16.75 12.531 1 95 218 LEU B N 1
ATOM 5655 C CA . LEU B 1 218 ? 29.312 16.766 11.609 1 95 218 LEU B CA 1
ATOM 5656 C C . LEU B 1 218 ? 30.547 17.391 12.258 1 95 218 LEU B C 1
ATOM 5658 O O . LEU B 1 218 ? 31.672 16.922 12.039 1 95 218 LEU B O 1
ATOM 5662 N N . ASP B 1 219 ? 30.266 18.375 13.062 1 93.94 219 ASP B N 1
ATOM 5663 C CA . ASP B 1 219 ? 31.359 19 13.797 1 93.94 219 ASP B CA 1
ATOM 5664 C C . ASP B 1 219 ? 31.969 18.047 14.812 1 93.94 219 ASP B C 1
ATOM 5666 O O . ASP B 1 219 ? 33.188 18 14.977 1 93.94 219 ASP B O 1
ATOM 5670 N N . ASP B 1 220 ? 31.109 17.297 15.438 1 94 220 ASP B N 1
ATOM 5671 C CA . ASP B 1 220 ? 31.547 16.312 16.438 1 94 220 ASP B CA 1
ATOM 5672 C C . ASP B 1 220 ? 32.406 15.234 15.797 1 94 220 ASP B C 1
ATOM 5674 O O . ASP B 1 220 ? 33.312 14.703 16.438 1 94 220 ASP B O 1
ATOM 5678 N N . LEU B 1 221 ? 32.156 14.953 14.562 1 93.56 221 LEU B N 1
ATOM 5679 C CA . LEU B 1 221 ? 32.844 13.836 13.906 1 93.56 221 LEU B CA 1
ATOM 5680 C C . LEU B 1 221 ? 33.969 14.328 13.008 1 93.56 221 LEU B C 1
ATOM 5682 O O . LEU B 1 221 ? 34.562 13.539 12.258 1 93.56 221 LEU B O 1
ATOM 5686 N N . LYS B 1 222 ? 34.312 15.531 13.078 1 92.75 222 LYS B N 1
ATOM 5687 C CA . LYS B 1 222 ? 35.281 16.156 12.18 1 92.75 222 LYS B CA 1
ATOM 5688 C C . LYS B 1 222 ? 36.625 15.477 12.266 1 92.75 222 LYS B C 1
ATOM 5690 O O . LYS B 1 222 ? 37.312 15.305 11.258 1 92.75 222 LYS B O 1
ATOM 5695 N N . GLN B 1 223 ? 37 15.109 13.375 1 90.5 223 GLN B N 1
ATOM 5696 C CA . GLN B 1 223 ? 38.312 14.469 13.57 1 90.5 223 GLN B CA 1
ATOM 5697 C C . GLN B 1 223 ? 38.344 13.094 12.922 1 90.5 223 GLN B C 1
ATOM 5699 O O . GLN B 1 223 ? 39.375 12.688 12.375 1 90.5 223 GLN B O 1
ATOM 5704 N N . GLU B 1 224 ? 37.219 12.492 12.914 1 88.31 224 GLU B N 1
ATOM 5705 C CA . GLU B 1 224 ? 37.156 11.125 12.414 1 88.31 224 GLU B CA 1
ATOM 5706 C C . GLU B 1 224 ? 36.969 11.102 10.898 1 88.31 224 GLU B C 1
ATOM 5708 O O . GLU B 1 224 ? 37.531 10.266 10.203 1 88.31 224 GLU B O 1
ATOM 5713 N N . ILE B 1 225 ? 36.219 12.031 10.359 1 90.5 225 ILE B N 1
ATOM 5714 C CA . ILE B 1 225 ? 35.781 11.875 8.977 1 90.5 225 ILE B CA 1
ATOM 5715 C C . ILE B 1 225 ? 36.281 13.055 8.141 1 90.5 225 ILE B C 1
ATOM 5717 O O . ILE B 1 225 ? 36.125 13.07 6.914 1 90.5 225 ILE B O 1
ATOM 5721 N N . GLY B 1 226 ? 36.875 14.023 8.758 1 88.75 226 GLY B N 1
ATOM 5722 C CA . GLY B 1 226 ? 37.312 15.211 8.047 1 88.75 226 GLY B CA 1
ATOM 5723 C C . GLY B 1 226 ? 36.25 16.281 7.945 1 88.75 226 GLY B C 1
ATOM 5724 O O . GLY B 1 226 ? 35.156 16.109 8.453 1 88.75 226 GLY B O 1
ATOM 5725 N N . THR B 1 227 ? 36.625 17.359 7.32 1 92 227 THR B N 1
ATOM 5726 C CA . THR B 1 227 ? 35.719 18.484 7.148 1 92 227 THR B CA 1
ATOM 5727 C C . THR B 1 227 ? 34.781 18.234 5.957 1 92 227 THR B C 1
ATOM 5729 O O . THR B 1 227 ? 35.25 17.984 4.844 1 92 227 THR B O 1
ATOM 5732 N N . ILE B 1 228 ? 33.594 18.234 6.172 1 94.81 228 ILE B N 1
ATOM 5733 C CA . ILE B 1 228 ? 32.594 18.031 5.141 1 94.81 228 ILE B CA 1
ATOM 5734 C C . ILE B 1 228 ? 31.781 19.312 4.938 1 94.81 228 ILE B C 1
ATOM 5736 O O . ILE B 1 228 ? 31.281 19.906 5.898 1 94.81 228 ILE B O 1
ATOM 5740 N N . GLN B 1 229 ? 31.719 19.812 3.742 1 93.12 229 GLN B N 1
ATOM 5741 C CA . GLN B 1 229 ? 30.828 20.922 3.43 1 93.12 229 GLN B CA 1
ATOM 5742 C C . GLN B 1 229 ? 29.375 20.469 3.441 1 93.12 229 GLN B C 1
ATOM 5744 O O . GLN B 1 229 ? 28.984 19.562 2.711 1 93.12 229 GLN B O 1
ATOM 5749 N N . HIS B 1 230 ? 28.641 21.078 4.238 1 94.38 230 HIS B N 1
ATOM 5750 C CA . HIS B 1 230 ? 27.25 20.641 4.418 1 94.38 230 HIS B CA 1
ATOM 5751 C C . HIS B 1 230 ? 26.281 21.562 3.689 1 94.38 230 HIS B C 1
ATOM 5753 O O . HIS B 1 230 ? 26.375 22.781 3.809 1 94.38 230 HIS B O 1
ATOM 5759 N N . PHE B 1 231 ? 25.312 20.969 2.953 1 92.81 231 PHE B N 1
ATOM 5760 C CA . PHE B 1 231 ? 24.281 21.703 2.238 1 92.81 231 PHE B CA 1
ATOM 5761 C C . PHE B 1 231 ? 22.891 21.172 2.6 1 92.81 231 PHE B C 1
ATOM 5763 O O . PHE B 1 231 ? 22.766 20.047 3.08 1 92.81 231 PHE B O 1
ATOM 5770 N N . TRP B 1 232 ? 21.938 22.047 2.383 1 92.31 232 TRP B N 1
ATOM 5771 C CA . TRP B 1 232 ? 20.547 21.625 2.434 1 92.31 232 TRP B CA 1
ATOM 5772 C C . TRP B 1 232 ? 20.016 21.312 1.038 1 92.31 232 TRP B C 1
ATOM 5774 O O . TRP B 1 232 ? 20.438 21.922 0.056 1 92.31 232 TRP B O 1
ATOM 5784 N N . ASP B 1 233 ? 19.094 20.344 0.99 1 90.88 233 ASP B N 1
ATOM 5785 C CA . ASP B 1 233 ? 18.469 20.047 -0.294 1 90.88 233 ASP B CA 1
ATOM 5786 C C . ASP B 1 233 ? 17.594 21.203 -0.771 1 90.88 233 ASP B C 1
ATOM 5788 O O . ASP B 1 233 ? 16.562 21.484 -0.166 1 90.88 233 ASP B O 1
ATOM 5792 N N . GLY B 1 234 ? 17.922 21.75 -1.85 1 87.56 234 GLY B N 1
ATOM 5793 C CA . GLY B 1 234 ? 17.234 22.922 -2.369 1 87.56 234 GLY B CA 1
ATOM 5794 C C . GLY B 1 234 ? 15.82 22.625 -2.85 1 87.56 234 GLY B C 1
ATOM 5795 O O . GLY B 1 234 ? 14.953 23.5 -2.826 1 87.56 234 GLY B O 1
ATOM 5796 N N . ILE B 1 235 ? 15.602 21.391 -3.207 1 88 235 ILE B N 1
ATOM 5797 C CA . ILE B 1 235 ? 14.273 21.016 -3.689 1 88 235 ILE B CA 1
ATOM 5798 C C . ILE B 1 235 ? 13.273 21.047 -2.533 1 88 235 ILE B C 1
ATOM 5800 O O . ILE B 1 235 ? 12.117 21.422 -2.715 1 88 235 ILE B O 1
ATOM 5804 N N . CYS B 1 236 ? 13.734 20.656 -1.398 1 87.44 236 CYS B N 1
ATOM 5805 C CA . CYS B 1 236 ? 12.875 20.734 -0.223 1 87.44 236 CYS B CA 1
ATOM 5806 C C . CYS B 1 236 ? 12.492 22.172 0.076 1 87.44 236 CYS B C 1
ATOM 5808 O O . CYS B 1 236 ? 11.352 22.453 0.456 1 87.44 236 CYS B O 1
ATOM 5810 N N . LEU B 1 237 ? 13.414 23.047 -0.13 1 87 237 LEU B N 1
ATOM 5811 C CA . LEU B 1 237 ? 13.156 24.469 0.056 1 87 237 LEU B CA 1
ATOM 5812 C C . LEU B 1 237 ? 12.148 24.984 -0.969 1 87 237 LEU B C 1
ATOM 5814 O O . LEU B 1 237 ? 11.227 25.719 -0.622 1 87 237 LEU B O 1
ATOM 5818 N N . MET B 1 238 ? 12.352 24.547 -2.145 1 86.44 238 MET B N 1
ATOM 5819 C CA . MET B 1 238 ? 11.422 24.922 -3.207 1 86.44 238 MET B CA 1
ATOM 5820 C C . MET B 1 238 ? 10.008 24.438 -2.891 1 86.44 238 MET B C 1
ATOM 5822 O O . MET B 1 238 ? 9.031 25.156 -3.111 1 86.44 238 MET B O 1
ATOM 5826 N N . ARG B 1 239 ? 9.992 23.281 -2.445 1 85.38 239 ARG B N 1
ATOM 5827 C CA . ARG B 1 239 ? 8.703 22.703 -2.088 1 85.38 239 ARG B CA 1
ATOM 5828 C C . ARG B 1 239 ? 8.047 23.484 -0.955 1 85.38 239 ARG B C 1
ATOM 5830 O O . ARG B 1 239 ? 6.824 23.625 -0.913 1 85.38 239 ARG B O 1
ATOM 5837 N N . TRP B 1 240 ? 8.828 23.906 -0.006 1 87.38 240 TRP B N 1
ATOM 5838 C CA . TRP B 1 240 ? 8.312 24.734 1.076 1 87.38 240 TRP B CA 1
ATOM 5839 C C . TRP B 1 240 ? 7.688 26.016 0.53 1 87.38 240 TRP B C 1
ATOM 5841 O O . TRP B 1 240 ? 6.566 26.359 0.899 1 87.38 240 TRP B O 1
ATOM 5851 N N . PHE B 1 241 ? 8.328 26.688 -0.386 1 88.88 241 PHE B N 1
ATOM 5852 C CA . PHE B 1 241 ? 7.816 27.906 -0.996 1 88.88 241 PHE B CA 1
ATOM 5853 C C . PHE B 1 241 ? 6.504 27.641 -1.728 1 88.88 241 PHE B C 1
ATOM 5855 O O . PHE B 1 241 ? 5.535 28.391 -1.568 1 88.88 241 PHE B O 1
ATOM 5862 N N . ASN B 1 242 ? 6.562 26.562 -2.426 1 86.62 242 ASN B N 1
ATOM 5863 C CA . ASN B 1 242 ? 5.367 26.203 -3.182 1 86.62 242 ASN B CA 1
ATOM 5864 C C . ASN B 1 242 ? 4.176 25.953 -2.262 1 86.62 242 ASN B C 1
ATOM 5866 O O . ASN B 1 242 ? 3.064 26.391 -2.547 1 86.62 242 ASN B O 1
ATOM 5870 N N . LYS B 1 243 ? 4.445 25.219 -1.262 1 85.19 243 LYS B N 1
ATOM 5871 C CA . LYS B 1 243 ? 3.383 24.922 -0.304 1 85.19 243 LYS B CA 1
ATOM 5872 C C . LYS B 1 243 ? 2.832 26.203 0.319 1 85.19 243 LYS B C 1
ATOM 5874 O O . LYS B 1 243 ? 1.617 26.344 0.467 1 85.19 243 LYS B O 1
ATOM 5879 N N . ARG B 1 244 ? 3.678 27.156 0.686 1 89.81 244 ARG B N 1
ATOM 5880 C CA . ARG B 1 244 ? 3.277 28.406 1.304 1 89.81 244 ARG B CA 1
ATOM 5881 C C . ARG B 1 244 ? 2.502 29.281 0.319 1 89.81 244 ARG B C 1
ATOM 5883 O O . ARG B 1 244 ? 1.494 29.891 0.681 1 89.81 244 ARG B O 1
ATOM 5890 N N . LEU B 1 245 ? 2.953 29.297 -0.891 1 88.81 245 LEU B N 1
ATOM 5891 C CA . LEU B 1 245 ? 2.287 30.078 -1.921 1 88.81 245 LEU B CA 1
ATOM 5892 C C . LEU B 1 245 ? 0.882 29.562 -2.188 1 88.81 245 LEU B C 1
ATOM 5894 O O . LEU B 1 245 ? -0.073 30.328 -2.268 1 88.81 245 LEU B O 1
ATOM 5898 N N . ARG B 1 246 ? 0.839 28.234 -2.238 1 84.94 246 ARG B N 1
ATOM 5899 C CA . ARG B 1 246 ? -0.458 27.625 -2.514 1 84.94 246 ARG B CA 1
ATOM 5900 C C . ARG B 1 246 ? -1.431 27.875 -1.363 1 84.94 246 ARG B C 1
ATOM 5902 O O . ARG B 1 246 ? -2.625 28.078 -1.587 1 84.94 246 ARG B O 1
ATOM 5909 N N . LYS B 1 247 ? -0.891 27.719 -0.196 1 85.5 247 LYS B N 1
ATOM 5910 C CA . LYS B 1 247 ? -1.72 27.969 0.978 1 85.5 247 LYS B CA 1
ATOM 5911 C C . LYS B 1 247 ? -2.271 29.391 0.96 1 85.5 247 LYS B C 1
ATOM 5913 O O . LYS B 1 247 ? -3.469 29.609 1.164 1 85.5 247 LYS B O 1
ATOM 5918 N N . GLU B 1 248 ? -1.441 30.391 0.679 1 89.06 248 GLU B N 1
ATOM 5919 C CA . GLU B 1 248 ? -1.835 31.797 0.675 1 89.06 248 GLU B CA 1
ATOM 5920 C C . GLU B 1 248 ? -2.705 32.125 -0.535 1 89.06 248 GLU B C 1
ATOM 5922 O O . GLU B 1 248 ? -3.521 33.062 -0.488 1 89.06 248 GLU B O 1
ATOM 5927 N N . ALA B 1 249 ? -2.582 31.391 -1.562 1 87.31 249 ALA B N 1
ATOM 5928 C CA . ALA B 1 249 ? -3.367 31.594 -2.773 1 87.31 249 ALA B CA 1
ATOM 5929 C C . ALA B 1 249 ? -4.844 31.312 -2.527 1 87.31 249 ALA B C 1
ATOM 5931 O O . ALA B 1 249 ? -5.711 31.781 -3.273 1 87.31 249 ALA B O 1
ATOM 5932 N N . LYS B 1 250 ? -5.031 30.562 -1.533 1 80.44 250 LYS B N 1
ATOM 5933 C CA . LYS B 1 250 ? -6.414 30.219 -1.215 1 80.44 250 LYS B CA 1
ATOM 5934 C C . LYS B 1 250 ? -7.105 31.344 -0.474 1 80.44 250 LYS B C 1
ATOM 5936 O O . LYS B 1 250 ? -8.336 31.375 -0.368 1 80.44 250 LYS B O 1
ATOM 5941 N N . CYS B 1 251 ? -6.301 32.25 0.02 1 84.25 251 CYS B N 1
ATOM 5942 C CA . CYS B 1 251 ? -6.867 33.406 0.72 1 84.25 251 CYS B CA 1
ATOM 5943 C C . CYS B 1 251 ? -7.57 34.344 -0.253 1 84.25 251 CYS B C 1
ATOM 5945 O O . CYS B 1 251 ? -7.277 34.344 -1.45 1 84.25 251 CYS B O 1
ATOM 5947 N N . LYS B 1 252 ? -8.508 35.062 0.33 1 81.31 252 LYS B N 1
ATOM 5948 C CA . LYS B 1 252 ? -9.273 36 -0.488 1 81.31 252 LYS B CA 1
ATOM 5949 C C . LYS B 1 252 ? -8.344 36.969 -1.213 1 81.31 252 LYS B C 1
ATOM 5951 O O . LYS B 1 252 ? -7.434 37.531 -0.607 1 81.31 252 LYS B O 1
ATOM 5956 N N . ASP B 1 253 ? -8.43 37.219 -2.572 1 81.81 253 ASP B N 1
ATOM 5957 C CA . ASP B 1 253 ? -7.758 38.188 -3.432 1 81.81 253 ASP B CA 1
ATOM 5958 C C . ASP B 1 253 ? -6.289 37.812 -3.627 1 81.81 253 ASP B C 1
ATOM 5960 O O . ASP B 1 253 ? -5.461 38.688 -3.936 1 81.81 253 ASP B O 1
ATOM 5964 N N . CYS B 1 254 ? -5.973 36.594 -3.293 1 89.56 254 CYS B N 1
ATOM 5965 C CA . CYS B 1 254 ? -4.574 36.188 -3.408 1 89.56 254 CYS B CA 1
ATOM 5966 C C . CYS B 1 254 ? -4.406 35.062 -4.418 1 89.56 254 CYS B C 1
ATOM 5968 O O . CYS B 1 254 ? -3.416 34.312 -4.379 1 89.56 254 CYS B O 1
ATOM 5970 N N . SER B 1 255 ? -5.316 34.844 -5.293 1 82.44 255 SER B N 1
ATOM 5971 C CA . SER B 1 255 ? -5.301 33.75 -6.238 1 82.44 255 SER B CA 1
ATOM 5972 C C . SER B 1 255 ? -4.133 33.875 -7.211 1 82.44 255 SER B C 1
ATOM 5974 O O . SER B 1 255 ? -3.646 32.875 -7.734 1 82.44 255 SER B O 1
ATOM 5976 N N . THR B 1 256 ? -3.711 35.062 -7.418 1 79.06 256 THR B N 1
ATOM 5977 C CA . THR B 1 256 ? -2.621 35.312 -8.359 1 79.06 256 THR B CA 1
ATOM 5978 C C . THR B 1 256 ? -1.327 34.656 -7.867 1 79.06 256 THR B C 1
ATOM 5980 O O . THR B 1 256 ? -0.405 34.438 -8.648 1 79.06 256 THR B O 1
ATOM 5983 N N . LEU B 1 257 ? -1.272 34.375 -6.621 1 86.75 257 LEU B N 1
ATOM 5984 C CA . LEU B 1 257 ? -0.068 33.781 -6.035 1 86.75 257 LEU B CA 1
ATOM 5985 C C . LEU B 1 257 ? 0.189 32.406 -6.594 1 86.75 257 LEU B C 1
ATOM 5987 O O . LEU B 1 257 ? 1.321 31.906 -6.566 1 86.75 257 LEU B O 1
ATOM 5991 N N . SER B 1 258 ? -0.784 31.766 -7.09 1 80.81 258 SER B N 1
ATOM 5992 C CA . SER B 1 258 ? -0.613 30.438 -7.668 1 80.81 258 SER B CA 1
ATOM 5993 C C . SER B 1 258 ? 0.27 30.484 -8.914 1 80.81 258 SER B C 1
ATOM 5995 O O . SER B 1 258 ? 1.019 29.547 -9.18 1 80.81 258 SER B O 1
ATOM 5997 N N . THR B 1 259 ? 0.231 31.562 -9.578 1 77.62 259 THR B N 1
ATOM 5998 C CA . THR B 1 259 ? 1.027 31.703 -10.797 1 77.62 259 THR B CA 1
ATOM 5999 C C . THR B 1 259 ? 2.492 31.969 -10.453 1 77.62 259 THR B C 1
ATOM 6001 O O . THR B 1 259 ? 3.379 31.719 -11.273 1 77.62 259 THR B O 1
ATOM 6004 N N . TRP B 1 260 ? 2.703 32.375 -9.242 1 82.44 260 TRP B N 1
ATOM 6005 C CA . TRP B 1 260 ? 4.055 32.719 -8.82 1 82.44 260 TRP B CA 1
ATOM 6006 C C . TRP B 1 260 ? 4.84 31.453 -8.438 1 82.44 260 TRP B C 1
ATOM 6008 O O . TRP B 1 260 ? 6.066 31.516 -8.289 1 82.44 260 TRP B O 1
ATOM 6018 N N . CYS B 1 261 ? 4.25 30.328 -8.359 1 80.12 261 CYS B N 1
ATOM 6019 C CA . CYS B 1 261 ? 4.945 29.094 -8 1 80.12 261 CYS B CA 1
ATOM 6020 C C . CYS B 1 261 ? 6.059 28.797 -9 1 80.12 261 CYS B C 1
ATOM 6022 O O . CYS B 1 261 ? 7.207 28.578 -8.609 1 80.12 261 CYS B O 1
ATOM 6024 N N . LYS B 1 262 ? 5.734 28.859 -10.211 1 78.44 262 LYS B N 1
ATOM 6025 C CA . LYS B 1 262 ? 6.719 28.562 -11.242 1 78.44 262 LYS B CA 1
ATOM 6026 C C . LYS B 1 262 ? 7.793 29.641 -11.312 1 78.44 262 LYS B C 1
ATOM 6028 O O . LYS B 1 262 ? 8.977 29.344 -11.484 1 78.44 262 LYS B O 1
ATOM 6033 N N . ARG B 1 263 ? 7.395 30.828 -11.141 1 78.75 263 ARG B N 1
ATOM 6034 C CA . ARG B 1 263 ? 8.312 31.953 -11.234 1 78.75 263 ARG B CA 1
ATOM 6035 C C . ARG B 1 263 ? 9.312 31.953 -10.086 1 78.75 263 ARG B C 1
ATOM 6037 O O . ARG B 1 263 ? 10.508 32.188 -10.289 1 78.75 263 ARG B O 1
ATOM 6044 N N . LEU B 1 264 ? 8.75 31.781 -9.008 1 85.38 264 LEU B N 1
ATOM 6045 C CA . LEU B 1 264 ? 9.617 31.75 -7.836 1 85.38 264 LEU B CA 1
ATOM 6046 C C . LEU B 1 264 ? 10.617 30.609 -7.922 1 85.38 264 LEU B C 1
ATOM 6048 O O . LEU B 1 264 ? 11.766 30.734 -7.496 1 85.38 264 LEU B O 1
ATOM 6052 N N . LYS B 1 265 ? 10.125 29.5 -8.469 1 83.75 265 LYS B N 1
ATOM 6053 C CA . LYS B 1 265 ? 11.023 28.359 -8.664 1 83.75 265 LYS B CA 1
ATOM 6054 C C . LYS B 1 265 ? 12.211 28.75 -9.547 1 83.75 265 LYS B C 1
ATOM 6056 O O . LYS B 1 265 ? 13.344 28.359 -9.266 1 83.75 265 LYS B O 1
ATOM 6061 N N . ALA B 1 266 ? 11.961 29.422 -10.586 1 82.88 266 ALA B N 1
ATOM 6062 C CA . ALA B 1 266 ? 13.016 29.859 -11.5 1 82.88 266 ALA B CA 1
ATOM 6063 C C . ALA B 1 266 ? 14.016 30.766 -10.797 1 82.88 266 ALA B C 1
ATOM 6065 O O . ALA B 1 266 ? 15.227 30.609 -10.945 1 82.88 266 ALA B O 1
ATOM 6066 N N . HIS B 1 267 ? 13.5 31.719 -10.031 1 83.94 267 HIS B N 1
ATOM 6067 C CA . HIS B 1 267 ? 14.367 32.625 -9.297 1 83.94 267 HIS B CA 1
ATOM 6068 C C . HIS B 1 267 ? 15.195 31.891 -8.258 1 83.94 267 HIS B C 1
ATOM 6070 O O . HIS B 1 267 ? 16.375 32.219 -8.055 1 83.94 267 HIS B O 1
ATOM 6076 N N . LEU B 1 268 ? 14.555 30.984 -7.629 1 85.44 268 LEU B N 1
ATOM 6077 C CA . LEU B 1 268 ? 15.25 30.188 -6.629 1 85.44 268 LEU B CA 1
ATOM 6078 C C . LEU B 1 268 ? 16.375 29.375 -7.266 1 85.44 268 LEU B C 1
ATOM 6080 O O . LEU B 1 268 ? 17.469 29.281 -6.707 1 85.44 268 LEU B O 1
ATOM 6084 N N . THR B 1 269 ? 16.047 28.797 -8.383 1 84.06 269 THR B N 1
ATOM 6085 C CA . THR B 1 269 ? 17.062 28.016 -9.102 1 84.06 269 THR B CA 1
ATOM 6086 C C . THR B 1 269 ? 18.25 28.891 -9.492 1 84.06 269 THR B C 1
ATOM 6088 O O . THR B 1 269 ? 19.391 28.484 -9.336 1 84.06 269 THR B O 1
ATOM 6091 N N . GLU B 1 270 ? 17.953 30.031 -9.898 1 81.56 270 GLU B N 1
ATOM 6092 C CA . GLU B 1 270 ? 19 30.969 -10.273 1 81.56 270 GLU B CA 1
ATOM 6093 C C . GLU B 1 270 ? 19.797 31.422 -9.055 1 81.56 270 GLU B C 1
ATOM 6095 O O . GLU B 1 270 ? 21.016 31.578 -9.133 1 81.56 270 GLU B O 1
ATOM 6100 N N . ALA B 1 271 ? 19.094 31.641 -8.062 1 83.5 271 ALA B N 1
ATOM 6101 C CA . ALA B 1 271 ? 19.766 32.062 -6.832 1 83.5 271 ALA B CA 1
ATOM 6102 C C . ALA B 1 271 ? 20.719 31 -6.324 1 83.5 271 ALA B C 1
ATOM 6104 O O . ALA B 1 271 ? 21.875 31.312 -5.977 1 83.5 271 ALA B O 1
ATOM 6105 N N . VAL B 1 272 ? 20.312 29.781 -6.301 1 82.88 272 VAL B N 1
ATOM 6106 C CA . VAL B 1 272 ? 21.125 28.688 -5.777 1 82.88 272 VAL B CA 1
ATOM 6107 C C . VAL B 1 272 ? 22.312 28.438 -6.703 1 82.88 272 VAL B C 1
ATOM 6109 O O . VAL B 1 272 ? 23.406 28.078 -6.246 1 82.88 272 VAL B O 1
ATOM 6112 N N . ASN B 1 273 ? 22.094 28.609 -7.969 1 76.69 273 ASN B N 1
ATOM 6113 C CA . ASN B 1 273 ? 23.156 28.375 -8.938 1 76.69 273 ASN B CA 1
ATOM 6114 C C . ASN B 1 273 ? 24.141 29.547 -8.992 1 76.69 273 ASN B C 1
ATOM 6116 O O . ASN B 1 273 ? 25.203 29.438 -9.602 1 76.69 273 ASN B O 1
ATOM 6120 N N . ALA B 1 274 ? 23.609 30.594 -8.414 1 69.69 274 ALA B N 1
ATOM 6121 C CA . ALA B 1 274 ? 24.469 31.781 -8.445 1 69.69 274 ALA B CA 1
ATOM 6122 C C . ALA B 1 274 ? 25.719 31.562 -7.609 1 69.69 274 ALA B C 1
ATOM 6124 O O . ALA B 1 274 ? 25.688 30.875 -6.586 1 69.69 274 ALA B O 1
ATOM 6125 N N . ASN B 1 275 ? 26.875 31.672 -8.094 1 56.91 275 ASN B N 1
ATOM 6126 C CA . ASN B 1 275 ? 28.219 31.375 -7.613 1 56.91 275 ASN B CA 1
ATOM 6127 C C . ASN B 1 275 ? 28.516 32.125 -6.312 1 56.91 275 ASN B C 1
ATOM 6129 O O . ASN B 1 275 ? 29.25 31.609 -5.465 1 56.91 275 ASN B O 1
ATOM 6133 N N . LYS B 1 276 ? 28.172 33.406 -6.086 1 58.19 276 LYS B N 1
ATOM 6134 C CA . LYS B 1 276 ? 28.594 34.125 -4.898 1 58.19 276 LYS B CA 1
ATOM 6135 C C . LYS B 1 276 ? 27.484 34.156 -3.842 1 58.19 276 LYS B C 1
ATOM 6137 O O . LYS B 1 276 ? 26.344 34.5 -4.133 1 58.19 276 LYS B O 1
ATOM 6142 N N . ARG B 1 277 ? 27.781 33.531 -2.59 1 56.88 277 ARG B N 1
ATOM 6143 C CA . ARG B 1 277 ? 26.906 33.344 -1.444 1 56.88 277 ARG B CA 1
ATOM 6144 C C . ARG B 1 277 ? 26.141 34.594 -1.104 1 56.88 277 ARG B C 1
ATOM 6146 O O . ARG B 1 277 ? 24.953 34.562 -0.765 1 56.88 277 ARG B O 1
ATOM 6153 N N . GLU B 1 278 ? 26.938 35.875 -1.101 1 58.06 278 GLU B N 1
ATOM 6154 C CA . GLU B 1 278 ? 26.359 37.125 -0.647 1 58.06 278 GLU B CA 1
ATOM 6155 C C . GLU B 1 278 ? 25.219 37.594 -1.555 1 58.06 278 GLU B C 1
ATOM 6157 O O . GLU B 1 278 ? 24.281 38.25 -1.101 1 58.06 278 GLU B O 1
ATOM 6162 N N . ASP B 1 279 ? 25.172 36.844 -2.701 1 69.56 279 ASP B N 1
ATOM 6163 C CA . ASP B 1 279 ? 24.297 37.312 -3.773 1 69.56 279 ASP B CA 1
ATOM 6164 C C . ASP B 1 279 ? 23.062 36.406 -3.896 1 69.56 279 ASP B C 1
ATOM 6166 O O . ASP B 1 279 ? 22.109 36.75 -4.594 1 69.56 279 ASP B O 1
ATOM 6170 N N . ILE B 1 280 ? 23.109 35.438 -3.043 1 80.31 280 ILE B N 1
ATOM 6171 C CA . ILE B 1 280 ? 22.062 34.469 -3.275 1 80.31 280 ILE B CA 1
ATOM 6172 C C . ILE B 1 280 ? 20.703 35 -2.836 1 80.31 280 ILE B C 1
ATOM 6174 O O . ILE B 1 280 ? 19.719 34.906 -3.566 1 80.31 280 ILE B O 1
ATOM 6178 N N . ARG B 1 281 ? 20.75 35.688 -1.723 1 82.25 281 ARG B N 1
ATOM 6179 C CA . ARG B 1 281 ? 19.516 36.281 -1.209 1 82.25 281 ARG B CA 1
ATOM 6180 C C . ARG B 1 281 ? 19 37.375 -2.133 1 82.25 281 ARG B C 1
ATOM 6182 O O . ARG B 1 281 ? 17.797 37.469 -2.391 1 82.25 281 ARG B O 1
ATOM 6189 N N . ASN B 1 282 ? 19.984 38.125 -2.598 1 79.56 282 ASN B N 1
ATOM 6190 C CA . ASN B 1 282 ? 19.625 39.25 -3.451 1 79.56 282 ASN B CA 1
ATOM 6191 C C . ASN B 1 282 ? 19 38.781 -4.762 1 79.56 282 ASN B C 1
ATOM 6193 O O . ASN B 1 282 ? 18.047 39.375 -5.254 1 79.56 282 ASN B O 1
ATOM 6197 N N . VAL B 1 283 ? 19.516 37.75 -5.207 1 81.88 283 VAL B N 1
ATOM 6198 C CA . VAL B 1 283 ? 19 37.188 -6.465 1 81.88 283 VAL B CA 1
ATOM 6199 C C . VAL B 1 283 ? 17.562 36.719 -6.277 1 81.88 283 VAL B C 1
ATOM 6201 O O . VAL B 1 283 ? 16.703 36.969 -7.117 1 81.88 283 VAL B O 1
ATOM 6204 N N . LEU B 1 284 ? 17.359 36.094 -5.176 1 86.06 284 LEU B N 1
ATOM 6205 C CA . LEU B 1 284 ? 15.992 35.656 -4.922 1 86.06 284 LEU B CA 1
ATOM 6206 C C . LEU B 1 284 ? 15.055 36.844 -4.703 1 86.06 284 LEU B C 1
ATOM 6208 O O . LEU B 1 284 ? 13.945 36.844 -5.234 1 86.06 284 LEU B O 1
ATOM 6212 N N . ASN B 1 285 ? 15.539 37.781 -4.031 1 84.38 285 ASN B N 1
ATOM 6213 C CA . ASN B 1 285 ? 14.711 38.938 -3.68 1 84.38 285 ASN B CA 1
ATOM 6214 C C . ASN B 1 285 ? 14.367 39.781 -4.906 1 84.38 285 ASN B C 1
ATOM 6216 O O . ASN B 1 285 ? 13.422 40.562 -4.875 1 84.38 285 ASN B O 1
ATOM 6220 N N . ALA B 1 286 ? 15.062 39.594 -5.934 1 82 286 ALA B N 1
ATOM 6221 C CA . ALA B 1 286 ? 14.797 40.312 -7.18 1 82 286 ALA B CA 1
ATOM 6222 C C . ALA B 1 286 ? 13.422 39.938 -7.742 1 82 286 ALA B C 1
ATOM 6224 O O . ALA B 1 286 ? 12.852 40.688 -8.539 1 82 286 ALA B O 1
ATOM 6225 N N . CYS B 1 287 ? 12.984 38.812 -7.277 1 83.31 287 CYS B N 1
ATOM 6226 C CA . CYS B 1 287 ? 11.664 38.438 -7.754 1 83.31 287 CYS B CA 1
ATOM 6227 C C . CYS B 1 287 ? 10.594 39.406 -7.305 1 83.31 287 CYS B C 1
ATOM 6229 O O . CYS B 1 287 ? 9.578 39.594 -7.977 1 83.31 287 CYS B O 1
ATOM 6231 N N . LEU B 1 288 ? 10.836 40.094 -6.219 1 83.94 288 LEU B N 1
ATOM 6232 C CA . LEU B 1 288 ? 9.875 41.062 -5.703 1 83.94 288 LEU B CA 1
ATOM 6233 C C . LEU B 1 288 ? 9.828 42.312 -6.594 1 83.94 288 LEU B C 1
ATOM 6235 O O . LEU B 1 288 ? 8.773 42.938 -6.738 1 83.94 288 LEU B O 1
ATOM 6239 N N . LYS B 1 289 ? 10.938 42.531 -7.145 1 79.12 289 LYS B N 1
ATOM 6240 C CA . LYS B 1 289 ? 10.961 43.625 -8.109 1 79.12 289 LYS B CA 1
ATOM 6241 C C . LYS B 1 289 ? 10.258 43.25 -9.398 1 79.12 289 LYS B C 1
ATOM 6243 O O . LYS B 1 289 ? 9.531 44.062 -9.984 1 79.12 289 LYS B O 1
ATOM 6248 N N . ARG B 1 290 ? 10.43 42 -9.727 1 77.62 290 ARG B N 1
ATOM 6249 C CA . ARG B 1 290 ? 9.781 41.5 -10.93 1 77.62 290 ARG B CA 1
ATOM 6250 C C . ARG B 1 290 ? 8.266 41.469 -10.773 1 77.62 290 ARG B C 1
ATOM 6252 O O . ARG B 1 290 ? 7.535 41.656 -11.742 1 77.62 290 ARG B O 1
ATOM 6259 N N . ALA B 1 291 ? 7.867 41.219 -9.617 1 76.88 291 ALA B N 1
ATOM 6260 C CA . ALA B 1 291 ? 6.43 41.188 -9.352 1 76.88 291 ALA B CA 1
ATOM 6261 C C . ALA B 1 291 ? 5.812 42.562 -9.648 1 76.88 291 ALA B C 1
ATOM 6263 O O . ALA B 1 291 ? 4.617 42.656 -9.945 1 76.88 291 ALA B O 1
ATOM 6264 N N . HIS B 1 292 ? 6.66 43.531 -9.641 1 74.62 292 HIS B N 1
ATOM 6265 C CA . HIS B 1 292 ? 6.215 44.875 -9.977 1 74.62 292 HIS B CA 1
ATOM 6266 C C . HIS B 1 292 ? 6.582 45.25 -11.406 1 74.62 292 HIS B C 1
ATOM 6268 O O . HIS B 1 292 ? 6.574 46.438 -11.781 1 74.62 292 HIS B O 1
ATOM 6274 N N . ASP B 1 293 ? 6.941 44.188 -12.18 1 68 293 ASP B N 1
ATOM 6275 C CA . ASP B 1 293 ? 7.281 44.344 -13.594 1 68 293 ASP B CA 1
ATOM 6276 C C . ASP B 1 293 ? 8.508 45.219 -13.789 1 68 293 ASP B C 1
ATOM 6278 O O . ASP B 1 293 ? 8.594 45.969 -14.766 1 68 293 ASP B O 1
ATOM 6282 N N . MET B 1 294 ? 9.195 45.281 -12.719 1 65.75 294 MET B N 1
ATOM 6283 C CA . MET B 1 294 ? 10.461 46 -12.859 1 65.75 294 MET B CA 1
ATOM 6284 C C . MET B 1 294 ? 11.57 45.031 -13.336 1 65.75 294 MET B C 1
ATOM 6286 O O . MET B 1 294 ? 11.75 43.969 -12.773 1 65.75 294 MET B O 1
ATOM 6290 N N . ARG B 1 295 ? 12.164 45.375 -14.5 1 63.91 295 ARG B N 1
ATOM 6291 C CA . ARG B 1 295 ? 13.219 44.5 -15.031 1 63.91 295 ARG B CA 1
ATOM 6292 C C . ARG B 1 295 ? 14.594 45.031 -14.633 1 63.91 295 ARG B C 1
ATOM 6294 O O . ARG B 1 295 ? 15.523 44.25 -14.43 1 63.91 295 ARG B O 1
ATOM 6301 N N . ASP B 1 296 ? 14.688 46.375 -14.641 1 63.81 296 ASP B N 1
ATOM 6302 C CA . ASP B 1 296 ? 15.938 47.031 -14.266 1 63.81 296 ASP B CA 1
ATOM 6303 C C . ASP B 1 296 ? 15.703 48.031 -13.133 1 63.81 296 ASP B C 1
ATOM 6305 O O . ASP B 1 296 ? 14.641 48.656 -13.047 1 63.81 296 ASP B O 1
ATOM 6309 N N . TRP B 1 297 ? 16.484 47.844 -12.102 1 62.38 297 TRP B N 1
ATOM 6310 C CA . TRP B 1 297 ? 16.328 48.781 -11.008 1 62.38 297 TRP B CA 1
ATOM 6311 C C . TRP B 1 297 ? 17.672 49.312 -10.562 1 62.38 297 TRP B C 1
ATOM 6313 O O . TRP B 1 297 ? 18.703 48.688 -10.781 1 62.38 297 TRP B O 1
ATOM 6323 N N . PRO B 1 298 ? 17.672 50.656 -10.156 1 60.44 298 PRO B N 1
ATOM 6324 C CA . PRO B 1 298 ? 18.938 51.312 -9.789 1 60.44 298 PRO B CA 1
ATOM 6325 C C . PRO B 1 298 ? 19.703 50.531 -8.727 1 60.44 298 PRO B C 1
ATOM 6327 O O . PRO B 1 298 ? 19.109 49.781 -7.941 1 60.44 298 PRO B O 1
ATOM 6330 N N . VAL B 1 299 ? 21.031 50.531 -8.828 1 58.44 299 VAL B N 1
ATOM 6331 C CA . VAL B 1 299 ? 22.016 49.844 -7.965 1 58.44 299 VAL B CA 1
ATOM 6332 C C . VAL B 1 299 ? 21.734 50.219 -6.504 1 58.44 299 VAL B C 1
ATOM 6334 O O . VAL B 1 299 ? 21.938 49.375 -5.613 1 58.44 299 VAL B O 1
ATOM 6337 N N . ASP B 1 300 ? 21.484 51.438 -6.266 1 50.75 300 ASP B N 1
ATOM 6338 C CA . ASP B 1 300 ? 21.328 51.938 -4.906 1 50.75 300 ASP B CA 1
ATOM 6339 C C . ASP B 1 300 ? 20.156 51.281 -4.188 1 50.75 300 ASP B C 1
ATOM 6341 O O . ASP B 1 300 ? 19.875 51.594 -3.029 1 50.75 300 ASP B O 1
ATOM 6345 N N . ASP B 1 301 ? 19.453 50.531 -4.938 1 50.25 301 ASP B N 1
ATOM 6346 C CA . ASP B 1 301 ? 18.328 49.875 -4.258 1 50.25 301 ASP B CA 1
ATOM 6347 C C . ASP B 1 301 ? 18.812 48.719 -3.402 1 50.25 301 ASP B C 1
ATOM 6349 O O . ASP B 1 301 ? 19.312 47.719 -3.928 1 50.25 301 ASP B O 1
ATOM 6353 N N . GLU B 1 302 ? 19.312 48.938 -2.305 1 47.41 302 GLU B N 1
ATOM 6354 C CA . GLU B 1 302 ? 19.922 48.156 -1.218 1 47.41 302 GLU B CA 1
ATOM 6355 C C . GLU B 1 302 ? 19.312 46.75 -1.136 1 47.41 302 GLU B C 1
ATOM 6357 O O . GLU B 1 302 ? 19.922 45.844 -0.56 1 47.41 302 GLU B O 1
ATOM 6362 N N . ALA B 1 303 ? 18.125 46.594 -1.575 1 50.88 303 ALA B N 1
ATOM 6363 C CA . ALA B 1 303 ? 17.406 45.406 -1.103 1 50.88 303 ALA B CA 1
ATOM 6364 C C . ALA B 1 303 ? 17.859 44.156 -1.852 1 50.88 303 ALA B C 1
ATOM 6366 O O . ALA B 1 303 ? 17.75 43.062 -1.341 1 50.88 303 ALA B O 1
ATOM 6367 N N . CYS B 1 304 ? 18.328 44.312 -3.16 1 55.44 304 CYS B N 1
ATOM 6368 C CA . CYS B 1 304 ? 18.5 43.062 -3.891 1 55.44 304 CYS B CA 1
ATOM 6369 C C . CYS B 1 304 ? 19.938 42.906 -4.344 1 55.44 304 CYS B C 1
ATOM 6371 O O . CYS B 1 304 ? 20.328 41.812 -4.793 1 55.44 304 CYS B O 1
ATOM 6373 N N . GLY B 1 305 ? 20.891 43.844 -4.012 1 56.72 305 GLY B N 1
ATOM 6374 C CA . GLY B 1 305 ? 22.266 43.719 -4.43 1 56.72 305 GLY B CA 1
ATOM 6375 C C . GLY B 1 305 ? 22.422 43.406 -5.902 1 56.72 305 GLY B C 1
ATOM 6376 O O . GLY B 1 305 ? 23.547 43.188 -6.379 1 56.72 305 GLY B O 1
ATOM 6377 N N . VAL B 1 306 ? 21.375 43.031 -6.617 1 62.84 306 VAL B N 1
ATOM 6378 C CA . VAL B 1 306 ? 21.438 42.812 -8.055 1 62.84 306 VAL B CA 1
ATOM 6379 C C . VAL B 1 306 ? 20.656 43.906 -8.789 1 62.84 306 VAL B C 1
ATOM 6381 O O . VAL B 1 306 ? 19.75 44.5 -8.211 1 62.84 306 VA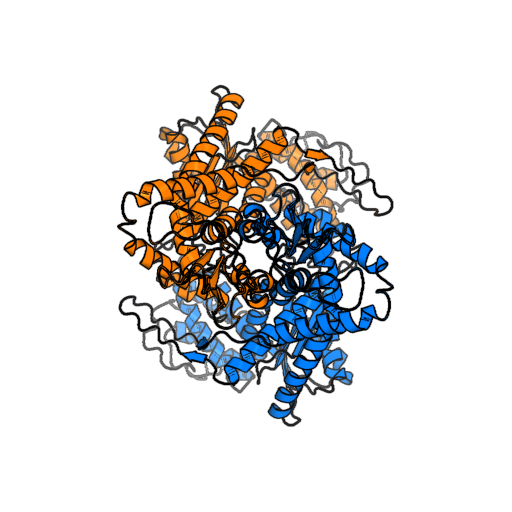L B O 1
ATOM 6384 N N . THR B 1 307 ? 21.109 44.344 -9.945 1 62.41 307 THR B N 1
ATOM 6385 C CA . THR B 1 307 ? 20.5 45.469 -10.648 1 62.41 307 THR B CA 1
ATOM 6386 C C . THR B 1 307 ? 19.547 44.969 -11.727 1 62.41 307 THR B C 1
ATOM 6388 O O . THR B 1 307 ? 18.875 45.75 -12.398 1 62.41 307 THR B O 1
ATOM 6391 N N . ARG B 1 308 ? 19.516 43.562 -12.047 1 65.06 308 ARG B N 1
ATOM 6392 C CA . ARG B 1 308 ? 18.656 43.031 -13.086 1 65.06 308 ARG B CA 1
ATOM 6393 C C . ARG B 1 308 ? 18.156 41.625 -12.727 1 65.06 308 ARG B C 1
ATOM 6395 O O . ARG B 1 308 ? 18.781 40.938 -11.922 1 65.06 308 ARG B O 1
ATOM 6402 N N . CYS B 1 309 ? 16.969 41.281 -13.188 1 63.12 309 CYS B N 1
ATOM 6403 C CA . CYS B 1 309 ? 16.422 39.938 -12.984 1 63.12 309 CYS B CA 1
ATOM 6404 C C . CYS B 1 309 ? 17.25 38.906 -13.711 1 63.12 309 CYS B C 1
ATOM 6406 O O . CYS B 1 309 ? 17.656 39.094 -14.852 1 63.12 309 CYS B O 1
ATOM 6408 N N . CYS B 1 310 ? 17.781 37.969 -13.07 1 58.34 310 CYS B N 1
ATOM 6409 C CA . CYS B 1 310 ? 18.734 36.969 -13.578 1 58.34 310 CYS B CA 1
ATOM 6410 C C . CYS B 1 310 ? 18.031 35.938 -14.43 1 58.34 310 CYS B C 1
ATOM 6412 O O . CYS B 1 310 ? 18.688 35.062 -15.008 1 58.34 310 CYS B O 1
ATOM 6414 N N . HIS B 1 311 ? 16.719 35.938 -14.516 1 58.28 311 HIS B N 1
ATOM 6415 C CA . HIS B 1 311 ? 16.156 34.906 -15.344 1 58.28 311 HIS B CA 1
ATOM 6416 C C . HIS B 1 311 ? 15.844 35.406 -16.75 1 58.28 311 HIS B C 1
ATOM 6418 O O . HIS B 1 311 ? 15.656 36.594 -16.953 1 58.28 311 HIS B O 1
ATOM 6424 N N . PRO B 1 312 ? 15.891 34.5 -17.75 1 57.44 312 PRO B N 1
ATOM 6425 C CA . PRO B 1 312 ? 15.555 34.938 -19.125 1 57.44 312 PRO B CA 1
ATOM 6426 C C . PRO B 1 312 ? 14.141 35.5 -19.219 1 57.44 312 PRO B C 1
ATOM 6428 O O . PRO B 1 312 ? 13.281 35.188 -18.406 1 57.44 312 PRO B O 1
ATOM 6431 N N . PRO B 1 313 ? 13.93 36.562 -20.031 1 54.22 313 PRO B N 1
ATOM 6432 C CA . PRO B 1 313 ? 12.602 37.125 -20.234 1 54.22 313 PRO B CA 1
ATOM 6433 C C . PRO B 1 313 ? 11.516 36.062 -20.406 1 54.22 313 PRO B C 1
ATOM 6435 O O . PRO B 1 313 ? 11.711 35.094 -21.141 1 54.22 313 PRO B O 1
ATOM 6438 N N . MET B 1 314 ? 10.648 35.938 -19.453 1 53.06 314 MET B N 1
ATOM 6439 C CA . MET B 1 314 ? 9.531 35.031 -19.625 1 53.06 314 MET B CA 1
ATOM 6440 C C . MET B 1 314 ? 8.555 35.531 -20.688 1 53.06 314 MET B C 1
ATOM 6442 O O . MET B 1 314 ? 8.391 36.75 -20.844 1 53.06 314 MET B O 1
ATOM 6446 N N . LYS B 1 315 ? 8.117 34.719 -21.656 1 51.66 315 LYS B N 1
ATOM 6447 C CA . LYS B 1 315 ? 7.309 35.062 -22.828 1 51.66 315 LYS B CA 1
ATOM 6448 C C . LYS B 1 315 ? 6.047 35.812 -22.422 1 51.66 315 LYS B C 1
ATOM 6450 O O . LYS B 1 315 ? 5.52 36.625 -23.188 1 51.66 315 LYS B O 1
ATOM 6455 N N . LYS B 1 316 ? 5.23 35.344 -21.375 1 52.22 316 LYS B N 1
ATOM 6456 C CA . LYS B 1 316 ? 3.957 36 -21.078 1 52.22 316 LYS B CA 1
ATOM 6457 C C . LYS B 1 316 ? 4.109 37 -19.953 1 52.22 316 LYS B C 1
ATOM 6459 O O . LYS B 1 316 ? 4.844 36.781 -19 1 52.22 316 LYS B O 1
ATOM 6464 N N . PRO B 1 317 ? 3.475 38.219 -20.297 1 48.94 317 PRO B N 1
ATOM 6465 C CA . PRO B 1 317 ? 3.484 39.281 -19.297 1 48.94 317 PRO B CA 1
ATOM 6466 C C . PRO B 1 317 ? 2.975 38.812 -17.938 1 48.94 317 PRO B C 1
ATOM 6468 O O . PRO B 1 317 ? 2.137 37.906 -17.859 1 48.94 317 PRO B O 1
ATOM 6471 N N . PHE B 1 318 ? 3.695 38.938 -16.891 1 51.28 318 PHE B N 1
ATOM 6472 C CA . PHE B 1 318 ? 3.361 38.594 -15.516 1 51.28 318 PHE B CA 1
ATOM 6473 C C . PHE B 1 318 ? 2.051 39.25 -15.102 1 51.28 318 PHE B C 1
ATOM 6475 O O . PHE B 1 318 ? 1.859 40.469 -15.312 1 51.28 318 PHE B O 1
ATOM 6482 N N . SER B 1 319 ? 1.005 38.844 -15.25 1 51.53 319 SER B N 1
ATOM 6483 C CA . SER B 1 319 ? -0.131 39.469 -14.586 1 51.53 319 SER B CA 1
ATOM 6484 C C . SER B 1 319 ? 0.22 39.875 -13.164 1 51.53 319 SER B C 1
ATOM 6486 O O . SER B 1 319 ? 0.597 39.031 -12.344 1 51.53 319 SER B O 1
ATOM 6488 N N . GLU B 1 320 ? 0.681 41.188 -12.836 1 54 320 GLU B N 1
ATOM 6489 C CA . GLU B 1 320 ? 1.325 41.969 -11.781 1 54 320 GLU B CA 1
ATOM 6490 C C . GLU B 1 320 ? 0.461 42.031 -10.523 1 54 320 GLU B C 1
ATOM 6492 O O . GLU B 1 320 ? -0.747 42.25 -10.609 1 54 320 GLU B O 1
ATOM 6497 N N . ALA B 1 321 ? 0.712 41.188 -9.531 1 58 321 ALA B N 1
ATOM 6498 C CA . ALA B 1 321 ? 0.146 41.594 -8.242 1 58 321 ALA B CA 1
ATOM 6499 C C . ALA B 1 321 ? 0.447 43.062 -7.953 1 58 321 ALA B C 1
ATOM 6501 O O . ALA B 1 321 ? 1.612 43.469 -7.875 1 58 321 ALA B O 1
ATOM 6502 N N . PRO B 1 322 ? -0.483 43.875 -8.109 1 61.12 322 PRO B N 1
ATOM 6503 C CA . PRO B 1 322 ? -0.22 45.281 -7.809 1 61.12 322 PRO B CA 1
ATOM 6504 C C . PRO B 1 322 ? 0.522 45.5 -6.488 1 61.12 322 PRO B C 1
ATOM 6506 O O . PRO B 1 322 ? 0.332 44.719 -5.551 1 61.12 322 PRO B O 1
ATOM 6509 N N . VAL B 1 323 ? 1.588 46.344 -6.371 1 63.06 323 VAL B N 1
ATOM 6510 C CA . VAL B 1 323 ? 2.496 46.656 -5.273 1 63.06 323 VAL B CA 1
ATOM 6511 C C . VAL B 1 323 ? 1.706 46.781 -3.973 1 63.06 323 VAL B C 1
ATOM 6513 O O . VAL B 1 323 ? 2.152 46.344 -2.916 1 63.06 323 VAL B O 1
ATOM 6516 N N . GLU B 1 324 ? 0.397 47.156 -4.059 1 68.69 324 GLU B N 1
ATOM 6517 C CA . GLU B 1 324 ? -0.382 47.406 -2.848 1 68.69 324 GLU B CA 1
ATOM 6518 C C . GLU B 1 324 ? -1.465 46.344 -2.666 1 68.69 324 GLU B C 1
ATOM 6520 O O . GLU B 1 324 ? -2.363 46.5 -1.838 1 68.69 324 GLU B O 1
ATOM 6525 N N . SER B 1 325 ? -1.101 45.344 -3.246 1 81.44 325 SER B N 1
ATOM 6526 C CA . SER B 1 325 ? -2.131 44.312 -3.146 1 81.44 325 SER B CA 1
ATOM 6527 C C . SER B 1 325 ? -1.835 43.344 -2.004 1 81.44 325 SER B C 1
ATOM 6529 O O . SER B 1 325 ? -0.686 43.219 -1.577 1 81.44 325 SER B O 1
ATOM 6531 N N . HIS B 1 326 ? -2.77 42.906 -1.407 1 87.56 326 HIS B N 1
ATOM 6532 C CA . HIS B 1 326 ? -2.664 41.875 -0.365 1 87.56 326 HIS B CA 1
ATOM 6533 C C . HIS B 1 326 ? -1.832 40.688 -0.836 1 87.56 326 HIS B C 1
ATOM 6535 O O . HIS B 1 326 ? -1.044 40.125 -0.067 1 87.56 326 HIS B O 1
ATOM 6541 N N . ALA B 1 327 ? -1.945 40.406 -2.027 1 87 327 ALA B N 1
ATOM 6542 C CA . ALA B 1 327 ? -1.199 39.312 -2.619 1 87 327 ALA B CA 1
ATOM 6543 C C . ALA B 1 327 ? 0.301 39.594 -2.607 1 87 327 ALA B C 1
ATOM 6545 O O . ALA B 1 327 ? 1.103 38.688 -2.301 1 87 327 ALA B O 1
ATOM 6546 N N . PHE B 1 328 ? 0.599 40.781 -2.883 1 87.25 328 PHE B N 1
ATOM 6547 C CA . PHE B 1 328 ? 2.01 41.156 -2.906 1 87.25 328 PHE B CA 1
ATOM 6548 C C . PHE B 1 328 ? 2.6 41.125 -1.501 1 87.25 328 PHE B C 1
ATOM 6550 O O . PHE B 1 328 ? 3.738 40.688 -1.307 1 87.25 328 PHE B O 1
ATOM 6557 N N . GLU B 1 329 ? 1.904 41.594 -0.582 1 89.12 329 GLU B N 1
ATOM 6558 C CA . GLU B 1 329 ? 2.379 41.562 0.798 1 89.12 329 GLU B CA 1
ATOM 6559 C C . GLU B 1 329 ? 2.645 40.156 1.265 1 89.12 329 GLU B C 1
ATOM 6561 O O . GLU B 1 329 ? 3.631 39.875 1.959 1 89.12 329 GLU B O 1
ATOM 6566 N N . LYS B 1 330 ? 1.775 39.281 0.881 1 91.44 330 LYS B N 1
ATOM 6567 C CA . LYS B 1 330 ? 1.963 37.875 1.231 1 91.44 330 LYS B CA 1
ATOM 6568 C C . LYS B 1 330 ? 3.199 37.312 0.549 1 91.44 330 LYS B C 1
ATOM 6570 O O . LYS B 1 330 ? 3.963 36.562 1.165 1 91.44 330 LYS B O 1
ATOM 6575 N N . LEU B 1 331 ? 3.322 37.656 -0.703 1 90.38 331 LEU B N 1
ATOM 6576 C CA . LEU B 1 331 ? 4.5 37.188 -1.438 1 90.38 331 LEU B CA 1
ATOM 6577 C C . LEU B 1 331 ? 5.777 37.719 -0.78 1 90.38 331 LEU B C 1
ATOM 6579 O O . LEU B 1 331 ? 6.73 36.938 -0.601 1 90.38 331 LEU B O 1
ATOM 6583 N N . ARG B 1 332 ? 5.797 38.969 -0.465 1 89.5 332 ARG B N 1
ATOM 6584 C CA . ARG B 1 332 ? 6.945 39.594 0.188 1 89.5 332 ARG B CA 1
ATOM 6585 C C . ARG B 1 332 ? 7.273 38.875 1.499 1 89.5 332 ARG B C 1
ATOM 6587 O O . ARG B 1 332 ? 8.438 38.594 1.776 1 89.5 332 ARG B O 1
ATOM 6594 N N . LYS B 1 333 ? 6.336 38.531 2.268 1 91.19 333 LYS B N 1
ATOM 6595 C CA . LYS B 1 333 ? 6.535 37.875 3.545 1 91.19 333 LYS B CA 1
ATOM 6596 C C . LYS B 1 333 ? 7.105 36.469 3.342 1 91.19 333 LYS B C 1
ATOM 6598 O O . LYS B 1 333 ? 7.957 36.031 4.117 1 91.19 333 LYS B O 1
ATOM 6603 N N . ILE B 1 334 ? 6.641 35.812 2.311 1 92.88 334 ILE B N 1
ATOM 6604 C CA . ILE B 1 334 ? 7.109 34.469 2.012 1 92.88 334 ILE B CA 1
ATOM 6605 C C . ILE B 1 334 ? 8.57 34.5 1.572 1 92.88 334 ILE B C 1
ATOM 6607 O O . ILE B 1 334 ? 9.398 33.75 2.068 1 92.88 334 ILE B O 1
ATOM 6611 N N . VAL B 1 335 ? 8.867 35.438 0.699 1 89.88 335 VAL B N 1
ATOM 6612 C CA . VAL B 1 335 ? 10.195 35.5 0.092 1 89.88 335 VAL B CA 1
ATOM 6613 C C . VAL B 1 335 ? 11.211 36 1.124 1 89.88 335 VAL B C 1
ATOM 6615 O O . VAL B 1 335 ? 12.328 35.5 1.19 1 89.88 335 VAL B O 1
ATOM 6618 N N . LEU B 1 336 ? 10.797 36.906 1.958 1 90.69 336 LEU B N 1
ATOM 6619 C CA . LEU B 1 336 ? 11.734 37.531 2.879 1 90.69 336 LEU B CA 1
ATOM 6620 C C . LEU B 1 336 ? 11.742 36.812 4.223 1 90.69 336 LEU B C 1
ATOM 6622 O O . LEU B 1 336 ? 12.328 37.312 5.191 1 90.69 336 LEU B O 1
ATOM 6626 N N . ASN B 1 337 ? 11.031 35.688 4.32 1 91.5 337 ASN B N 1
ATOM 6627 C CA . ASN B 1 337 ? 11.086 34.906 5.551 1 91.5 337 ASN B CA 1
ATOM 6628 C C . ASN B 1 337 ? 12.516 34.562 5.941 1 91.5 337 ASN B C 1
ATOM 6630 O O . ASN B 1 337 ? 13.273 34.031 5.133 1 91.5 337 ASN B O 1
ATOM 6634 N N . LYS B 1 338 ? 12.867 34.781 7.141 1 88.88 338 LYS B N 1
ATOM 6635 C CA . LYS B 1 338 ? 14.25 34.688 7.598 1 88.88 338 LYS B CA 1
ATOM 6636 C C . LYS B 1 338 ? 14.789 33.281 7.484 1 88.88 338 LYS B C 1
ATOM 6638 O O . LYS B 1 338 ? 15.906 33.062 7 1 88.88 338 LYS B O 1
ATOM 6643 N N . THR B 1 339 ? 14.016 32.312 7.898 1 88.88 339 THR B N 1
ATOM 6644 C CA . THR B 1 339 ? 14.492 30.938 7.957 1 88.88 339 THR B CA 1
ATOM 6645 C C . THR B 1 339 ? 14.789 30.406 6.559 1 88.88 339 THR B C 1
ATOM 6647 O O . THR B 1 339 ? 15.898 29.938 6.289 1 88.88 339 THR B O 1
ATOM 6650 N N . PRO B 1 340 ? 13.891 30.547 5.629 1 89.19 340 PRO B N 1
ATOM 6651 C CA . PRO B 1 340 ? 14.188 30.094 4.273 1 89.19 340 PRO B CA 1
ATOM 6652 C C . PRO B 1 340 ? 15.32 30.875 3.613 1 89.19 340 PRO B C 1
ATOM 6654 O O . PRO B 1 340 ? 16.078 30.328 2.809 1 89.19 340 PRO B O 1
ATOM 6657 N N . GLN B 1 341 ? 15.484 32.125 3.916 1 87.56 341 GLN B N 1
ATOM 6658 C CA . GLN B 1 341 ? 16.578 32.938 3.393 1 87.56 341 GLN B CA 1
ATOM 6659 C C . GLN B 1 341 ? 17.938 32.406 3.879 1 87.56 341 GLN B C 1
ATOM 6661 O O . GLN B 1 341 ? 18.891 32.344 3.105 1 87.56 341 GLN B O 1
ATOM 6666 N N . ASP B 1 342 ? 17.891 32.031 5.141 1 86.44 342 ASP B N 1
ATOM 6667 C CA . ASP B 1 342 ? 19.109 31.469 5.703 1 86.44 342 ASP B CA 1
ATOM 6668 C C . ASP B 1 342 ? 19.422 30.109 5.074 1 86.44 342 ASP B C 1
ATOM 6670 O O . ASP B 1 342 ? 20.594 29.797 4.828 1 86.44 342 ASP B O 1
ATOM 6674 N N . ASP B 1 343 ? 18.453 29.359 4.855 1 88.31 343 ASP B N 1
ATOM 6675 C CA . ASP B 1 343 ? 18.625 28.031 4.27 1 88.31 343 ASP B CA 1
ATOM 6676 C C . ASP B 1 343 ? 19.078 28.141 2.818 1 88.31 343 ASP B C 1
ATOM 6678 O O . ASP B 1 343 ? 19.781 27.25 2.32 1 88.31 343 ASP B O 1
ATOM 6682 N N . LEU B 1 344 ? 18.719 29.188 2.188 1 87.44 344 LEU B N 1
ATOM 6683 C CA . LEU B 1 344 ? 19.047 29.391 0.783 1 87.44 344 LEU B CA 1
ATOM 6684 C C . LEU B 1 344 ? 20.562 29.469 0.591 1 87.44 344 LEU B C 1
ATOM 6686 O O . LEU B 1 344 ? 21.094 28.969 -0.407 1 87.44 344 LEU B O 1
ATOM 6690 N N . SER B 1 345 ? 21.234 30.047 1.484 1 83.31 345 SER B N 1
ATOM 6691 C CA . SER B 1 345 ? 22.688 30.219 1.385 1 83.31 345 SER B CA 1
ATOM 6692 C C . SER B 1 345 ? 23.406 28.875 1.465 1 83.31 345 SER B C 1
ATOM 6694 O O . SER B 1 345 ? 24.547 28.75 1.031 1 83.31 345 SER B O 1
ATOM 6696 N N . LYS B 1 346 ? 22.672 27.859 1.918 1 87.5 346 LYS B N 1
ATOM 6697 C CA . LYS B 1 346 ? 23.25 26.531 2.041 1 87.5 346 LYS B CA 1
ATOM 6698 C C . LYS B 1 346 ? 22.531 25.531 1.148 1 87.5 346 LYS B C 1
ATOM 6700 O O . LYS B 1 346 ? 22.625 24.312 1.358 1 87.5 346 LYS B O 1
ATOM 6705 N N . ALA B 1 347 ? 21.797 26.016 0.235 1 90.06 347 ALA B N 1
ATOM 6706 C CA . ALA B 1 347 ? 20.969 25.125 -0.59 1 90.06 347 ALA B CA 1
ATOM 6707 C C . ALA B 1 347 ? 21.781 24.562 -1.762 1 90.06 347 ALA B C 1
ATOM 6709 O O . ALA B 1 347 ? 22.625 25.25 -2.336 1 90.06 347 ALA B O 1
ATOM 6710 N N . ASN B 1 348 ? 21.531 23.297 -2.043 1 88.12 348 ASN B N 1
ATOM 6711 C CA . ASN B 1 348 ? 22.094 22.594 -3.191 1 88.12 348 ASN B CA 1
ATOM 6712 C C . ASN B 1 348 ? 21 21.953 -4.035 1 88.12 348 ASN B C 1
ATOM 6714 O O . ASN B 1 348 ? 20.031 21.391 -3.498 1 88.12 348 ASN B O 1
ATOM 6718 N N . LEU B 1 349 ? 21.109 22.109 -5.375 1 84.88 349 LEU B N 1
ATOM 6719 C CA . LEU B 1 349 ? 20.094 21.562 -6.266 1 84.88 349 LEU B CA 1
ATOM 6720 C C . LEU B 1 349 ? 20.641 20.406 -7.082 1 84.88 349 LEU B C 1
ATOM 6722 O O . LEU B 1 349 ? 20.125 20.094 -8.156 1 84.88 349 LEU B O 1
ATOM 6726 N N . ARG B 1 350 ? 21.625 19.75 -6.613 1 80.69 350 ARG B N 1
ATOM 6727 C CA . ARG B 1 350 ? 22.281 18.703 -7.375 1 80.69 350 ARG B CA 1
ATOM 6728 C C . ARG B 1 350 ? 21.453 17.422 -7.379 1 80.69 350 ARG B C 1
ATOM 6730 O O . ARG B 1 350 ? 22 16.312 -7.508 1 80.69 350 ARG B O 1
ATOM 6737 N N . GLY B 1 351 ? 20.141 17.391 -7.094 1 76.19 351 GLY B N 1
ATOM 6738 C CA . GLY B 1 351 ? 19.219 16.297 -7.402 1 76.19 351 GLY B CA 1
ATOM 6739 C C . GLY B 1 351 ? 19.109 15.281 -6.285 1 76.19 351 GLY B C 1
ATOM 6740 O O . GLY B 1 351 ? 18.594 14.188 -6.496 1 76.19 351 GLY B O 1
ATOM 6741 N N . GLY B 1 352 ? 19.641 15.469 -5.141 1 88 352 GLY B N 1
ATOM 6742 C CA . GLY B 1 352 ? 19.578 14.516 -4.047 1 88 352 GLY B CA 1
ATOM 6743 C C . GLY B 1 352 ? 18.156 14.109 -3.691 1 88 352 GLY B C 1
ATOM 6744 O O . GLY B 1 352 ? 17.875 12.93 -3.469 1 88 352 GLY B O 1
ATOM 6745 N N . TYR B 1 353 ? 17.328 14.977 -3.842 1 88.25 353 TYR B N 1
ATOM 6746 C CA . TYR B 1 353 ? 15.93 14.75 -3.488 1 88.25 353 TYR B CA 1
ATOM 6747 C C . TYR B 1 353 ? 15.297 13.703 -4.398 1 88.25 353 TYR B C 1
ATOM 6749 O O . TYR B 1 353 ? 14.625 12.781 -3.93 1 88.25 353 TYR B O 1
ATOM 6757 N N . THR B 1 354 ? 15.492 13.82 -5.664 1 84.19 354 THR B N 1
ATOM 6758 C CA . THR B 1 354 ? 14.883 12.914 -6.633 1 84.19 354 THR B CA 1
ATOM 6759 C C . THR B 1 354 ? 15.398 11.492 -6.441 1 84.19 354 THR B C 1
ATOM 6761 O O . THR B 1 354 ? 14.617 10.531 -6.492 1 84.19 354 THR B O 1
ATOM 6764 N N . ILE B 1 355 ? 16.656 11.406 -6.219 1 91.44 355 ILE B N 1
ATOM 6765 C CA . ILE B 1 355 ? 17.281 10.102 -6.008 1 91.44 355 ILE B CA 1
ATOM 6766 C C . ILE B 1 355 ? 16.672 9.43 -4.781 1 91.44 355 ILE B C 1
ATOM 6768 O O . ILE B 1 355 ? 16.172 8.305 -4.863 1 91.44 355 ILE B O 1
ATOM 6772 N N . LEU B 1 356 ? 16.594 10.195 -3.74 1 93.06 356 LEU B N 1
ATOM 6773 C CA . LEU B 1 356 ? 16.141 9.641 -2.467 1 93.06 356 LEU B CA 1
ATOM 6774 C C . LEU B 1 356 ? 14.641 9.391 -2.471 1 93.06 356 LEU B C 1
ATOM 6776 O O . LEU B 1 356 ? 14.164 8.43 -1.87 1 93.06 356 LEU B O 1
ATOM 6780 N N . LYS B 1 357 ? 13.93 10.188 -3.148 1 87.12 357 LYS B N 1
ATOM 6781 C CA . LYS B 1 357 ? 12.492 9.984 -3.275 1 87.12 357 LYS B CA 1
ATOM 6782 C C . LYS B 1 357 ? 12.188 8.719 -4.078 1 87.12 357 LYS B C 1
ATOM 6784 O O . LYS B 1 357 ? 11.258 7.977 -3.746 1 87.12 357 LYS B O 1
ATOM 6789 N N . THR B 1 358 ? 12.906 8.508 -5.125 1 85.88 358 THR B N 1
ATOM 6790 C CA . THR B 1 358 ? 12.734 7.297 -5.922 1 85.88 358 THR B CA 1
ATOM 6791 C C . THR B 1 358 ? 13.047 6.055 -5.094 1 85.88 358 THR B C 1
ATOM 6793 O O . THR B 1 358 ? 12.312 5.062 -5.156 1 85.88 358 THR B O 1
ATOM 6796 N N . LYS B 1 359 ? 14.094 6.199 -4.352 1 91.69 359 LYS B N 1
ATOM 6797 C CA . LYS B 1 359 ? 14.43 5.094 -3.453 1 91.69 359 LYS B CA 1
ATOM 6798 C C . LYS B 1 359 ? 13.297 4.828 -2.467 1 91.69 359 LYS B C 1
ATOM 6800 O O . LYS B 1 359 ? 12.961 3.672 -2.197 1 91.69 359 LYS B O 1
ATOM 6805 N N . ASN B 1 360 ? 12.664 5.809 -1.957 1 85.62 360 ASN B N 1
ATOM 6806 C CA . ASN B 1 360 ? 11.547 5.676 -1.025 1 85.62 360 ASN B CA 1
ATOM 6807 C C . ASN B 1 360 ? 10.359 4.973 -1.674 1 85.62 360 ASN B C 1
ATOM 6809 O O . ASN B 1 360 ? 9.68 4.164 -1.032 1 85.62 360 ASN B O 1
ATOM 6813 N N . VAL B 1 361 ? 10.164 5.309 -2.867 1 82.06 361 VAL B N 1
ATOM 6814 C CA . VAL B 1 361 ? 9.07 4.672 -3.6 1 82.06 361 VAL B CA 1
ATOM 6815 C C . VAL B 1 361 ? 9.352 3.178 -3.748 1 82.06 361 VAL B C 1
ATOM 6817 O O . VAL B 1 361 ? 8.461 2.35 -3.535 1 82.06 361 VAL B O 1
ATOM 6820 N N . LEU B 1 362 ? 10.586 2.875 -4.074 1 86.5 362 LEU B N 1
ATOM 6821 C CA . LEU B 1 362 ? 10.953 1.474 -4.242 1 86.5 362 LEU B CA 1
ATOM 6822 C C . LEU B 1 362 ? 10.875 0.729 -2.914 1 86.5 362 LEU B C 1
ATOM 6824 O O . LEU B 1 362 ? 10.516 -0.451 -2.879 1 86.5 362 LEU B O 1
ATOM 6828 N N . ASP B 1 363 ? 11.195 1.46 -1.862 1 88.88 363 ASP B N 1
ATOM 6829 C CA . ASP B 1 363 ? 11.062 0.845 -0.545 1 88.88 363 ASP B CA 1
ATOM 6830 C C . ASP B 1 363 ? 9.633 0.382 -0.295 1 88.88 363 ASP B C 1
ATOM 6832 O O . ASP B 1 363 ? 9.406 -0.68 0.29 1 88.88 363 ASP B O 1
ATOM 6836 N N . LYS B 1 364 ? 8.75 1.134 -0.76 1 81.69 364 LYS B N 1
ATOM 6837 C CA . LYS B 1 364 ? 7.344 0.835 -0.522 1 81.69 364 LYS B CA 1
ATOM 6838 C C . LYS B 1 364 ? 6.891 -0.365 -1.348 1 81.69 364 LYS B C 1
ATOM 6840 O O . LYS B 1 364 ? 5.879 -0.997 -1.03 1 81.69 364 LYS B O 1
ATOM 6845 N N . LEU B 1 365 ? 7.594 -0.591 -2.396 1 83.12 365 LEU B N 1
ATOM 6846 C CA . LEU B 1 365 ? 7.309 -1.779 -3.191 1 83.12 365 LEU B CA 1
ATOM 6847 C C . LEU B 1 365 ? 7.605 -3.049 -2.402 1 83.12 365 LEU B C 1
ATOM 6849 O O . LEU B 1 365 ? 6.879 -4.039 -2.51 1 83.12 365 LEU B O 1
ATOM 6853 N N . TYR B 1 366 ? 8.625 -2.93 -1.646 1 88.44 366 TYR B N 1
ATOM 6854 C CA . TYR B 1 366 ? 9.07 -4.105 -0.902 1 88.44 366 TYR B CA 1
ATOM 6855 C C . TYR B 1 366 ? 8.453 -4.133 0.492 1 88.44 366 TYR B C 1
ATOM 6857 O O . TYR B 1 366 ? 8.188 -5.207 1.038 1 88.44 366 TYR B O 1
ATOM 6865 N N . LEU B 1 367 ? 8.352 -3.031 1.059 1 84.38 367 LEU B N 1
ATOM 6866 C CA . LEU B 1 367 ? 7.754 -2.893 2.381 1 84.38 367 LEU B CA 1
ATOM 6867 C C . LEU B 1 367 ? 6.586 -1.915 2.346 1 84.38 367 LEU B C 1
ATOM 6869 O O . LEU B 1 367 ? 6.773 -0.709 2.529 1 84.38 367 LEU B O 1
ATOM 6873 N N . ARG B 1 368 ? 5.461 -2.463 2.25 1 76 368 ARG B N 1
ATOM 6874 C CA . ARG B 1 368 ? 4.273 -1.619 2.193 1 76 368 ARG B CA 1
ATOM 6875 C C . ARG B 1 368 ? 4.074 -0.865 3.504 1 76 368 ARG B C 1
ATOM 6877 O O . ARG B 1 368 ? 4.266 -1.425 4.582 1 76 368 ARG B O 1
ATOM 6884 N N . ARG B 1 369 ? 3.592 0.352 3.279 1 68.25 369 ARG B N 1
ATOM 6885 C CA . ARG B 1 369 ? 3.361 1.191 4.449 1 68.25 369 ARG B CA 1
ATOM 6886 C C . ARG B 1 369 ? 2.074 0.793 5.164 1 68.25 369 ARG B C 1
ATOM 6888 O O . ARG B 1 369 ? 1.148 0.268 4.543 1 68.25 369 ARG B O 1
ATOM 6895 N N . LYS B 1 370 ? 2.006 0.938 6.469 1 64.19 370 LYS B N 1
ATOM 6896 C CA . LYS B 1 370 ? 0.85 0.715 7.332 1 64.19 370 LYS B CA 1
ATOM 6897 C C . LYS B 1 370 ? 0.616 -0.774 7.566 1 64.19 370 LYS B C 1
ATOM 6899 O O . LYS B 1 370 ? -0.48 -1.183 7.957 1 64.19 370 LYS B O 1
ATOM 6904 N N . ILE B 1 371 ? 1.521 -1.582 7.023 1 70.69 371 ILE B N 1
ATOM 6905 C CA . ILE B 1 371 ? 1.524 -3.006 7.34 1 70.69 371 ILE B CA 1
ATOM 6906 C C . ILE B 1 371 ? 2.734 -3.34 8.211 1 70.69 371 ILE B C 1
ATOM 6908 O O . ILE B 1 371 ? 3.85 -2.895 7.93 1 70.69 371 ILE B O 1
ATOM 6912 N N . LEU B 1 372 ? 2.498 -3.977 9.227 1 71.25 372 LEU B N 1
ATOM 6913 C CA . LEU B 1 372 ? 3.59 -4.406 10.086 1 71.25 372 LEU B CA 1
ATOM 6914 C C . LEU B 1 372 ? 4.254 -5.664 9.539 1 71.25 372 LEU B C 1
ATOM 6916 O O . LEU B 1 372 ? 3.57 -6.613 9.148 1 71.25 372 LEU B O 1
ATOM 6920 N N . HIS B 1 373 ? 5.496 -5.598 9.477 1 81.12 373 HIS B N 1
ATOM 6921 C CA . HIS B 1 373 ? 6.297 -6.734 9.039 1 81.12 373 HIS B CA 1
ATOM 6922 C C . HIS B 1 373 ? 7.227 -7.215 10.148 1 81.12 373 HIS B C 1
ATOM 6924 O O . HIS B 1 373 ? 7.551 -6.453 11.062 1 81.12 373 HIS B O 1
ATOM 6930 N N . PRO B 1 374 ? 7.547 -8.469 10.094 1 81.56 374 PRO B N 1
ATOM 6931 C CA . PRO B 1 374 ? 8.57 -8.906 11.047 1 81.56 374 PRO B CA 1
ATOM 6932 C C . PRO B 1 374 ? 9.836 -8.062 10.984 1 81.56 374 PRO B C 1
ATOM 6934 O O . PRO B 1 374 ? 10.258 -7.656 9.898 1 81.56 374 PRO B O 1
ATOM 6937 N N . LEU B 1 375 ? 10.523 -7.855 12.055 1 80.69 375 LEU B N 1
ATOM 6938 C CA . LEU B 1 375 ? 11.617 -6.906 12.211 1 80.69 375 LEU B CA 1
ATOM 6939 C C . LEU B 1 375 ? 12.766 -7.246 11.266 1 80.69 375 LEU B C 1
ATOM 6941 O O . LEU B 1 375 ? 13.352 -6.355 10.641 1 80.69 375 LEU B O 1
ATOM 6945 N N . PHE B 1 376 ? 13.039 -8.469 11.141 1 85.06 376 PHE B N 1
ATOM 6946 C CA . PHE B 1 376 ? 14.219 -8.867 10.383 1 85.06 376 PHE B CA 1
ATOM 6947 C C . PHE B 1 376 ? 14.039 -8.555 8.898 1 85.06 376 PHE B C 1
ATOM 6949 O O . PHE B 1 376 ? 15.008 -8.492 8.148 1 85.06 376 PHE B O 1
ATOM 6956 N N . THR B 1 377 ? 12.797 -8.391 8.461 1 90.38 377 THR B N 1
ATOM 6957 C CA . THR B 1 377 ? 12.531 -8.195 7.043 1 90.38 377 THR B CA 1
ATOM 6958 C C . THR B 1 377 ? 12.93 -6.789 6.602 1 90.38 377 THR B C 1
ATOM 6960 O O . THR B 1 377 ? 13.234 -6.562 5.43 1 90.38 377 THR B O 1
ATOM 6963 N N . TYR B 1 378 ? 13.023 -5.828 7.52 1 89.62 378 TYR B N 1
ATOM 6964 C CA . TYR B 1 378 ? 13.234 -4.43 7.164 1 89.62 378 TYR B CA 1
ATOM 6965 C C . TYR B 1 378 ? 14.617 -4.219 6.559 1 89.62 378 TYR B C 1
ATOM 6967 O O . TYR B 1 378 ? 14.75 -3.609 5.496 1 89.62 378 TYR B O 1
ATOM 6975 N N . LYS B 1 379 ? 15.562 -4.734 7.234 1 92.69 379 LYS B N 1
ATOM 6976 C CA . LYS B 1 379 ? 16.922 -4.598 6.723 1 92.69 379 LYS B CA 1
ATOM 6977 C C . LYS B 1 379 ? 17.078 -5.301 5.379 1 92.69 379 LYS B C 1
ATOM 6979 O O . LYS B 1 379 ? 17.688 -4.758 4.453 1 92.69 379 LYS B O 1
ATOM 6984 N N . LEU B 1 380 ? 16.547 -6.473 5.246 1 95.81 380 LEU B N 1
ATOM 6985 C CA . LEU B 1 380 ? 16.672 -7.266 4.031 1 95.81 380 LEU B CA 1
ATOM 6986 C C . LEU B 1 380 ? 15.969 -6.59 2.859 1 95.81 380 LEU B C 1
ATOM 6988 O O . LEU B 1 380 ? 16.516 -6.508 1.76 1 95.81 380 LEU B O 1
ATOM 6992 N N . TYR B 1 381 ? 14.812 -6.086 3.059 1 95.06 381 TYR B N 1
ATOM 6993 C CA . TYR B 1 381 ? 14.07 -5.422 1.995 1 95.06 381 TYR B CA 1
ATOM 6994 C C . TYR B 1 381 ? 14.727 -4.094 1.62 1 95.06 381 TYR B C 1
ATOM 6996 O O . TYR B 1 381 ? 14.656 -3.668 0.466 1 95.06 381 TYR B O 1
ATOM 7004 N N . ALA B 1 382 ? 15.383 -3.439 2.611 1 94.81 382 ALA B N 1
ATOM 7005 C CA . ALA B 1 382 ? 16.156 -2.25 2.279 1 94.81 382 ALA B CA 1
ATOM 7006 C C . ALA B 1 382 ? 17.312 -2.592 1.331 1 94.81 382 ALA B C 1
ATOM 7008 O O . ALA B 1 382 ? 17.594 -1.84 0.397 1 94.81 382 ALA B O 1
ATOM 7009 N N . MET B 1 383 ? 17.906 -3.725 1.581 1 97.56 383 MET B N 1
ATOM 7010 C CA . MET B 1 383 ? 18.984 -4.199 0.706 1 97.56 383 MET B CA 1
ATOM 7011 C C . MET B 1 383 ? 18.453 -4.488 -0.694 1 97.56 383 MET B C 1
ATOM 7013 O O . MET B 1 383 ? 19.031 -4.055 -1.687 1 97.56 383 MET B O 1
ATOM 7017 N N . LEU B 1 384 ? 17.344 -5.137 -0.753 1 97.5 384 LEU B N 1
ATOM 7018 C CA . LEU B 1 384 ? 16.75 -5.492 -2.037 1 97.5 384 LEU B CA 1
ATOM 7019 C C . LEU B 1 384 ? 16.344 -4.242 -2.812 1 97.5 384 LEU B C 1
ATOM 7021 O O . LEU B 1 384 ? 16.594 -4.141 -4.016 1 97.5 384 LEU B O 1
ATOM 7025 N N . SER B 1 385 ? 15.703 -3.301 -2.148 1 95.69 385 SER B N 1
ATOM 7026 C CA . SER B 1 385 ? 15.289 -2.07 -2.809 1 95.69 385 SER B CA 1
ATOM 7027 C C . SER B 1 385 ? 16.484 -1.267 -3.297 1 95.69 385 SER B C 1
ATOM 7029 O O . SER B 1 385 ? 16.422 -0.606 -4.336 1 95.69 385 SER B O 1
ATOM 7031 N N . THR B 1 386 ? 17.547 -1.341 -2.543 1 97.44 386 THR B N 1
ATOM 7032 C CA . THR B 1 386 ? 18.766 -0.654 -2.951 1 97.44 386 THR B CA 1
ATOM 7033 C C . THR B 1 386 ? 19.344 -1.269 -4.23 1 97.44 386 THR B C 1
ATOM 7035 O O . THR B 1 386 ? 19.672 -0.551 -5.176 1 97.44 386 THR B O 1
ATOM 7038 N N . MET B 1 387 ? 19.422 -2.568 -4.285 1 97.5 387 MET B N 1
ATOM 7039 C CA . MET B 1 387 ? 19.891 -3.244 -5.488 1 97.5 387 MET B CA 1
ATOM 7040 C C . MET B 1 387 ? 18.969 -2.959 -6.672 1 97.5 387 MET B C 1
ATOM 7042 O O . MET B 1 387 ? 19.438 -2.748 -7.789 1 97.5 387 MET B O 1
ATOM 7046 N N . HIS B 1 388 ? 17.719 -2.984 -6.375 1 95.38 388 HIS B N 1
ATOM 7047 C CA . HIS B 1 388 ? 16.734 -2.652 -7.398 1 95.38 388 HIS B CA 1
ATOM 7048 C C . HIS B 1 388 ? 16.984 -1.266 -7.98 1 95.38 388 HIS B C 1
ATOM 7050 O O . HIS B 1 388 ? 17.047 -1.103 -9.203 1 95.38 388 HIS B O 1
ATOM 7056 N N . PHE B 1 389 ? 17.172 -0.33 -7.121 1 95.12 389 PHE B N 1
ATOM 7057 C CA . PHE B 1 389 ? 17.422 1.047 -7.535 1 95.12 389 PHE B CA 1
ATOM 7058 C C . PHE B 1 389 ? 18.688 1.147 -8.367 1 95.12 389 PHE B C 1
ATOM 7060 O O . PHE B 1 389 ? 18.672 1.705 -9.469 1 95.12 389 PHE B O 1
ATOM 7067 N N . ASN B 1 390 ? 19.766 0.668 -7.852 1 96.94 390 ASN B N 1
ATOM 7068 C CA . ASN B 1 390 ? 21.062 0.754 -8.523 1 96.94 390 ASN B CA 1
ATOM 7069 C C . ASN B 1 390 ? 21.031 0.062 -9.883 1 96.94 390 ASN B C 1
ATOM 7071 O O . ASN B 1 390 ? 21.672 0.521 -10.828 1 96.94 390 ASN B O 1
ATOM 7075 N N . THR B 1 391 ? 20.312 -1.011 -9.969 1 94.38 391 THR B N 1
ATOM 7076 C CA . THR B 1 391 ? 20.188 -1.714 -11.242 1 94.38 391 THR B CA 1
ATOM 7077 C C . THR B 1 391 ? 19.5 -0.834 -12.281 1 94.38 391 THR B C 1
ATOM 7079 O O . THR B 1 391 ? 19.891 -0.819 -13.453 1 94.38 391 THR B O 1
ATOM 7082 N N . LEU B 1 392 ? 18.5 -0.144 -11.883 1 90.31 392 LEU B N 1
ATOM 7083 C CA . LEU B 1 392 ? 17.828 0.779 -12.781 1 90.31 392 LEU B CA 1
ATOM 7084 C C . LEU B 1 392 ? 18.766 1.898 -13.219 1 90.31 392 LEU B C 1
ATOM 7086 O O . LEU B 1 392 ? 18.766 2.289 -14.391 1 90.31 392 LEU B O 1
ATOM 7090 N N . VAL B 1 393 ? 19.531 2.395 -12.281 1 92.56 393 VAL B N 1
ATOM 7091 C CA . VAL B 1 393 ? 20.484 3.459 -12.586 1 92.56 393 VAL B CA 1
ATOM 7092 C C . VAL B 1 393 ? 21.547 2.939 -13.555 1 92.56 393 VAL B C 1
ATOM 7094 O O . VAL B 1 393 ? 21.906 3.617 -14.516 1 92.56 393 VAL B O 1
ATOM 7097 N N . PHE B 1 394 ? 22.047 1.714 -13.328 1 92.88 394 PHE B N 1
ATOM 7098 C CA . PHE B 1 394 ? 23 1.097 -14.242 1 92.88 394 PHE B CA 1
ATOM 7099 C C . PHE B 1 394 ? 22.406 0.976 -15.641 1 92.88 394 PHE B C 1
ATOM 7101 O O . PHE B 1 394 ? 23.078 1.271 -16.641 1 92.88 394 PHE B O 1
ATOM 7108 N N . ALA B 1 395 ? 21.172 0.573 -15.711 1 88.19 395 ALA B N 1
ATOM 7109 C CA . ALA B 1 395 ? 20.5 0.426 -17 1 88.19 395 ALA B CA 1
ATOM 7110 C C . ALA B 1 395 ? 20.375 1.773 -17.703 1 88.19 395 ALA B C 1
ATOM 7112 O O . ALA B 1 395 ? 20.547 1.864 -18.922 1 88.19 395 ALA B O 1
ATOM 7113 N N . GLU B 1 396 ? 20.078 2.791 -16.953 1 83.88 396 GLU B N 1
ATOM 7114 C CA . GLU B 1 396 ? 19.969 4.141 -17.5 1 83.88 396 GLU B CA 1
ATOM 7115 C C . GLU B 1 396 ? 21.328 4.629 -18.016 1 83.88 396 GLU B C 1
ATOM 7117 O O . GLU B 1 396 ? 21.406 5.188 -19.109 1 83.88 396 GLU B O 1
ATOM 7122 N N . THR B 1 397 ? 22.328 4.406 -17.25 1 86.19 397 THR B N 1
ATOM 7123 C CA . THR B 1 397 ? 23.672 4.863 -17.594 1 86.19 397 THR B CA 1
ATOM 7124 C C . THR B 1 397 ? 24.203 4.102 -18.812 1 86.19 397 THR B C 1
ATOM 7126 O O . THR B 1 397 ? 24.953 4.656 -19.609 1 86.19 397 THR B O 1
ATOM 7129 N N . ASN B 1 398 ? 23.734 2.885 -18.969 1 85.94 398 ASN B N 1
ATOM 7130 C CA . ASN B 1 398 ? 24.172 2.064 -20.094 1 85.94 398 ASN B CA 1
ATOM 7131 C C . ASN B 1 398 ? 23.344 2.363 -21.344 1 85.94 398 ASN B C 1
ATOM 7133 O O . ASN B 1 398 ? 23.547 1.74 -22.391 1 85.94 398 ASN B O 1
ATOM 7137 N N . GLY B 1 399 ? 22.391 3.273 -21.297 1 79 399 GLY B N 1
ATOM 7138 C CA . GLY B 1 399 ? 21.625 3.705 -22.453 1 79 399 GLY B CA 1
ATOM 7139 C C . GLY B 1 399 ? 20.453 2.795 -22.766 1 79 399 GLY B C 1
ATOM 7140 O O . GLY B 1 399 ? 19.984 2.762 -23.906 1 79 399 GLY B O 1
ATOM 7141 N N . GLU B 1 400 ? 20.047 2.016 -21.859 1 71.06 400 GLU B N 1
ATOM 7142 C CA . GLU B 1 400 ? 18.953 1.08 -22.109 1 71.06 400 GLU B CA 1
ATOM 7143 C C . GLU B 1 400 ? 17.609 1.772 -22 1 71.06 400 GLU B C 1
ATOM 7145 O O . GLU B 1 400 ? 16.672 1.225 -21.422 1 71.06 400 GLU B O 1
ATOM 7150 N N . TRP B 1 401 ? 17.547 2.998 -22.344 1 66.5 401 TRP B N 1
ATOM 7151 C CA . TRP B 1 401 ? 16.297 3.738 -22.25 1 66.5 401 TRP B CA 1
ATOM 7152 C C . TRP B 1 401 ? 16.031 4.516 -23.547 1 66.5 401 TRP B C 1
ATOM 7154 O O . TRP B 1 401 ? 16.922 4.695 -24.359 1 66.5 401 TRP B O 1
ATOM 7164 N N . LYS B 1 402 ? 14.836 4.488 -23.938 1 61.03 402 LYS B N 1
ATOM 7165 C CA . LYS B 1 402 ? 14.414 5.289 -25.078 1 61.03 402 LYS B CA 1
ATOM 7166 C C . LYS B 1 402 ? 13.477 6.414 -24.656 1 61.03 402 LYS B C 1
ATOM 7168 O O . LYS B 1 402 ? 12.828 6.32 -23.609 1 61.03 402 LYS B O 1
ATOM 7173 N N . VAL B 1 403 ? 13.758 7.488 -25.266 1 56.28 403 VAL B N 1
ATOM 7174 C CA . VAL B 1 403 ? 12.82 8.586 -25.078 1 56.28 403 VAL B CA 1
ATOM 7175 C C . VAL B 1 403 ? 11.508 8.281 -25.797 1 56.28 403 VAL B C 1
ATOM 7177 O O . VAL B 1 403 ? 11.516 7.891 -26.969 1 56.28 403 VAL B O 1
ATOM 7180 N N . GLU B 1 404 ? 10.562 7.742 -25.203 1 52.38 404 GLU B N 1
ATOM 7181 C CA . GLU B 1 404 ? 9.297 7.555 -25.906 1 52.38 404 GLU B CA 1
ATOM 7182 C C . GLU B 1 404 ? 8.586 8.891 -26.125 1 52.38 404 GLU B C 1
ATOM 7184 O O . GLU B 1 404 ? 8.406 9.664 -25.188 1 52.38 404 GLU B O 1
ATOM 7189 N N . GLN B 1 405 ? 8.844 9.344 -27.469 1 45.06 405 GLN B N 1
ATOM 7190 C CA . GLN B 1 405 ? 8.055 10.492 -27.922 1 45.06 405 GLN B CA 1
ATOM 7191 C C . GLN B 1 405 ? 6.562 10.18 -27.906 1 45.06 405 GLN B C 1
ATOM 7193 O O . GLN B 1 405 ? 6.137 9.141 -28.406 1 45.06 405 GLN B O 1
ATOM 7198 N N . ASN B 1 406 ? 5.957 10.367 -27.031 1 40.31 406 ASN B N 1
ATOM 7199 C CA . ASN B 1 406 ? 4.512 10.164 -27.141 1 40.31 406 ASN B CA 1
ATOM 7200 C C . ASN B 1 406 ? 3.936 10.898 -28.344 1 40.31 406 ASN B C 1
ATOM 7202 O O . ASN B 1 406 ? 3.928 12.125 -28.391 1 40.31 406 ASN B O 1
ATOM 7206 N N . GLY B 1 407 ? 4.25 10.516 -29.656 1 36.62 407 GLY B N 1
ATOM 7207 C CA . GLY B 1 407 ? 3.541 11.062 -30.812 1 36.62 407 GLY B CA 1
ATOM 7208 C C . GLY B 1 407 ? 2.041 11.156 -30.594 1 36.62 407 GLY B C 1
ATOM 7209 O O . GLY B 1 407 ? 1.29 11.422 -31.531 1 36.62 407 GLY B O 1
ATOM 7210 N N . GLY B 1 408 ? 1.354 10.422 -30.078 1 33.12 408 GLY B N 1
ATOM 7211 C CA . GLY B 1 408 ? -0.033 10.531 -30.5 1 33.12 408 GLY B CA 1
ATOM 7212 C C . GLY B 1 408 ? -0.544 11.953 -30.5 1 33.12 408 GLY B C 1
ATOM 7213 O O . GLY B 1 408 ? 0.054 12.836 -29.875 1 33.12 408 GLY B O 1
ATOM 7214 N N . ALA B 1 409 ? -1.631 12.281 -31.547 1 33.09 409 ALA B N 1
ATOM 7215 C CA . ALA B 1 409 ? -2.436 13.438 -31.938 1 33.09 409 ALA B CA 1
ATOM 7216 C C . ALA B 1 409 ? -2.748 14.32 -30.734 1 33.09 409 ALA B C 1
ATOM 7218 O O . ALA B 1 409 ? -2.531 15.531 -30.781 1 33.09 409 ALA B O 1
ATOM 7219 N N . ARG B 1 410 ? -4.223 14.258 -30.359 1 32.72 410 ARG B N 1
ATOM 7220 C CA . ARG B 1 410 ? -5.18 15.242 -29.875 1 32.72 410 ARG B CA 1
ATOM 7221 C C . ARG B 1 410 ? -4.82 15.703 -28.469 1 32.72 410 ARG B C 1
ATOM 7223 O O . ARG B 1 410 ? -5.594 16.406 -27.828 1 32.72 410 ARG B O 1
ATOM 7230 N N . ARG B 1 411 ? -4.336 14.836 -27.578 1 37.56 411 ARG B N 1
ATOM 7231 C CA . ARG B 1 411 ? -4.508 15.43 -26.266 1 37.56 411 ARG B CA 1
ATOM 7232 C C . ARG B 1 411 ? -3.557 16.609 -26.062 1 37.56 411 ARG B C 1
ATOM 7234 O O . ARG B 1 411 ? -2.396 16.547 -26.469 1 37.56 411 ARG B O 1
ATOM 7241 N N . LYS B 1 412 ? -4.023 17.797 -25.875 1 32.59 412 LYS B N 1
ATOM 7242 C CA . LYS B 1 412 ? -3.523 19.141 -25.594 1 32.59 412 LYS B CA 1
ATOM 7243 C C . LYS B 1 412 ? -2.334 19.094 -24.641 1 32.59 412 LYS B C 1
ATOM 7245 O O . LYS B 1 412 ? -1.685 20.125 -24.406 1 32.59 412 LYS B O 1
ATOM 7250 N N . ILE B 1 413 ? -2.387 18.25 -23.609 1 33.28 413 ILE B N 1
ATOM 7251 C CA . ILE B 1 413 ? -1.318 18.641 -22.703 1 33.28 413 ILE B CA 1
ATOM 7252 C C . ILE B 1 413 ? 0.012 18.078 -23.188 1 33.28 413 ILE B C 1
ATOM 7254 O O . ILE B 1 413 ? 0.121 16.875 -23.469 1 33.28 413 ILE B O 1
ATOM 7258 N N . PRO B 1 414 ? 0.864 18.766 -23.734 1 34.81 414 PRO B N 1
ATOM 7259 C CA . PRO B 1 414 ? 2.223 18.406 -24.125 1 34.81 414 PRO B CA 1
ATOM 7260 C C . PRO B 1 414 ? 2.861 17.375 -23.188 1 34.81 414 PRO B C 1
ATOM 7262 O O . PRO B 1 414 ? 2.938 17.609 -21.984 1 34.81 414 PRO B O 1
ATOM 7265 N N . ARG B 1 415 ? 2.588 16.094 -23.297 1 41.78 415 ARG B N 1
ATOM 7266 C CA . ARG B 1 415 ? 3.209 15.023 -22.531 1 41.78 415 ARG B CA 1
ATOM 7267 C C . ARG B 1 415 ? 4.73 15.141 -22.562 1 41.78 415 ARG B C 1
ATOM 7269 O O . ARG B 1 415 ? 5.336 15.172 -23.625 1 41.78 415 ARG B O 1
ATOM 7276 N N . LYS B 1 416 ? 5.27 15.688 -21.562 1 43.25 416 LYS B N 1
ATOM 7277 C CA . LYS B 1 416 ? 6.727 15.695 -21.469 1 43.25 416 LYS B CA 1
ATOM 7278 C C . LYS B 1 416 ? 7.297 14.289 -21.656 1 43.25 416 LYS B C 1
ATOM 7280 O O . LYS B 1 416 ? 6.648 13.305 -21.312 1 43.25 416 LYS B O 1
ATOM 7285 N N . SER B 1 417 ? 8.219 14.094 -22.484 1 45.47 417 SER B N 1
ATOM 7286 C CA . SER B 1 417 ? 9.023 12.938 -22.875 1 45.47 417 SER B CA 1
ATOM 7287 C C . SER B 1 417 ? 9.555 12.203 -21.641 1 45.47 417 SER B C 1
ATOM 7289 O O . SER B 1 417 ? 10.062 12.828 -20.703 1 45.47 417 SER B O 1
ATOM 7291 N N . GLY B 1 418 ? 8.758 11.242 -21.109 1 53.38 418 GLY B N 1
ATOM 7292 C CA . GLY B 1 418 ? 9.391 10.516 -20.016 1 53.38 418 GLY B CA 1
ATOM 7293 C C . GLY B 1 418 ? 10.305 9.398 -20.5 1 53.38 418 GLY B C 1
ATOM 7294 O O . GLY B 1 418 ? 10.195 8.961 -21.641 1 53.38 418 GLY B O 1
ATOM 7295 N N . LYS B 1 419 ? 11.516 9.219 -19.875 1 57.53 419 LYS B N 1
ATOM 7296 C CA . LYS B 1 419 ? 12.438 8.125 -20.156 1 57.53 419 LYS B CA 1
ATOM 7297 C C . LYS B 1 419 ? 11.812 6.777 -19.812 1 57.53 419 LYS B C 1
ATOM 7299 O O . LYS B 1 419 ? 11.219 6.629 -18.734 1 57.53 419 LYS B O 1
ATOM 7304 N N . VAL B 1 420 ? 11.469 6.016 -20.828 1 64.62 420 VAL B N 1
ATOM 7305 C CA . VAL B 1 420 ? 11 4.652 -20.609 1 64.62 420 VAL B CA 1
ATOM 7306 C C . VAL B 1 420 ? 12.07 3.66 -21.062 1 64.62 420 VAL B C 1
ATOM 7308 O O . VAL B 1 420 ? 12.781 3.902 -22.047 1 64.62 420 VAL B O 1
ATOM 7311 N N . PHE B 1 421 ? 12.25 2.703 -20.219 1 69.19 421 PHE B N 1
ATOM 7312 C CA . PHE B 1 421 ? 13.227 1.684 -20.594 1 69.19 421 PHE B CA 1
ATOM 7313 C C . PHE B 1 421 ? 12.773 0.942 -21.844 1 69.19 421 PHE B C 1
ATOM 7315 O O . PHE B 1 421 ? 11.586 0.664 -22.016 1 69.19 421 PHE B O 1
ATOM 7322 N N . ARG B 1 422 ? 13.641 0.707 -22.766 1 65.19 422 ARG B N 1
ATOM 7323 C CA . ARG B 1 422 ? 13.375 -0.003 -24.016 1 65.19 422 ARG B CA 1
ATOM 7324 C C . ARG B 1 422 ? 12.828 -1.401 -23.734 1 65.19 422 ARG B C 1
ATOM 7326 O O . ARG B 1 422 ? 11.93 -1.87 -24.438 1 65.19 422 ARG B O 1
ATOM 7333 N N . ALA B 1 423 ? 13.461 -2.023 -22.812 1 68.38 423 ALA B N 1
ATOM 7334 C CA . ALA B 1 423 ? 13.078 -3.357 -22.344 1 68.38 423 ALA B CA 1
ATOM 7335 C C . ALA B 1 423 ? 13.047 -3.428 -20.828 1 68.38 423 ALA B C 1
ATOM 7337 O O . ALA B 1 423 ? 13.664 -2.598 -20.141 1 68.38 423 ALA B O 1
ATOM 7338 N N . PRO B 1 424 ? 12.156 -4.324 -20.438 1 75.94 424 PRO B N 1
ATOM 7339 C CA . PRO B 1 424 ? 12.18 -4.48 -18.969 1 75.94 424 PRO B CA 1
ATOM 7340 C C . PRO B 1 424 ? 13.57 -4.77 -18.438 1 75.94 424 PRO B C 1
ATOM 7342 O O . PRO B 1 424 ? 14.297 -5.605 -18.984 1 75.94 424 PRO B O 1
ATOM 7345 N N . VAL B 1 425 ? 13.984 -3.994 -17.484 1 83.19 425 VAL B N 1
ATOM 7346 C CA . VAL B 1 425 ? 15.305 -4.125 -16.891 1 83.19 425 VAL B CA 1
ATOM 7347 C C . VAL B 1 425 ? 15.414 -5.461 -16.156 1 83.19 425 VAL B C 1
ATOM 7349 O O . VAL B 1 425 ? 14.539 -5.805 -15.352 1 83.19 425 VAL B O 1
ATOM 7352 N N . LEU B 1 426 ? 16.438 -6.141 -16.516 1 85.44 426 LEU B N 1
ATOM 7353 C CA . LEU B 1 426 ? 16.672 -7.441 -15.891 1 85.44 426 LEU B CA 1
ATOM 7354 C C . LEU B 1 426 ? 17.312 -7.285 -14.516 1 85.44 426 LEU B C 1
ATOM 7356 O O . LEU B 1 426 ? 18.344 -6.645 -14.375 1 85.44 426 LEU B O 1
ATOM 7360 N N . HIS B 1 427 ? 16.672 -7.801 -13.555 1 92.75 427 HIS B N 1
ATOM 7361 C CA . HIS B 1 427 ? 17.219 -7.805 -12.195 1 92.75 427 HIS B CA 1
ATOM 7362 C C . HIS B 1 427 ? 17.906 -9.125 -11.883 1 92.75 427 HIS B C 1
ATOM 7364 O O . HIS B 1 427 ? 17.406 -9.914 -11.078 1 92.75 427 HIS B O 1
ATOM 7370 N N . SER B 1 428 ? 19.125 -9.258 -12.406 1 94.62 428 SER B N 1
ATOM 7371 C CA . SER B 1 428 ? 19.859 -10.508 -12.336 1 94.62 428 SER B CA 1
ATOM 7372 C C . SER B 1 428 ? 20.156 -10.891 -10.891 1 94.62 428 SER B C 1
ATOM 7374 O O . SER B 1 428 ? 20.344 -12.07 -10.57 1 94.62 428 SER B O 1
ATOM 7376 N N . TRP B 1 429 ? 20.25 -9.859 -10.047 1 96.81 429 TRP B N 1
ATOM 7377 C CA . TRP B 1 429 ? 20.547 -10.141 -8.648 1 96.81 429 TRP B CA 1
ATOM 7378 C C . TRP B 1 429 ? 19.469 -11.023 -8.023 1 96.81 429 TRP B C 1
ATOM 7380 O O . TRP B 1 429 ? 19.734 -11.742 -7.059 1 96.81 429 TRP B O 1
ATOM 7390 N N . ARG B 1 430 ? 18.266 -10.984 -8.469 1 97.31 430 ARG B N 1
ATOM 7391 C CA . ARG B 1 430 ? 17.219 -11.867 -7.965 1 97.31 430 ARG B CA 1
ATOM 7392 C C . ARG B 1 430 ? 17.578 -13.328 -8.211 1 97.31 430 ARG B C 1
ATOM 7394 O O . ARG B 1 430 ? 17.469 -14.164 -7.305 1 97.31 430 ARG B O 1
ATOM 7401 N N . ASP B 1 431 ? 18 -13.594 -9.414 1 96.38 431 ASP B N 1
ATOM 7402 C CA . ASP B 1 431 ? 18.406 -14.945 -9.781 1 96.38 431 ASP B CA 1
ATOM 7403 C C . ASP B 1 431 ? 19.625 -15.391 -8.977 1 96.38 431 ASP B C 1
ATOM 7405 O O . ASP B 1 431 ? 19.734 -16.562 -8.594 1 96.38 431 ASP B O 1
ATOM 7409 N N . GLN B 1 432 ? 20.5 -14.469 -8.773 1 97.06 432 GLN B N 1
ATOM 7410 C CA . GLN B 1 432 ? 21.688 -14.773 -7.984 1 97.06 432 GLN B CA 1
ATOM 7411 C C . GLN B 1 432 ? 21.312 -15.188 -6.562 1 97.06 432 GLN B C 1
ATOM 7413 O O . GLN B 1 432 ? 21.938 -16.094 -5.992 1 97.06 432 GLN B O 1
ATOM 7418 N N . ILE B 1 433 ? 20.344 -14.523 -6.023 1 97.19 433 ILE B N 1
ATOM 7419 C CA . ILE B 1 433 ? 19.891 -14.867 -4.676 1 97.19 433 ILE B CA 1
ATOM 7420 C C . ILE B 1 433 ? 19.281 -16.266 -4.676 1 97.19 433 ILE B C 1
ATOM 7422 O O . ILE B 1 433 ? 19.562 -17.078 -3.787 1 97.19 433 ILE B O 1
ATOM 7426 N N . VAL B 1 434 ? 18.453 -16.531 -5.672 1 94.38 434 VAL B N 1
ATOM 7427 C CA . VAL B 1 434 ? 17.828 -17.844 -5.793 1 94.38 434 VAL B CA 1
ATOM 7428 C C . VAL B 1 434 ? 18.922 -18.922 -5.867 1 94.38 434 VAL B C 1
ATOM 7430 O O . VAL B 1 434 ? 18.859 -19.922 -5.145 1 94.38 434 VAL B O 1
ATOM 7433 N N . GLU B 1 435 ? 19.891 -18.688 -6.664 1 93.5 435 GLU B N 1
ATOM 7434 C CA . GLU B 1 435 ? 21 -19.641 -6.836 1 93.5 435 GLU B CA 1
ATOM 7435 C C . GLU B 1 435 ? 21.781 -19.828 -5.539 1 93.5 435 GLU B C 1
ATOM 7437 O O . GLU B 1 435 ? 22.109 -20.953 -5.164 1 93.5 435 GLU B O 1
ATOM 7442 N N . ALA B 1 436 ? 21.984 -18.734 -4.867 1 94.44 436 ALA B N 1
ATOM 7443 C CA . ALA B 1 436 ? 22.734 -18.781 -3.617 1 94.44 436 ALA B CA 1
ATOM 7444 C C . ALA B 1 436 ? 21.984 -19.578 -2.559 1 94.44 436 ALA B C 1
ATOM 7446 O O . ALA B 1 436 ? 22.594 -20.328 -1.788 1 94.44 436 ALA B O 1
ATOM 7447 N N . VAL B 1 437 ? 20.703 -19.438 -2.469 1 92 437 VAL B N 1
ATOM 7448 C CA . VAL B 1 437 ? 19.891 -20.172 -1.498 1 92 437 VAL B CA 1
ATOM 7449 C C . VAL B 1 437 ? 19.922 -21.656 -1.812 1 92 437 VAL B C 1
ATOM 7451 O O . VAL B 1 437 ? 20.062 -22.484 -0.908 1 92 437 VAL B O 1
ATOM 7454 N N . LEU B 1 438 ? 19.781 -21.984 -3.07 1 88.12 438 LEU B N 1
ATOM 7455 C CA . LEU B 1 438 ? 19.781 -23.391 -3.484 1 88.12 438 LEU B CA 1
ATOM 7456 C C . LEU B 1 438 ? 21.141 -24.031 -3.244 1 88.12 438 LEU B C 1
ATOM 7458 O O . LEU B 1 438 ? 21.219 -25.203 -2.875 1 88.12 438 LEU B O 1
ATOM 7462 N N . GLU B 1 439 ? 22.172 -23.25 -3.449 1 85.81 439 GLU B N 1
ATOM 7463 C CA . GLU B 1 439 ? 23.516 -23.75 -3.197 1 85.81 439 GLU B CA 1
ATOM 7464 C C . GLU B 1 439 ? 23.734 -24.016 -1.713 1 85.81 439 GLU B C 1
ATOM 7466 O O . GLU B 1 439 ? 24.375 -25.016 -1.35 1 85.81 439 GLU B O 1
ATOM 7471 N N . GLU B 1 440 ? 23.25 -23.156 -0.934 1 80.88 440 GLU B N 1
ATOM 7472 C CA . GLU B 1 440 ? 23.391 -23.312 0.511 1 80.88 440 GLU B CA 1
ATOM 7473 C C . GLU B 1 440 ? 22.625 -24.531 1.007 1 80.88 440 GLU B C 1
ATOM 7475 O O . GLU B 1 440 ? 23.016 -25.172 1.984 1 80.88 440 GLU B O 1
ATOM 7480 N N . GLN B 1 441 ? 21.547 -24.797 0.432 1 73.31 441 GLN B N 1
ATOM 7481 C CA . GLN B 1 441 ? 20.75 -25.969 0.806 1 73.31 441 GLN B CA 1
ATOM 7482 C C . GLN B 1 441 ? 21.516 -27.25 0.503 1 73.31 441 GLN B C 1
ATOM 7484 O O . GLN B 1 441 ? 21.406 -28.219 1.255 1 73.31 441 GLN B O 1
ATOM 7489 N N . VAL B 1 442 ? 22.172 -27.219 -0.524 1 61.97 442 VAL B N 1
ATOM 7490 C CA . VAL B 1 442 ? 22.938 -28.391 -0.919 1 61.97 442 VAL B CA 1
ATOM 7491 C C . VAL B 1 442 ? 24.094 -28.609 0.065 1 61.97 442 VAL B C 1
ATOM 7493 O O . VAL B 1 442 ? 24.375 -29.734 0.452 1 61.97 442 VAL B O 1
ATOM 7496 N N . VAL B 1 443 ? 24.641 -27.453 0.505 1 54.22 443 VAL B N 1
ATOM 7497 C CA . VAL B 1 443 ? 25.797 -27.531 1.396 1 54.22 443 VAL B CA 1
ATOM 7498 C C . VAL B 1 443 ? 25.344 -27.953 2.793 1 54.22 443 VAL B C 1
ATOM 7500 O O . VAL B 1 443 ? 25.984 -28.766 3.447 1 54.22 443 VAL B O 1
ATOM 7503 N N . GLU B 1 444 ? 24.297 -27.25 3.311 1 52.38 444 GLU B N 1
ATOM 7504 C CA . GLU B 1 444 ? 23.844 -27.562 4.66 1 52.38 444 GLU B CA 1
ATOM 7505 C C . GLU B 1 444 ? 23.375 -29.016 4.754 1 52.38 444 GLU B C 1
ATOM 7507 O O . GLU B 1 444 ? 23.453 -29.625 5.82 1 52.38 444 GLU B O 1
ATOM 7512 N N . HIS B 1 445 ? 22.672 -29.531 3.852 1 49.56 445 HIS B N 1
ATOM 7513 C CA . HIS B 1 445 ? 22.219 -30.922 3.938 1 49.56 445 HIS B CA 1
ATOM 7514 C C . HIS B 1 445 ? 23.406 -31.875 4.098 1 49.56 445 HIS B C 1
ATOM 7516 O O . HIS B 1 445 ? 23.219 -33.062 4.395 1 49.56 445 HIS B O 1
ATOM 7522 N N . GLY B 1 446 ? 24.562 -31.5 3.871 1 43.09 446 GLY B N 1
ATOM 7523 C CA . GLY B 1 446 ? 25.484 -32.406 4.535 1 43.09 446 GLY B CA 1
ATOM 7524 C C . GLY B 1 446 ? 25.438 -32.312 6.051 1 43.09 446 GLY B C 1
ATOM 7525 O O . GLY B 1 446 ? 25.938 -33.188 6.754 1 43.09 446 GLY B O 1
ATOM 7526 N N . VAL B 1 447 ? 25.234 -31.25 6.672 1 40.16 447 VAL B N 1
ATOM 7527 C CA . VAL B 1 447 ? 24.984 -31.047 8.094 1 40.16 447 VAL B CA 1
ATOM 7528 C C . VAL B 1 447 ? 23.5 -30.812 8.328 1 40.16 447 VAL B C 1
ATOM 7530 O O . VAL B 1 447 ? 22.859 -30.047 7.613 1 40.16 447 VAL B O 1
ATOM 7533 N N . PRO B 1 448 ? 22.875 -31.75 9 1 38.47 448 PRO B N 1
ATOM 7534 C CA . PRO B 1 448 ? 21.469 -31.578 9.336 1 38.47 448 PRO B CA 1
ATOM 7535 C C . PRO B 1 448 ? 21.141 -30.125 9.734 1 38.47 448 PRO B C 1
ATOM 7537 O O . PRO B 1 448 ? 21.953 -29.469 10.375 1 38.47 448 PRO B O 1
ATOM 7540 N N . LEU B 1 449 ? 20.359 -29.406 9.016 1 37.81 449 LEU B N 1
ATOM 7541 C CA . LEU B 1 449 ? 19.891 -28.094 9.461 1 37.81 449 LEU B CA 1
ATOM 7542 C C . LEU B 1 449 ? 19.766 -28.047 10.984 1 37.81 449 LEU B C 1
ATOM 7544 O O . LEU B 1 449 ? 18.844 -28.641 11.539 1 37.81 449 LEU B O 1
ATOM 7548 N N . LYS B 1 450 ? 20.781 -28.297 11.742 1 35.91 450 LYS B N 1
ATOM 7549 C CA . LYS B 1 450 ? 20.719 -28.281 13.203 1 35.91 450 LYS B CA 1
ATOM 7550 C C . LYS B 1 450 ? 19.734 -27.203 13.688 1 35.91 450 LYS B C 1
ATOM 7552 O O . LYS B 1 450 ? 18.891 -27.469 14.531 1 35.91 450 LYS B O 1
ATOM 7557 N N . ASP B 1 451 ? 20.172 -25.922 14.055 1 36.06 451 ASP B N 1
ATOM 7558 C CA . ASP B 1 451 ? 19.688 -24.922 14.992 1 36.06 451 ASP B CA 1
ATOM 7559 C C . ASP B 1 451 ? 18.391 -24.281 14.484 1 36.06 451 ASP B C 1
ATOM 7561 O O . ASP B 1 451 ? 18.359 -23.094 14.164 1 36.06 451 ASP B O 1
ATOM 7565 N N . VAL B 1 452 ? 17.516 -24.984 14.086 1 40.16 452 VAL B N 1
ATOM 7566 C CA . VAL B 1 452 ? 16.172 -24.828 13.531 1 40.16 452 VAL B CA 1
ATOM 7567 C C . VAL B 1 452 ? 15.234 -24.281 14.609 1 40.16 452 VAL B C 1
ATOM 7569 O O . VAL B 1 452 ? 14.094 -23.922 14.312 1 40.16 452 VAL B O 1
ATOM 7572 N N . LYS B 1 453 ? 15.617 -24.562 15.828 1 42.69 453 LYS B N 1
ATOM 7573 C CA . LYS B 1 453 ? 14.68 -24.125 16.859 1 42.69 453 LYS B CA 1
ATOM 7574 C C . LYS B 1 453 ? 14.516 -22.609 16.828 1 42.69 453 LYS B C 1
ATOM 7576 O O . LYS B 1 453 ? 13.414 -22.094 17.047 1 42.69 453 LYS B O 1
ATOM 7581 N N . HIS B 1 454 ? 15.617 -21.891 16.844 1 50.41 454 HIS B N 1
ATOM 7582 C CA . HIS B 1 454 ? 15.594 -20.422 16.812 1 50.41 454 HIS B CA 1
ATOM 7583 C C . HIS B 1 454 ? 14.812 -19.922 15.609 1 50.41 454 HIS B C 1
ATOM 7585 O O . HIS B 1 454 ? 14.125 -18.891 15.688 1 50.41 454 HIS B O 1
ATOM 7591 N N . ASP B 1 455 ? 14.742 -20.891 14.648 1 67.06 455 ASP B N 1
ATOM 7592 C CA . ASP B 1 455 ? 14.055 -20.594 13.391 1 67.06 455 ASP B CA 1
ATOM 7593 C C . ASP B 1 455 ? 12.547 -20.766 13.539 1 67.06 455 ASP B C 1
ATOM 7595 O O . ASP B 1 455 ? 11.773 -19.953 13.047 1 67.06 455 ASP B O 1
ATOM 7599 N N . ALA B 1 456 ? 12.344 -21.562 14.555 1 72.31 456 ALA B N 1
ATOM 7600 C CA . ALA B 1 456 ? 10.922 -21.844 14.711 1 72.31 456 ALA B CA 1
ATOM 7601 C C . ALA B 1 456 ? 10.227 -20.703 15.461 1 72.31 456 ALA B C 1
ATOM 7603 O O . ALA B 1 456 ? 9.117 -20.297 15.094 1 72.31 456 ALA B O 1
ATOM 7604 N N . SER B 1 457 ? 10.945 -20.281 16.5 1 75.81 457 SER B N 1
ATOM 7605 C CA . SER B 1 457 ? 10.391 -19.172 17.25 1 75.81 457 SER B CA 1
ATOM 7606 C C . SER B 1 457 ? 10.273 -17.906 16.406 1 75.81 457 SER B C 1
ATOM 7608 O O . SER B 1 457 ? 9.289 -17.188 16.484 1 75.81 457 SER B O 1
ATOM 7610 N N . GLN B 1 458 ? 11.25 -17.75 15.672 1 82 458 GLN B N 1
ATOM 7611 C CA . GLN B 1 458 ? 11.227 -16.594 14.781 1 82 458 GLN B CA 1
ATOM 7612 C C . GLN B 1 458 ? 10.125 -16.734 13.734 1 82 458 GLN B C 1
ATOM 7614 O O . GLN B 1 458 ? 9.461 -15.758 13.398 1 82 458 GLN B O 1
ATOM 7619 N N . VAL B 1 459 ? 9.984 -17.906 13.367 1 84.06 459 VAL B N 1
ATOM 7620 C CA . VAL B 1 459 ? 8.938 -18.188 12.383 1 84.06 459 VAL B CA 1
ATOM 7621 C C . VAL B 1 459 ? 7.566 -17.922 13.008 1 84.06 459 VAL B C 1
ATOM 7623 O O . VAL B 1 459 ? 6.73 -17.234 12.422 1 84.06 459 VAL B O 1
ATOM 7626 N N . GLN B 1 460 ? 7.414 -18.422 14.156 1 80.88 460 GLN B N 1
ATOM 7627 C CA . GLN B 1 460 ? 6.141 -18.219 14.844 1 80.88 460 GLN B CA 1
ATOM 7628 C C . GLN B 1 460 ? 5.895 -16.734 15.117 1 80.88 460 GLN B C 1
ATOM 7630 O O . GLN B 1 460 ? 4.77 -16.25 14.984 1 80.88 460 GLN B O 1
ATOM 7635 N N . GLY B 1 461 ? 6.973 -16.094 15.508 1 76.19 461 GLY B N 1
ATOM 7636 C CA . GLY B 1 461 ? 6.871 -14.664 15.695 1 76.19 461 GLY B CA 1
ATOM 7637 C C . GLY B 1 461 ? 6.484 -13.922 14.43 1 76.19 461 GLY B C 1
ATOM 7638 O O . GLY B 1 461 ? 5.676 -12.984 14.477 1 76.19 461 GLY B O 1
ATOM 7639 N N . SER B 1 462 ? 6.965 -14.391 13.414 1 83.5 462 SER B N 1
ATOM 7640 C CA . SER B 1 462 ? 6.68 -13.766 12.133 1 83.5 462 SER B CA 1
ATOM 7641 C C . SER B 1 462 ? 5.23 -13.992 11.711 1 83.5 462 SER B C 1
ATOM 7643 O O . SER B 1 462 ? 4.578 -13.086 11.195 1 83.5 462 SER B O 1
ATOM 7645 N N . ILE B 1 463 ? 4.785 -15.164 11.914 1 79.25 463 ILE B N 1
ATOM 7646 C CA . ILE B 1 463 ? 3.404 -15.516 11.594 1 79.25 463 ILE B CA 1
ATOM 7647 C C . ILE B 1 463 ? 2.451 -14.664 12.43 1 79.25 463 ILE B C 1
ATOM 7649 O O . ILE B 1 463 ? 1.44 -14.172 11.922 1 79.25 463 ILE B O 1
ATOM 7653 N N . PHE B 1 464 ? 2.838 -14.484 13.57 1 75.62 464 PHE B N 1
ATOM 7654 C CA . PHE B 1 464 ? 2.027 -13.688 14.477 1 75.62 464 PHE B CA 1
ATOM 7655 C C . PHE B 1 464 ? 1.908 -12.25 13.977 1 75.62 464 PHE B C 1
ATOM 7657 O O . PHE B 1 464 ? 0.808 -11.703 13.914 1 75.62 464 PHE B O 1
ATOM 7664 N N . VAL B 1 465 ? 2.947 -11.711 13.57 1 74.5 465 VAL B N 1
ATOM 7665 C CA . VAL B 1 465 ? 2.961 -10.336 13.078 1 74.5 465 VAL B CA 1
ATOM 7666 C C . VAL B 1 465 ? 2.078 -10.227 11.836 1 74.5 465 VAL B C 1
ATOM 7668 O O . VAL B 1 465 ? 1.301 -9.273 11.703 1 74.5 465 VAL B O 1
ATOM 7671 N N . GLU B 1 466 ? 2.133 -11.18 10.992 1 74.75 466 GLU B N 1
ATOM 7672 C CA . GLU B 1 466 ? 1.345 -11.18 9.766 1 74.75 466 GLU B CA 1
ATOM 7673 C C . GLU B 1 466 ? -0.147 -11.289 10.07 1 74.75 466 GLU B C 1
ATOM 7675 O O . GLU B 1 466 ? -0.972 -10.68 9.383 1 74.75 466 GLU B O 1
ATOM 7680 N N . SER B 1 467 ? -0.469 -12.039 11 1 68.94 467 SER B N 1
ATOM 7681 C CA . SER B 1 467 ? -1.865 -12.273 11.352 1 68.94 467 SER B CA 1
ATOM 7682 C C . SER B 1 467 ? -2.521 -11.016 11.906 1 68.94 467 SER B C 1
ATOM 7684 O O . SER B 1 467 ? -3.746 -10.883 11.875 1 68.94 467 SER B O 1
ATOM 7686 N N . LEU B 1 468 ? -1.77 -10.117 12.352 1 62.5 468 LEU B N 1
ATOM 7687 C CA . LEU B 1 468 ? -2.299 -8.867 12.883 1 62.5 468 LEU B CA 1
ATOM 7688 C C . LEU B 1 468 ? -2.922 -8.023 11.781 1 62.5 468 LEU B C 1
ATOM 7690 O O . LEU B 1 468 ? -3.814 -7.211 12.039 1 62.5 468 LEU B O 1
ATOM 7694 N N . PHE B 1 469 ? -2.447 -8.234 10.633 1 57.91 469 PHE B N 1
ATOM 7695 C CA . PHE B 1 469 ? -2.977 -7.465 9.516 1 57.91 469 PHE B CA 1
ATOM 7696 C C . PHE B 1 469 ? -4.25 -8.102 8.969 1 57.91 469 PHE B C 1
ATOM 7698 O O . PHE B 1 469 ? -5.215 -7.406 8.648 1 57.91 469 PHE B O 1
ATOM 7705 N N . ASP B 1 470 ? -4.141 -9.57 8.57 1 53.88 470 ASP B N 1
ATOM 7706 C CA . ASP B 1 470 ? -5.262 -10.242 7.906 1 53.88 470 ASP B CA 1
ATOM 7707 C C . ASP B 1 470 ? -6.449 -10.391 8.852 1 53.88 470 ASP B C 1
ATOM 7709 O O . ASP B 1 470 ? -7.594 -10.5 8.406 1 53.88 470 ASP B O 1
ATOM 7713 N N . GLY B 1 471 ? -6.301 -10.812 10.047 1 42.38 471 GLY B N 1
ATOM 7714 C CA . GLY B 1 471 ? -7.355 -10.953 11.039 1 42.38 471 GLY B CA 1
ATOM 7715 C C . GLY B 1 471 ? -7.852 -9.625 11.578 1 42.38 471 GLY B C 1
ATOM 7716 O O . GLY B 1 471 ? -8.812 -9.578 12.352 1 42.38 471 GLY B O 1
ATOM 7717 N N . ARG B 1 472 ? -6.719 -8.938 12.258 1 38.34 472 ARG B N 1
ATOM 7718 C CA . ARG B 1 472 ? -6.949 -7.883 13.242 1 38.34 472 ARG B CA 1
ATOM 7719 C C . ARG B 1 472 ? -8.008 -6.898 12.758 1 38.34 472 ARG B C 1
ATOM 7721 O O . ARG B 1 472 ? -8.078 -6.59 11.562 1 38.34 472 ARG B O 1
ATOM 7728 N N . GLU B 1 473 ? -8.969 -6.555 13.5 1 33.91 473 GLU B N 1
ATOM 7729 C CA . GLU B 1 473 ? -9.719 -5.559 14.258 1 33.91 473 GLU B CA 1
ATOM 7730 C C . GLU B 1 473 ? -9.094 -4.172 14.117 1 33.91 473 GLU B C 1
ATOM 7732 O O . GLU B 1 473 ? -7.898 -4 14.352 1 33.91 473 GLU B O 1
ATOM 7737 N N . THR B 1 474 ? -9.414 -3.457 13.297 1 33.88 474 THR B N 1
ATOM 7738 C CA . THR B 1 474 ? -9.305 -2.004 13.359 1 33.88 474 THR B CA 1
ATOM 7739 C C . THR B 1 474 ? -8.875 -1.555 14.75 1 33.88 474 THR B C 1
ATOM 7741 O O . THR B 1 474 ? -8.836 -0.356 15.039 1 33.88 474 THR B O 1
ATOM 7744 N N . LYS B 1 475 ? -9.109 -2.34 15.805 1 33.28 475 LYS B N 1
ATOM 7745 C CA . LYS B 1 475 ? -8.711 -1.664 17.031 1 33.28 475 LYS B CA 1
ATOM 7746 C C . LYS B 1 475 ? -7.285 -1.128 16.922 1 33.28 475 LYS B C 1
ATOM 7748 O O . LYS B 1 475 ? -6.512 -1.569 16.078 1 33.28 475 LYS B O 1
ATOM 7753 N N . ASP B 1 476 ? -6.684 -0.597 18.047 1 32.81 476 ASP B N 1
ATOM 7754 C CA . ASP B 1 476 ? -5.473 0.201 18.188 1 32.81 476 ASP B CA 1
ATOM 7755 C C . ASP B 1 476 ? -4.25 -0.56 17.688 1 32.81 476 ASP B C 1
ATOM 7757 O O . ASP B 1 476 ? -3.695 -1.402 18.391 1 32.81 476 ASP B O 1
ATOM 7761 N N . ILE B 1 477 ? -4.227 -1.083 16.594 1 32.25 477 ILE B N 1
ATOM 7762 C CA . ILE B 1 477 ? -2.945 -1.417 15.984 1 32.25 477 ILE B CA 1
ATOM 7763 C C . ILE B 1 477 ? -1.823 -0.671 16.703 1 32.25 477 ILE B C 1
ATOM 7765 O O . ILE B 1 477 ? -0.651 -1.034 16.578 1 32.25 477 ILE B O 1
ATOM 7769 N N . LYS B 1 478 ? -2.078 0.347 17.281 1 32.88 478 LYS B N 1
ATOM 7770 C CA . LYS B 1 478 ? -1.167 1.159 18.094 1 32.88 478 LYS B CA 1
ATOM 7771 C C . LYS B 1 478 ? -0.678 0.391 19.312 1 32.88 478 LYS B C 1
ATOM 7773 O O . LYS B 1 478 ? 0.511 0.42 19.641 1 32.88 478 LYS B O 1
ATOM 7778 N N . GLU B 1 479 ? -1.537 -0.249 20.094 1 31.42 479 GLU B N 1
ATOM 7779 C CA . GLU B 1 479 ? -1.141 -0.801 21.375 1 31.42 479 GLU B CA 1
ATOM 7780 C C . GLU B 1 479 ? -0.398 -2.123 21.219 1 31.42 479 GLU B C 1
ATOM 7782 O O . GLU B 1 479 ? 0.524 -2.426 21.969 1 31.42 479 GLU B O 1
ATOM 7787 N N . SER B 1 480 ? -0.733 -2.908 20.344 1 30.98 480 SER B N 1
ATOM 7788 C CA . SER B 1 480 ? 0.006 -4.16 20.219 1 30.98 480 SER B CA 1
ATOM 7789 C C . SER B 1 480 ? 1.421 -3.916 19.703 1 30.98 480 SER B C 1
ATOM 7791 O O . SER B 1 480 ? 2.316 -4.734 19.922 1 30.98 480 SER B O 1
ATOM 7793 N N . PHE B 1 481 ? 1.765 -3.117 18.953 1 29.83 481 PHE B N 1
ATOM 7794 C CA . PHE B 1 481 ? 3.109 -2.836 18.469 1 29.83 481 PHE B CA 1
ATOM 7795 C C . PHE B 1 481 ? 4.008 -2.357 19.594 1 29.83 481 PHE B C 1
ATOM 7797 O O . PHE B 1 481 ? 5.215 -2.609 19.594 1 29.83 481 PHE B O 1
ATOM 7804 N N . TYR B 1 482 ? 3.529 -1.684 20.578 1 27.83 482 TYR B N 1
ATOM 7805 C CA . TYR B 1 482 ? 4.344 -1.211 21.688 1 27.83 482 TYR B CA 1
ATOM 7806 C C . TYR B 1 482 ? 4.852 -2.379 22.531 1 27.83 482 TYR B C 1
ATOM 7808 O O . TYR B 1 482 ? 5.957 -2.326 23.078 1 27.83 482 TYR B O 1
ATOM 7816 N N . GLU B 1 483 ? 4.148 -3.396 22.672 1 27.39 483 GLU B N 1
ATOM 7817 C CA . GLU B 1 483 ? 4.605 -4.457 23.562 1 27.39 483 GLU B CA 1
ATOM 7818 C C . GLU B 1 483 ? 5.664 -5.328 22.891 1 27.39 483 GLU B C 1
ATOM 7820 O O . GLU B 1 483 ? 6.484 -5.953 23.578 1 27.39 483 GLU B O 1
ATOM 7825 N N . LEU B 1 484 ? 5.66 -5.504 21.719 1 26.5 484 LEU B N 1
ATOM 7826 C CA . LEU B 1 484 ? 6.699 -6.406 21.234 1 26.5 484 LEU B CA 1
ATOM 7827 C C . LEU B 1 484 ? 8.055 -5.715 21.203 1 26.5 484 LEU B C 1
ATOM 7829 O O . LEU B 1 484 ? 9.086 -6.355 20.984 1 26.5 484 LEU B O 1
ATOM 7833 N N . GLY B 1 485 ? 8.133 -4.527 21.094 1 23.44 485 GLY B N 1
ATOM 7834 C CA . GLY B 1 485 ? 9.461 -3.959 21.234 1 23.44 485 GLY B CA 1
ATOM 7835 C C . GLY B 1 485 ? 10.008 -4.074 22.656 1 23.44 485 GLY B C 1
ATOM 7836 O O . GLY B 1 485 ? 11.094 -3.574 22.953 1 23.44 485 GLY B O 1
ATOM 7837 N N . ASN B 1 486 ? 9.312 -4.367 23.766 1 21.75 486 ASN B N 1
ATOM 7838 C CA . ASN B 1 486 ? 10.141 -4.684 24.922 1 21.75 486 ASN B CA 1
ATOM 7839 C C . ASN B 1 486 ? 10.727 -6.09 24.812 1 21.75 486 ASN B C 1
ATOM 7841 O O . ASN B 1 486 ? 10.008 -7.047 24.516 1 21.75 486 ASN B O 1
#

pLDDT: mean 79.56, std 18.51, range [21.38, 98.31]

Sequence (972 aa):
MLMQLFIVCQQCGARLSPGKVRLIAEGTAPVVQYYCSCCSIDKGDIKRWEGQCRSTALTRESSFLGNILTAISAVVTGTRFGELQRWAKQLRLSFISISSFYKWFLHCKPSIEKVYFSHQQKVFDVIRREYAGKGLHLAVGTSSYSRRSNGLIENVTVADLETRLLLHTEVLHRLGKNKSSTKMQVEGLRKLLQWLSSENWRISAMTTDRNKSFPALLDDLKQEIGTIQHFWDGICLMRWFNKRLRKEAKCKDCSTLSTWCKRLKAHLTEAVNANKREDIRNVLNACLKRAHDMRDWPVDDEACGVTRCCHPPMKKPFSEAPVESHAFEKLRKIVLNKTPQDDLSKANLRGGYTILKTKNVLDKLYLRRKILHPLFTYKLYAMLSTMHFNTLVFAETNGEWKVEQNGGARRKIPRKSGKVFRAPVLHSWRDQIVEAVLEEQVVEHGVPLKDVKHDASQVQGSIFVESLFDGRETKDIKESFYELGNMLMQLFIVCQQCGARLSPGKVRLIAEGTAPVVQYYCSCCSIDKGDIKRWEGQCRSTALTRESSFLGNILTAISAVVTGTRFGELQRWAKQLRLSFISISSFYKWFLHCKPSIEKVYFSHQQKVFDVIRREYAGKGLHLAVGTSSYSRRSNGLIENVTVADLETRLLLHTEVLHRLGKNKSSTKMQVEGLRKLLQWLSSENWRISAMTTDRNKSFPALLDDLKQEIGTIQHFWDGICLMRWFNKRLRKEAKCKDCSTLSTWCKRLKAHLTEAVNANKREDIRNVLNACLKRAHDMRDWPVDDEACGVTRCCHPPMKKPFSEAPVESHAFEKLRKIVLNKTPQDDLSKANLRGGYTILKTKNVLDKLYLRRKILHPLFTYKLYAMLSTMHFNTLVFAETNGEWKVEQNGGARRKIPRKSGKVFRAPVLHSWRDQIVEAVLEEQVVEHGVPLKDVKHDASQVQGSIFVESLFDGRETKDIKESFYELGN

Nearest PDB structures (foldseek):
  4nsp-assembly1_A  TM=5.405E-01  e=5.720E-02  Homo sapiens
  5aoy-assembly1_A  TM=5.947E-01  e=8.844E-02  Mus musculus
  3kio-assembly1_A  TM=5.263E-01  e=2.115E-01  Mus musculus
  3puf-assembly4_J  TM=5.367E-01  e=3.602E-01  Homo sapiens
  7k3u-assembly2_B  TM=3.537E-01  e=2.827E-01  Lactococcus lactis

Organism: Ancylostoma caninum (NCBI:txid29170)

Radius of gyration: 32.8 Å; Cα contacts (8 Å, |Δi|>4): 1416; chains: 2; bounding box: 81×110×85 Å